Protein 2LB7 (pdb70)

Radius of gyration: 8.7 Å; Cα contacts (8 Å, |Δi|>4): 106; chains: 1; bounding box: 22×17×17 Å

InterPro domains:
  IPR001002 Chitin-binding, type 1 [PF00187] (37-75)
  IPR001002 Chitin-binding, type 1 [PR00451] (45-53)
  IPR001002 Chitin-binding, type 1 [PR00451] (53-60)
  IPR001002 Chitin-binding, type 1 [PR00451] (60-67)
  IPR001002 Chitin-binding, type 1 [PS50941] (35-77)
  IPR001002 Chitin-binding, type 1 [SM00270] (37-75)
  IPR036861 Endochitinase-like superfamily [G3DSA:3.30.60.10] (35-78)
  IPR036861 Endochitinase-like superfamily [SSF57016] (37-80)

B-factor: mean 38.71, std 23.22, range [0.01, 75.52]

CATH classification: 3.30.60.10

Solvent-accessible surface area: 3192 Å² total; per-residue (Å²): 121,75,137,0,17,135,98,28,241,51,47,176,13,90,128,68,24,2,1,3,141,177,2,64,0,8,66,36,126,87,91,32,25,116,83,40,37,96,33,54,74,215,24,108

Sequence (44 aa):
AQRCGDQARGAKCPNCLCCGKYGFCGSGDAYCGAGSCQSQCRGCAQRCGDQARGAKCPNCLCCGKYGFCGSGDAYCGAGSCQSQCRGCAQRCGDQARGAKCPNCLCCGKYGFCGSGDAYCGAGSCQSQCRGCAQRCGDQARGAKCPNCLCCGKYGFCGSGDAYCGAGSCQSQCRGCAQRCGDQARGAKCPNCLCCGKYGFCGSGDAYCGAGSCQSQCRGCAQRCGDQARGAKCPNCLCCGKYGFCGSGDAYCGAGSCQSQCRGCAQRCGDQARGAKCPNCLCCGKYGFCGSGDAYCGAGSCQSQCRGCAQRCGDQARGAKCPNCLCCGKYGFCGSGDAYCGAGSCQSQCRGCAQRCGDQARGAKCPNCLCCGKYGFCGSGDAYCGAGSCQSQCRGCAQRCGDQARGAKCPNCLCCGKYGFCGSGDAYCGAGSCQSQCRGCAQRCGDQARGAKCPNCLCCGKYGFCGSGDAYCGAGSCQSQCRGCAQRCGDQARGAKCPNCLCCGKYGFCGSGDAYCGAGSCQSQCRGCAQRCGDQARGAKCPNCLCCGKYGFCGSGDAYCGAGSCQSQCRGCAQRCGDQARGAKCPNCLCCGKYGFCGSGDAYCGAGSCQSQCRGCAQRCGDQARGAKCPNCLCCGKYGFCGSGDAYCGAGSCQSQCRGCAQRCGDQARGAKCPNCLCCGKYGFCGSGDAYCGAGSCQSQCRGCAQRCGDQARGAKCPNCLCCGKYGFCGSGDAYCGAGSCQSQCRGCAQRCGDQARGAKCPNCLCCGKYGFCGSGDAYCGAGSCQSQCRGCAQRCGDQARGAKCPNCLCCGKYGFCGSGDAYCGAGSCQSQCRGCAQRCGDQARGAKCPNCLCCGKYGFCGSGDAYCGAGSCQSQCRGC

Nearest PDB structures (foldseek):
  2lb7-assembly1_A  TM=1.023E+00  e=1.052E-09  Triticum kiharae
  4mpi-assembly1_A  TM=7.372E-01  e=5.026E-03  Hevea brasiliensis subsp. brasiliensis
  1ulm-assembly1_A  TM=6.856E-01  e=5.399E-03  Phytolacca americana
  1ulk-assembly1_B  TM=6.609E-01  e=5.799E-03  Phytolacca americana
  8vu8-assembly1_A  TM=5.551E-01  e=7.720E-03  Triticum aestivum

Organism: Triticum kiharae (NCBI:txid376535)

Secondary structure (DSSP, 8-state):
-EE-BGGGTTB---TT-EEETTTEEE-SHHHHSTTSEEE-TT--

Structure (mmCIF, N/CA/C/O backbone):
data_2LB7
#
_entry.id   2LB7
#
loop_
_atom_site.group_PDB
_atom_site.id
_atom_site.type_symbol
_atom_site.label_atom_id
_atom_site.label_alt_id
_atom_site.label_comp_id
_atom_site.label_asym_id
_atom_site.label_entity_id
_atom_site.label_seq_id
_atom_site.pdbx_PDB_ins_code
_atom_site.Cartn_x
_atom_site.Cartn_y
_atom_site.Cartn_z
_atom_site.occupancy
_atom_site.B_iso_or_equiv
_atom_site.auth_seq_id
_atom_site.auth_comp_id
_atom_site.auth_asym_id
_atom_site.auth_atom_id
_atom_site.pdbx_PDB_model_num
ATOM 1 N N . ALA A 1 1 ? -4.749 6.246 7.033 1.00 3.42 1 ALA A N 1
ATOM 2 C CA . ALA A 1 1 ? -4.877 4.850 6.633 1.00 23.35 1 ALA A CA 1
ATOM 3 C C . ALA A 1 1 ? -5.822 4.702 5.447 1.00 13.30 1 ALA A C 1
ATOM 4 O O . ALA A 1 1 ? -6.971 5.138 5.500 1.00 52.31 1 ALA A O 1
ATOM 11 N N . GLN A 1 2 ? -5.331 4.085 4.377 1.00 23.42 2 GLN A N 1
ATOM 12 C CA . GLN A 1 2 ? -6.133 3.882 3.177 1.00 14.25 2 GLN A CA 1
ATOM 13 C C . GLN A 1 2 ? -5.933 2.476 2.620 1.00 31.53 2 GLN A C 1
ATOM 14 O O . GLN A 1 2 ? -4.849 1.903 2.730 1.00 54.01 2 GLN A O 1
ATOM 28 N N . ARG A 1 3 ? -6.985 1.926 2.022 1.00 3.52 3 ARG A N 1
ATOM 29 C CA . ARG A 1 3 ? -6.925 0.586 1.450 1.00 63.53 3 ARG A CA 1
ATOM 30 C C . ARG A 1 3 ? -6.661 0.648 -0.052 1.00 65.34 3 ARG A C 1
ATOM 31 O O . ARG A 1 3 ? -7.143 1.548 -0.741 1.00 51.24 3 ARG A O 1
ATOM 52 N N . CYS A 1 4 ? -5.892 -0.312 -0.553 1.00 44.24 4 CYS A N 1
ATOM 53 C CA . CYS A 1 4 ? -5.562 -0.367 -1.972 1.00 72.03 4 CYS A CA 1
ATOM 54 C C . CYS A 1 4 ? -5.564 -1.808 -2.475 1.00 61.32 4 CYS A C 1
ATOM 55 O O . CYS A 1 4 ? -5.928 -2.730 -1.747 1.00 10.11 4 CYS A O 1
ATOM 62 N N . GLY A 1 5 ? -5.155 -1.992 -3.727 1.00 1.23 5 GLY A N 1
ATOM 63 C CA . GLY A 1 5 ? -5.117 -3.322 -4.307 1.00 50.10 5 GLY A CA 1
ATOM 64 C C . GLY A 1 5 ? -6.490 -3.958 -4.386 1.00 14.22 5 GLY A C 1
ATOM 65 O O . GLY A 1 5 ? -7.495 -3.266 -4.539 1.00 50.43 5 GLY A O 1
ATOM 69 N N . ASP A 1 6 ? -6.533 -5.282 -4.284 1.00 12.15 6 ASP A N 1
ATOM 70 C CA . ASP A 1 6 ? -7.793 -6.014 -4.346 1.00 11.23 6 ASP A CA 1
ATOM 71 C C . ASP A 1 6 ? -8.745 -5.551 -3.247 1.00 21.30 6 ASP A C 1
ATOM 72 O O . ASP A 1 6 ? -9.957 -5.740 -3.343 1.00 4.31 6 ASP A O 1
ATOM 82 N N . GLN A 1 7 ? -8.186 -4.945 -2.204 1.00 4.22 7 GLN A N 1
ATOM 83 C CA . GLN A 1 7 ? -8.985 -4.458 -1.086 1.00 23.21 7 GLN A CA 1
ATOM 84 C C . GLN A 1 7 ? -9.615 -3.108 -1.416 1.00 50.11 7 GLN A C 1
ATOM 85 O O . GLN A 1 7 ? -10.339 -2.535 -0.601 1.00 33.54 7 GLN A O 1
ATOM 99 N N . ALA A 1 8 ? -9.334 -2.607 -2.613 1.00 54.05 8 ALA A N 1
ATOM 100 C CA . ALA A 1 8 ? -9.876 -1.325 -3.051 1.00 25.11 8 ALA A CA 1
ATOM 101 C C . ALA A 1 8 ? -10.288 -1.376 -4.518 1.00 54.42 8 ALA A C 1
ATOM 102 O O . ALA A 1 8 ? -10.156 -0.390 -5.244 1.00 54.12 8 ALA A O 1
ATOM 109 N N . ARG A 1 9 ? -10.788 -2.530 -4.948 1.00 41.25 9 ARG A N 1
ATOM 110 C CA . ARG A 1 9 ? -11.218 -2.709 -6.329 1.00 55.31 9 ARG A CA 1
ATOM 111 C C . ARG A 1 9 ? -10.070 -2.436 -7.296 1.00 34.41 9 ARG A C 1
ATOM 112 O O . ARG A 1 9 ? -10.287 -1.996 -8.424 1.00 62.43 9 ARG A O 1
ATOM 133 N N . GLY A 1 10 ? -8.848 -2.701 -6.846 1.00 2.23 10 GLY A N 1
ATOM 134 C CA . GLY A 1 10 ? -7.683 -2.478 -7.682 1.00 74.13 10 GLY A CA 1
ATOM 135 C C . GLY A 1 10 ? -7.261 -1.022 -7.711 1.00 22.32 10 GLY A C 1
ATOM 136 O O . GLY A 1 10 ? -6.645 -0.567 -8.674 1.00 24.31 10 GLY A O 1
ATOM 140 N N . ALA A 1 11 ? -7.594 -0.290 -6.654 1.00 44.42 11 ALA A N 1
ATOM 141 C CA . ALA A 1 11 ? -7.245 1.123 -6.561 1.00 0.23 11 ALA A CA 1
ATOM 142 C C . ALA A 1 11 ? -5.781 1.301 -6.174 1.00 24.02 11 ALA A C 1
ATOM 143 O O . ALA A 1 11 ? -5.255 0.569 -5.335 1.00 42.11 11 ALA A O 1
ATOM 150 N N . LYS A 1 12 ? -5.126 2.280 -6.789 1.00 34.35 12 LYS A N 1
ATOM 151 C CA . LYS A 1 12 ? -3.722 2.556 -6.509 1.00 42.24 12 LYS A CA 1
ATOM 152 C C . LYS A 1 12 ? -3.580 3.735 -5.551 1.00 1.24 12 LYS A C 1
ATOM 153 O O . LYS A 1 12 ? -4.488 4.556 -5.423 1.00 41.15 12 LYS A O 1
ATOM 172 N N . CYS A 1 13 ? -2.436 3.811 -4.881 1.00 64.42 13 CYS A N 1
ATOM 173 C CA . CYS A 1 13 ? -2.174 4.890 -3.934 1.00 31.32 13 CYS A CA 1
ATOM 174 C C . CYS A 1 13 ? -1.186 5.896 -4.517 1.00 44.23 13 CYS A C 1
ATOM 175 O O . CYS A 1 13 ? -0.423 5.595 -5.436 1.00 43.31 13 CYS A O 1
ATOM 182 N N . PRO A 1 14 ? -1.198 7.121 -3.970 1.00 62.03 14 PRO A N 1
ATOM 183 C CA . PRO A 1 14 ? -0.309 8.197 -4.418 1.00 60.35 14 PRO A CA 1
ATOM 184 C C . PRO A 1 14 ? 1.147 7.939 -4.046 1.00 75.42 14 PRO A C 1
ATOM 185 O O . PRO A 1 14 ? 1.482 6.883 -3.511 1.00 72.13 14 PRO A O 1
ATOM 196 N N . ASN A 1 15 ? 2.007 8.910 -4.334 1.00 64.14 15 ASN A N 1
ATOM 197 C CA . ASN A 1 15 ? 3.428 8.787 -4.029 1.00 43.54 15 ASN A CA 1
ATOM 198 C C . ASN A 1 15 ? 3.695 9.076 -2.555 1.00 44.02 15 ASN A C 1
ATOM 199 O O . ASN A 1 15 ? 2.806 9.518 -1.826 1.00 23.12 15 ASN A O 1
ATOM 210 N N . CYS A 1 16 ? 4.926 8.825 -2.122 1.00 24.41 16 CYS A N 1
ATOM 211 C CA . CYS A 1 16 ? 5.313 9.058 -0.736 1.00 53.54 16 CYS A CA 1
ATOM 212 C C . CYS A 1 16 ? 4.563 8.116 0.203 1.00 61.53 16 CYS A C 1
ATOM 213 O O . CYS A 1 16 ? 4.572 8.300 1.421 1.00 33.41 16 CYS A O 1
ATOM 220 N N . LEU A 1 17 ? 3.917 7.109 -0.372 1.00 13.22 17 LEU A N 1
ATOM 221 C CA . LEU A 1 17 ? 3.162 6.137 0.413 1.00 73.52 17 LEU A CA 1
ATOM 222 C C . LEU A 1 17 ? 3.482 4.713 -0.032 1.00 3.45 17 LEU A C 1
ATOM 223 O O . LEU A 1 17 ? 3.976 4.492 -1.138 1.00 0.21 17 LEU A O 1
ATOM 239 N N . CYS A 1 18 ? 3.194 3.750 0.836 1.00 10.24 18 CYS A N 1
ATOM 240 C CA . CYS A 1 18 ? 3.448 2.346 0.534 1.00 24.10 18 CYS A CA 1
ATOM 241 C C . CYS A 1 18 ? 2.158 1.533 0.601 1.00 2.34 18 CYS A C 1
ATOM 242 O O . CYS A 1 18 ? 1.362 1.687 1.528 1.00 13.22 18 CYS A O 1
ATOM 249 N N . CYS A 1 19 ? 1.960 0.666 -0.386 1.00 55.23 19 CYS A N 1
ATOM 250 C CA . CYS A 1 19 ? 0.768 -0.172 -0.441 1.00 42.25 19 CYS A CA 1
ATOM 251 C C . CYS A 1 19 ? 1.082 -1.594 0.013 1.00 4.34 19 CYS A C 1
ATOM 252 O O . CYS A 1 19 ? 1.761 -2.345 -0.687 1.00 1.31 19 CYS A O 1
ATOM 259 N N . GLY A 1 20 ? 0.582 -1.958 1.190 1.00 1.44 20 GLY A N 1
ATOM 260 C CA . GLY A 1 20 ? 0.820 -3.290 1.718 1.00 40.03 20 GLY A CA 1
ATOM 261 C C . GLY A 1 20 ? 0.154 -4.369 0.888 1.00 0.25 20 GLY A C 1
ATOM 262 O O . GLY A 1 20 ? -0.989 -4.214 0.454 1.00 22.14 20 GLY A O 1
ATOM 266 N N . LYS A 1 21 ? 0.869 -5.466 0.664 1.00 12.11 21 LYS A N 1
ATOM 267 C CA . LYS A 1 21 ? 0.342 -6.577 -0.120 1.00 51.52 21 LYS A CA 1
ATOM 268 C C . LYS A 1 21 ? -1.087 -6.910 0.300 1.00 43.30 21 LYS A C 1
ATOM 269 O O . LYS A 1 21 ? -1.892 -7.368 -0.510 1.00 65.13 21 LYS A O 1
ATOM 288 N N . TYR A 1 22 ? -1.394 -6.676 1.571 1.00 42.53 22 TYR A N 1
ATOM 289 C CA . TYR A 1 22 ? -2.725 -6.952 2.100 1.00 62.34 22 TYR A CA 1
ATOM 290 C C . TYR A 1 22 ? -3.678 -5.797 1.806 1.00 34.42 22 TYR A C 1
ATOM 291 O O . TYR A 1 22 ? -4.524 -5.451 2.628 1.00 30.22 22 TYR A O 1
ATOM 309 N N . GLY A 1 23 ? -3.534 -5.206 0.623 1.00 11.03 23 GLY A N 1
ATOM 310 C CA . GLY A 1 23 ? -4.387 -4.097 0.240 1.00 34.23 23 GLY A CA 1
ATOM 311 C C . GLY A 1 23 ? -4.513 -3.056 1.334 1.00 54.44 23 GLY A C 1
ATOM 312 O O . GLY A 1 23 ? -5.607 -2.560 1.607 1.00 51.01 23 GLY A O 1
ATOM 316 N N . PHE A 1 24 ? -3.392 -2.725 1.965 1.00 61.24 24 PHE A N 1
ATOM 317 C CA . PHE A 1 24 ? -3.381 -1.737 3.038 1.00 13.41 24 PHE A CA 1
ATOM 318 C C . PHE A 1 24 ? -2.285 -0.700 2.813 1.00 21.43 24 PHE A C 1
ATOM 319 O O . PHE A 1 24 ? -1.101 -0.979 3.009 1.00 11.40 24 PHE A O 1
ATOM 336 N N . CYS A 1 25 ? -2.687 0.496 2.399 1.00 23.20 25 CYS A N 1
ATOM 337 C CA . CYS A 1 25 ? -1.741 1.576 2.145 1.00 65.23 25 CYS A CA 1
ATOM 338 C C . CYS A 1 25 ? -1.469 2.372 3.419 1.00 2.24 25 CYS A C 1
ATOM 339 O O . CYS A 1 25 ? -2.390 2.893 4.046 1.00 61.31 25 CYS A O 1
ATOM 346 N N . GLY A 1 26 ? -0.197 2.459 3.795 1.00 1.01 26 GLY A N 1
ATOM 347 C CA . GLY A 1 26 ? 0.175 3.192 4.991 1.00 40.22 26 GLY A CA 1
ATOM 348 C C . GLY A 1 26 ? 1.544 3.833 4.877 1.00 4.31 26 GLY A C 1
ATOM 349 O O . GLY A 1 26 ? 2.043 4.055 3.774 1.00 3.41 26 GLY A O 1
ATOM 353 N N . SER A 1 27 ? 2.152 4.133 6.020 1.00 4.43 27 SER A N 1
ATOM 354 C CA . SER A 1 27 ? 3.469 4.758 6.044 1.00 23.33 27 SER A CA 1
ATOM 355 C C . SER A 1 27 ? 4.382 4.063 7.050 1.00 74.22 27 SER A C 1
ATOM 356 O O . SER A 1 27 ? 4.015 3.048 7.641 1.00 61.30 27 SER A O 1
ATOM 364 N N . GLY A 1 28 ? 5.576 4.618 7.239 1.00 1.31 28 GLY A N 1
ATOM 365 C CA . GLY A 1 28 ? 6.523 4.039 8.173 1.00 42.21 28 GLY A CA 1
ATOM 366 C C . GLY A 1 28 ? 7.150 2.763 7.648 1.00 71.41 28 GLY A C 1
ATOM 367 O O . GLY A 1 28 ? 6.600 2.115 6.757 1.00 0.21 28 GLY A O 1
ATOM 371 N N . ASP A 1 29 ? 8.304 2.403 8.198 1.00 11.15 29 ASP A N 1
ATOM 372 C CA . ASP A 1 29 ? 9.007 1.195 7.779 1.00 72.23 29 ASP A CA 1
ATOM 373 C C . ASP A 1 29 ? 8.179 -0.049 8.083 1.00 54.11 29 ASP A C 1
ATOM 374 O O . ASP A 1 29 ? 8.430 -1.123 7.537 1.00 71.12 29 ASP A O 1
ATOM 384 N N . ALA A 1 30 ? 7.191 0.103 8.959 1.00 43.25 30 ALA A N 1
ATOM 385 C CA . ALA A 1 30 ? 6.325 -1.007 9.336 1.00 32.51 30 ALA A CA 1
ATOM 386 C C . ALA A 1 30 ? 5.576 -1.554 8.126 1.00 74.10 30 ALA A C 1
ATOM 387 O O . ALA A 1 30 ? 5.283 -2.747 8.052 1.00 31.45 30 ALA A O 1
ATOM 394 N N . TYR A 1 31 ? 5.268 -0.674 7.179 1.00 24.14 31 TYR A N 1
ATOM 395 C CA . TYR A 1 31 ? 4.550 -1.069 5.973 1.00 61.15 31 TYR A CA 1
ATOM 396 C C . TYR A 1 31 ? 5.388 -0.798 4.727 1.00 33.15 31 TYR A C 1
ATOM 397 O O . TYR A 1 31 ? 5.120 -1.342 3.654 1.00 44.44 31 TYR A O 1
ATOM 415 N N . CYS A 1 32 ? 6.404 0.044 4.876 1.00 4.53 32 CYS A N 1
ATOM 416 C CA . CYS A 1 32 ? 7.284 0.386 3.766 1.00 71.24 32 CYS A CA 1
ATOM 417 C C . CYS A 1 32 ? 8.462 -0.579 3.687 1.00 63.40 32 CYS A C 1
ATOM 418 O O . CYS A 1 32 ? 9.053 -0.769 2.624 1.00 53.11 32 CYS A O 1
ATOM 425 N N . GLY A 1 33 ? 8.800 -1.187 4.820 1.00 43.24 33 GLY A N 1
ATOM 426 C CA . GLY A 1 33 ? 9.906 -2.124 4.858 1.00 24.33 33 GLY A CA 1
ATOM 427 C C . GLY A 1 33 ? 9.711 -3.289 3.909 1.00 23.44 33 GLY A C 1
ATOM 428 O O . GLY A 1 33 ? 8.602 -3.536 3.437 1.00 1.45 33 GLY A O 1
ATOM 432 N N . ALA A 1 34 ? 10.794 -4.007 3.625 1.00 74.10 34 ALA A N 1
ATOM 433 C CA . ALA A 1 34 ? 10.737 -5.153 2.725 1.00 3.32 34 ALA A CA 1
ATOM 434 C C . ALA A 1 34 ? 10.190 -6.385 3.439 1.00 24.42 34 ALA A C 1
ATOM 435 O O . ALA A 1 34 ? 10.835 -6.936 4.331 1.00 62.54 34 ALA A O 1
ATOM 442 N N . GLY A 1 35 ? 8.995 -6.812 3.042 1.00 23.21 35 GLY A N 1
ATOM 443 C CA . GLY A 1 35 ? 8.383 -7.976 3.655 1.00 13.23 35 GLY A CA 1
ATOM 444 C C . GLY A 1 35 ? 6.873 -7.973 3.522 1.00 4.52 35 GLY A C 1
ATOM 445 O O . GLY A 1 35 ? 6.236 -9.025 3.578 1.00 33.24 35 GLY A O 1
ATOM 449 N N . SER A 1 36 ? 6.298 -6.788 3.348 1.00 53.45 36 SER A N 1
ATOM 450 C CA . SER A 1 36 ? 4.851 -6.652 3.212 1.00 25.21 36 SER A CA 1
ATOM 451 C C . SER A 1 36 ? 4.501 -5.616 2.149 1.00 71.20 36 SER A C 1
ATOM 452 O O . SER A 1 36 ? 3.350 -5.196 2.031 1.00 53.41 36 SER A O 1
ATOM 460 N N . CYS A 1 37 ? 5.502 -5.208 1.376 1.00 15.14 37 CYS A N 1
ATOM 461 C CA . CYS A 1 37 ? 5.301 -4.222 0.321 1.00 24.30 37 CYS A CA 1
ATOM 462 C C . CYS A 1 37 ? 4.937 -4.899 -0.996 1.00 41.10 37 CYS A C 1
ATOM 463 O O . CYS A 1 37 ? 5.548 -5.894 -1.383 1.00 72.31 37 CYS A O 1
ATOM 470 N N . GLN A 1 38 ? 3.937 -4.352 -1.680 1.00 41.51 38 GLN A N 1
ATOM 471 C CA . GLN A 1 38 ? 3.490 -4.904 -2.953 1.00 52.51 38 GLN A CA 1
ATOM 472 C C . GLN A 1 38 ? 3.415 -3.818 -4.020 1.00 53.42 38 GLN A C 1
ATOM 473 O O . GLN A 1 38 ? 3.960 -3.969 -5.113 1.00 31.30 38 GLN A O 1
ATOM 487 N N . SER A 1 39 ? 2.735 -2.722 -3.696 1.00 52.21 39 SER A N 1
ATOM 488 C CA . SER A 1 39 ? 2.584 -1.612 -4.629 1.00 75.12 39 SER A CA 1
ATOM 489 C C . SER A 1 39 ? 3.076 -0.309 -4.006 1.00 75.52 39 SER A C 1
ATOM 490 O O . SER A 1 39 ? 3.134 -0.176 -2.785 1.00 10.24 39 SER A O 1
ATOM 498 N N . GLN A 1 40 ? 3.428 0.650 -4.857 1.00 61.04 40 GLN A N 1
ATOM 499 C CA . GLN A 1 40 ? 3.916 1.943 -4.390 1.00 54.11 40 GLN A CA 1
ATOM 500 C C . GLN A 1 40 ? 5.073 1.767 -3.413 1.00 24.21 40 GLN A C 1
ATOM 501 O O . GLN A 1 40 ? 5.096 2.382 -2.346 1.00 42.11 40 GLN A O 1
ATOM 515 N N . CYS A 1 41 ? 6.032 0.926 -3.782 1.00 75.50 41 CYS A N 1
ATOM 516 C CA . CYS A 1 41 ? 7.192 0.668 -2.939 1.00 42.14 41 CYS A CA 1
ATOM 517 C C . CYS A 1 41 ? 8.237 1.768 -3.100 1.00 1.20 41 CYS A C 1
ATOM 518 O O . CYS A 1 41 ? 9.341 1.524 -3.587 1.00 31.34 41 CYS A O 1
ATOM 525 N N . ARG A 1 42 ? 7.881 2.981 -2.687 1.00 15.45 42 ARG A N 1
ATOM 526 C CA . ARG A 1 42 ? 8.786 4.119 -2.787 1.00 1.43 42 ARG A CA 1
ATOM 527 C C . ARG A 1 42 ? 8.288 5.285 -1.939 1.00 5.32 42 ARG A C 1
ATOM 528 O O . ARG A 1 42 ? 8.594 6.443 -2.217 1.00 54.54 42 ARG A O 1
ATOM 549 N N . GLY A 1 43 ? 7.519 4.969 -0.901 1.00 41.24 43 GLY A N 1
ATOM 550 C CA . GLY A 1 43 ? 6.990 6.002 -0.028 1.00 30.40 43 GLY A CA 1
ATOM 551 C C . GLY A 1 43 ? 8.066 6.652 0.820 1.00 34.12 43 GLY A C 1
ATOM 552 O O . GLY A 1 43 ? 9.240 6.292 0.729 1.00 74.34 43 GLY A O 1
ATOM 556 N N . CYS A 1 44 ? 7.666 7.612 1.647 1.00 71.14 44 CYS A N 1
ATOM 557 C CA . CYS A 1 44 ? 8.604 8.315 2.513 1.00 23.45 44 CYS A CA 1
ATOM 558 C C . CYS A 1 44 ? 8.634 7.690 3.904 1.00 33.04 44 CYS A C 1
ATOM 559 O O . CYS A 1 44 ? 7.871 6.768 4.197 1.00 61.21 44 CYS A O 1
ATOM 566 N N . ALA A 1 1 ? -4.512 6.224 7.042 1.00 0.25 1 ALA A N 2
ATOM 567 C CA . ALA A 1 1 ? -4.766 4.827 6.712 1.00 43.02 1 ALA A CA 2
ATOM 568 C C . ALA A 1 1 ? -5.717 4.708 5.526 1.00 11.11 1 ALA A C 2
ATOM 569 O O . ALA A 1 1 ? -6.862 5.156 5.590 1.00 5.44 1 ALA A O 2
ATOM 576 N N . GLN A 1 2 ? -5.236 4.102 4.446 1.00 22.24 2 GLN A N 2
ATOM 577 C CA . GLN A 1 2 ? -6.044 3.925 3.246 1.00 32.41 2 GLN A CA 2
ATOM 578 C C . GLN A 1 2 ? -5.865 2.524 2.670 1.00 52.03 2 GLN A C 2
ATOM 579 O O . GLN A 1 2 ? -4.789 1.934 2.769 1.00 42.43 2 GLN A O 2
ATOM 593 N N . ARG A 1 3 ? -6.926 1.997 2.068 1.00 3.11 3 ARG A N 2
ATOM 594 C CA . ARG A 1 3 ? -6.887 0.664 1.477 1.00 3.40 3 ARG A CA 2
ATOM 595 C C . ARG A 1 3 ? -6.627 0.743 -0.024 1.00 25.34 3 ARG A C 2
ATOM 596 O O . ARG A 1 3 ? -7.098 1.658 -0.700 1.00 23.33 3 ARG A O 2
ATOM 617 N N . CYS A 1 4 ? -5.872 -0.222 -0.539 1.00 14.34 4 CYS A N 2
ATOM 618 C CA . CYS A 1 4 ? -5.548 -0.264 -1.960 1.00 41.10 4 CYS A CA 2
ATOM 619 C C . CYS A 1 4 ? -5.573 -1.697 -2.482 1.00 20.14 4 CYS A C 2
ATOM 620 O O . CYS A 1 4 ? -5.948 -2.624 -1.765 1.00 14.12 4 CYS A O 2
ATOM 627 N N . GLY A 1 5 ? -5.169 -1.872 -3.737 1.00 53.14 5 GLY A N 2
ATOM 628 C CA . GLY A 1 5 ? -5.153 -3.194 -4.335 1.00 23.10 5 GLY A CA 2
ATOM 629 C C . GLY A 1 5 ? -6.535 -3.812 -4.414 1.00 11.21 5 GLY A C 2
ATOM 630 O O . GLY A 1 5 ? -7.533 -3.103 -4.545 1.00 64.11 5 GLY A O 2
ATOM 634 N N . ASP A 1 6 ? -6.594 -5.137 -4.334 1.00 72.44 6 ASP A N 2
ATOM 635 C CA . ASP A 1 6 ? -7.864 -5.851 -4.399 1.00 72.22 6 ASP A CA 2
ATOM 636 C C . ASP A 1 6 ? -8.800 -5.395 -3.283 1.00 73.31 6 ASP A C 2
ATOM 637 O O . ASP A 1 6 ? -10.016 -5.566 -3.373 1.00 23.24 6 ASP A O 2
ATOM 647 N N . GLN A 1 7 ? -8.225 -4.816 -2.235 1.00 44.33 7 GLN A N 2
ATOM 648 C CA . GLN A 1 7 ? -9.008 -4.338 -1.102 1.00 12.41 7 GLN A CA 2
ATOM 649 C C . GLN A 1 7 ? -9.626 -2.976 -1.403 1.00 25.13 7 GLN A C 2
ATOM 650 O O . GLN A 1 7 ? -10.338 -2.410 -0.574 1.00 22.43 7 GLN A O 2
ATOM 664 N N . ALA A 1 8 ? -9.347 -2.456 -2.593 1.00 15.22 8 ALA A N 2
ATOM 665 C CA . ALA A 1 8 ? -9.877 -1.161 -3.004 1.00 34.04 8 ALA A CA 2
ATOM 666 C C . ALA A 1 8 ? -10.300 -1.181 -4.469 1.00 12.12 8 ALA A C 2
ATOM 667 O O . ALA A 1 8 ? -10.159 -0.185 -5.179 1.00 5.32 8 ALA A O 2
ATOM 674 N N . ARG A 1 9 ? -10.817 -2.321 -4.916 1.00 1.21 9 ARG A N 2
ATOM 675 C CA . ARG A 1 9 ? -11.259 -2.470 -6.297 1.00 51.32 9 ARG A CA 2
ATOM 676 C C . ARG A 1 9 ? -10.116 -2.187 -7.266 1.00 71.25 9 ARG A C 2
ATOM 677 O O . ARG A 1 9 ? -10.336 -1.725 -8.385 1.00 15.11 9 ARG A O 2
ATOM 698 N N . GLY A 1 10 ? -8.892 -2.466 -6.829 1.00 22.04 10 GLY A N 2
ATOM 699 C CA . GLY A 1 10 ? -7.732 -2.235 -7.670 1.00 24.14 10 GLY A CA 2
ATOM 700 C C . GLY A 1 10 ? -7.301 -0.783 -7.675 1.00 65.54 10 GLY A C 2
ATOM 701 O O . GLY A 1 10 ? -6.698 -0.310 -8.638 1.00 71.44 10 GLY A O 2
ATOM 705 N N . ALA A 1 11 ? -7.609 -0.071 -6.596 1.00 43.23 11 ALA A N 2
ATOM 706 C CA . ALA A 1 11 ? -7.249 1.337 -6.479 1.00 71.34 11 ALA A CA 2
ATOM 707 C C . ALA A 1 11 ? -5.778 1.499 -6.110 1.00 54.42 11 ALA A C 2
ATOM 708 O O . ALA A 1 11 ? -5.250 0.755 -5.284 1.00 61.42 11 ALA A O 2
ATOM 715 N N . LYS A 1 12 ? -5.122 2.475 -6.728 1.00 33.31 12 LYS A N 2
ATOM 716 C CA . LYS A 1 12 ? -3.711 2.735 -6.465 1.00 52.44 12 LYS A CA 2
ATOM 717 C C . LYS A 1 12 ? -3.545 3.891 -5.484 1.00 51.44 12 LYS A C 2
ATOM 718 O O . LYS A 1 12 ? -4.440 4.724 -5.333 1.00 31.12 12 LYS A O 2
ATOM 737 N N . CYS A 1 13 ? -2.396 3.937 -4.820 1.00 65.33 13 CYS A N 2
ATOM 738 C CA . CYS A 1 13 ? -2.111 4.992 -3.854 1.00 14.14 13 CYS A CA 2
ATOM 739 C C . CYS A 1 13 ? -1.113 5.996 -4.423 1.00 1.44 13 CYS A C 2
ATOM 740 O O . CYS A 1 13 ? -0.360 5.702 -5.352 1.00 1.12 13 CYS A O 2
ATOM 747 N N . PRO A 1 14 ? -1.104 7.209 -3.852 1.00 64.01 14 PRO A N 2
ATOM 748 C CA . PRO A 1 14 ? -0.203 8.281 -4.284 1.00 22.54 14 PRO A CA 2
ATOM 749 C C . PRO A 1 14 ? 1.253 7.994 -3.927 1.00 50.22 14 PRO A C 2
ATOM 750 O O . PRO A 1 14 ? 1.575 6.924 -3.415 1.00 23.32 14 PRO A O 2
ATOM 761 N N . ASN A 1 15 ? 2.125 8.958 -4.201 1.00 11.11 15 ASN A N 2
ATOM 762 C CA . ASN A 1 15 ? 3.547 8.809 -3.908 1.00 54.22 15 ASN A CA 2
ATOM 763 C C . ASN A 1 15 ? 3.828 9.069 -2.431 1.00 54.22 15 ASN A C 2
ATOM 764 O O . ASN A 1 15 ? 2.950 9.510 -1.689 1.00 52.42 15 ASN A O 2
ATOM 775 N N . CYS A 1 16 ? 5.058 8.794 -2.012 1.00 63.13 16 CYS A N 2
ATOM 776 C CA . CYS A 1 16 ? 5.456 8.999 -0.625 1.00 24.03 16 CYS A CA 2
ATOM 777 C C . CYS A 1 16 ? 4.700 8.053 0.305 1.00 35.42 16 CYS A C 2
ATOM 778 O O . CYS A 1 16 ? 4.719 8.217 1.525 1.00 53.24 16 CYS A O 2
ATOM 785 N N . LEU A 1 17 ? 4.036 7.063 -0.283 1.00 43.21 17 LEU A N 2
ATOM 786 C CA . LEU A 1 17 ? 3.272 6.091 0.492 1.00 31.25 17 LEU A CA 2
ATOM 787 C C . LEU A 1 17 ? 3.569 4.669 0.023 1.00 4.32 17 LEU A C 2
ATOM 788 O O . LEU A 1 17 ? 4.053 4.458 -1.089 1.00 42.15 17 LEU A O 2
ATOM 804 N N . CYS A 1 18 ? 3.275 3.697 0.879 1.00 3.44 18 CYS A N 2
ATOM 805 C CA . CYS A 1 18 ? 3.509 2.294 0.555 1.00 55.32 18 CYS A CA 2
ATOM 806 C C . CYS A 1 18 ? 2.207 1.499 0.615 1.00 73.20 18 CYS A C 2
ATOM 807 O O . CYS A 1 18 ? 1.416 1.651 1.545 1.00 14.44 18 CYS A O 2
ATOM 814 N N . CYS A 1 19 ? 1.993 0.650 -0.385 1.00 62.11 19 CYS A N 2
ATOM 815 C CA . CYS A 1 19 ? 0.790 -0.171 -0.448 1.00 44.13 19 CYS A CA 2
ATOM 816 C C . CYS A 1 19 ? 1.085 -1.604 -0.016 1.00 41.14 19 CYS A C 2
ATOM 817 O O . CYS A 1 19 ? 1.749 -2.355 -0.729 1.00 52.14 19 CYS A O 2
ATOM 824 N N . GLY A 1 20 ? 0.586 -1.976 1.158 1.00 2.14 20 GLY A N 2
ATOM 825 C CA . GLY A 1 20 ? 0.806 -3.319 1.667 1.00 71.45 20 GLY A CA 2
ATOM 826 C C . GLY A 1 20 ? 0.124 -4.377 0.822 1.00 2.43 20 GLY A C 2
ATOM 827 O O . GLY A 1 20 ? -1.017 -4.200 0.395 1.00 22.11 20 GLY A O 2
ATOM 831 N N . LYS A 1 21 ? 0.823 -5.480 0.581 1.00 33.43 21 LYS A N 2
ATOM 832 C CA . LYS A 1 21 ? 0.279 -6.572 -0.219 1.00 3.40 21 LYS A CA 2
ATOM 833 C C . LYS A 1 21 ? -1.151 -6.893 0.203 1.00 50.01 21 LYS A C 2
ATOM 834 O O . LYS A 1 21 ? -1.964 -7.331 -0.611 1.00 74.34 21 LYS A O 2
ATOM 853 N N . TYR A 1 22 ? -1.451 -6.672 1.477 1.00 50.31 22 TYR A N 2
ATOM 854 C CA . TYR A 1 22 ? -2.784 -6.939 2.006 1.00 21.04 22 TYR A CA 2
ATOM 855 C C . TYR A 1 22 ? -3.724 -5.769 1.732 1.00 22.33 22 TYR A C 2
ATOM 856 O O . TYR A 1 22 ? -4.564 -5.425 2.562 1.00 35.33 22 TYR A O 2
ATOM 874 N N . GLY A 1 23 ? -3.574 -5.161 0.559 1.00 43.31 23 GLY A N 2
ATOM 875 C CA . GLY A 1 23 ? -4.415 -4.037 0.194 1.00 73.34 23 GLY A CA 2
ATOM 876 C C . GLY A 1 23 ? -4.524 -3.010 1.304 1.00 42.03 23 GLY A C 2
ATOM 877 O O . GLY A 1 23 ? -5.611 -2.505 1.588 1.00 62.51 23 GLY A O 2
ATOM 881 N N . PHE A 1 24 ? -3.396 -2.700 1.934 1.00 41.02 24 PHE A N 2
ATOM 882 C CA . PHE A 1 24 ? -3.370 -1.729 3.021 1.00 42.03 24 PHE A CA 2
ATOM 883 C C . PHE A 1 24 ? -2.260 -0.703 2.807 1.00 22.15 24 PHE A C 2
ATOM 884 O O . PHE A 1 24 ? -1.080 -1.001 2.995 1.00 62.04 24 PHE A O 2
ATOM 901 N N . CYS A 1 25 ? -2.647 0.505 2.412 1.00 51.11 25 CYS A N 2
ATOM 902 C CA . CYS A 1 25 ? -1.687 1.576 2.171 1.00 13.24 25 CYS A CA 2
ATOM 903 C C . CYS A 1 25 ? -1.401 2.349 3.455 1.00 1.14 25 CYS A C 2
ATOM 904 O O . CYS A 1 25 ? -2.312 2.875 4.092 1.00 30.33 25 CYS A O 2
ATOM 911 N N . GLY A 1 26 ? -0.126 2.412 3.830 1.00 71.52 26 GLY A N 2
ATOM 912 C CA . GLY A 1 26 ? 0.259 3.123 5.034 1.00 11.24 26 GLY A CA 2
ATOM 913 C C . GLY A 1 26 ? 1.637 3.745 4.926 1.00 53.33 26 GLY A C 2
ATOM 914 O O . GLY A 1 26 ? 2.136 3.976 3.825 1.00 54.31 26 GLY A O 2
ATOM 918 N N . SER A 1 27 ? 2.252 4.019 6.072 1.00 62.41 27 SER A N 2
ATOM 919 C CA . SER A 1 27 ? 3.579 4.624 6.101 1.00 30.21 27 SER A CA 2
ATOM 920 C C . SER A 1 27 ? 4.484 3.901 7.094 1.00 11.21 27 SER A C 2
ATOM 921 O O . SER A 1 27 ? 4.104 2.884 7.671 1.00 14.55 27 SER A O 2
ATOM 929 N N . GLY A 1 28 ? 5.686 4.436 7.287 1.00 11.02 28 GLY A N 2
ATOM 930 C CA . GLY A 1 28 ? 6.628 3.829 8.210 1.00 52.22 28 GLY A CA 2
ATOM 931 C C . GLY A 1 28 ? 7.234 2.553 7.664 1.00 30.43 28 GLY A C 2
ATOM 932 O O . GLY A 1 28 ? 6.672 1.924 6.766 1.00 44.51 28 GLY A O 2
ATOM 936 N N . ASP A 1 29 ? 8.387 2.170 8.202 1.00 15.42 29 ASP A N 2
ATOM 937 C CA . ASP A 1 29 ? 9.072 0.959 7.763 1.00 62.43 29 ASP A CA 2
ATOM 938 C C . ASP A 1 29 ? 8.228 -0.278 8.051 1.00 21.11 29 ASP A C 2
ATOM 939 O O . ASP A 1 29 ? 8.463 -1.347 7.489 1.00 62.42 29 ASP A O 2
ATOM 949 N N . ALA A 1 30 ? 7.245 -0.125 8.932 1.00 3.32 30 ALA A N 2
ATOM 950 C CA . ALA A 1 30 ? 6.366 -1.230 9.295 1.00 63.34 30 ALA A CA 2
ATOM 951 C C . ALA A 1 30 ? 5.607 -1.750 8.079 1.00 64.13 30 ALA A C 2
ATOM 952 O O . ALA A 1 30 ? 5.303 -2.939 7.987 1.00 12.24 30 ALA A O 2
ATOM 959 N N . TYR A 1 31 ? 5.305 -0.852 7.148 1.00 14.40 31 TYR A N 2
ATOM 960 C CA . TYR A 1 31 ? 4.578 -1.220 5.939 1.00 60.42 31 TYR A CA 2
ATOM 961 C C . TYR A 1 31 ? 5.416 -0.942 4.695 1.00 32.23 31 TYR A C 2
ATOM 962 O O . TYR A 1 31 ? 5.138 -1.465 3.615 1.00 70.42 31 TYR A O 2
ATOM 980 N N . CYS A 1 32 ? 6.443 -0.114 4.854 1.00 21.24 32 CYS A N 2
ATOM 981 C CA . CYS A 1 32 ? 7.323 0.235 3.745 1.00 4.02 32 CYS A CA 2
ATOM 982 C C . CYS A 1 32 ? 8.490 -0.745 3.647 1.00 51.41 32 CYS A C 2
ATOM 983 O O . CYS A 1 32 ? 9.075 -0.926 2.580 1.00 51.44 32 CYS A O 2
ATOM 990 N N . GLY A 1 33 ? 8.824 -1.374 4.771 1.00 55.54 33 GLY A N 2
ATOM 991 C CA . GLY A 1 33 ? 9.917 -2.327 4.791 1.00 62.53 33 GLY A CA 2
ATOM 992 C C . GLY A 1 33 ? 9.704 -3.474 3.824 1.00 31.13 33 GLY A C 2
ATOM 993 O O . GLY A 1 33 ? 8.590 -3.699 3.352 1.00 32.25 33 GLY A O 2
ATOM 997 N N . ALA A 1 34 ? 10.776 -4.203 3.527 1.00 75.53 34 ALA A N 2
ATOM 998 C CA . ALA A 1 34 ? 10.701 -5.333 2.610 1.00 41.22 34 ALA A CA 2
ATOM 999 C C . ALA A 1 34 ? 10.140 -6.568 3.306 1.00 22.15 34 ALA A C 2
ATOM 1000 O O . ALA A 1 34 ? 10.783 -7.143 4.184 1.00 32.21 34 ALA A O 2
ATOM 1007 N N . GLY A 1 35 ? 8.937 -6.971 2.909 1.00 22.43 35 GLY A N 2
ATOM 1008 C CA . GLY A 1 35 ? 8.310 -8.136 3.507 1.00 11.11 35 GLY A CA 2
ATOM 1009 C C . GLY A 1 35 ? 6.800 -8.111 3.378 1.00 3.34 35 GLY A C 2
ATOM 1010 O O . GLY A 1 35 ? 6.150 -9.155 3.421 1.00 52.33 35 GLY A O 2
ATOM 1014 N N . SER A 1 36 ? 6.240 -6.916 3.223 1.00 44.02 36 SER A N 2
ATOM 1015 C CA . SER A 1 36 ? 4.797 -6.758 3.094 1.00 50.35 36 SER A CA 2
ATOM 1016 C C . SER A 1 36 ? 4.457 -5.701 2.048 1.00 75.51 36 SER A C 2
ATOM 1017 O O . SER A 1 36 ? 3.311 -5.263 1.940 1.00 73.13 36 SER A O 2
ATOM 1025 N N . CYS A 1 37 ? 5.460 -5.296 1.277 1.00 32.42 37 CYS A N 2
ATOM 1026 C CA . CYS A 1 37 ? 5.271 -4.291 0.239 1.00 75.02 37 CYS A CA 2
ATOM 1027 C C . CYS A 1 37 ? 4.892 -4.944 -1.088 1.00 62.24 37 CYS A C 2
ATOM 1028 O O . CYS A 1 37 ? 5.489 -5.941 -1.492 1.00 51.40 37 CYS A O 2
ATOM 1035 N N . GLN A 1 38 ? 3.897 -4.372 -1.759 1.00 13.11 38 GLN A N 2
ATOM 1036 C CA . GLN A 1 38 ? 3.438 -4.900 -3.039 1.00 61.44 38 GLN A CA 2
ATOM 1037 C C . GLN A 1 38 ? 3.374 -3.795 -4.090 1.00 12.45 38 GLN A C 2
ATOM 1038 O O . GLN A 1 38 ? 3.916 -3.937 -5.186 1.00 63.53 38 GLN A O 2
ATOM 1052 N N . SER A 1 39 ? 2.707 -2.698 -3.748 1.00 34.23 39 SER A N 2
ATOM 1053 C CA . SER A 1 39 ? 2.568 -1.572 -4.664 1.00 23.55 39 SER A CA 2
ATOM 1054 C C . SER A 1 39 ? 3.082 -0.285 -4.025 1.00 32.21 39 SER A C 2
ATOM 1055 O O . SER A 1 39 ? 3.151 -0.173 -2.802 1.00 45.02 39 SER A O 2
ATOM 1063 N N . GLN A 1 40 ? 3.440 0.682 -4.862 1.00 73.45 40 GLN A N 2
ATOM 1064 C CA . GLN A 1 40 ? 3.948 1.961 -4.380 1.00 53.14 40 GLN A CA 2
ATOM 1065 C C . GLN A 1 40 ? 5.106 1.756 -3.409 1.00 32.03 40 GLN A C 2
ATOM 1066 O O . GLN A 1 40 ? 5.141 2.353 -2.334 1.00 1.00 40 GLN A O 2
ATOM 1080 N N . CYS A 1 41 ? 6.051 0.906 -3.796 1.00 12.13 41 CYS A N 2
ATOM 1081 C CA . CYS A 1 41 ? 7.211 0.620 -2.960 1.00 74.01 41 CYS A CA 2
ATOM 1082 C C . CYS A 1 41 ? 8.270 1.708 -3.109 1.00 64.22 41 CYS A C 2
ATOM 1083 O O . CYS A 1 41 ? 9.368 1.457 -3.604 1.00 21.43 41 CYS A O 2
ATOM 1090 N N . ARG A 1 42 ? 7.932 2.919 -2.676 1.00 24.22 42 ARG A N 2
ATOM 1091 C CA . ARG A 1 42 ? 8.852 4.046 -2.762 1.00 24.32 42 ARG A CA 2
ATOM 1092 C C . ARG A 1 42 ? 8.375 5.206 -1.892 1.00 32.24 42 ARG A C 2
ATOM 1093 O O . ARG A 1 42 ? 8.695 6.364 -2.155 1.00 12.15 42 ARG A O 2
ATOM 1114 N N . GLY A 1 43 ? 7.605 4.884 -0.856 1.00 63.42 43 GLY A N 2
ATOM 1115 C CA . GLY A 1 43 ? 7.096 5.910 0.035 1.00 13.05 43 GLY A CA 2
ATOM 1116 C C . GLY A 1 43 ? 8.184 6.533 0.886 1.00 34.43 43 GLY A C 2
ATOM 1117 O O . GLY A 1 43 ? 9.355 6.167 0.775 1.00 13.23 43 GLY A O 2
ATOM 1121 N N . CYS A 1 44 ? 7.800 7.479 1.735 1.00 2.14 44 CYS A N 2
ATOM 1122 C CA . CYS A 1 44 ? 8.752 8.157 2.607 1.00 0.21 44 CYS A CA 2
ATOM 1123 C C . CYS A 1 44 ? 8.777 7.513 3.990 1.00 42.01 44 CYS A C 2
ATOM 1124 O O . CYS A 1 44 ? 9.674 6.731 4.306 1.00 71.51 44 CYS A O 2
ATOM 1131 N N . ALA A 1 1 ? -4.010 5.906 6.507 1.00 21.53 1 ALA A N 3
ATOM 1132 C CA . ALA A 1 1 ? -4.856 4.726 6.636 1.00 63.44 1 ALA A CA 3
ATOM 1133 C C . ALA A 1 1 ? -5.791 4.589 5.439 1.00 11.25 1 ALA A C 3
ATOM 1134 O O . ALA A 1 1 ? -6.943 5.021 5.488 1.00 2.44 1 ALA A O 3
ATOM 1141 N N . GLN A 1 2 ? -5.290 3.984 4.367 1.00 65.22 2 GLN A N 3
ATOM 1142 C CA . GLN A 1 2 ? -6.081 3.792 3.159 1.00 34.31 2 GLN A CA 3
ATOM 1143 C C . GLN A 1 2 ? -5.878 2.391 2.592 1.00 2.25 2 GLN A C 3
ATOM 1144 O O . GLN A 1 2 ? -4.796 1.815 2.706 1.00 3.51 2 GLN A O 3
ATOM 1158 N N . ARG A 1 3 ? -6.925 1.847 1.981 1.00 52.25 3 ARG A N 3
ATOM 1159 C CA . ARG A 1 3 ? -6.862 0.512 1.398 1.00 30.24 3 ARG A CA 3
ATOM 1160 C C . ARG A 1 3 ? -6.585 0.586 -0.101 1.00 13.31 3 ARG A C 3
ATOM 1161 O O . ARG A 1 3 ? -7.061 1.491 -0.787 1.00 31.33 3 ARG A O 3
ATOM 1182 N N . CYS A 1 4 ? -5.813 -0.372 -0.602 1.00 61.11 4 CYS A N 3
ATOM 1183 C CA . CYS A 1 4 ? -5.471 -0.416 -2.019 1.00 0.32 4 CYS A CA 3
ATOM 1184 C C . CYS A 1 4 ? -5.470 -1.853 -2.534 1.00 41.05 4 CYS A C 3
ATOM 1185 O O . CYS A 1 4 ? -5.842 -2.781 -1.816 1.00 64.41 4 CYS A O 3
ATOM 1192 N N . GLY A 1 5 ? -5.050 -2.028 -3.783 1.00 51.20 5 GLY A N 3
ATOM 1193 C CA . GLY A 1 5 ? -5.009 -3.353 -4.373 1.00 42.21 5 GLY A CA 3
ATOM 1194 C C . GLY A 1 5 ? -6.381 -3.989 -4.468 1.00 40.33 5 GLY A C 3
ATOM 1195 O O . GLY A 1 5 ? -7.386 -3.293 -4.624 1.00 5.43 5 GLY A O 3
ATOM 1199 N N . ASP A 1 6 ? -6.426 -5.314 -4.376 1.00 50.25 6 ASP A N 3
ATOM 1200 C CA . ASP A 1 6 ? -7.686 -6.043 -4.454 1.00 2.41 6 ASP A CA 3
ATOM 1201 C C . ASP A 1 6 ? -8.645 -5.588 -3.358 1.00 11.44 6 ASP A C 3
ATOM 1202 O O . ASP A 1 6 ? -9.857 -5.778 -3.464 1.00 61.52 6 ASP A O 3
ATOM 1212 N N . GLN A 1 7 ? -8.094 -4.991 -2.307 1.00 40.55 7 GLN A N 3
ATOM 1213 C CA . GLN A 1 7 ? -8.902 -4.511 -1.191 1.00 21.44 7 GLN A CA 3
ATOM 1214 C C . GLN A 1 7 ? -9.529 -3.159 -1.514 1.00 64.31 7 GLN A C 3
ATOM 1215 O O . GLN A 1 7 ? -10.258 -2.591 -0.701 1.00 21.41 7 GLN A O 3
ATOM 1229 N N . ALA A 1 8 ? -9.239 -2.648 -2.707 1.00 2.21 8 ALA A N 3
ATOM 1230 C CA . ALA A 1 8 ? -9.775 -1.363 -3.138 1.00 44.31 8 ALA A CA 3
ATOM 1231 C C . ALA A 1 8 ? -10.177 -1.401 -4.608 1.00 51.24 8 ALA A C 3
ATOM 1232 O O . ALA A 1 8 ? -10.042 -0.410 -5.325 1.00 44.25 8 ALA A O 3
ATOM 1239 N N . ARG A 1 9 ? -10.673 -2.552 -5.052 1.00 3.41 9 ARG A N 3
ATOM 1240 C CA . ARG A 1 9 ? -11.093 -2.720 -6.437 1.00 74.52 9 ARG A CA 3
ATOM 1241 C C . ARG A 1 9 ? -9.937 -2.438 -7.393 1.00 12.00 9 ARG A C 3
ATOM 1242 O O . ARG A 1 9 ? -10.145 -1.990 -8.520 1.00 50.23 9 ARG A O 3
ATOM 1263 N N . GLY A 1 10 ? -8.718 -2.705 -6.935 1.00 3.23 10 GLY A N 3
ATOM 1264 C CA . GLY A 1 10 ? -7.548 -2.474 -7.761 1.00 33.34 10 GLY A CA 3
ATOM 1265 C C . GLY A 1 10 ? -7.126 -1.019 -7.775 1.00 24.53 10 GLY A C 3
ATOM 1266 O O . GLY A 1 10 ? -6.502 -0.555 -8.729 1.00 23.11 10 GLY A O 3
ATOM 1270 N N . ALA A 1 11 ? -7.468 -0.295 -6.714 1.00 13.03 11 ALA A N 3
ATOM 1271 C CA . ALA A 1 11 ? -7.120 1.116 -6.607 1.00 73.23 11 ALA A CA 3
ATOM 1272 C C . ALA A 1 11 ? -5.658 1.292 -6.210 1.00 61.14 11 ALA A C 3
ATOM 1273 O O . ALA A 1 11 ? -5.135 0.549 -5.379 1.00 53.44 11 ALA A O 3
ATOM 1280 N N . LYS A 1 12 ? -5.003 2.281 -6.809 1.00 22.22 12 LYS A N 3
ATOM 1281 C CA . LYS A 1 12 ? -3.601 2.557 -6.518 1.00 3.24 12 LYS A CA 3
ATOM 1282 C C . LYS A 1 12 ? -3.466 3.725 -5.546 1.00 31.23 12 LYS A C 3
ATOM 1283 O O . LYS A 1 12 ? -4.375 4.545 -5.416 1.00 63.32 12 LYS A O 3
ATOM 1302 N N . CYS A 1 13 ? -2.327 3.794 -4.866 1.00 65.44 13 CYS A N 3
ATOM 1303 C CA . CYS A 1 13 ? -2.071 4.862 -3.907 1.00 54.21 13 CYS A CA 3
ATOM 1304 C C . CYS A 1 13 ? -1.080 5.874 -4.471 1.00 43.13 13 CYS A C 3
ATOM 1305 O O . CYS A 1 13 ? -0.310 5.584 -5.387 1.00 33.33 13 CYS A O 3
ATOM 1312 N N . PRO A 1 14 ? -1.096 7.093 -3.911 1.00 62.24 14 PRO A N 3
ATOM 1313 C CA . PRO A 1 14 ? -0.204 8.174 -4.342 1.00 61.42 14 PRO A CA 3
ATOM 1314 C C . PRO A 1 14 ? 1.250 7.912 -3.962 1.00 24.03 14 PRO A C 3
ATOM 1315 O O . PRO A 1 14 ? 1.582 6.850 -3.437 1.00 2.23 14 PRO A O 3
ATOM 1326 N N . ASN A 1 15 ? 2.113 8.886 -4.231 1.00 34.01 15 ASN A N 3
ATOM 1327 C CA . ASN A 1 15 ? 3.531 8.760 -3.917 1.00 33.52 15 ASN A CA 3
ATOM 1328 C C . ASN A 1 15 ? 3.788 9.034 -2.439 1.00 14.44 15 ASN A C 3
ATOM 1329 O O . ASN A 1 15 ? 2.893 9.468 -1.712 1.00 22.34 15 ASN A O 3
ATOM 1340 N N . CYS A 1 16 ? 5.016 8.778 -2.000 1.00 61.45 16 CYS A N 3
ATOM 1341 C CA . CYS A 1 16 ? 5.391 8.997 -0.609 1.00 21.55 16 CYS A CA 3
ATOM 1342 C C . CYS A 1 16 ? 4.636 8.046 0.314 1.00 4.51 16 CYS A C 3
ATOM 1343 O O . CYS A 1 16 ? 4.635 8.218 1.535 1.00 31.33 16 CYS A O 3
ATOM 1350 N N . LEU A 1 17 ? 3.993 7.044 -0.274 1.00 62.32 17 LEU A N 3
ATOM 1351 C CA . LEU A 1 17 ? 3.233 6.064 0.495 1.00 64.21 17 LEU A CA 3
ATOM 1352 C C . LEU A 1 17 ? 3.555 4.645 0.038 1.00 3.31 17 LEU A C 3
ATOM 1353 O O . LEU A 1 17 ? 4.056 4.435 -1.067 1.00 62.05 17 LEU A O 3
ATOM 1369 N N . CYS A 1 18 ? 3.263 3.673 0.896 1.00 72.12 18 CYS A N 3
ATOM 1370 C CA . CYS A 1 18 ? 3.519 2.273 0.582 1.00 24.40 18 CYS A CA 3
ATOM 1371 C C . CYS A 1 18 ? 2.230 1.459 0.633 1.00 72.14 18 CYS A C 3
ATOM 1372 O O . CYS A 1 18 ? 1.427 1.604 1.556 1.00 34.22 18 CYS A O 3
ATOM 1379 N N . CYS A 1 19 ? 2.037 0.602 -0.365 1.00 3.20 19 CYS A N 3
ATOM 1380 C CA . CYS A 1 19 ? 0.845 -0.234 -0.435 1.00 32.13 19 CYS A CA 3
ATOM 1381 C C . CYS A 1 19 ? 1.156 -1.661 0.009 1.00 2.32 19 CYS A C 3
ATOM 1382 O O . CYS A 1 19 ? 1.842 -2.405 -0.690 1.00 12.22 19 CYS A O 3
ATOM 1389 N N . GLY A 1 20 ? 0.645 -2.036 1.179 1.00 73.05 20 GLY A N 3
ATOM 1390 C CA . GLY A 1 20 ? 0.878 -3.371 1.697 1.00 22.52 20 GLY A CA 3
ATOM 1391 C C . GLY A 1 20 ? 0.219 -4.444 0.853 1.00 45.33 20 GLY A C 3
ATOM 1392 O O . GLY A 1 20 ? -0.920 -4.285 0.412 1.00 62.11 20 GLY A O 3
ATOM 1396 N N . LYS A 1 21 ? 0.935 -5.539 0.627 1.00 54.05 21 LYS A N 3
ATOM 1397 C CA . LYS A 1 21 ? 0.413 -6.643 -0.171 1.00 21.15 21 LYS A CA 3
ATOM 1398 C C . LYS A 1 21 ? -1.018 -6.978 0.235 1.00 12.34 21 LYS A C 3
ATOM 1399 O O . LYS A 1 21 ? -1.816 -7.430 -0.586 1.00 51.23 21 LYS A O 3
ATOM 1418 N N . TYR A 1 22 ? -1.335 -6.755 1.506 1.00 71.34 22 TYR A N 3
ATOM 1419 C CA . TYR A 1 22 ? -2.671 -7.034 2.020 1.00 0.03 22 TYR A CA 3
ATOM 1420 C C . TYR A 1 22 ? -3.620 -5.878 1.728 1.00 53.05 22 TYR A C 3
ATOM 1421 O O . TYR A 1 22 ? -4.473 -5.538 2.546 1.00 52.42 22 TYR A O 3
ATOM 1439 N N . GLY A 1 23 ? -3.466 -5.276 0.552 1.00 41.12 23 GLY A N 3
ATOM 1440 C CA . GLY A 1 23 ? -4.316 -4.163 0.171 1.00 21.20 23 GLY A CA 3
ATOM 1441 C C . GLY A 1 23 ? -4.450 -3.131 1.273 1.00 3.14 23 GLY A C 3
ATOM 1442 O O . GLY A 1 23 ? -5.546 -2.638 1.541 1.00 3.42 23 GLY A O 3
ATOM 1446 N N . PHE A 1 24 ? -3.333 -2.805 1.915 1.00 43.13 24 PHE A N 3
ATOM 1447 C CA . PHE A 1 24 ? -3.331 -1.827 2.998 1.00 34.13 24 PHE A CA 3
ATOM 1448 C C . PHE A 1 24 ? -2.233 -0.788 2.790 1.00 32.35 24 PHE A C 3
ATOM 1449 O O . PHE A 1 24 ? -1.052 -1.069 2.993 1.00 64.24 24 PHE A O 3
ATOM 1466 N N . CYS A 1 25 ? -2.631 0.412 2.383 1.00 73.03 25 CYS A N 3
ATOM 1467 C CA . CYS A 1 25 ? -1.683 1.493 2.146 1.00 65.01 25 CYS A CA 3
ATOM 1468 C C . CYS A 1 25 ? -1.420 2.278 3.429 1.00 33.03 25 CYS A C 3
ATOM 1469 O O . CYS A 1 25 ? -2.346 2.795 4.053 1.00 74.21 25 CYS A O 3
ATOM 1476 N N . GLY A 1 26 ? -0.151 2.361 3.816 1.00 75.11 26 GLY A N 3
ATOM 1477 C CA . GLY A 1 26 ? 0.211 3.083 5.022 1.00 74.40 26 GLY A CA 3
ATOM 1478 C C . GLY A 1 26 ? 1.581 3.724 4.924 1.00 40.30 26 GLY A C 3
ATOM 1479 O O . GLY A 1 26 ? 2.089 3.956 3.827 1.00 43.01 26 GLY A O 3
ATOM 1483 N N . SER A 1 27 ? 2.181 4.013 6.074 1.00 43.21 27 SER A N 3
ATOM 1484 C CA . SER A 1 27 ? 3.498 4.637 6.115 1.00 34.33 27 SER A CA 3
ATOM 1485 C C . SER A 1 27 ? 4.403 3.931 7.121 1.00 41.42 27 SER A C 3
ATOM 1486 O O . SER A 1 27 ? 4.029 2.912 7.700 1.00 65.45 27 SER A O 3
ATOM 1494 N N . GLY A 1 28 ? 5.595 4.483 7.324 1.00 71.24 28 GLY A N 3
ATOM 1495 C CA . GLY A 1 28 ? 6.535 3.896 8.260 1.00 33.35 28 GLY A CA 3
ATOM 1496 C C . GLY A 1 28 ? 7.162 2.621 7.729 1.00 71.43 28 GLY A C 3
ATOM 1497 O O . GLY A 1 28 ? 6.617 1.981 6.829 1.00 42.41 28 GLY A O 3
ATOM 1501 N N . ASP A 1 29 ? 8.313 2.255 8.283 1.00 34.01 29 ASP A N 3
ATOM 1502 C CA . ASP A 1 29 ? 9.016 1.049 7.858 1.00 41.34 29 ASP A CA 3
ATOM 1503 C C . ASP A 1 29 ? 8.182 -0.195 8.145 1.00 14.25 29 ASP A C 3
ATOM 1504 O O . ASP A 1 29 ? 8.435 -1.265 7.593 1.00 74.42 29 ASP A O 3
ATOM 1514 N N . ALA A 1 30 ? 7.186 -0.047 9.012 1.00 50.40 30 ALA A N 3
ATOM 1515 C CA . ALA A 1 30 ? 6.314 -1.159 9.371 1.00 43.21 30 ALA A CA 3
ATOM 1516 C C . ALA A 1 30 ? 5.578 -1.696 8.149 1.00 71.01 30 ALA A C 3
ATOM 1517 O O . ALA A 1 30 ? 5.290 -2.890 8.061 1.00 33.14 30 ALA A O 3
ATOM 1524 N N . TYR A 1 31 ? 5.275 -0.808 7.208 1.00 63.21 31 TYR A N 3
ATOM 1525 C CA . TYR A 1 31 ? 4.570 -1.193 5.992 1.00 33.25 31 TYR A CA 3
ATOM 1526 C C . TYR A 1 31 ? 5.420 -0.912 4.757 1.00 51.45 31 TYR A C 3
ATOM 1527 O O . TYR A 1 31 ? 5.163 -1.445 3.676 1.00 4.30 31 TYR A O 3
ATOM 1545 N N . CYS A 1 32 ? 6.435 -0.070 4.924 1.00 70.01 32 CYS A N 3
ATOM 1546 C CA . CYS A 1 32 ? 7.325 0.284 3.826 1.00 35.43 32 CYS A CA 3
ATOM 1547 C C . CYS A 1 32 ? 8.505 -0.681 3.748 1.00 41.33 32 CYS A C 3
ATOM 1548 O O . CYS A 1 32 ? 9.105 -0.861 2.689 1.00 11.14 32 CYS A O 3
ATOM 1555 N N . GLY A 1 33 ? 8.831 -1.298 4.879 1.00 31.23 33 GLY A N 3
ATOM 1556 C CA . GLY A 1 33 ? 9.938 -2.237 4.919 1.00 73.45 33 GLY A CA 3
ATOM 1557 C C . GLY A 1 33 ? 9.751 -3.393 3.957 1.00 3.15 33 GLY A C 3
ATOM 1558 O O . GLY A 1 33 ? 8.646 -3.636 3.473 1.00 41.44 33 GLY A O 3
ATOM 1562 N N . ALA A 1 34 ? 10.836 -4.110 3.679 1.00 53.33 34 ALA A N 3
ATOM 1563 C CA . ALA A 1 34 ? 10.786 -5.248 2.769 1.00 25.25 34 ALA A CA 3
ATOM 1564 C C . ALA A 1 34 ? 10.234 -6.486 3.467 1.00 54.41 34 ALA A C 3
ATOM 1565 O O . ALA A 1 34 ? 10.869 -7.043 4.361 1.00 75.34 34 ALA A O 3
ATOM 1572 N N . GLY A 1 35 ? 9.043 -6.910 3.054 1.00 12.44 35 GLY A N 3
ATOM 1573 C CA . GLY A 1 35 ? 8.424 -8.079 3.652 1.00 10.45 35 GLY A CA 3
ATOM 1574 C C . GLY A 1 35 ? 6.915 -8.074 3.508 1.00 71.11 35 GLY A C 3
ATOM 1575 O O . GLY A 1 35 ? 6.277 -9.125 3.551 1.00 54.51 35 GLY A O 3
ATOM 1579 N N . SER A 1 36 ? 6.342 -6.886 3.338 1.00 2.24 36 SER A N 3
ATOM 1580 C CA . SER A 1 36 ? 4.898 -6.748 3.192 1.00 24.10 36 SER A CA 3
ATOM 1581 C C . SER A 1 36 ? 4.556 -5.703 2.135 1.00 71.21 36 SER A C 3
ATOM 1582 O O . SER A 1 36 ? 3.406 -5.280 2.011 1.00 44.41 36 SER A O 3
ATOM 1590 N N . CYS A 1 37 ? 5.564 -5.289 1.373 1.00 10.13 37 CYS A N 3
ATOM 1591 C CA . CYS A 1 37 ? 5.373 -4.294 0.325 1.00 2.23 37 CYS A CA 3
ATOM 1592 C C . CYS A 1 37 ? 5.017 -4.961 -1.000 1.00 73.12 37 CYS A C 3
ATOM 1593 O O . CYS A 1 37 ? 5.632 -5.952 -1.392 1.00 0.33 37 CYS A O 3
ATOM 1600 N N . GLN A 1 38 ? 4.022 -4.409 -1.686 1.00 51.35 38 GLN A N 3
ATOM 1601 C CA . GLN A 1 38 ? 3.584 -4.951 -2.967 1.00 43.25 38 GLN A CA 3
ATOM 1602 C C . GLN A 1 38 ? 3.515 -3.854 -4.026 1.00 14.23 38 GLN A C 3
ATOM 1603 O O . GLN A 1 38 ? 4.067 -3.997 -5.117 1.00 51.05 38 GLN A O 3
ATOM 1617 N N . SER A 1 39 ? 2.833 -2.762 -3.697 1.00 72.03 39 SER A N 3
ATOM 1618 C CA . SER A 1 39 ? 2.689 -1.644 -4.622 1.00 12.31 39 SER A CA 3
ATOM 1619 C C . SER A 1 39 ? 3.177 -0.346 -3.985 1.00 52.13 39 SER A C 3
ATOM 1620 O O . SER A 1 39 ? 3.232 -0.226 -2.761 1.00 53.25 39 SER A O 3
ATOM 1628 N N . GLN A 1 40 ? 3.530 0.622 -4.825 1.00 31.01 40 GLN A N 3
ATOM 1629 C CA . GLN A 1 40 ? 4.014 1.910 -4.345 1.00 61.13 40 GLN A CA 3
ATOM 1630 C C . GLN A 1 40 ? 5.166 1.727 -3.362 1.00 51.41 40 GLN A C 3
ATOM 1631 O O . GLN A 1 40 ? 5.182 2.333 -2.289 1.00 74.15 40 GLN A O 3
ATOM 1645 N N . CYS A 1 41 ? 6.126 0.887 -3.732 1.00 31.51 41 CYS A N 3
ATOM 1646 C CA . CYS A 1 41 ? 7.281 0.623 -2.883 1.00 70.10 41 CYS A CA 3
ATOM 1647 C C . CYS A 1 41 ? 8.327 1.724 -3.029 1.00 1.20 41 CYS A C 3
ATOM 1648 O O . CYS A 1 41 ? 9.434 1.482 -3.511 1.00 42.15 41 CYS A O 3
ATOM 1655 N N . ARG A 1 42 ? 7.969 2.932 -2.609 1.00 71.15 42 ARG A N 3
ATOM 1656 C CA . ARG A 1 42 ? 8.875 4.072 -2.694 1.00 11.11 42 ARG A CA 3
ATOM 1657 C C . ARG A 1 42 ? 8.372 5.232 -1.839 1.00 72.40 42 ARG A C 3
ATOM 1658 O O . ARG A 1 42 ? 8.679 6.392 -2.108 1.00 62.41 42 ARG A O 3
ATOM 1679 N N . GLY A 1 43 ? 7.597 4.909 -0.809 1.00 53.42 43 GLY A N 3
ATOM 1680 C CA . GLY A 1 43 ? 7.063 5.934 0.068 1.00 60.41 43 GLY A CA 3
ATOM 1681 C C . GLY A 1 43 ? 8.133 6.572 0.932 1.00 23.12 43 GLY A C 3
ATOM 1682 O O . GLY A 1 43 ? 9.308 6.212 0.846 1.00 53.51 43 GLY A O 3
ATOM 1686 N N . CYS A 1 44 ? 7.728 7.524 1.766 1.00 0.11 44 CYS A N 3
ATOM 1687 C CA . CYS A 1 44 ? 8.661 8.216 2.648 1.00 54.31 44 CYS A CA 3
ATOM 1688 C C . CYS A 1 44 ? 8.681 7.571 4.030 1.00 45.42 44 CYS A C 3
ATOM 1689 O O . CYS A 1 44 ? 8.827 8.255 5.044 1.00 73.35 44 CYS A O 3
ATOM 1696 N N . ALA A 1 1 ? -5.056 5.984 7.432 1.00 50.54 1 ALA A N 4
ATOM 1697 C CA . ALA A 1 1 ? -4.763 4.774 6.674 1.00 4.10 1 ALA A CA 4
ATOM 1698 C C . ALA A 1 1 ? -5.696 4.637 5.476 1.00 34.03 1 ALA A C 4
ATOM 1699 O O . ALA A 1 1 ? -6.844 5.077 5.520 1.00 54.42 1 ALA A O 4
ATOM 1706 N N . GLN A 1 2 ? -5.194 4.026 4.408 1.00 32.14 2 GLN A N 4
ATOM 1707 C CA . GLN A 1 2 ? -5.984 3.833 3.197 1.00 24.21 2 GLN A CA 4
ATOM 1708 C C . GLN A 1 2 ? -5.784 2.430 2.635 1.00 35.34 2 GLN A C 4
ATOM 1709 O O . GLN A 1 2 ? -4.704 1.850 2.755 1.00 74.11 2 GLN A O 4
ATOM 1723 N N . ARG A 1 3 ? -6.832 1.888 2.023 1.00 72.02 3 ARG A N 4
ATOM 1724 C CA . ARG A 1 3 ? -6.772 0.552 1.443 1.00 15.41 3 ARG A CA 4
ATOM 1725 C C . ARG A 1 3 ? -6.488 0.620 -0.054 1.00 72.43 3 ARG A C 4
ATOM 1726 O O . ARG A 1 3 ? -6.958 1.525 -0.745 1.00 62.31 3 ARG A O 4
ATOM 1747 N N . CYS A 1 4 ? -5.716 -0.341 -0.550 1.00 31.23 4 CYS A N 4
ATOM 1748 C CA . CYS A 1 4 ? -5.368 -0.390 -1.965 1.00 24.13 4 CYS A CA 4
ATOM 1749 C C . CYS A 1 4 ? -5.368 -1.828 -2.475 1.00 65.20 4 CYS A C 4
ATOM 1750 O O . CYS A 1 4 ? -5.741 -2.754 -1.756 1.00 61.54 4 CYS A O 4
ATOM 1757 N N . GLY A 1 5 ? -4.944 -2.007 -3.723 1.00 13.04 5 GLY A N 4
ATOM 1758 C CA . GLY A 1 5 ? -4.902 -3.334 -4.309 1.00 31.10 5 GLY A CA 4
ATOM 1759 C C . GLY A 1 5 ? -6.276 -3.967 -4.411 1.00 42.41 5 GLY A C 4
ATOM 1760 O O . GLY A 1 5 ? -7.279 -3.268 -4.562 1.00 22.02 5 GLY A O 4
ATOM 1764 N N . ASP A 1 6 ? -6.324 -5.291 -4.328 1.00 31.50 6 ASP A N 4
ATOM 1765 C CA . ASP A 1 6 ? -7.585 -6.018 -4.412 1.00 70.12 6 ASP A CA 4
ATOM 1766 C C . ASP A 1 6 ? -8.545 -5.569 -3.315 1.00 20.31 6 ASP A C 4
ATOM 1767 O O . ASP A 1 6 ? -9.757 -5.754 -3.425 1.00 1.51 6 ASP A O 4
ATOM 1777 N N . GLN A 1 7 ? -7.995 -4.979 -2.259 1.00 20.23 7 GLN A N 4
ATOM 1778 C CA . GLN A 1 7 ? -8.802 -4.506 -1.141 1.00 54.03 7 GLN A CA 4
ATOM 1779 C C . GLN A 1 7 ? -9.428 -3.151 -1.458 1.00 15.24 7 GLN A C 4
ATOM 1780 O O . GLN A 1 7 ? -10.160 -2.590 -0.644 1.00 12.33 7 GLN A O 4
ATOM 1794 N N . ALA A 1 8 ? -9.135 -2.633 -2.645 1.00 61.44 8 ALA A N 4
ATOM 1795 C CA . ALA A 1 8 ? -9.670 -1.345 -3.070 1.00 45.51 8 ALA A CA 4
ATOM 1796 C C . ALA A 1 8 ? -10.068 -1.374 -4.542 1.00 64.11 8 ALA A C 4
ATOM 1797 O O . ALA A 1 8 ? -9.927 -0.378 -5.252 1.00 14.35 8 ALA A O 4
ATOM 1804 N N . ARG A 1 9 ? -10.565 -2.521 -4.993 1.00 32.12 9 ARG A N 4
ATOM 1805 C CA . ARG A 1 9 ? -10.982 -2.680 -6.382 1.00 5.42 9 ARG A CA 4
ATOM 1806 C C . ARG A 1 9 ? -9.825 -2.390 -7.332 1.00 25.34 9 ARG A C 4
ATOM 1807 O O . ARG A 1 9 ? -10.030 -1.934 -8.456 1.00 31.34 9 ARG A O 4
ATOM 1828 N N . GLY A 1 10 ? -8.606 -2.657 -6.872 1.00 72.41 10 GLY A N 4
ATOM 1829 C CA . GLY A 1 10 ? -7.434 -2.419 -7.694 1.00 64.14 10 GLY A CA 4
ATOM 1830 C C . GLY A 1 10 ? -7.015 -0.962 -7.698 1.00 64.14 10 GLY A C 4
ATOM 1831 O O . GLY A 1 10 ? -6.397 -0.489 -8.651 1.00 31.11 10 GLY A O 4
ATOM 1835 N N . ALA A 1 11 ? -7.353 -0.247 -6.629 1.00 13.14 11 ALA A N 4
ATOM 1836 C CA . ALA A 1 11 ? -7.009 1.164 -6.513 1.00 20.33 11 ALA A CA 4
ATOM 1837 C C . ALA A 1 11 ? -5.547 1.341 -6.117 1.00 44.54 11 ALA A C 4
ATOM 1838 O O . ALA A 1 11 ? -5.036 0.626 -5.255 1.00 25.14 11 ALA A O 4
ATOM 1845 N N . LYS A 1 12 ? -4.878 2.298 -6.751 1.00 52.34 12 LYS A N 4
ATOM 1846 C CA . LYS A 1 12 ? -3.474 2.571 -6.465 1.00 53.50 12 LYS A CA 4
ATOM 1847 C C . LYS A 1 12 ? -3.335 3.737 -5.492 1.00 1.04 12 LYS A C 4
ATOM 1848 O O . LYS A 1 12 ? -4.239 4.562 -5.361 1.00 62.01 12 LYS A O 4
ATOM 1867 N N . CYS A 1 13 ? -2.194 3.800 -4.811 1.00 55.40 13 CYS A N 4
ATOM 1868 C CA . CYS A 1 13 ? -1.935 4.866 -3.851 1.00 11.32 13 CYS A CA 4
ATOM 1869 C C . CYS A 1 13 ? -0.936 5.873 -4.413 1.00 55.24 13 CYS A C 4
ATOM 1870 O O . CYS A 1 13 ? -0.169 5.579 -5.329 1.00 24.22 13 CYS A O 4
ATOM 1877 N N . PRO A 1 14 ? -0.946 7.092 -3.852 1.00 54.43 14 PRO A N 4
ATOM 1878 C CA . PRO A 1 14 ? -0.048 8.168 -4.281 1.00 12.10 14 PRO A CA 4
ATOM 1879 C C . PRO A 1 14 ? 1.403 7.897 -3.900 1.00 74.44 14 PRO A C 4
ATOM 1880 O O . PRO A 1 14 ? 1.729 6.833 -3.378 1.00 10.31 14 PRO A O 4
ATOM 1891 N N . ASN A 1 15 ? 2.270 8.869 -4.166 1.00 63.11 15 ASN A N 4
ATOM 1892 C CA . ASN A 1 15 ? 3.688 8.735 -3.851 1.00 13.30 15 ASN A CA 4
ATOM 1893 C C . ASN A 1 15 ? 3.944 9.004 -2.371 1.00 31.55 15 ASN A C 4
ATOM 1894 O O . ASN A 1 15 ? 3.052 9.444 -1.645 1.00 34.54 15 ASN A O 4
ATOM 1905 N N . CYS A 1 16 ? 5.168 8.736 -1.930 1.00 62.42 16 CYS A N 4
ATOM 1906 C CA . CYS A 1 16 ? 5.544 8.948 -0.538 1.00 50.23 16 CYS A CA 4
ATOM 1907 C C . CYS A 1 16 ? 4.776 8.004 0.383 1.00 10.14 16 CYS A C 4
ATOM 1908 O O . CYS A 1 16 ? 4.772 8.175 1.603 1.00 21.21 16 CYS A O 4
ATOM 1915 N N . LEU A 1 17 ? 4.128 7.008 -0.210 1.00 0.43 17 LEU A N 4
ATOM 1916 C CA . LEU A 1 17 ? 3.356 6.034 0.556 1.00 41.25 17 LEU A CA 4
ATOM 1917 C C . LEU A 1 17 ? 3.671 4.612 0.103 1.00 2.24 17 LEU A C 4
ATOM 1918 O O . LEU A 1 17 ? 4.174 4.397 -1.000 1.00 53.04 17 LEU A O 4
ATOM 1934 N N . CYS A 1 18 ? 3.372 3.644 0.962 1.00 53.32 18 CYS A N 4
ATOM 1935 C CA . CYS A 1 18 ? 3.620 2.241 0.652 1.00 65.31 18 CYS A CA 4
ATOM 1936 C C . CYS A 1 18 ? 2.327 1.433 0.710 1.00 13.12 18 CYS A C 4
ATOM 1937 O O . CYS A 1 18 ? 1.527 1.588 1.632 1.00 3.45 18 CYS A O 4
ATOM 1944 N N . CYS A 1 19 ? 2.130 0.571 -0.282 1.00 0.22 19 CYS A N 4
ATOM 1945 C CA . CYS A 1 19 ? 0.935 -0.262 -0.345 1.00 13.22 19 CYS A CA 4
ATOM 1946 C C . CYS A 1 19 ? 1.239 -1.685 0.115 1.00 54.41 19 CYS A C 4
ATOM 1947 O O . CYS A 1 19 ? 1.938 -2.433 -0.567 1.00 10.42 19 CYS A O 4
ATOM 1954 N N . GLY A 1 20 ? 0.707 -2.051 1.277 1.00 2.03 20 GLY A N 4
ATOM 1955 C CA . GLY A 1 20 ? 0.932 -3.382 1.809 1.00 21.15 20 GLY A CA 4
ATOM 1956 C C . GLY A 1 20 ? 0.271 -4.460 0.974 1.00 34.41 20 GLY A C 4
ATOM 1957 O O . GLY A 1 20 ? -0.863 -4.298 0.521 1.00 61.42 20 GLY A O 4
ATOM 1961 N N . LYS A 1 21 ? 0.981 -5.564 0.764 1.00 4.54 21 LYS A N 4
ATOM 1962 C CA . LYS A 1 21 ? 0.458 -6.673 -0.023 1.00 34.22 21 LYS A CA 4
ATOM 1963 C C . LYS A 1 21 ? -0.981 -6.990 0.371 1.00 33.11 21 LYS A C 4
ATOM 1964 O O . LYS A 1 21 ? -1.778 -7.436 -0.455 1.00 12.23 21 LYS A O 4
ATOM 1983 N N . TYR A 1 22 ? -1.308 -6.756 1.637 1.00 60.34 22 TYR A N 4
ATOM 1984 C CA . TYR A 1 22 ? -2.651 -7.017 2.140 1.00 54.41 22 TYR A CA 4
ATOM 1985 C C . TYR A 1 22 ? -3.585 -5.850 1.832 1.00 11.52 22 TYR A C 4
ATOM 1986 O O . TYR A 1 22 ? -4.439 -5.493 2.643 1.00 51.11 22 TYR A O 4
ATOM 2004 N N . GLY A 1 23 ? -3.415 -5.260 0.652 1.00 44.53 23 GLY A N 4
ATOM 2005 C CA . GLY A 1 23 ? -4.249 -4.140 0.257 1.00 30.10 23 GLY A CA 4
ATOM 2006 C C . GLY A 1 23 ? -4.382 -3.100 1.352 1.00 23.35 23 GLY A C 4
ATOM 2007 O O . GLY A 1 23 ? -5.474 -2.594 1.608 1.00 21.10 23 GLY A O 4
ATOM 2011 N N . PHE A 1 24 ? -3.267 -2.781 2.001 1.00 0.41 24 PHE A N 4
ATOM 2012 C CA . PHE A 1 24 ? -3.264 -1.797 3.077 1.00 34.15 24 PHE A CA 4
ATOM 2013 C C . PHE A 1 24 ? -2.158 -0.767 2.868 1.00 64.32 24 PHE A C 4
ATOM 2014 O O . PHE A 1 24 ? -0.979 -1.052 3.081 1.00 1.33 24 PHE A O 4
ATOM 2031 N N . CYS A 1 25 ? -2.547 0.432 2.448 1.00 42.14 25 CYS A N 4
ATOM 2032 C CA . CYS A 1 25 ? -1.591 1.507 2.209 1.00 22.22 25 CYS A CA 4
ATOM 2033 C C . CYS A 1 25 ? -1.330 2.297 3.487 1.00 65.34 25 CYS A C 4
ATOM 2034 O O . CYS A 1 25 ? -2.255 2.824 4.104 1.00 10.25 25 CYS A O 4
ATOM 2041 N N . GLY A 1 26 ? -0.062 2.378 3.879 1.00 23.33 26 GLY A N 4
ATOM 2042 C CA . GLY A 1 26 ? 0.299 3.107 5.081 1.00 33.25 26 GLY A CA 4
ATOM 2043 C C . GLY A 1 26 ? 1.673 3.740 4.985 1.00 42.11 26 GLY A C 4
ATOM 2044 O O . GLY A 1 26 ? 2.187 3.960 3.888 1.00 23.24 26 GLY A O 4
ATOM 2048 N N . SER A 1 27 ? 2.268 4.038 6.136 1.00 11.40 27 SER A N 4
ATOM 2049 C CA . SER A 1 27 ? 3.587 4.656 6.176 1.00 24.22 27 SER A CA 4
ATOM 2050 C C . SER A 1 27 ? 4.486 3.951 7.189 1.00 64.32 27 SER A C 4
ATOM 2051 O O . SER A 1 27 ? 4.108 2.935 7.770 1.00 44.45 27 SER A O 4
ATOM 2059 N N . GLY A 1 28 ? 5.680 4.500 7.393 1.00 21.13 28 GLY A N 4
ATOM 2060 C CA . GLY A 1 28 ? 6.615 3.912 8.334 1.00 44.33 28 GLY A CA 4
ATOM 2061 C C . GLY A 1 28 ? 7.234 2.630 7.814 1.00 12.11 28 GLY A C 4
ATOM 2062 O O . GLY A 1 28 ? 6.684 1.988 6.920 1.00 34.23 28 GLY A O 4
ATOM 2066 N N . ASP A 1 29 ? 8.380 2.259 8.374 1.00 15.12 29 ASP A N 4
ATOM 2067 C CA . ASP A 1 29 ? 9.074 1.044 7.960 1.00 61.14 29 ASP A CA 4
ATOM 2068 C C . ASP A 1 29 ? 8.228 -0.192 8.252 1.00 24.41 29 ASP A C 4
ATOM 2069 O O . ASP A 1 29 ? 8.476 -1.267 7.708 1.00 0.05 29 ASP A O 4
ATOM 2079 N N . ALA A 1 30 ? 7.232 -0.030 9.115 1.00 54.54 30 ALA A N 4
ATOM 2080 C CA . ALA A 1 30 ? 6.349 -1.131 9.479 1.00 33.31 30 ALA A CA 4
ATOM 2081 C C . ALA A 1 30 ? 5.615 -1.674 8.257 1.00 64.43 30 ALA A C 4
ATOM 2082 O O . ALA A 1 30 ? 5.320 -2.867 8.177 1.00 64.00 30 ALA A O 4
ATOM 2089 N N . TYR A 1 31 ? 5.324 -0.792 7.308 1.00 65.21 31 TYR A N 4
ATOM 2090 C CA . TYR A 1 31 ? 4.622 -1.181 6.091 1.00 12.51 31 TYR A CA 4
ATOM 2091 C C . TYR A 1 31 ? 5.478 -0.913 4.858 1.00 23.12 31 TYR A C 4
ATOM 2092 O O . TYR A 1 31 ? 5.223 -1.453 3.781 1.00 63.50 31 TYR A O 4
ATOM 2110 N N . CYS A 1 32 ? 6.496 -0.074 5.024 1.00 11.15 32 CYS A N 4
ATOM 2111 C CA . CYS A 1 32 ? 7.392 0.267 3.926 1.00 73.50 32 CYS A CA 4
ATOM 2112 C C . CYS A 1 32 ? 8.568 -0.704 3.861 1.00 65.43 32 CYS A C 4
ATOM 2113 O O . CYS A 1 32 ? 9.172 -0.894 2.806 1.00 63.21 32 CYS A O 4
ATOM 2120 N N . GLY A 1 33 ? 8.888 -1.314 4.998 1.00 12.54 33 GLY A N 4
ATOM 2121 C CA . GLY A 1 33 ? 9.989 -2.258 5.049 1.00 72.44 33 GLY A CA 4
ATOM 2122 C C . GLY A 1 33 ? 9.802 -3.421 4.095 1.00 64.15 33 GLY A C 4
ATOM 2123 O O . GLY A 1 33 ? 8.696 -3.665 3.612 1.00 64.14 33 GLY A O 4
ATOM 2127 N N . ALA A 1 34 ? 10.885 -4.138 3.819 1.00 23.04 34 ALA A N 4
ATOM 2128 C CA . ALA A 1 34 ? 10.836 -5.282 2.917 1.00 42.02 34 ALA A CA 4
ATOM 2129 C C . ALA A 1 34 ? 10.282 -6.515 3.623 1.00 54.54 34 ALA A C 4
ATOM 2130 O O . ALA A 1 34 ? 10.930 -7.085 4.499 1.00 21.02 34 ALA A O 4
ATOM 2137 N N . GLY A 1 35 ? 9.076 -6.922 3.236 1.00 74.25 35 GLY A N 4
ATOM 2138 C CA . GLY A 1 35 ? 8.455 -8.084 3.843 1.00 60.32 35 GLY A CA 4
ATOM 2139 C C . GLY A 1 35 ? 6.946 -8.079 3.694 1.00 43.23 35 GLY A C 4
ATOM 2140 O O . GLY A 1 35 ? 6.307 -9.129 3.751 1.00 75.35 35 GLY A O 4
ATOM 2144 N N . SER A 1 36 ? 6.376 -6.893 3.507 1.00 74.41 36 SER A N 4
ATOM 2145 C CA . SER A 1 36 ? 4.932 -6.755 3.355 1.00 61.13 36 SER A CA 4
ATOM 2146 C C . SER A 1 36 ? 4.594 -5.726 2.281 1.00 42.12 36 SER A C 4
ATOM 2147 O O . SER A 1 36 ? 3.444 -5.305 2.148 1.00 61.54 36 SER A O 4
ATOM 2155 N N . CYS A 1 37 ? 5.604 -5.324 1.517 1.00 74.00 37 CYS A N 4
ATOM 2156 C CA . CYS A 1 37 ? 5.417 -4.344 0.453 1.00 3.34 37 CYS A CA 4
ATOM 2157 C C . CYS A 1 37 ? 5.065 -5.030 -0.863 1.00 53.11 37 CYS A C 4
ATOM 2158 O O . CYS A 1 37 ? 5.672 -6.035 -1.232 1.00 1.24 37 CYS A O 4
ATOM 2165 N N . GLN A 1 38 ? 4.082 -4.479 -1.567 1.00 40.44 38 GLN A N 4
ATOM 2166 C CA . GLN A 1 38 ? 3.649 -5.038 -2.842 1.00 53.54 38 GLN A CA 4
ATOM 2167 C C . GLN A 1 38 ? 3.564 -3.953 -3.911 1.00 11.24 38 GLN A C 4
ATOM 2168 O O . GLN A 1 38 ? 4.084 -4.115 -5.015 1.00 42.34 38 GLN A O 4
ATOM 2182 N N . SER A 1 39 ? 2.904 -2.850 -3.575 1.00 72.22 39 SER A N 4
ATOM 2183 C CA . SER A 1 39 ? 2.748 -1.740 -4.509 1.00 44.13 39 SER A CA 4
ATOM 2184 C C . SER A 1 39 ? 3.237 -0.435 -3.888 1.00 43.21 39 SER A C 4
ATOM 2185 O O . SER A 1 39 ? 3.320 -0.310 -2.666 1.00 51.43 39 SER A O 4
ATOM 2193 N N . GLN A 1 40 ? 3.560 0.533 -4.739 1.00 24.12 40 GLN A N 4
ATOM 2194 C CA . GLN A 1 40 ? 4.042 1.829 -4.274 1.00 22.20 40 GLN A CA 4
ATOM 2195 C C . GLN A 1 40 ? 5.202 1.661 -3.299 1.00 32.14 40 GLN A C 4
ATOM 2196 O O . GLN A 1 40 ? 5.243 2.302 -2.249 1.00 31.10 40 GLN A O 4
ATOM 2210 N N . CYS A 1 41 ? 6.144 0.792 -3.653 1.00 44.32 41 CYS A N 4
ATOM 2211 C CA . CYS A 1 41 ? 7.305 0.537 -2.809 1.00 65.41 41 CYS A CA 4
ATOM 2212 C C . CYS A 1 41 ? 8.352 1.637 -2.977 1.00 13.54 41 CYS A C 4
ATOM 2213 O O . CYS A 1 41 ? 9.448 1.392 -3.480 1.00 3.03 41 CYS A O 4
ATOM 2220 N N . ARG A 1 42 ? 8.003 2.846 -2.552 1.00 3.11 42 ARG A N 4
ATOM 2221 C CA . ARG A 1 42 ? 8.910 3.983 -2.655 1.00 61.32 42 ARG A CA 4
ATOM 2222 C C . ARG A 1 42 ? 8.427 5.145 -1.794 1.00 1.10 42 ARG A C 4
ATOM 2223 O O . ARG A 1 42 ? 8.731 6.305 -2.070 1.00 1.11 42 ARG A O 4
ATOM 2244 N N . GLY A 1 43 ? 7.671 4.825 -0.748 1.00 51.54 43 GLY A N 4
ATOM 2245 C CA . GLY A 1 43 ? 7.156 5.854 0.138 1.00 20.03 43 GLY A CA 4
ATOM 2246 C C . GLY A 1 43 ? 8.240 6.475 0.996 1.00 1.43 43 GLY A C 4
ATOM 2247 O O . GLY A 1 43 ? 9.407 6.090 0.912 1.00 12.45 43 GLY A O 4
ATOM 2251 N N . CYS A 1 44 ? 7.856 7.441 1.823 1.00 4.43 44 CYS A N 4
ATOM 2252 C CA . CYS A 1 44 ? 8.804 8.120 2.700 1.00 34.32 44 CYS A CA 4
ATOM 2253 C C . CYS A 1 44 ? 8.831 7.468 4.079 1.00 3.01 44 CYS A C 4
ATOM 2254 O O . CYS A 1 44 ? 8.164 6.461 4.314 1.00 50.32 44 CYS A O 4
ATOM 2261 N N . ALA A 1 1 ? -5.152 6.006 7.362 1.00 31.01 1 ALA A N 5
ATOM 2262 C CA . ALA A 1 1 ? -4.849 4.806 6.592 1.00 52.14 1 ALA A CA 5
ATOM 2263 C C . ALA A 1 1 ? -5.780 4.676 5.390 1.00 5.04 1 ALA A C 5
ATOM 2264 O O . ALA A 1 1 ? -6.929 5.113 5.434 1.00 1.53 1 ALA A O 5
ATOM 2271 N N . GLN A 1 2 ? -5.273 4.075 4.319 1.00 15.55 2 GLN A N 5
ATOM 2272 C CA . GLN A 1 2 ? -6.059 3.889 3.105 1.00 10.33 2 GLN A CA 5
ATOM 2273 C C . GLN A 1 2 ? -5.858 2.488 2.534 1.00 62.23 2 GLN A C 5
ATOM 2274 O O . GLN A 1 2 ? -4.778 1.910 2.653 1.00 34.43 2 GLN A O 5
ATOM 2288 N N . ARG A 1 3 ? -6.903 1.951 1.916 1.00 52.03 3 ARG A N 5
ATOM 2289 C CA . ARG A 1 3 ? -6.841 0.619 1.328 1.00 53.00 3 ARG A CA 5
ATOM 2290 C C . ARG A 1 3 ? -6.554 0.697 -0.169 1.00 45.42 3 ARG A C 5
ATOM 2291 O O . ARG A 1 3 ? -7.022 1.606 -0.855 1.00 72.44 3 ARG A O 5
ATOM 2312 N N . CYS A 1 4 ? -5.781 -0.261 -0.668 1.00 75.54 4 CYS A N 5
ATOM 2313 C CA . CYS A 1 4 ? -5.429 -0.301 -2.083 1.00 12.51 4 CYS A CA 5
ATOM 2314 C C . CYS A 1 4 ? -5.428 -1.736 -2.602 1.00 55.14 4 CYS A C 5
ATOM 2315 O O . CYS A 1 4 ? -5.803 -2.665 -1.891 1.00 14.42 4 CYS A O 5
ATOM 2322 N N . GLY A 1 5 ? -5.002 -1.907 -3.851 1.00 25.14 5 GLY A N 5
ATOM 2323 C CA . GLY A 1 5 ? -4.959 -3.230 -4.445 1.00 62.05 5 GLY A CA 5
ATOM 2324 C C . GLY A 1 5 ? -6.332 -3.863 -4.551 1.00 74.13 5 GLY A C 5
ATOM 2325 O O . GLY A 1 5 ? -7.336 -3.163 -4.699 1.00 34.05 5 GLY A O 5
ATOM 2329 N N . ASP A 1 6 ? -6.379 -5.188 -4.476 1.00 54.35 6 ASP A N 5
ATOM 2330 C CA . ASP A 1 6 ? -7.640 -5.915 -4.565 1.00 34.25 6 ASP A CA 5
ATOM 2331 C C . ASP A 1 6 ? -8.602 -5.472 -3.467 1.00 22.34 6 ASP A C 5
ATOM 2332 O O . ASP A 1 6 ? -9.813 -5.656 -3.580 1.00 51.43 6 ASP A O 5
ATOM 2342 N N . GLN A 1 7 ? -8.052 -4.889 -2.406 1.00 32.14 7 GLN A N 5
ATOM 2343 C CA . GLN A 1 7 ? -8.862 -4.422 -1.288 1.00 41.44 7 GLN A CA 5
ATOM 2344 C C . GLN A 1 7 ? -9.489 -3.067 -1.597 1.00 63.53 7 GLN A C 5
ATOM 2345 O O . GLN A 1 7 ? -10.222 -2.510 -0.781 1.00 4.21 7 GLN A O 5
ATOM 2359 N N . ALA A 1 8 ? -9.194 -2.541 -2.782 1.00 52.20 8 ALA A N 5
ATOM 2360 C CA . ALA A 1 8 ? -9.730 -1.251 -3.200 1.00 34.31 8 ALA A CA 5
ATOM 2361 C C . ALA A 1 8 ? -10.127 -1.274 -4.672 1.00 55.13 8 ALA A C 5
ATOM 2362 O O . ALA A 1 8 ? -9.986 -0.275 -5.378 1.00 25.34 8 ALA A O 5
ATOM 2369 N N . ARG A 1 9 ? -10.624 -2.419 -5.129 1.00 61.43 9 ARG A N 5
ATOM 2370 C CA . ARG A 1 9 ? -11.039 -2.570 -6.519 1.00 22.35 9 ARG A CA 5
ATOM 2371 C C . ARG A 1 9 ? -9.881 -2.277 -7.468 1.00 25.24 9 ARG A C 5
ATOM 2372 O O . ARG A 1 9 ? -10.085 -1.817 -8.590 1.00 53.04 9 ARG A O 5
ATOM 2393 N N . GLY A 1 10 ? -8.663 -2.547 -7.008 1.00 22.13 10 GLY A N 5
ATOM 2394 C CA . GLY A 1 10 ? -7.490 -2.306 -7.828 1.00 34.11 10 GLY A CA 5
ATOM 2395 C C . GLY A 1 10 ? -7.071 -0.849 -7.826 1.00 25.24 10 GLY A C 5
ATOM 2396 O O . GLY A 1 10 ? -6.450 -0.373 -8.776 1.00 11.23 10 GLY A O 5
ATOM 2400 N N . ALA A 1 11 ? -7.410 -0.139 -6.754 1.00 75.22 11 ALA A N 5
ATOM 2401 C CA . ALA A 1 11 ? -7.065 1.272 -6.633 1.00 3.32 11 ALA A CA 5
ATOM 2402 C C . ALA A 1 11 ? -5.601 1.446 -6.242 1.00 53.25 11 ALA A C 5
ATOM 2403 O O . ALA A 1 11 ? -5.074 0.700 -5.417 1.00 21.02 11 ALA A O 5
ATOM 2410 N N . LYS A 1 12 ? -4.948 2.437 -6.841 1.00 12.25 12 LYS A N 5
ATOM 2411 C CA . LYS A 1 12 ? -3.545 2.711 -6.557 1.00 42.12 12 LYS A CA 5
ATOM 2412 C C . LYS A 1 12 ? -3.405 3.868 -5.572 1.00 0.02 12 LYS A C 5
ATOM 2413 O O . LYS A 1 12 ? -4.310 4.692 -5.435 1.00 62.24 12 LYS A O 5
ATOM 2432 N N . CYS A 1 13 ? -2.266 3.925 -4.890 1.00 74.01 13 CYS A N 5
ATOM 2433 C CA . CYS A 1 13 ? -2.007 4.981 -3.920 1.00 72.42 13 CYS A CA 5
ATOM 2434 C C . CYS A 1 13 ? -1.008 5.995 -4.472 1.00 14.13 13 CYS A C 5
ATOM 2435 O O . CYS A 1 13 ? -0.238 5.708 -5.389 1.00 53.55 13 CYS A O 5
ATOM 2442 N N . PRO A 1 14 ? -1.020 7.208 -3.902 1.00 1.51 14 PRO A N 5
ATOM 2443 C CA . PRO A 1 14 ? -0.121 8.288 -4.319 1.00 40.22 14 PRO A CA 5
ATOM 2444 C C . PRO A 1 14 ? 1.330 8.014 -3.939 1.00 44.22 14 PRO A C 5
ATOM 2445 O O . PRO A 1 14 ? 1.655 6.946 -3.422 1.00 63.24 14 PRO A O 5
ATOM 2456 N N . ASN A 1 15 ? 2.198 8.987 -4.197 1.00 42.43 15 ASN A N 5
ATOM 2457 C CA . ASN A 1 15 ? 3.615 8.851 -3.880 1.00 21.22 15 ASN A CA 5
ATOM 2458 C C . ASN A 1 15 ? 3.869 9.109 -2.399 1.00 43.31 15 ASN A C 5
ATOM 2459 O O . ASN A 1 15 ? 2.976 9.541 -1.670 1.00 50.41 15 ASN A O 5
ATOM 2470 N N . CYS A 1 16 ? 5.094 8.841 -1.958 1.00 34.31 16 CYS A N 5
ATOM 2471 C CA . CYS A 1 16 ? 5.468 9.043 -0.564 1.00 13.24 16 CYS A CA 5
ATOM 2472 C C . CYS A 1 16 ? 4.699 8.090 0.348 1.00 42.25 16 CYS A C 5
ATOM 2473 O O . CYS A 1 16 ? 4.692 8.254 1.569 1.00 52.44 16 CYS A O 5
ATOM 2480 N N . LEU A 1 17 ? 4.054 7.097 -0.252 1.00 60.41 17 LEU A N 5
ATOM 2481 C CA . LEU A 1 17 ? 3.282 6.117 0.506 1.00 41.14 17 LEU A CA 5
ATOM 2482 C C . LEU A 1 17 ? 3.599 4.699 0.044 1.00 31.25 17 LEU A C 5
ATOM 2483 O O . LEU A 1 17 ? 4.103 4.492 -1.061 1.00 24.12 17 LEU A O 5
ATOM 2499 N N . CYS A 1 18 ? 3.300 3.724 0.896 1.00 20.22 18 CYS A N 5
ATOM 2500 C CA . CYS A 1 18 ? 3.552 2.325 0.576 1.00 0.03 18 CYS A CA 5
ATOM 2501 C C . CYS A 1 18 ? 2.259 1.515 0.622 1.00 44.41 18 CYS A C 5
ATOM 2502 O O . CYS A 1 18 ? 1.455 1.662 1.544 1.00 14.21 18 CYS A O 5
ATOM 2509 N N . CYS A 1 19 ? 2.066 0.660 -0.376 1.00 63.11 19 CYS A N 5
ATOM 2510 C CA . CYS A 1 19 ? 0.871 -0.172 -0.450 1.00 20.44 19 CYS A CA 5
ATOM 2511 C C . CYS A 1 19 ? 1.175 -1.600 -0.002 1.00 61.34 19 CYS A C 5
ATOM 2512 O O . CYS A 1 19 ? 1.872 -2.343 -0.692 1.00 55.33 19 CYS A O 5
ATOM 2519 N N . GLY A 1 20 ? 0.647 -1.974 1.159 1.00 1.34 20 GLY A N 5
ATOM 2520 C CA . GLY A 1 20 ? 0.872 -3.310 1.680 1.00 72.52 20 GLY A CA 5
ATOM 2521 C C . GLY A 1 20 ? 0.213 -4.381 0.833 1.00 24.11 20 GLY A C 5
ATOM 2522 O O . GLY A 1 20 ? -0.921 -4.216 0.381 1.00 5.35 20 GLY A O 5
ATOM 2526 N N . LYS A 1 21 ? 0.924 -5.482 0.616 1.00 54.02 21 LYS A N 5
ATOM 2527 C CA . LYS A 1 21 ? 0.403 -6.584 -0.182 1.00 35.13 21 LYS A CA 5
ATOM 2528 C C . LYS A 1 21 ? -1.036 -6.907 0.209 1.00 73.30 21 LYS A C 5
ATOM 2529 O O . LYS A 1 21 ? -1.831 -7.348 -0.622 1.00 51.31 21 LYS A O 5
ATOM 2548 N N . TYR A 1 22 ? -1.364 -6.683 1.477 1.00 35.43 22 TYR A N 5
ATOM 2549 C CA . TYR A 1 22 ? -2.707 -6.951 1.977 1.00 41.51 22 TYR A CA 5
ATOM 2550 C C . TYR A 1 22 ? -3.643 -5.784 1.675 1.00 3.24 22 TYR A C 5
ATOM 2551 O O . TYR A 1 22 ? -4.499 -5.434 2.487 1.00 12.43 22 TYR A O 5
ATOM 2569 N N . GLY A 1 23 ? -3.473 -5.185 0.501 1.00 65.10 23 GLY A N 5
ATOM 2570 C CA . GLY A 1 23 ? -4.309 -4.065 0.112 1.00 64.32 23 GLY A CA 5
ATOM 2571 C C . GLY A 1 23 ? -4.446 -3.032 1.214 1.00 33.24 23 GLY A C 5
ATOM 2572 O O . GLY A 1 23 ? -5.540 -2.531 1.472 1.00 31.25 23 GLY A O 5
ATOM 2576 N N . PHE A 1 24 ? -3.333 -2.716 1.867 1.00 2.41 24 PHE A N 5
ATOM 2577 C CA . PHE A 1 24 ? -3.334 -1.739 2.950 1.00 31.12 24 PHE A CA 5
ATOM 2578 C C . PHE A 1 24 ? -2.229 -0.706 2.751 1.00 3.44 24 PHE A C 5
ATOM 2579 O O . PHE A 1 24 ? -1.050 -0.992 2.963 1.00 10.34 24 PHE A O 5
ATOM 2596 N N . CYS A 1 25 ? -2.618 0.496 2.342 1.00 53.04 25 CYS A N 5
ATOM 2597 C CA . CYS A 1 25 ? -1.662 1.573 2.112 1.00 4.41 25 CYS A CA 5
ATOM 2598 C C . CYS A 1 25 ? -1.405 2.355 3.397 1.00 21.01 25 CYS A C 5
ATOM 2599 O O . CYS A 1 25 ? -2.332 2.875 4.016 1.00 45.31 25 CYS A O 5
ATOM 2606 N N . GLY A 1 26 ? -0.138 2.433 3.793 1.00 0.44 26 GLY A N 5
ATOM 2607 C CA . GLY A 1 26 ? 0.219 3.152 5.002 1.00 60.24 26 GLY A CA 5
ATOM 2608 C C . GLY A 1 26 ? 1.592 3.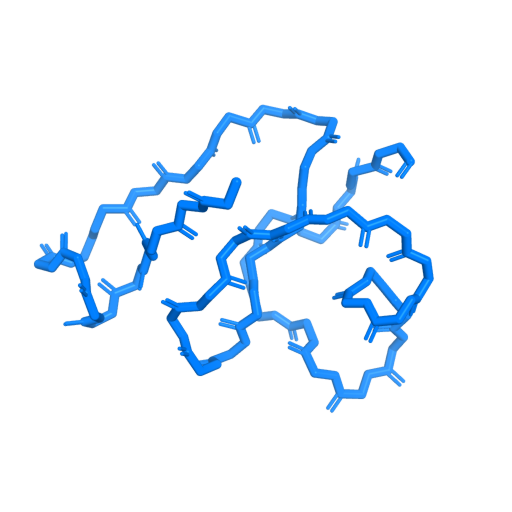789 4.914 1.00 14.00 26 GLY A C 5
ATOM 2609 O O . GLY A 1 26 ? 2.107 4.021 3.820 1.00 11.11 26 GLY A O 5
ATOM 2613 N N . SER A 1 27 ? 2.186 4.072 6.068 1.00 62.21 27 SER A N 5
ATOM 2614 C CA . SER A 1 27 ? 3.506 4.692 6.117 1.00 11.15 27 SER A CA 5
ATOM 2615 C C . SER A 1 27 ? 4.402 3.980 7.126 1.00 62.01 27 SER A C 5
ATOM 2616 O O . SER A 1 27 ? 4.022 2.961 7.701 1.00 71.53 27 SER A O 5
ATOM 2624 N N . GLY A 1 28 ? 5.595 4.528 7.337 1.00 22.22 28 GLY A N 5
ATOM 2625 C CA . GLY A 1 28 ? 6.528 3.934 8.277 1.00 34.52 28 GLY A CA 5
ATOM 2626 C C . GLY A 1 28 ? 7.153 2.659 7.746 1.00 20.14 28 GLY A C 5
ATOM 2627 O O . GLY A 1 28 ? 6.608 2.022 6.844 1.00 24.44 28 GLY A O 5
ATOM 2631 N N . ASP A 1 29 ? 8.299 2.286 8.305 1.00 2.23 29 ASP A N 5
ATOM 2632 C CA . ASP A 1 29 ? 8.999 1.079 7.882 1.00 12.51 29 ASP A CA 5
ATOM 2633 C C . ASP A 1 29 ? 8.158 -0.163 8.164 1.00 21.04 29 ASP A C 5
ATOM 2634 O O . ASP A 1 29 ? 8.410 -1.233 7.611 1.00 33.54 29 ASP A O 5
ATOM 2644 N N . ALA A 1 30 ? 7.159 -0.012 9.028 1.00 33.44 30 ALA A N 5
ATOM 2645 C CA . ALA A 1 30 ? 6.282 -1.122 9.381 1.00 70.24 30 ALA A CA 5
ATOM 2646 C C . ALA A 1 30 ? 5.549 -1.654 8.155 1.00 73.10 30 ALA A C 5
ATOM 2647 O O . ALA A 1 30 ? 5.254 -2.845 8.065 1.00 14.44 30 ALA A O 5
ATOM 2654 N N . TYR A 1 31 ? 5.256 -0.764 7.213 1.00 64.44 31 TYR A N 5
ATOM 2655 C CA . TYR A 1 31 ? 4.555 -1.144 5.993 1.00 55.40 31 TYR A CA 5
ATOM 2656 C C . TYR A 1 31 ? 5.411 -0.865 4.762 1.00 12.11 31 TYR A C 5
ATOM 2657 O O . TYR A 1 31 ? 5.157 -1.396 3.681 1.00 33.13 31 TYR A O 5
ATOM 2675 N N . CYS A 1 32 ? 6.428 -0.027 4.935 1.00 25.35 32 CYS A N 5
ATOM 2676 C CA . CYS A 1 32 ? 7.325 0.324 3.840 1.00 30.11 32 CYS A CA 5
ATOM 2677 C C . CYS A 1 32 ? 8.502 -0.645 3.768 1.00 42.32 32 CYS A C 5
ATOM 2678 O O . CYS A 1 32 ? 9.105 -0.827 2.712 1.00 5.20 32 CYS A O 5
ATOM 2685 N N . GLY A 1 33 ? 8.821 -1.264 4.901 1.00 33.10 33 GLY A N 5
ATOM 2686 C CA . GLY A 1 33 ? 9.924 -2.206 4.945 1.00 32.41 33 GLY A CA 5
ATOM 2687 C C . GLY A 1 33 ? 9.738 -3.363 3.982 1.00 1.40 33 GLY A C 5
ATOM 2688 O O . GLY A 1 33 ? 8.633 -3.602 3.496 1.00 35.01 33 GLY A O 5
ATOM 2692 N N . ALA A 1 34 ? 10.821 -4.081 3.705 1.00 65.14 34 ALA A N 5
ATOM 2693 C CA . ALA A 1 34 ? 10.772 -5.218 2.795 1.00 70.24 34 ALA A CA 5
ATOM 2694 C C . ALA A 1 34 ? 10.215 -6.455 3.491 1.00 74.12 34 ALA A C 5
ATOM 2695 O O . ALA A 1 34 ? 10.857 -7.026 4.371 1.00 62.13 34 ALA A O 5
ATOM 2702 N N . GLY A 1 35 ? 9.014 -6.863 3.091 1.00 44.02 35 GLY A N 5
ATOM 2703 C CA . GLY A 1 35 ? 8.390 -8.030 3.688 1.00 63.25 35 GLY A CA 5
ATOM 2704 C C . GLY A 1 35 ? 6.883 -8.023 3.536 1.00 34.10 35 GLY A C 5
ATOM 2705 O O . GLY A 1 35 ? 6.243 -9.073 3.580 1.00 55.30 35 GLY A O 5
ATOM 2709 N N . SER A 1 36 ? 6.312 -6.835 3.358 1.00 34.51 36 SER A N 5
ATOM 2710 C CA . SER A 1 36 ? 4.869 -6.696 3.203 1.00 41.51 36 SER A CA 5
ATOM 2711 C C . SER A 1 36 ? 4.534 -5.655 2.139 1.00 33.33 36 SER A C 5
ATOM 2712 O O . SER A 1 36 ? 3.385 -5.231 2.007 1.00 24.24 36 SER A O 5
ATOM 2720 N N . CYS A 1 37 ? 5.547 -5.248 1.380 1.00 53.13 37 CYS A N 5
ATOM 2721 C CA . CYS A 1 37 ? 5.363 -4.257 0.326 1.00 54.33 37 CYS A CA 5
ATOM 2722 C C . CYS A 1 37 ? 5.013 -4.930 -0.998 1.00 43.44 37 CYS A C 5
ATOM 2723 O O . CYS A 1 37 ? 5.622 -5.930 -1.377 1.00 64.33 37 CYS A O 5
ATOM 2730 N N . GLN A 1 38 ? 4.027 -4.374 -1.695 1.00 55.00 38 GLN A N 5
ATOM 2731 C CA . GLN A 1 38 ? 3.595 -4.920 -2.976 1.00 31.32 38 GLN A CA 5
ATOM 2732 C C . GLN A 1 38 ? 3.522 -3.827 -4.037 1.00 53.40 38 GLN A C 5
ATOM 2733 O O . GLN A 1 38 ? 4.053 -3.979 -5.137 1.00 64.52 38 GLN A O 5
ATOM 2747 N N . SER A 1 39 ? 2.857 -2.726 -3.699 1.00 75.13 39 SER A N 5
ATOM 2748 C CA . SER A 1 39 ? 2.709 -1.609 -4.625 1.00 31.21 39 SER A CA 5
ATOM 2749 C C . SER A 1 39 ? 3.201 -0.311 -3.992 1.00 31.54 39 SER A C 5
ATOM 2750 O O . SER A 1 39 ? 3.264 -0.190 -2.769 1.00 74.10 39 SER A O 5
ATOM 2758 N N . GLN A 1 40 ? 3.549 0.656 -4.834 1.00 73.32 40 GLN A N 5
ATOM 2759 C CA . GLN A 1 40 ? 4.036 1.945 -4.359 1.00 43.31 40 GLN A CA 5
ATOM 2760 C C . GLN A 1 40 ? 5.185 1.762 -3.373 1.00 45.51 40 GLN A C 5
ATOM 2761 O O . GLN A 1 40 ? 5.206 2.378 -2.306 1.00 72.24 40 GLN A O 5
ATOM 2775 N N . CYS A 1 41 ? 6.139 0.912 -3.735 1.00 72.31 41 CYS A N 5
ATOM 2776 C CA . CYS A 1 41 ? 7.292 0.647 -2.883 1.00 70.42 41 CYS A CA 5
ATOM 2777 C C . CYS A 1 41 ? 8.343 1.743 -3.032 1.00 61.33 41 CYS A C 5
ATOM 2778 O O . CYS A 1 41 ? 9.448 1.497 -3.516 1.00 10.03 41 CYS A O 5
ATOM 2785 N N . ARG A 1 42 ? 7.991 2.954 -2.614 1.00 53.43 42 ARG A N 5
ATOM 2786 C CA . ARG A 1 42 ? 8.902 4.088 -2.702 1.00 42.24 42 ARG A CA 5
ATOM 2787 C C . ARG A 1 42 ? 8.407 5.251 -1.846 1.00 74.13 42 ARG A C 5
ATOM 2788 O O . ARG A 1 42 ? 8.718 6.410 -2.116 1.00 44.12 42 ARG A O 5
ATOM 2809 N N . GLY A 1 43 ? 7.633 4.932 -0.813 1.00 14.11 43 GLY A N 5
ATOM 2810 C CA . GLY A 1 43 ? 7.106 5.961 0.065 1.00 2.01 43 GLY A CA 5
ATOM 2811 C C . GLY A 1 43 ? 8.177 6.576 0.944 1.00 35.23 43 GLY A C 5
ATOM 2812 O O . GLY A 1 43 ? 9.349 6.210 0.856 1.00 51.01 43 GLY A O 5
ATOM 2816 N N . CYS A 1 44 ? 7.775 7.515 1.794 1.00 11.53 44 CYS A N 5
ATOM 2817 C CA . CYS A 1 44 ? 8.708 8.184 2.692 1.00 42.43 44 CYS A CA 5
ATOM 2818 C C . CYS A 1 44 ? 8.710 7.522 4.067 1.00 25.31 44 CYS A C 5
ATOM 2819 O O . CYS A 1 44 ? 9.120 6.370 4.211 1.00 51.23 44 CYS A O 5
ATOM 2826 N N . ALA A 1 1 ? -4.643 6.222 7.179 1.00 14.55 1 ALA A N 6
ATOM 2827 C CA . ALA A 1 1 ? -4.751 4.847 6.704 1.00 53.34 1 ALA A CA 6
ATOM 2828 C C . ALA A 1 1 ? -5.699 4.752 5.512 1.00 5.23 1 ALA A C 6
ATOM 2829 O O . ALA A 1 1 ? -6.838 5.214 5.576 1.00 25.23 1 ALA A O 6
ATOM 2836 N N . GLN A 1 2 ? -5.220 4.151 4.428 1.00 22.13 2 GLN A N 6
ATOM 2837 C CA . GLN A 1 2 ? -6.025 3.997 3.222 1.00 50.12 2 GLN A CA 6
ATOM 2838 C C . GLN A 1 2 ? -5.859 2.601 2.631 1.00 44.45 2 GLN A C 6
ATOM 2839 O O . GLN A 1 2 ? -4.790 1.998 2.729 1.00 32.31 2 GLN A O 6
ATOM 2853 N N . ARG A 1 3 ? -6.924 2.093 2.020 1.00 0.10 3 ARG A N 6
ATOM 2854 C CA . ARG A 1 3 ? -6.896 0.766 1.415 1.00 72.21 3 ARG A CA 6
ATOM 2855 C C . ARG A 1 3 ? -6.626 0.858 -0.085 1.00 1.41 3 ARG A C 6
ATOM 2856 O O . ARG A 1 3 ? -7.085 1.785 -0.753 1.00 50.12 3 ARG A O 6
ATOM 2877 N N . CYS A 1 4 ? -5.878 -0.109 -0.606 1.00 1.21 4 CYS A N 6
ATOM 2878 C CA . CYS A 1 4 ? -5.545 -0.137 -2.024 1.00 34.22 4 CYS A CA 6
ATOM 2879 C C . CYS A 1 4 ? -5.579 -1.566 -2.562 1.00 52.23 4 CYS A C 6
ATOM 2880 O O . CYS A 1 4 ? -5.964 -2.497 -1.857 1.00 2.53 4 CYS A O 6
ATOM 2887 N N . GLY A 1 5 ? -5.173 -1.729 -3.818 1.00 21.31 5 GLY A N 6
ATOM 2888 C CA . GLY A 1 5 ? -5.164 -3.045 -4.429 1.00 54.22 5 GLY A CA 6
ATOM 2889 C C . GLY A 1 5 ? -6.552 -3.648 -4.528 1.00 4.31 5 GLY A C 6
ATOM 2890 O O . GLY A 1 5 ? -7.541 -2.927 -4.657 1.00 41.12 5 GLY A O 6
ATOM 2894 N N . ASP A 1 6 ? -6.625 -4.973 -4.467 1.00 35.40 6 ASP A N 6
ATOM 2895 C CA . ASP A 1 6 ? -7.902 -5.672 -4.553 1.00 2.13 6 ASP A CA 6
ATOM 2896 C C . ASP A 1 6 ? -8.842 -5.223 -3.439 1.00 1.43 6 ASP A C 6
ATOM 2897 O O . ASP A 1 6 ? -10.058 -5.381 -3.540 1.00 2.40 6 ASP A O 6
ATOM 2907 N N . GLN A 1 7 ? -8.269 -4.664 -2.377 1.00 14.21 7 GLN A N 6
ATOM 2908 C CA . GLN A 1 7 ? -9.058 -4.194 -1.244 1.00 24.14 7 GLN A CA 6
ATOM 2909 C C . GLN A 1 7 ? -9.658 -2.821 -1.531 1.00 11.13 7 GLN A C 6
ATOM 2910 O O . GLN A 1 7 ? -10.371 -2.260 -0.699 1.00 73.05 7 GLN A O 6
ATOM 2924 N N . ALA A 1 8 ? -9.365 -2.288 -2.712 1.00 61.15 8 ALA A N 6
ATOM 2925 C CA . ALA A 1 8 ? -9.878 -0.983 -3.109 1.00 43.11 8 ALA A CA 6
ATOM 2926 C C . ALA A 1 8 ? -10.291 -0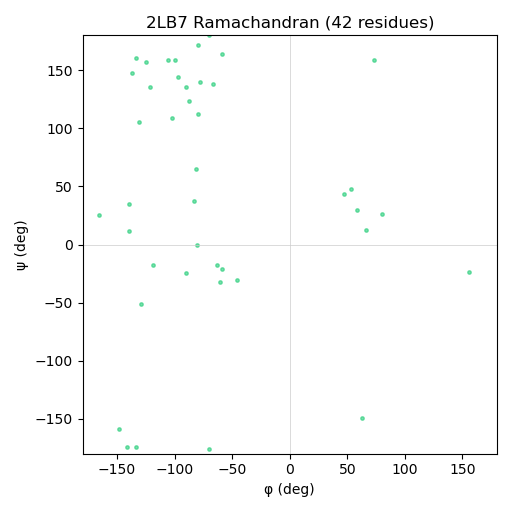.978 -4.576 1.00 73.14 8 ALA A C 6
ATOM 2927 O O . ALA A 1 8 ? -10.137 0.026 -5.272 1.00 50.13 8 ALA A O 6
ATOM 2934 N N . ARG A 1 9 ? -10.817 -2.106 -5.042 1.00 13.22 9 ARG A N 6
ATOM 2935 C CA . ARG A 1 9 ? -11.251 -2.233 -6.427 1.00 51.03 9 ARG A CA 6
ATOM 2936 C C . ARG A 1 9 ? -10.097 -1.953 -7.386 1.00 13.14 9 ARG A C 6
ATOM 2937 O O . ARG A 1 9 ? -10.304 -1.475 -8.501 1.00 51.20 9 ARG A O 6
ATOM 2958 N N . GLY A 1 10 ? -8.880 -2.255 -6.944 1.00 33.13 10 GLY A N 6
ATOM 2959 C CA . GLY A 1 10 ? -7.712 -2.029 -7.774 1.00 15.15 10 GLY A CA 6
ATOM 2960 C C . GLY A 1 10 ? -7.260 -0.582 -7.759 1.00 13.51 10 GLY A C 6
ATOM 2961 O O . GLY A 1 10 ? -6.640 -0.108 -8.709 1.00 35.02 10 GLY A O 6
ATOM 2965 N N . ALA A 1 11 ? -7.575 0.122 -6.676 1.00 1.03 11 ALA A N 6
ATOM 2966 C CA . ALA A 1 11 ? -7.197 1.523 -6.541 1.00 64.10 11 ALA A CA 6
ATOM 2967 C C . ALA A 1 11 ? -5.727 1.661 -6.159 1.00 74.12 11 ALA A C 6
ATOM 2968 O O . ALA A 1 11 ? -5.213 0.901 -5.338 1.00 13.11 11 ALA A O 6
ATOM 2975 N N . LYS A 1 12 ? -5.054 2.635 -6.762 1.00 45.15 12 LYS A N 6
ATOM 2976 C CA . LYS A 1 12 ? -3.641 2.874 -6.486 1.00 53.24 12 LYS A CA 6
ATOM 2977 C C . LYS A 1 12 ? -3.468 4.018 -5.491 1.00 60.45 12 LYS A C 6
ATOM 2978 O O . LYS A 1 12 ? -4.353 4.859 -5.336 1.00 12.45 12 LYS A O 6
ATOM 2997 N N . CYS A 1 13 ? -2.320 4.045 -4.822 1.00 21.13 13 CYS A N 6
ATOM 2998 C CA . CYS A 1 13 ? -2.029 5.085 -3.844 1.00 51.14 13 CYS A CA 6
ATOM 2999 C C . CYS A 1 13 ? -1.016 6.083 -4.398 1.00 44.14 13 CYS A C 6
ATOM 3000 O O . CYS A 1 13 ? -0.262 5.792 -5.327 1.00 13.35 13 CYS A O 6
ATOM 3007 N N . PRO A 1 14 ? -0.996 7.292 -3.814 1.00 30.14 14 PRO A N 6
ATOM 3008 C CA . PRO A 1 14 ? -0.080 8.358 -4.231 1.00 11.32 14 PRO A CA 6
ATOM 3009 C C . PRO A 1 14 ? 1.369 8.050 -3.870 1.00 61.43 14 PRO A C 6
ATOM 3010 O O . PRO A 1 14 ? 1.678 6.970 -3.370 1.00 21.43 14 PRO A O 6
ATOM 3021 N N . ASN A 1 15 ? 2.254 9.009 -4.127 1.00 12.33 15 ASN A N 6
ATOM 3022 C CA . ASN A 1 15 ? 3.672 8.840 -3.828 1.00 74.11 15 ASN A CA 6
ATOM 3023 C C . ASN A 1 15 ? 3.948 9.075 -2.346 1.00 13.40 15 ASN A C 6
ATOM 3024 O O . ASN A 1 15 ? 3.071 9.518 -1.603 1.00 73.10 15 ASN A O 6
ATOM 3035 N N . CYS A 1 16 ? 5.171 8.774 -1.923 1.00 52.14 16 CYS A N 6
ATOM 3036 C CA . CYS A 1 16 ? 5.564 8.952 -0.530 1.00 74.24 16 CYS A CA 6
ATOM 3037 C C . CYS A 1 16 ? 4.785 8.006 0.379 1.00 23.23 16 CYS A C 6
ATOM 3038 O O . CYS A 1 16 ? 4.796 8.154 1.602 1.00 73.11 16 CYS A O 6
ATOM 3045 N N . LEU A 1 17 ? 4.112 7.033 -0.225 1.00 75.25 17 LEU A N 6
ATOM 3046 C CA . LEU A 1 17 ? 3.328 6.062 0.529 1.00 32.33 17 LEU A CA 6
ATOM 3047 C C . LEU A 1 17 ? 3.611 4.642 0.048 1.00 73.43 17 LEU A C 6
ATOM 3048 O O . LEU A 1 17 ? 4.098 4.439 -1.065 1.00 31.24 17 LEU A O 6
ATOM 3064 N N . CYS A 1 18 ? 3.300 3.665 0.891 1.00 15.23 18 CYS A N 6
ATOM 3065 C CA . CYS A 1 18 ? 3.518 2.263 0.552 1.00 23.10 18 CYS A CA 6
ATOM 3066 C C . CYS A 1 18 ? 2.209 1.480 0.606 1.00 64.24 18 CYS A C 6
ATOM 3067 O O . CYS A 1 18 ? 1.420 1.632 1.539 1.00 0.12 18 CYS A O 6
ATOM 3074 N N . CYS A 1 19 ? 1.986 0.642 -0.401 1.00 4.30 19 CYS A N 6
ATOM 3075 C CA . CYS A 1 19 ? 0.774 -0.165 -0.470 1.00 22.11 19 CYS A CA 6
ATOM 3076 C C . CYS A 1 19 ? 1.054 -1.603 -0.042 1.00 11.45 19 CYS A C 6
ATOM 3077 O O . CYS A 1 19 ? 1.726 -2.353 -0.749 1.00 54.32 19 CYS A O 6
ATOM 3084 N N . GLY A 1 20 ? 0.532 -1.981 1.121 1.00 21.13 20 GLY A N 6
ATOM 3085 C CA . GLY A 1 20 ? 0.736 -3.328 1.624 1.00 71.15 20 GLY A CA 6
ATOM 3086 C C . GLY A 1 20 ? 0.044 -4.374 0.773 1.00 2.43 20 GLY A C 6
ATOM 3087 O O . GLY A 1 20 ? -1.092 -4.181 0.338 1.00 61.43 20 GLY A O 6
ATOM 3091 N N . LYS A 1 21 ? 0.729 -5.487 0.535 1.00 31.50 21 LYS A N 6
ATOM 3092 C CA . LYS A 1 21 ? 0.175 -6.570 -0.270 1.00 52.33 21 LYS A CA 6
ATOM 3093 C C . LYS A 1 21 ? -1.266 -6.866 0.135 1.00 43.41 21 LYS A C 6
ATOM 3094 O O . LYS A 1 21 ? -2.080 -7.281 -0.689 1.00 72.45 21 LYS A O 6
ATOM 3113 N N . TYR A 1 22 ? -1.573 -6.650 1.409 1.00 43.44 22 TYR A N 6
ATOM 3114 C CA . TYR A 1 22 ? -2.916 -6.895 1.924 1.00 22.53 22 TYR A CA 6
ATOM 3115 C C . TYR A 1 22 ? -3.831 -5.705 1.647 1.00 31.43 22 TYR A C 6
ATOM 3116 O O . TYR A 1 22 ? -4.669 -5.348 2.473 1.00 50.10 22 TYR A O 6
ATOM 3134 N N . GLY A 1 23 ? -3.662 -5.097 0.477 1.00 42.55 23 GLY A N 6
ATOM 3135 C CA . GLY A 1 23 ? -4.479 -3.955 0.111 1.00 72.22 23 GLY A CA 6
ATOM 3136 C C . GLY A 1 23 ? -4.581 -2.933 1.225 1.00 2.30 23 GLY A C 6
ATOM 3137 O O . GLY A 1 23 ? -5.661 -2.411 1.502 1.00 45.41 23 GLY A O 6
ATOM 3141 N N . PHE A 1 24 ? -3.454 -2.647 1.869 1.00 1.44 24 PHE A N 6
ATOM 3142 C CA . PHE A 1 24 ? -3.421 -1.684 2.964 1.00 75.23 24 PHE A CA 6
ATOM 3143 C C . PHE A 1 24 ? -2.297 -0.672 2.763 1.00 50.14 24 PHE A C 6
ATOM 3144 O O . PHE A 1 24 ? -1.122 -0.985 2.958 1.00 34.12 24 PHE A O 6
ATOM 3161 N N . CYS A 1 25 ? -2.666 0.543 2.373 1.00 63.22 25 CYS A N 6
ATOM 3162 C CA . CYS A 1 25 ? -1.690 1.602 2.144 1.00 44.04 25 CYS A CA 6
ATOM 3163 C C . CYS A 1 25 ? -1.401 2.363 3.435 1.00 43.23 25 CYS A C 6
ATOM 3164 O O . CYS A 1 25 ? -2.309 2.895 4.072 1.00 71.03 25 CYS A O 6
ATOM 3171 N N . GLY A 1 26 ? -0.128 2.409 3.816 1.00 60.44 26 GLY A N 6
ATOM 3172 C CA . GLY A 1 26 ? 0.259 3.107 5.029 1.00 61.12 26 GLY A CA 6
ATOM 3173 C C . GLY A 1 26 ? 1.644 3.716 4.931 1.00 30.35 26 GLY A C 6
ATOM 3174 O O . GLY A 1 26 ? 2.150 3.949 3.833 1.00 42.34 26 GLY A O 6
ATOM 3178 N N . SER A 1 27 ? 2.257 3.974 6.080 1.00 5.14 27 SER A N 6
ATOM 3179 C CA . SER A 1 27 ? 3.591 4.565 6.120 1.00 15.42 27 SER A CA 6
ATOM 3180 C C . SER A 1 27 ? 4.484 3.824 7.111 1.00 74.34 27 SER A C 6
ATOM 3181 O O . SER A 1 27 ? 4.091 2.805 7.677 1.00 73.33 27 SER A O 6
ATOM 3189 N N . GLY A 1 28 ? 5.691 4.345 7.314 1.00 14.51 28 GLY A N 6
ATOM 3190 C CA . GLY A 1 28 ? 6.622 3.721 8.235 1.00 45.33 28 GLY A CA 6
ATOM 3191 C C . GLY A 1 28 ? 7.214 2.440 7.682 1.00 24.21 28 GLY A C 6
ATOM 3192 O O . GLY A 1 28 ? 6.648 1.826 6.778 1.00 31.43 28 GLY A O 6
ATOM 3196 N N . ASP A 1 29 ? 8.359 2.037 8.224 1.00 42.31 29 ASP A N 6
ATOM 3197 C CA . ASP A 1 29 ? 9.029 0.822 7.778 1.00 12.14 29 ASP A CA 6
ATOM 3198 C C . ASP A 1 29 ? 8.168 -0.407 8.055 1.00 53.32 29 ASP A C 6
ATOM 3199 O O . ASP A 1 29 ? 8.393 -1.476 7.487 1.00 52.13 29 ASP A O 6
ATOM 3209 N N . ALA A 1 30 ? 7.182 -0.247 8.931 1.00 45.33 30 ALA A N 6
ATOM 3210 C CA . ALA A 1 30 ? 6.286 -1.342 9.282 1.00 53.14 30 ALA A CA 6
ATOM 3211 C C . ALA A 1 30 ? 5.525 -1.843 8.059 1.00 44.14 30 ALA A C 6
ATOM 3212 O O . ALA A 1 30 ? 5.204 -3.026 7.958 1.00 13.41 30 ALA A O 6
ATOM 3219 N N . TYR A 1 31 ? 5.241 -0.934 7.132 1.00 41.44 31 TYR A N 6
ATOM 3220 C CA . TYR A 1 31 ? 4.515 -1.284 5.917 1.00 61.24 31 TYR A CA 6
ATOM 3221 C C . TYR A 1 31 ? 5.362 -1.009 4.678 1.00 5.01 31 TYR A C 6
ATOM 3222 O O . TYR A 1 31 ? 5.084 -1.523 3.595 1.00 52.44 31 TYR A O 6
ATOM 3240 N N . CYS A 1 32 ? 6.400 -0.196 4.847 1.00 0.42 32 CYS A N 6
ATOM 3241 C CA . CYS A 1 32 ? 7.290 0.149 3.745 1.00 30.04 32 CYS A CA 6
ATOM 3242 C C . CYS A 1 32 ? 8.445 -0.845 3.649 1.00 73.24 32 CYS A C 6
ATOM 3243 O O . CYS A 1 32 ? 9.032 -1.028 2.584 1.00 40.20 32 CYS A O 6
ATOM 3250 N N . GLY A 1 33 ? 8.764 -1.483 4.771 1.00 71.44 33 GLY A N 6
ATOM 3251 C CA . GLY A 1 33 ? 9.848 -2.449 4.792 1.00 54.12 33 GLY A CA 6
ATOM 3252 C C . GLY A 1 33 ? 9.625 -3.590 3.819 1.00 0.11 33 GLY A C 6
ATOM 3253 O O . GLY A 1 33 ? 8.509 -3.801 3.345 1.00 22.42 33 GLY A O 6
ATOM 3257 N N . ALA A 1 34 ? 10.690 -4.326 3.520 1.00 11.32 34 ALA A N 6
ATOM 3258 C CA . ALA A 1 34 ? 10.606 -5.453 2.598 1.00 72.25 34 ALA A CA 6
ATOM 3259 C C . ALA A 1 34 ? 10.032 -6.686 3.288 1.00 53.24 34 ALA A C 6
ATOM 3260 O O . ALA A 1 34 ? 10.674 -7.281 4.151 1.00 61.32 34 ALA A O 6
ATOM 3267 N N . GLY A 1 35 ? 8.817 -7.063 2.900 1.00 11.33 35 GLY A N 6
ATOM 3268 C CA . GLY A 1 35 ? 8.177 -8.223 3.492 1.00 44.51 35 GLY A CA 6
ATOM 3269 C C . GLY A 1 35 ? 6.667 -8.184 3.358 1.00 43.11 35 GLY A C 6
ATOM 3270 O O . GLY A 1 35 ? 6.007 -9.222 3.398 1.00 0.01 35 GLY A O 6
ATOM 3274 N N . SER A 1 36 ? 6.119 -6.983 3.200 1.00 21.53 36 SER A N 6
ATOM 3275 C CA . SER A 1 36 ? 4.678 -6.813 3.065 1.00 71.43 36 SER A CA 6
ATOM 3276 C C . SER A 1 36 ? 4.352 -5.753 2.016 1.00 2.03 36 SER A C 6
ATOM 3277 O O . SER A 1 36 ? 3.211 -5.305 1.903 1.00 63.04 36 SER A O 6
ATOM 3285 N N . CYS A 1 37 ? 5.364 -5.357 1.250 1.00 14.33 37 CYS A N 6
ATOM 3286 C CA . CYS A 1 37 ? 5.188 -4.350 0.210 1.00 32.15 37 CYS A CA 6
ATOM 3287 C C . CYS A 1 37 ? 4.809 -5.000 -1.117 1.00 34.43 37 CYS A C 6
ATOM 3288 O O . CYS A 1 37 ? 5.393 -6.008 -1.515 1.00 22.00 37 CYS A O 6
ATOM 3295 N N . GLN A 1 38 ? 3.828 -4.416 -1.798 1.00 43.51 38 GLN A N 6
ATOM 3296 C CA . GLN A 1 38 ? 3.371 -4.938 -3.079 1.00 12.15 38 GLN A CA 6
ATOM 3297 C C . GLN A 1 38 ? 3.308 -3.833 -4.127 1.00 62.13 38 GLN A C 6
ATOM 3298 O O . GLN A 1 38 ? 3.828 -3.981 -5.232 1.00 33.51 38 GLN A O 6
ATOM 3312 N N . SER A 1 39 ? 2.669 -2.723 -3.772 1.00 0.31 39 SER A N 6
ATOM 3313 C CA . SER A 1 39 ? 2.535 -1.592 -4.682 1.00 74.21 39 SER A CA 6
ATOM 3314 C C . SER A 1 39 ? 3.061 -0.312 -4.041 1.00 33.51 39 SER A C 6
ATOM 3315 O O . SER A 1 39 ? 3.136 -0.204 -2.818 1.00 2.22 39 SER A O 6
ATOM 3323 N N . GLN A 1 40 ? 3.426 0.655 -4.878 1.00 2.14 40 GLN A N 6
ATOM 3324 C CA . GLN A 1 40 ? 3.947 1.927 -4.392 1.00 74.44 40 GLN A CA 6
ATOM 3325 C C . GLN A 1 40 ? 5.102 1.708 -3.421 1.00 0.22 40 GLN A C 6
ATOM 3326 O O . GLN A 1 40 ? 5.145 2.308 -2.347 1.00 42.55 40 GLN A O 6
ATOM 3340 N N . CYS A 1 41 ? 6.036 0.844 -3.805 1.00 40.23 41 CYS A N 6
ATOM 3341 C CA . CYS A 1 41 ? 7.190 0.544 -2.968 1.00 25.14 41 CYS A CA 6
ATOM 3342 C C . CYS A 1 41 ? 8.265 1.617 -3.118 1.00 32.11 41 CYS A C 6
ATOM 3343 O O . CYS A 1 41 ? 9.360 1.349 -3.613 1.00 43.23 41 CYS A O 6
ATOM 3350 N N . ARG A 1 42 ? 7.944 2.832 -2.687 1.00 41.21 42 ARG A N 6
ATOM 3351 C CA . ARG A 1 42 ? 8.880 3.947 -2.774 1.00 72.11 42 ARG A CA 6
ATOM 3352 C C . ARG A 1 42 ? 8.419 5.113 -1.907 1.00 62.23 42 ARG A C 6
ATOM 3353 O O . ARG A 1 42 ? 8.754 6.268 -2.171 1.00 22.24 42 ARG A O 6
ATOM 3374 N N . GLY A 1 43 ? 7.646 4.805 -0.869 1.00 31.44 43 GLY A N 6
ATOM 3375 C CA . GLY A 1 43 ? 7.151 5.838 0.020 1.00 45.33 43 GLY A CA 6
ATOM 3376 C C . GLY A 1 43 ? 8.242 6.417 0.900 1.00 74.31 43 GLY A C 6
ATOM 3377 O O . GLY A 1 43 ? 9.407 6.032 0.793 1.00 52.41 43 GLY A O 6
ATOM 3381 N N . CYS A 1 44 ? 7.866 7.348 1.770 1.00 3.43 44 CYS A N 6
ATOM 3382 C CA . CYS A 1 44 ? 8.820 7.984 2.671 1.00 73.44 44 CYS A CA 6
ATOM 3383 C C . CYS A 1 44 ? 8.819 7.301 4.036 1.00 30.50 44 CYS A C 6
ATOM 3384 O O . CYS A 1 44 ? 8.974 7.954 5.067 1.00 43.51 44 CYS A O 6
ATOM 3391 N N . ALA A 1 1 ? -4.289 6.002 6.609 1.00 74.32 1 ALA A N 7
ATOM 3392 C CA . ALA A 1 1 ? -4.942 4.699 6.606 1.00 22.04 1 ALA A CA 7
ATOM 3393 C C . ALA A 1 1 ? -5.874 4.554 5.407 1.00 41.05 1 ALA A C 7
ATOM 3394 O O . ALA A 1 1 ? -7.030 4.972 5.456 1.00 70.54 1 ALA A O 7
ATOM 3401 N N . GLN A 1 2 ? -5.362 3.959 4.335 1.00 73.15 2 GLN A N 7
ATOM 3402 C CA . GLN A 1 2 ? -6.149 3.761 3.123 1.00 64.23 2 GLN A CA 7
ATOM 3403 C C . GLN A 1 2 ? -5.925 2.366 2.550 1.00 3.30 2 GLN A C 7
ATOM 3404 O O . GLN A 1 2 ? -4.834 1.806 2.665 1.00 52.12 2 GLN A O 7
ATOM 3418 N N . ARG A 1 3 ? -6.963 1.811 1.934 1.00 31.24 3 ARG A N 7
ATOM 3419 C CA . ARG A 1 3 ? -6.879 0.479 1.345 1.00 42.13 3 ARG A CA 7
ATOM 3420 C C . ARG A 1 3 ? -6.599 0.565 -0.152 1.00 35.53 3 ARG A C 7
ATOM 3421 O O . ARG A 1 3 ? -7.085 1.466 -0.836 1.00 54.23 3 ARG A O 7
ATOM 3442 N N . CYS A 1 4 ? -5.810 -0.378 -0.655 1.00 35.30 4 CYS A N 7
ATOM 3443 C CA . CYS A 1 4 ? -5.463 -0.411 -2.071 1.00 61.41 4 CYS A CA 7
ATOM 3444 C C . CYS A 1 4 ? -5.438 -1.845 -2.593 1.00 24.12 4 CYS A C 7
ATOM 3445 O O . CYS A 1 4 ? -5.794 -2.782 -1.880 1.00 22.12 4 CYS A O 7
ATOM 3452 N N . GLY A 1 5 ? -5.012 -2.007 -3.843 1.00 11.31 5 GLY A N 7
ATOM 3453 C CA . GLY A 1 5 ? -4.948 -3.329 -4.438 1.00 61.43 5 GLY A CA 7
ATOM 3454 C C . GLY A 1 5 ? -6.311 -3.985 -4.542 1.00 4.41 5 GLY A C 7
ATOM 3455 O O . GLY A 1 5 ? -7.326 -3.304 -4.683 1.00 3.43 5 GLY A O 7
ATOM 3459 N N . ASP A 1 6 ? -6.333 -5.311 -4.472 1.00 33.43 6 ASP A N 7
ATOM 3460 C CA . ASP A 1 6 ? -7.581 -6.061 -4.559 1.00 72.01 6 ASP A CA 7
ATOM 3461 C C . ASP A 1 6 ? -8.545 -5.640 -3.454 1.00 60.21 6 ASP A C 7
ATOM 3462 O O . ASP A 1 6 ? -9.754 -5.846 -3.563 1.00 64.00 6 ASP A O 7
ATOM 3472 N N . GLN A 1 7 ? -8.002 -5.052 -2.394 1.00 11.34 7 GLN A N 7
ATOM 3473 C CA . GLN A 1 7 ? -8.816 -4.604 -1.269 1.00 23.41 7 GLN A CA 7
ATOM 3474 C C . GLN A 1 7 ? -9.468 -3.260 -1.571 1.00 62.35 7 GLN A C 7
ATOM 3475 O O . GLN A 1 7 ? -10.209 -2.720 -0.749 1.00 34.52 7 GLN A O 7
ATOM 3489 N N . ALA A 1 8 ? -9.188 -2.723 -2.754 1.00 15.24 8 ALA A N 7
ATOM 3490 C CA . ALA A 1 8 ? -9.750 -1.443 -3.165 1.00 60.41 8 ALA A CA 7
ATOM 3491 C C . ALA A 1 8 ? -10.151 -1.465 -4.636 1.00 15.24 8 ALA A C 7
ATOM 3492 O O . ALA A 1 8 ? -10.030 -0.461 -5.338 1.00 10.21 8 ALA A O 7
ATOM 3499 N N . ARG A 1 9 ? -10.628 -2.617 -5.096 1.00 35.34 9 ARG A N 7
ATOM 3500 C CA . ARG A 1 9 ? -11.046 -2.771 -6.485 1.00 23.22 9 ARG A CA 7
ATOM 3501 C C . ARG A 1 9 ? -9.897 -2.448 -7.437 1.00 14.44 9 ARG A C 7
ATOM 3502 O O . ARG A 1 9 ? -10.117 -1.987 -8.556 1.00 23.24 9 ARG A O 7
ATOM 3523 N N . GLY A 1 10 ? -8.672 -2.694 -6.982 1.00 62.43 10 GLY A N 7
ATOM 3524 C CA . GLY A 1 10 ? -7.508 -2.423 -7.806 1.00 23.24 10 GLY A CA 7
ATOM 3525 C C . GLY A 1 10 ? -7.120 -0.958 -7.797 1.00 71.10 10 GLY A C 7
ATOM 3526 O O . GLY A 1 10 ? -6.519 -0.463 -8.750 1.00 30.44 10 GLY A O 7
ATOM 3530 N N . ALA A 1 11 ? -7.466 -0.261 -6.719 1.00 34.44 11 ALA A N 7
ATOM 3531 C CA . ALA A 1 11 ? -7.150 1.155 -6.592 1.00 53.02 11 ALA A CA 7
ATOM 3532 C C . ALA A 1 11 ? -5.689 1.360 -6.206 1.00 34.32 11 ALA A C 7
ATOM 3533 O O . ALA A 1 11 ? -5.152 0.639 -5.366 1.00 30.45 11 ALA A O 7
ATOM 3540 N N . LYS A 1 12 ? -5.051 2.346 -6.826 1.00 61.52 12 LYS A N 7
ATOM 3541 C CA . LYS A 1 12 ? -3.652 2.646 -6.549 1.00 4.01 12 LYS A CA 7
ATOM 3542 C C . LYS A 1 12 ? -3.529 3.804 -5.562 1.00 31.41 12 LYS A C 7
ATOM 3543 O O . LYS A 1 12 ? -4.448 4.611 -5.419 1.00 24.32 12 LYS A O 7
ATOM 3562 N N . CYS A 1 13 ? -2.388 3.879 -4.884 1.00 52.13 13 CYS A N 7
ATOM 3563 C CA . CYS A 1 13 ? -2.145 4.938 -3.912 1.00 22.34 13 CYS A CA 7
ATOM 3564 C C . CYS A 1 13 ? -1.166 5.970 -4.466 1.00 3.32 13 CYS A C 7
ATOM 3565 O O . CYS A 1 13 ? -0.395 5.700 -5.387 1.00 30.32 13 CYS A O 7
ATOM 3572 N N . PRO A 1 14 ? -1.197 7.182 -3.892 1.00 74.22 14 PRO A N 7
ATOM 3573 C CA . PRO A 1 14 ? -0.320 8.279 -4.311 1.00 60.44 14 PRO A CA 7
ATOM 3574 C C . PRO A 1 14 ? 1.138 8.031 -3.936 1.00 52.15 14 PRO A C 7
ATOM 3575 O O . PRO A 1 14 ? 1.484 6.968 -3.423 1.00 62.23 14 PRO A O 7
ATOM 3586 N N . ASN A 1 15 ? 1.987 9.020 -4.197 1.00 1.34 15 ASN A N 7
ATOM 3587 C CA . ASN A 1 15 ? 3.408 8.908 -3.887 1.00 13.45 15 ASN A CA 7
ATOM 3588 C C . ASN A 1 15 ? 3.664 9.167 -2.406 1.00 10.50 15 ASN A C 7
ATOM 3589 O O . ASN A 1 15 ? 2.765 9.581 -1.673 1.00 41.43 15 ASN A O 7
ATOM 3600 N N . CYS A 1 16 ? 4.895 8.920 -1.971 1.00 14.14 16 CYS A N 7
ATOM 3601 C CA . CYS A 1 16 ? 5.270 9.125 -0.577 1.00 13.35 16 CYS A CA 7
ATOM 3602 C C . CYS A 1 16 ? 4.522 8.158 0.336 1.00 23.40 16 CYS A C 7
ATOM 3603 O O . CYS A 1 16 ? 4.518 8.319 1.557 1.00 15.54 16 CYS A O 7
ATOM 3610 N N . LEU A 1 17 ? 3.892 7.154 -0.264 1.00 23.42 17 LEU A N 7
ATOM 3611 C CA . LEU A 1 17 ? 3.141 6.159 0.494 1.00 4.40 17 LEU A CA 7
ATOM 3612 C C . LEU A 1 17 ? 3.482 4.748 0.029 1.00 14.21 17 LEU A C 7
ATOM 3613 O O . LEU A 1 17 ? 3.984 4.552 -1.079 1.00 4.23 17 LEU A O 7
ATOM 3629 N N . CYS A 1 18 ? 3.205 3.766 0.880 1.00 13.32 18 CYS A N 7
ATOM 3630 C CA . CYS A 1 18 ? 3.479 2.371 0.556 1.00 21.31 18 CYS A CA 7
ATOM 3631 C C . CYS A 1 18 ? 2.202 1.538 0.608 1.00 43.33 18 CYS A C 7
ATOM 3632 O O . CYS A 1 18 ? 1.399 1.669 1.533 1.00 2.03 18 CYS A O 7
ATOM 3639 N N . CYS A 1 19 ? 2.019 0.683 -0.392 1.00 20.23 19 CYS A N 7
ATOM 3640 C CA . CYS A 1 19 ? 0.841 -0.172 -0.462 1.00 51.41 19 CYS A CA 7
ATOM 3641 C C . CYS A 1 19 ? 1.171 -1.593 -0.016 1.00 32.23 19 CYS A C 7
ATOM 3642 O O . CYS A 1 19 ? 1.878 -2.323 -0.708 1.00 34.24 19 CYS A O 7
ATOM 3649 N N . GLY A 1 20 ? 0.653 -1.978 1.146 1.00 23.05 20 GLY A N 7
ATOM 3650 C CA . GLY A 1 20 ? 0.905 -3.310 1.665 1.00 34.12 20 GLY A CA 7
ATOM 3651 C C . GLY A 1 20 ? 0.262 -4.393 0.820 1.00 42.24 20 GLY A C 7
ATOM 3652 O O . GLY A 1 20 ? -0.876 -4.247 0.373 1.00 32.42 20 GLY A O 7
ATOM 3656 N N . LYS A 1 21 ? 0.992 -5.481 0.599 1.00 51.14 21 LYS A N 7
ATOM 3657 C CA . LYS A 1 21 ? 0.487 -6.592 -0.198 1.00 11.02 21 LYS A CA 7
ATOM 3658 C C . LYS A 1 21 ? -0.945 -6.940 0.198 1.00 63.21 21 LYS A C 7
ATOM 3659 O O . LYS A 1 21 ? -1.735 -7.394 -0.630 1.00 42.11 21 LYS A O 7
ATOM 3678 N N . TYR A 1 22 ? -1.271 -6.723 1.467 1.00 11.23 22 TYR A N 7
ATOM 3679 C CA . TYR A 1 22 ? -2.607 -7.014 1.973 1.00 13.23 22 TYR A CA 7
ATOM 3680 C C . TYR A 1 22 ? -3.565 -5.864 1.676 1.00 71.00 22 TYR A C 7
ATOM 3681 O O . TYR A 1 22 ? -4.425 -5.532 2.491 1.00 43.34 22 TYR A O 7
ATOM 3699 N N . GLY A 1 23 ? -3.410 -5.262 0.501 1.00 44.25 23 GLY A N 7
ATOM 3700 C CA . GLY A 1 23 ? -4.267 -4.156 0.116 1.00 41.31 23 GLY A CA 7
ATOM 3701 C C . GLY A 1 23 ? -4.419 -3.127 1.220 1.00 31.12 23 GLY A C 7
ATOM 3702 O O . GLY A 1 23 ? -5.520 -2.645 1.482 1.00 14.02 23 GLY A O 7
ATOM 3706 N N . PHE A 1 24 ? -3.309 -2.791 1.869 1.00 0.04 24 PHE A N 7
ATOM 3707 C CA . PHE A 1 24 ? -3.324 -1.816 2.953 1.00 25.10 24 PHE A CA 7
ATOM 3708 C C . PHE A 1 24 ? -2.238 -0.763 2.752 1.00 70.34 24 PHE A C 7
ATOM 3709 O O . PHE A 1 24 ? -1.053 -1.028 2.959 1.00 41.54 24 PHE A O 7
ATOM 3726 N N . CYS A 1 25 ? -2.650 0.433 2.344 1.00 20.02 25 CYS A N 7
ATOM 3727 C CA . CYS A 1 25 ? -1.715 1.527 2.113 1.00 33.23 25 CYS A CA 7
ATOM 3728 C C . CYS A 1 25 ? -1.467 2.312 3.398 1.00 72.33 25 CYS A C 7
ATOM 3729 O O . CYS A 1 25 ? -2.400 2.815 4.021 1.00 51.23 25 CYS A O 7
ATOM 3736 N N . GLY A 1 26 ? -0.199 2.412 3.789 1.00 11.23 26 GLY A N 7
ATOM 3737 C CA . GLY A 1 26 ? 0.149 3.136 4.997 1.00 2.13 26 GLY A CA 7
ATOM 3738 C C . GLY A 1 26 ? 1.510 3.798 4.904 1.00 15.14 26 GLY A C 7
ATOM 3739 O O . GLY A 1 26 ? 2.016 4.040 3.809 1.00 63.12 26 GLY A O 7
ATOM 3743 N N . SER A 1 27 ? 2.103 4.090 6.057 1.00 30.32 27 SER A N 7
ATOM 3744 C CA . SER A 1 27 ? 3.413 4.732 6.101 1.00 53.31 27 SER A CA 7
ATOM 3745 C C . SER A 1 27 ? 4.325 4.037 7.106 1.00 45.11 27 SER A C 7
ATOM 3746 O O . SER A 1 27 ? 3.966 3.010 7.682 1.00 33.42 27 SER A O 7
ATOM 3754 N N . GLY A 1 28 ? 5.509 4.605 7.313 1.00 10.11 28 GLY A N 7
ATOM 3755 C CA . GLY A 1 28 ? 6.456 4.028 8.249 1.00 34.54 28 GLY A CA 7
ATOM 3756 C C . GLY A 1 28 ? 7.102 2.765 7.715 1.00 33.43 28 GLY A C 7
ATOM 3757 O O . GLY A 1 28 ? 6.566 2.119 6.814 1.00 32.43 28 GLY A O 7
ATOM 3761 N N . ASP A 1 29 ? 8.257 2.412 8.268 1.00 0.44 29 ASP A N 7
ATOM 3762 C CA . ASP A 1 29 ? 8.977 1.218 7.842 1.00 61.24 29 ASP A CA 7
ATOM 3763 C C . ASP A 1 29 ? 8.161 -0.040 8.125 1.00 62.14 29 ASP A C 7
ATOM 3764 O O . ASP A 1 29 ? 8.431 -1.104 7.570 1.00 0.34 29 ASP A O 7
ATOM 3774 N N . ALA A 1 30 ? 7.162 0.092 8.992 1.00 1.23 30 ALA A N 7
ATOM 3775 C CA . ALA A 1 30 ? 6.307 -1.032 9.349 1.00 34.34 30 ALA A CA 7
ATOM 3776 C C . ALA A 1 30 ? 5.577 -1.577 8.124 1.00 23.23 30 ALA A C 7
ATOM 3777 O O . ALA A 1 30 ? 5.304 -2.773 8.034 1.00 34.55 30 ALA A O 7
ATOM 3784 N N . TYR A 1 31 ? 5.265 -0.691 7.185 1.00 42.55 31 TYR A N 7
ATOM 3785 C CA . TYR A 1 31 ? 4.565 -1.082 5.968 1.00 12.31 31 TYR A CA 7
ATOM 3786 C C . TYR A 1 31 ? 5.411 -0.786 4.734 1.00 35.20 31 TYR A C 7
ATOM 3787 O O . TYR A 1 31 ? 5.161 -1.321 3.654 1.00 74.51 31 TYR A O 7
ATOM 3805 N N . CYS A 1 32 ? 6.413 0.069 4.903 1.00 64.15 32 CYS A N 7
ATOM 3806 C CA . CYS A 1 32 ? 7.298 0.438 3.805 1.00 0.31 32 CYS A CA 7
ATOM 3807 C C . CYS A 1 32 ? 8.492 -0.509 3.727 1.00 34.41 32 CYS A C 7
ATOM 3808 O O . CYS A 1 32 ? 9.094 -0.680 2.668 1.00 72.42 32 CYS A O 7
ATOM 3815 N N . GLY A 1 33 ? 8.828 -1.122 4.858 1.00 22.30 33 GLY A N 7
ATOM 3816 C CA . GLY A 1 33 ? 9.950 -2.044 4.896 1.00 55.53 33 GLY A CA 7
ATOM 3817 C C . GLY A 1 33 ? 9.779 -3.203 3.935 1.00 54.04 33 GLY A C 7
ATOM 3818 O O . GLY A 1 33 ? 8.676 -3.463 3.453 1.00 62.21 33 GLY A O 7
ATOM 3822 N N . ALA A 1 34 ? 10.875 -3.901 3.653 1.00 14.52 34 ALA A N 7
ATOM 3823 C CA . ALA A 1 34 ? 10.841 -5.040 2.742 1.00 63.23 34 ALA A CA 7
ATOM 3824 C C . ALA A 1 34 ? 10.309 -6.286 3.442 1.00 73.24 34 ALA A C 7
ATOM 3825 O O . ALA A 1 34 ? 10.965 -6.846 4.319 1.00 40.44 34 ALA A O 7
ATOM 3832 N N . GLY A 1 35 ? 9.115 -6.717 3.046 1.00 41.24 35 GLY A N 7
ATOM 3833 C CA . GLY A 1 35 ? 8.515 -7.894 3.645 1.00 44.23 35 GLY A CA 7
ATOM 3834 C C . GLY A 1 35 ? 7.006 -7.915 3.498 1.00 70.30 35 GLY A C 7
ATOM 3835 O O . GLY A 1 35 ? 6.386 -8.978 3.543 1.00 53.24 35 GLY A O 7
ATOM 3839 N N . SER A 1 36 ? 6.414 -6.738 3.321 1.00 5.52 36 SER A N 7
ATOM 3840 C CA . SER A 1 36 ? 4.968 -6.625 3.172 1.00 41.42 36 SER A CA 7
ATOM 3841 C C . SER A 1 36 ? 4.611 -5.590 2.110 1.00 14.34 36 SER A C 7
ATOM 3842 O O . SER A 1 36 ? 3.454 -5.188 1.983 1.00 62.34 36 SER A O 7
ATOM 3850 N N . CYS A 1 37 ? 5.613 -5.164 1.348 1.00 41.22 37 CYS A N 7
ATOM 3851 C CA . CYS A 1 37 ? 5.407 -4.177 0.296 1.00 61.15 37 CYS A CA 7
ATOM 3852 C C . CYS A 1 37 ? 5.064 -4.854 -1.028 1.00 42.12 37 CYS A C 7
ATOM 3853 O O . CYS A 1 37 ? 5.691 -5.841 -1.410 1.00 74.51 37 CYS A O 7
ATOM 3860 N N . GLN A 1 38 ? 4.066 -4.316 -1.721 1.00 1.42 38 GLN A N 7
ATOM 3861 C CA . GLN A 1 38 ? 3.640 -4.870 -3.001 1.00 41.12 38 GLN A CA 7
ATOM 3862 C C . GLN A 1 38 ? 3.541 -3.777 -4.061 1.00 11.35 38 GLN A C 7
ATOM 3863 O O . GLN A 1 38 ? 4.074 -3.916 -5.161 1.00 35.11 38 GLN A O 7
ATOM 3877 N N . SER A 1 39 ? 2.856 -2.690 -3.720 1.00 54.33 39 SER A N 7
ATOM 3878 C CA . SER A 1 39 ? 2.683 -1.576 -4.645 1.00 44.14 39 SER A CA 7
ATOM 3879 C C . SER A 1 39 ? 3.156 -0.269 -4.014 1.00 11.04 39 SER A C 7
ATOM 3880 O O . SER A 1 39 ? 3.224 -0.148 -2.791 1.00 21.15 39 SER A O 7
ATOM 3888 N N . GLN A 1 40 ? 3.480 0.705 -4.857 1.00 72.44 40 GLN A N 7
ATOM 3889 C CA . GLN A 1 40 ? 3.947 2.002 -4.383 1.00 64.00 40 GLN A CA 7
ATOM 3890 C C . GLN A 1 40 ? 5.104 1.838 -3.402 1.00 44.24 40 GLN A C 7
ATOM 3891 O O . GLN A 1 40 ? 5.118 2.453 -2.335 1.00 43.43 40 GLN A O 7
ATOM 3905 N N . CYS A 1 41 ? 6.072 1.006 -3.770 1.00 43.54 41 CYS A N 7
ATOM 3906 C CA . CYS A 1 41 ? 7.233 0.762 -2.922 1.00 31.30 41 CYS A CA 7
ATOM 3907 C C . CYS A 1 41 ? 8.265 1.876 -3.077 1.00 33.13 41 CYS A C 7
ATOM 3908 O O . CYS A 1 41 ? 9.372 1.646 -3.564 1.00 74.23 41 CYS A O 7
ATOM 3915 N N . ARG A 1 42 ? 7.894 3.081 -2.660 1.00 14.34 42 ARG A N 7
ATOM 3916 C CA . ARG A 1 42 ? 8.785 4.230 -2.753 1.00 71.22 42 ARG A CA 7
ATOM 3917 C C . ARG A 1 42 ? 8.274 5.386 -1.898 1.00 3.25 42 ARG A C 7
ATOM 3918 O O . ARG A 1 42 ? 8.565 6.550 -2.170 1.00 71.51 42 ARG A O 7
ATOM 3939 N N . GLY A 1 43 ? 7.509 5.056 -0.862 1.00 10.54 43 GLY A N 7
ATOM 3940 C CA . GLY A 1 43 ? 6.968 6.077 0.017 1.00 21.43 43 GLY A CA 7
ATOM 3941 C C . GLY A 1 43 ? 8.032 6.706 0.896 1.00 54.11 43 GLY A C 7
ATOM 3942 O O . GLY A 1 43 ? 9.210 6.364 0.800 1.00 41.00 43 GLY A O 7
ATOM 3946 N N . CYS A 1 44 ? 7.615 7.631 1.754 1.00 50.33 44 CYS A N 7
ATOM 3947 C CA . CYS A 1 44 ? 8.539 8.313 2.653 1.00 15.31 44 CYS A CA 7
ATOM 3948 C C . CYS A 1 44 ? 8.560 7.641 4.023 1.00 14.43 44 CYS A C 7
ATOM 3949 O O . CYS A 1 44 ? 9.443 7.901 4.839 1.00 22.33 44 CYS A O 7
ATOM 3956 N N . ALA A 1 1 ? -5.326 5.843 7.478 1.00 13.20 1 ALA A N 8
ATOM 3957 C CA . ALA A 1 1 ? -4.885 4.778 6.586 1.00 12.14 1 ALA A CA 8
ATOM 3958 C C . ALA A 1 1 ? -5.818 4.643 5.387 1.00 51.41 1 ALA A C 8
ATOM 3959 O O . ALA A 1 1 ? -6.968 5.078 5.433 1.00 12.13 1 ALA A O 8
ATOM 3966 N N . GLN A 1 2 ? -5.314 4.040 4.315 1.00 22.14 2 GLN A N 8
ATOM 3967 C CA . GLN A 1 2 ? -6.103 3.850 3.104 1.00 70.23 2 GLN A CA 8
ATOM 3968 C C . GLN A 1 2 ? -5.898 2.451 2.534 1.00 70.42 2 GLN A C 8
ATOM 3969 O O . GLN A 1 2 ? -4.815 1.876 2.649 1.00 12.43 2 GLN A O 8
ATOM 3983 N N . ARG A 1 3 ? -6.943 1.909 1.918 1.00 44.30 3 ARG A N 8
ATOM 3984 C CA . ARG A 1 3 ? -6.877 0.576 1.331 1.00 51.25 3 ARG A CA 8
ATOM 3985 C C . ARG A 1 3 ? -6.595 0.655 -0.166 1.00 31.54 3 ARG A C 8
ATOM 3986 O O . ARG A 1 3 ? -7.070 1.561 -0.852 1.00 63.41 3 ARG A O 8
ATOM 4007 N N . CYS A 1 4 ? -5.820 -0.301 -0.668 1.00 62.43 4 CYS A N 8
ATOM 4008 C CA . CYS A 1 4 ? -5.473 -0.339 -2.084 1.00 22.12 4 CYS A CA 8
ATOM 4009 C C . CYS A 1 4 ? -5.467 -1.774 -2.603 1.00 13.32 4 CYS A C 8
ATOM 4010 O O . CYS A 1 4 ? -5.837 -2.706 -1.889 1.00 61.22 4 CYS A O 8
ATOM 4017 N N . GLY A 1 5 ? -5.045 -1.945 -3.852 1.00 63.40 5 GLY A N 8
ATOM 4018 C CA . GLY A 1 5 ? -4.999 -3.268 -4.446 1.00 23.24 5 GLY A CA 8
ATOM 4019 C C . GLY A 1 5 ? -6.369 -3.906 -4.546 1.00 55.04 5 GLY A C 8
ATOM 4020 O O . GLY A 1 5 ? -7.376 -3.212 -4.688 1.00 74.34 5 GLY A O 8
ATOM 4024 N N . ASP A 1 6 ? -6.410 -5.232 -4.474 1.00 60.00 6 ASP A N 8
ATOM 4025 C CA . ASP A 1 6 ? -7.668 -5.965 -4.558 1.00 72.04 6 ASP A CA 8
ATOM 4026 C C . ASP A 1 6 ? -8.626 -5.528 -3.454 1.00 50.33 6 ASP A C 8
ATOM 4027 O O . ASP A 1 6 ? -9.838 -5.717 -3.560 1.00 13.24 6 ASP A O 8
ATOM 4037 N N . GLN A 1 7 ? -8.075 -4.943 -2.396 1.00 3.12 7 GLN A N 8
ATOM 4038 C CA . GLN A 1 7 ? -8.881 -4.481 -1.272 1.00 70.43 7 GLN A CA 8
ATOM 4039 C C . GLN A 1 7 ? -9.515 -3.128 -1.576 1.00 21.11 7 GLN A C 8
ATOM 4040 O O . GLN A 1 7 ? -10.247 -2.575 -0.756 1.00 22.24 7 GLN A O 8
ATOM 4054 N N . ALA A 1 8 ? -9.228 -2.599 -2.761 1.00 74.11 8 ALA A N 8
ATOM 4055 C CA . ALA A 1 8 ? -9.772 -1.312 -3.175 1.00 41.34 8 ALA A CA 8
ATOM 4056 C C . ALA A 1 8 ? -10.174 -1.332 -4.646 1.00 42.32 8 ALA A C 8
ATOM 4057 O O . ALA A 1 8 ? -10.040 -0.331 -5.349 1.00 33.42 8 ALA A O 8
ATOM 4064 N N . ARG A 1 9 ? -10.667 -2.478 -5.104 1.00 51.34 9 ARG A N 8
ATOM 4065 C CA . ARG A 1 9 ? -11.088 -2.628 -6.492 1.00 5.34 9 ARG A CA 8
ATOM 4066 C C . ARG A 1 9 ? -9.935 -2.325 -7.444 1.00 72.43 9 ARG A C 8
ATOM 4067 O O . ARG A 1 9 ? -10.148 -1.863 -8.564 1.00 34.45 9 ARG A O 8
ATOM 4088 N N . GLY A 1 10 ? -8.713 -2.587 -6.989 1.00 52.35 10 GLY A N 8
ATOM 4089 C CA . GLY A 1 10 ? -7.545 -2.334 -7.813 1.00 34.10 10 GLY A CA 8
ATOM 4090 C C . GLY A 1 10 ? -7.138 -0.874 -7.809 1.00 25.15 10 GLY A C 8
ATOM 4091 O O . GLY A 1 10 ? -6.530 -0.390 -8.764 1.00 5.33 10 GLY A O 8
ATOM 4095 N N . ALA A 1 11 ? -7.473 -0.171 -6.732 1.00 75.15 11 ALA A N 8
ATOM 4096 C CA . ALA A 1 11 ? -7.138 1.242 -6.608 1.00 61.35 11 ALA A CA 8
ATOM 4097 C C . ALA A 1 11 ? -5.673 1.427 -6.227 1.00 63.32 11 ALA A C 8
ATOM 4098 O O . ALA A 1 11 ? -5.140 0.694 -5.395 1.00 5.33 11 ALA A O 8
ATOM 4105 N N . LYS A 1 12 ? -5.026 2.412 -6.842 1.00 0.14 12 LYS A N 8
ATOM 4106 C CA . LYS A 1 12 ? -3.622 2.694 -6.566 1.00 44.13 12 LYS A CA 8
ATOM 4107 C C . LYS A 1 12 ? -3.483 3.850 -5.580 1.00 31.04 12 LYS A C 8
ATOM 4108 O O . LYS A 1 12 ? -4.390 4.670 -5.436 1.00 71.40 12 LYS A O 8
ATOM 4127 N N . CYS A 1 13 ? -2.341 3.909 -4.902 1.00 20.04 13 CYS A N 8
ATOM 4128 C CA . CYS A 1 13 ? -2.082 4.964 -3.930 1.00 33.21 13 CYS A CA 8
ATOM 4129 C C . CYS A 1 13 ? -1.090 5.982 -4.484 1.00 62.20 13 CYS A C 8
ATOM 4130 O O . CYS A 1 13 ? -0.323 5.702 -5.405 1.00 11.22 13 CYS A O 8
ATOM 4137 N N . PRO A 1 14 ? -1.104 7.195 -3.910 1.00 15.33 14 PRO A N 8
ATOM 4138 C CA . PRO A 1 14 ? -0.213 8.280 -4.329 1.00 25.33 14 PRO A CA 8
ATOM 4139 C C . PRO A 1 14 ? 1.242 8.011 -3.955 1.00 71.55 14 PRO A C 8
ATOM 4140 O O . PRO A 1 14 ? 1.574 6.944 -3.443 1.00 73.10 14 PRO A O 8
ATOM 4151 N N . ASN A 1 15 ? 2.105 8.988 -4.215 1.00 75.13 15 ASN A N 8
ATOM 4152 C CA . ASN A 1 15 ? 3.524 8.857 -3.907 1.00 1.02 15 ASN A CA 8
ATOM 4153 C C . ASN A 1 15 ? 3.784 9.113 -2.425 1.00 52.01 15 ASN A C 8
ATOM 4154 O O . ASN A 1 15 ? 2.892 9.541 -1.692 1.00 50.41 15 ASN A O 8
ATOM 4165 N N . CYS A 1 16 ? 5.011 8.848 -1.991 1.00 45.11 16 CYS A N 8
ATOM 4166 C CA . CYS A 1 16 ? 5.390 9.050 -0.597 1.00 32.34 16 CYS A CA 8
ATOM 4167 C C . CYS A 1 16 ? 4.629 8.093 0.316 1.00 44.03 16 CYS A C 8
ATOM 4168 O O . CYS A 1 16 ? 4.626 8.255 1.537 1.00 44.34 16 CYS A O 8
ATOM 4175 N N . LEU A 1 17 ? 3.985 7.098 -0.283 1.00 3.51 17 LEU A N 8
ATOM 4176 C CA . LEU A 1 17 ? 3.220 6.115 0.477 1.00 63.44 17 LEU A CA 8
ATOM 4177 C C . LEU A 1 17 ? 3.541 4.698 0.012 1.00 23.33 17 LEU A C 8
ATOM 4178 O O . LEU A 1 17 ? 4.040 4.495 -1.095 1.00 1.22 17 LEU A O 8
ATOM 4194 N N . CYS A 1 18 ? 3.251 3.722 0.865 1.00 15.14 18 CYS A N 8
ATOM 4195 C CA . CYS A 1 18 ? 3.506 2.323 0.543 1.00 62.42 18 CYS A CA 8
ATOM 4196 C C . CYS A 1 18 ? 2.217 1.508 0.595 1.00 54.30 18 CYS A C 8
ATOM 4197 O O . CYS A 1 18 ? 1.416 1.651 1.520 1.00 11.33 18 CYS A O 8
ATOM 4204 N N . CYS A 1 19 ? 2.023 0.653 -0.403 1.00 62.14 19 CYS A N 8
ATOM 4205 C CA . CYS A 1 19 ? 0.832 -0.185 -0.473 1.00 4.00 19 CYS A CA 8
ATOM 4206 C C . CYS A 1 19 ? 1.143 -1.610 -0.024 1.00 61.21 19 CYS A C 8
ATOM 4207 O O . CYS A 1 19 ? 1.841 -2.352 -0.715 1.00 40.23 19 CYS A O 8
ATOM 4214 N N . GLY A 1 20 ? 0.620 -1.987 1.138 1.00 43.32 20 GLY A N 8
ATOM 4215 C CA . GLY A 1 20 ? 0.851 -3.321 1.660 1.00 24.51 20 GLY A CA 8
ATOM 4216 C C . GLY A 1 20 ? 0.195 -4.395 0.816 1.00 52.31 20 GLY A C 8
ATOM 4217 O O . GLY A 1 20 ? -0.941 -4.235 0.368 1.00 32.44 20 GLY A O 8
ATOM 4221 N N . LYS A 1 21 ? 0.910 -5.494 0.598 1.00 60.32 21 LYS A N 8
ATOM 4222 C CA . LYS A 1 21 ? 0.391 -6.599 -0.198 1.00 30.44 21 LYS A CA 8
ATOM 4223 C C . LYS A 1 21 ? -1.046 -6.927 0.197 1.00 24.20 21 LYS A C 8
ATOM 4224 O O . LYS A 1 21 ? -1.841 -7.372 -0.630 1.00 35.34 21 LYS A O 8
ATOM 4243 N N . TYR A 1 22 ? -1.371 -6.703 1.465 1.00 3.34 22 TYR A N 8
ATOM 4244 C CA . TYR A 1 22 ? -2.711 -6.976 1.970 1.00 41.35 22 TYR A CA 8
ATOM 4245 C C . TYR A 1 22 ? -3.653 -5.814 1.672 1.00 62.24 22 TYR A C 8
ATOM 4246 O O . TYR A 1 22 ? -4.507 -5.467 2.486 1.00 0.02 22 TYR A O 8
ATOM 4264 N N . GLY A 1 23 ? -3.488 -5.214 0.496 1.00 1.40 23 GLY A N 8
ATOM 4265 C CA . GLY A 1 23 ? -4.330 -4.097 0.109 1.00 73.20 23 GLY A CA 8
ATOM 4266 C C . GLY A 1 23 ? -4.467 -3.066 1.211 1.00 54.44 23 GLY A C 8
ATOM 4267 O O . GLY A 1 23 ? -5.563 -2.568 1.473 1.00 33.14 23 GLY A O 8
ATOM 4271 N N . PHE A 1 24 ? -3.354 -2.744 1.861 1.00 31.41 24 PHE A N 8
ATOM 4272 C CA . PHE A 1 24 ? -3.355 -1.767 2.943 1.00 43.24 24 PHE A CA 8
ATOM 4273 C C . PHE A 1 24 ? -2.254 -0.728 2.740 1.00 14.43 24 PHE A C 8
ATOM 4274 O O . PHE A 1 24 ? -1.074 -1.010 2.949 1.00 11.24 24 PHE A O 8
ATOM 4291 N N . CYS A 1 25 ? -2.650 0.472 2.332 1.00 51.14 25 CYS A N 8
ATOM 4292 C CA . CYS A 1 25 ? -1.700 1.553 2.099 1.00 25.31 25 CYS A CA 8
ATOM 4293 C C . CYS A 1 25 ? -1.442 2.336 3.383 1.00 74.32 25 CYS A C 8
ATOM 4294 O O . CYS A 1 25 ? -2.369 2.852 4.004 1.00 5.41 25 CYS A O 8
ATOM 4301 N N . GLY A 1 26 ? -0.174 2.419 3.774 1.00 4.20 26 GLY A N 8
ATOM 4302 C CA . GLY A 1 26 ? 0.184 3.141 4.982 1.00 32.24 26 GLY A CA 8
ATOM 4303 C C . GLY A 1 26 ? 1.554 3.783 4.888 1.00 24.34 26 GLY A C 8
ATOM 4304 O O . GLY A 1 26 ? 2.064 4.018 3.792 1.00 4.04 26 GLY A O 8
ATOM 4308 N N . SER A 1 27 ? 2.151 4.068 6.041 1.00 64.23 27 SER A N 8
ATOM 4309 C CA . SER A 1 27 ? 3.469 4.693 6.085 1.00 34.53 27 SER A CA 8
ATOM 4310 C C . SER A 1 27 ? 4.372 3.986 7.092 1.00 34.11 27 SER A C 8
ATOM 4311 O O . SER A 1 27 ? 3.997 2.966 7.668 1.00 62.11 27 SER A O 8
ATOM 4319 N N . GLY A 1 28 ? 5.563 4.537 7.298 1.00 63.04 28 GLY A N 8
ATOM 4320 C CA . GLY A 1 28 ? 6.502 3.948 8.235 1.00 72.43 28 GLY A CA 8
ATOM 4321 C C . GLY A 1 28 ? 7.130 2.675 7.702 1.00 2.32 28 GLY A C 8
ATOM 4322 O O . GLY A 1 28 ? 6.586 2.036 6.802 1.00 13.43 28 GLY A O 8
ATOM 4326 N N . ASP A 1 29 ? 8.279 2.308 8.257 1.00 30.32 29 ASP A N 8
ATOM 4327 C CA . ASP A 1 29 ? 8.983 1.103 7.833 1.00 14.00 29 ASP A CA 8
ATOM 4328 C C . ASP A 1 29 ? 8.149 -0.142 8.117 1.00 31.40 29 ASP A C 8
ATOM 4329 O O . ASP A 1 29 ? 8.404 -1.211 7.564 1.00 14.12 29 ASP A O 8
ATOM 4339 N N . ALA A 1 30 ? 7.152 0.004 8.983 1.00 63.13 30 ALA A N 8
ATOM 4340 C CA . ALA A 1 30 ? 6.281 -1.108 9.340 1.00 43.53 30 ALA A CA 8
ATOM 4341 C C . ALA A 1 30 ? 5.545 -1.644 8.117 1.00 42.04 30 ALA A C 8
ATOM 4342 O O . ALA A 1 30 ? 5.256 -2.837 8.028 1.00 11.33 30 ALA A O 8
ATOM 4349 N N . TYR A 1 31 ? 5.245 -0.755 7.177 1.00 41.34 31 TYR A N 8
ATOM 4350 C CA . TYR A 1 31 ? 4.540 -1.138 5.959 1.00 30.11 31 TYR A CA 8
ATOM 4351 C C . TYR A 1 31 ? 5.391 -0.855 4.725 1.00 31.54 31 TYR A C 8
ATOM 4352 O O . TYR A 1 31 ? 5.136 -1.388 3.645 1.00 50.12 31 TYR A O 8
ATOM 4370 N N . CYS A 1 32 ? 6.405 -0.013 4.894 1.00 34.31 32 CYS A N 8
ATOM 4371 C CA . CYS A 1 32 ? 7.295 0.342 3.796 1.00 72.53 32 CYS A CA 8
ATOM 4372 C C . CYS A 1 32 ? 8.476 -0.621 3.720 1.00 22.14 32 CYS A C 8
ATOM 4373 O O . CYS A 1 32 ? 9.077 -0.801 2.662 1.00 34.52 32 CYS A O 8
ATOM 4380 N N . GLY A 1 33 ? 8.804 -1.237 4.851 1.00 0.42 33 GLY A N 8
ATOM 4381 C CA . GLY A 1 33 ? 9.912 -2.175 4.892 1.00 73.13 33 GLY A CA 8
ATOM 4382 C C . GLY A 1 33 ? 9.727 -3.332 3.932 1.00 35.40 33 GLY A C 8
ATOM 4383 O O . GLY A 1 33 ? 8.621 -3.578 3.449 1.00 63.41 33 GLY A O 8
ATOM 4387 N N . ALA A 1 34 ? 10.813 -4.045 3.650 1.00 11.12 34 ALA A N 8
ATOM 4388 C CA . ALA A 1 34 ? 10.765 -5.184 2.742 1.00 71.42 34 ALA A CA 8
ATOM 4389 C C . ALA A 1 34 ? 10.216 -6.423 3.441 1.00 21.10 34 ALA A C 8
ATOM 4390 O O . ALA A 1 34 ? 10.865 -6.991 4.317 1.00 1.52 34 ALA A O 8
ATOM 4397 N N . GLY A 1 35 ? 9.016 -6.836 3.046 1.00 34.03 35 GLY A N 8
ATOM 4398 C CA . GLY A 1 35 ? 8.400 -8.005 3.647 1.00 34.31 35 GLY A CA 8
ATOM 4399 C C . GLY A 1 35 ? 6.891 -8.005 3.500 1.00 44.00 35 GLY A C 8
ATOM 4400 O O . GLY A 1 35 ? 6.255 -9.059 3.550 1.00 64.43 35 GLY A O 8
ATOM 4404 N N . SER A 1 36 ? 6.315 -6.820 3.323 1.00 1.00 36 SER A N 8
ATOM 4405 C CA . SER A 1 36 ? 4.871 -6.687 3.175 1.00 55.24 36 SER A CA 8
ATOM 4406 C C . SER A 1 36 ? 4.528 -5.649 2.110 1.00 35.01 36 SER A C 8
ATOM 4407 O O . SER A 1 36 ? 3.376 -5.230 1.983 1.00 24.25 36 SER A O 8
ATOM 4415 N N . CYS A 1 37 ? 5.534 -5.238 1.348 1.00 72.44 37 CYS A N 8
ATOM 4416 C CA . CYS A 1 37 ? 5.342 -4.249 0.293 1.00 62.21 37 CYS A CA 8
ATOM 4417 C C . CYS A 1 37 ? 4.991 -4.925 -1.029 1.00 42.32 37 CYS A C 8
ATOM 4418 O O . CYS A 1 37 ? 5.602 -5.923 -1.409 1.00 21.21 37 CYS A O 8
ATOM 4425 N N . GLN A 1 38 ? 4.002 -4.374 -1.724 1.00 54.24 38 GLN A N 8
ATOM 4426 C CA . GLN A 1 38 ? 3.568 -4.923 -3.003 1.00 31.51 38 GLN A CA 8
ATOM 4427 C C . GLN A 1 38 ? 3.484 -3.831 -4.065 1.00 34.10 38 GLN A C 8
ATOM 4428 O O . GLN A 1 38 ? 4.014 -3.980 -5.166 1.00 75.24 38 GLN A O 8
ATOM 4442 N N . SER A 1 39 ? 2.815 -2.734 -3.726 1.00 54.21 39 SER A N 8
ATOM 4443 C CA . SER A 1 39 ? 2.657 -1.619 -4.652 1.00 61.30 39 SER A CA 8
ATOM 4444 C C . SER A 1 39 ? 3.146 -0.318 -4.023 1.00 51.52 39 SER A C 8
ATOM 4445 O O . SER A 1 39 ? 3.216 -0.196 -2.800 1.00 50.43 39 SER A O 8
ATOM 4453 N N . GLN A 1 40 ? 3.482 0.652 -4.867 1.00 72.13 40 GLN A N 8
ATOM 4454 C CA . GLN A 1 40 ? 3.965 1.944 -4.395 1.00 4.20 40 GLN A CA 8
ATOM 4455 C C . GLN A 1 40 ? 5.120 1.768 -3.414 1.00 2.31 40 GLN A C 8
ATOM 4456 O O . GLN A 1 40 ? 5.145 2.387 -2.350 1.00 12.50 40 GLN A O 8
ATOM 4470 N N . CYS A 1 41 ? 6.074 0.919 -3.779 1.00 22.52 41 CYS A N 8
ATOM 4471 C CA . CYS A 1 41 ? 7.233 0.660 -2.932 1.00 34.14 41 CYS A CA 8
ATOM 4472 C C . CYS A 1 41 ? 8.278 1.761 -3.087 1.00 73.13 41 CYS A C 8
ATOM 4473 O O . CYS A 1 41 ? 9.381 1.520 -3.578 1.00 31.23 41 CYS A O 8
ATOM 4480 N N . ARG A 1 42 ? 7.922 2.970 -2.667 1.00 5.40 42 ARG A N 8
ATOM 4481 C CA . ARG A 1 42 ? 8.827 4.109 -2.759 1.00 25.42 42 ARG A CA 8
ATOM 4482 C C . ARG A 1 42 ? 8.332 5.269 -1.900 1.00 31.32 42 ARG A C 8
ATOM 4483 O O . ARG A 1 42 ? 8.637 6.430 -2.171 1.00 75.45 42 ARG A O 8
ATOM 4504 N N . GLY A 1 43 ? 7.566 4.947 -0.863 1.00 34.45 43 GLY A N 8
ATOM 4505 C CA . GLY A 1 43 ? 7.040 5.972 0.019 1.00 71.51 43 GLY A CA 8
ATOM 4506 C C . GLY A 1 43 ? 8.113 6.590 0.894 1.00 74.21 43 GLY A C 8
ATOM 4507 O O . GLY A 1 43 ? 9.287 6.232 0.797 1.00 32.31 43 GLY A O 8
ATOM 4511 N N . CYS A 1 44 ? 7.711 7.523 1.750 1.00 71.14 44 CYS A N 8
ATOM 4512 C CA . CYS A 1 44 ? 8.646 8.195 2.644 1.00 51.32 44 CYS A CA 8
ATOM 4513 C C . CYS A 1 44 ? 8.658 7.529 4.018 1.00 62.44 44 CYS A C 8
ATOM 4514 O O . CYS A 1 44 ? 9.501 6.678 4.297 1.00 65.23 44 CYS A O 8
ATOM 4521 N N . ALA A 1 1 ? -4.511 6.119 7.069 1.00 74.52 1 ALA A N 9
ATOM 4522 C CA . ALA A 1 1 ? -4.816 4.725 6.774 1.00 13.51 1 ALA A CA 9
ATOM 4523 C C . ALA A 1 1 ? -5.763 4.609 5.584 1.00 31.25 1 ALA A C 9
ATOM 4524 O O . ALA A 1 1 ? -6.911 5.047 5.648 1.00 24.05 1 ALA A O 9
ATOM 4531 N N . GLN A 1 2 ? -5.272 4.016 4.500 1.00 42.44 2 GLN A N 9
ATOM 4532 C CA . GLN A 1 2 ? -6.076 3.845 3.295 1.00 22.05 2 GLN A CA 9
ATOM 4533 C C . GLN A 1 2 ? -5.879 2.452 2.704 1.00 64.21 2 GLN A C 9
ATOM 4534 O O . GLN A 1 2 ? -4.796 1.874 2.798 1.00 4.01 2 GLN A O 9
ATOM 4548 N N . ARG A 1 3 ? -6.933 1.920 2.094 1.00 10.14 3 ARG A N 9
ATOM 4549 C CA . ARG A 1 3 ? -6.877 0.594 1.489 1.00 65.25 3 ARG A CA 9
ATOM 4550 C C . ARG A 1 3 ? -6.613 0.692 -0.011 1.00 62.43 3 ARG A C 9
ATOM 4551 O O . ARG A 1 3 ? -7.096 1.608 -0.679 1.00 23.03 3 ARG A O 9
ATOM 4572 N N . CYS A 1 4 ? -5.844 -0.256 -0.535 1.00 24.24 4 CYS A N 9
ATOM 4573 C CA . CYS A 1 4 ? -5.514 -0.277 -1.955 1.00 52.21 4 CYS A CA 9
ATOM 4574 C C . CYS A 1 4 ? -5.515 -1.705 -2.492 1.00 15.41 4 CYS A C 9
ATOM 4575 O O . CYS A 1 4 ? -5.873 -2.646 -1.784 1.00 62.34 4 CYS A O 9
ATOM 4582 N N . GLY A 1 5 ? -5.113 -1.859 -3.750 1.00 51.44 5 GLY A N 9
ATOM 4583 C CA . GLY A 1 5 ? -5.075 -3.175 -4.361 1.00 21.21 5 GLY A CA 9
ATOM 4584 C C . GLY A 1 5 ? -6.453 -3.793 -4.491 1.00 22.24 5 GLY A C 9
ATOM 4585 O O . GLY A 1 5 ? -7.446 -3.085 -4.656 1.00 34.45 5 GLY A O 9
ATOM 4589 N N . ASP A 1 6 ? -6.513 -5.118 -4.417 1.00 33.34 6 ASP A N 9
ATOM 4590 C CA . ASP A 1 6 ? -7.780 -5.834 -4.528 1.00 63.52 6 ASP A CA 9
ATOM 4591 C C . ASP A 1 6 ? -8.754 -5.383 -3.445 1.00 40.33 6 ASP A C 9
ATOM 4592 O O . ASP A 1 6 ? -9.966 -5.550 -3.580 1.00 71.15 6 ASP A O 9
ATOM 4602 N N . GLN A 1 7 ? -8.217 -4.812 -2.372 1.00 30.22 7 GLN A N 9
ATOM 4603 C CA . GLN A 1 7 ? -9.040 -4.339 -1.266 1.00 5.42 7 GLN A CA 9
ATOM 4604 C C . GLN A 1 7 ? -9.646 -2.976 -1.582 1.00 3.33 7 GLN A C 9
ATOM 4605 O O . GLN A 1 7 ? -10.392 -2.416 -0.778 1.00 34.51 7 GLN A O 9
ATOM 4619 N N . ALA A 1 8 ? -9.320 -2.447 -2.756 1.00 54.21 8 ALA A N 9
ATOM 4620 C CA . ALA A 1 8 ? -9.834 -1.150 -3.180 1.00 2.42 8 ALA A CA 9
ATOM 4621 C C . ALA A 1 8 ? -10.227 -1.169 -4.653 1.00 0.11 8 ALA A C 9
ATOM 4622 O O . ALA A 1 8 ? -10.082 -0.170 -5.356 1.00 52.35 8 ALA A O 9
ATOM 4629 N N . ARG A 1 9 ? -10.724 -2.313 -5.113 1.00 73.13 9 ARG A N 9
ATOM 4630 C CA . ARG A 1 9 ? -11.136 -2.462 -6.504 1.00 42.45 9 ARG A CA 9
ATOM 4631 C C . ARG A 1 9 ? -9.969 -2.193 -7.449 1.00 1.52 9 ARG A C 9
ATOM 4632 O O . ARG A 1 9 ? -10.160 -1.726 -8.570 1.00 44.04 9 ARG A O 9
ATOM 4653 N N . GLY A 1 10 ? -8.759 -2.491 -6.985 1.00 12.11 10 GLY A N 9
ATOM 4654 C CA . GLY A 1 10 ? -7.578 -2.274 -7.801 1.00 55.13 10 GLY A CA 9
ATOM 4655 C C . GLY A 1 10 ? -7.126 -0.828 -7.794 1.00 50.42 10 GLY A C 9
ATOM 4656 O O . GLY A 1 10 ? -6.462 -0.373 -8.725 1.00 4.31 10 GLY A O 9
ATOM 4660 N N . ALA A 1 11 ? -7.488 -0.102 -6.741 1.00 4.22 11 ALA A N 9
ATOM 4661 C CA . ALA A 1 11 ? -7.114 1.302 -6.615 1.00 73.02 11 ALA A CA 9
ATOM 4662 C C . ALA A 1 11 ? -5.662 1.447 -6.177 1.00 21.54 11 ALA A C 9
ATOM 4663 O O . ALA A 1 11 ? -5.180 0.696 -5.328 1.00 32.41 11 ALA A O 9
ATOM 4670 N N . LYS A 1 12 ? -4.966 2.416 -6.762 1.00 1.43 12 LYS A N 9
ATOM 4671 C CA . LYS A 1 12 ? -3.567 2.661 -6.431 1.00 34.35 12 LYS A CA 9
ATOM 4672 C C . LYS A 1 12 ? -3.433 3.827 -5.459 1.00 60.20 12 LYS A C 9
ATOM 4673 O O . LYS A 1 12 ? -4.339 4.652 -5.334 1.00 31.32 12 LYS A O 9
ATOM 4692 N N . CYS A 1 13 ? -2.297 3.892 -4.772 1.00 52.35 13 CYS A N 9
ATOM 4693 C CA . CYS A 1 13 ? -2.044 4.959 -3.811 1.00 52.10 13 CYS A CA 9
ATOM 4694 C C . CYS A 1 13 ? -1.047 5.969 -4.370 1.00 62.41 13 CYS A C 9
ATOM 4695 O O . CYS A 1 13 ? -0.275 5.677 -5.285 1.00 52.35 13 CYS A O 9
ATOM 4702 N N . PRO A 1 14 ? -1.060 7.187 -3.809 1.00 54.13 14 PRO A N 9
ATOM 4703 C CA . PRO A 1 14 ? -0.163 8.265 -4.234 1.00 71.44 14 PRO A CA 9
ATOM 4704 C C . PRO A 1 14 ? 1.289 7.997 -3.850 1.00 75.42 14 PRO A C 9
ATOM 4705 O O . PRO A 1 14 ? 1.614 6.936 -3.321 1.00 45.52 14 PRO A O 9
ATOM 4716 N N . ASN A 1 15 ? 2.156 8.967 -4.122 1.00 3.14 15 ASN A N 9
ATOM 4717 C CA . ASN A 1 15 ? 3.574 8.835 -3.804 1.00 12.32 15 ASN A CA 9
ATOM 4718 C C . ASN A 1 15 ? 3.825 9.090 -2.321 1.00 1.43 15 ASN A C 9
ATOM 4719 O O . ASN A 1 15 ? 2.930 9.521 -1.593 1.00 15.01 15 ASN A O 9
ATOM 4730 N N . CYS A 1 16 ? 5.049 8.822 -1.880 1.00 42.54 16 CYS A N 9
ATOM 4731 C CA . CYS A 1 16 ? 5.420 9.023 -0.483 1.00 34.51 16 CYS A CA 9
ATOM 4732 C C . CYS A 1 16 ? 4.655 8.065 0.425 1.00 14.50 16 CYS A C 9
ATOM 4733 O O . CYS A 1 16 ? 4.650 8.222 1.647 1.00 3.24 16 CYS A O 9
ATOM 4740 N N . LEU A 1 17 ? 4.008 7.075 -0.179 1.00 24.03 17 LEU A N 9
ATOM 4741 C CA . LEU A 1 17 ? 3.238 6.091 0.576 1.00 71.51 17 LEU A CA 9
ATOM 4742 C C . LEU A 1 17 ? 3.552 4.675 0.102 1.00 41.03 17 LEU A C 9
ATOM 4743 O O . LEU A 1 17 ? 4.053 4.476 -1.005 1.00 31.43 17 LEU A O 9
ATOM 4759 N N . CYS A 1 18 ? 3.251 3.694 0.946 1.00 52.04 18 CYS A N 9
ATOM 4760 C CA . CYS A 1 18 ? 3.498 2.296 0.615 1.00 40.13 18 CYS A CA 9
ATOM 4761 C C . CYS A 1 18 ? 2.205 1.487 0.669 1.00 74.43 18 CYS A C 9
ATOM 4762 O O . CYS A 1 18 ? 1.412 1.626 1.601 1.00 14.32 18 CYS A O 9
ATOM 4769 N N . CYS A 1 19 ? 2.000 0.643 -0.335 1.00 34.30 19 CYS A N 9
ATOM 4770 C CA . CYS A 1 19 ? 0.804 -0.189 -0.404 1.00 20.43 19 CYS A CA 9
ATOM 4771 C C . CYS A 1 19 ? 1.112 -1.620 0.024 1.00 32.44 19 CYS A C 9
ATOM 4772 O O . CYS A 1 19 ? 1.792 -2.360 -0.687 1.00 22.21 19 CYS A O 9
ATOM 4779 N N . GLY A 1 20 ? 0.606 -2.005 1.191 1.00 1.33 20 GLY A N 9
ATOM 4780 C CA . GLY A 1 20 ? 0.837 -3.347 1.695 1.00 20.22 20 GLY A CA 9
ATOM 4781 C C . GLY A 1 20 ? 0.166 -4.409 0.847 1.00 73.05 20 GLY A C 9
ATOM 4782 O O . GLY A 1 20 ? -0.974 -4.237 0.412 1.00 21.14 20 GLY A O 9
ATOM 4786 N N . LYS A 1 21 ? 0.873 -5.508 0.608 1.00 55.30 21 LYS A N 9
ATOM 4787 C CA . LYS A 1 21 ? 0.339 -6.602 -0.195 1.00 63.02 21 LYS A CA 9
ATOM 4788 C C . LYS A 1 21 ? -1.095 -6.926 0.213 1.00 31.34 21 LYS A C 9
ATOM 4789 O O . LYS A 1 21 ? -1.902 -7.359 -0.611 1.00 45.22 21 LYS A O 9
ATOM 4808 N N . TYR A 1 22 ? -1.405 -6.714 1.487 1.00 34.32 22 TYR A N 9
ATOM 4809 C CA . TYR A 1 22 ? -2.741 -6.985 2.004 1.00 34.10 22 TYR A CA 9
ATOM 4810 C C . TYR A 1 22 ? -3.681 -5.816 1.724 1.00 41.13 22 TYR A C 9
ATOM 4811 O O . TYR A 1 22 ? -4.527 -5.473 2.550 1.00 34.43 22 TYR A O 9
ATOM 4829 N N . GLY A 1 23 ? -3.525 -5.208 0.552 1.00 52.23 23 GLY A N 9
ATOM 4830 C CA . GLY A 1 23 ? -4.367 -4.083 0.182 1.00 5.14 23 GLY A CA 9
ATOM 4831 C C . GLY A 1 23 ? -4.489 -3.061 1.295 1.00 2.32 23 GLY A C 9
ATOM 4832 O O . GLY A 1 23 ? -5.579 -2.557 1.568 1.00 73.21 23 GLY A O 9
ATOM 4836 N N . PHE A 1 24 ? -3.369 -2.755 1.941 1.00 43.22 24 PHE A N 9
ATOM 4837 C CA . PHE A 1 24 ? -3.356 -1.788 3.033 1.00 71.11 24 PHE A CA 9
ATOM 4838 C C . PHE A 1 24 ? -2.253 -0.753 2.829 1.00 61.24 24 PHE A C 9
ATOM 4839 O O . PHE A 1 24 ? -1.072 -1.041 3.023 1.00 43.14 24 PHE A O 9
ATOM 4856 N N . CYS A 1 25 ? -2.648 0.454 2.437 1.00 31.50 25 CYS A N 9
ATOM 4857 C CA . CYS A 1 25 ? -1.695 1.533 2.204 1.00 10.22 25 CYS A CA 9
ATOM 4858 C C . CYS A 1 25 ? -1.422 2.303 3.493 1.00 30.14 25 CYS A C 9
ATOM 4859 O O . CYS A 1 25 ? -2.341 2.817 4.128 1.00 62.13 25 CYS A O 9
ATOM 4866 N N . GLY A 1 26 ? -0.149 2.376 3.873 1.00 43.35 26 GLY A N 9
ATOM 4867 C CA . GLY A 1 26 ? 0.223 3.085 5.084 1.00 41.35 26 GLY A CA 9
ATOM 4868 C C . GLY A 1 26 ? 1.596 3.722 4.985 1.00 13.22 26 GLY A C 9
ATOM 4869 O O . GLY A 1 26 ? 2.096 3.965 3.887 1.00 54.33 26 GLY A O 9
ATOM 4873 N N . SER A 1 27 ? 2.205 3.993 6.135 1.00 32.12 27 SER A N 9
ATOM 4874 C CA . SER A 1 27 ? 3.525 4.609 6.172 1.00 4.00 27 SER A CA 9
ATOM 4875 C C . SER A 1 27 ? 4.434 3.888 7.163 1.00 14.52 27 SER A C 9
ATOM 4876 O O . SER A 1 27 ? 4.060 2.863 7.733 1.00 62.22 27 SER A O 9
ATOM 4884 N N . GLY A 1 28 ? 5.631 4.431 7.363 1.00 1.14 28 GLY A N 9
ATOM 4885 C CA . GLY A 1 28 ? 6.576 3.826 8.285 1.00 54.54 28 GLY A CA 9
ATOM 4886 C C . GLY A 1 28 ? 7.188 2.553 7.735 1.00 52.15 28 GLY A C 9
ATOM 4887 O O . GLY A 1 28 ? 6.630 1.928 6.834 1.00 22.41 28 GLY A O 9
ATOM 4891 N N . ASP A 1 29 ? 8.339 2.171 8.278 1.00 52.54 29 ASP A N 9
ATOM 4892 C CA . ASP A 1 29 ? 9.028 0.964 7.836 1.00 64.22 29 ASP A CA 9
ATOM 4893 C C . ASP A 1 29 ? 8.185 -0.276 8.113 1.00 4.23 29 ASP A C 9
ATOM 4894 O O . ASP A 1 29 ? 8.426 -1.343 7.547 1.00 44.55 29 ASP A O 9
ATOM 4904 N N . ALA A 1 30 ? 7.197 -0.129 8.990 1.00 14.22 30 ALA A N 9
ATOM 4905 C CA . ALA A 1 30 ? 6.317 -1.238 9.343 1.00 24.50 30 ALA A CA 9
ATOM 4906 C C . ALA A 1 30 ? 5.573 -1.758 8.118 1.00 75.22 30 ALA A C 9
ATOM 4907 O O . ALA A 1 30 ? 5.275 -2.949 8.020 1.00 0.33 30 ALA A O 9
ATOM 4914 N N . TYR A 1 31 ? 5.274 -0.859 7.186 1.00 22.15 31 TYR A N 9
ATOM 4915 C CA . TYR A 1 31 ? 4.562 -1.229 5.970 1.00 53.33 31 TYR A CA 9
ATOM 4916 C C . TYR A 1 31 ? 5.407 -0.938 4.733 1.00 12.14 31 TYR A C 9
ATOM 4917 O O . TYR A 1 31 ? 5.141 -1.457 3.649 1.00 31.45 31 TYR A O 9
ATOM 4935 N N . CYS A 1 32 ? 6.428 -0.105 4.906 1.00 34.44 32 CYS A N 9
ATOM 4936 C CA . CYS A 1 32 ? 7.315 0.256 3.806 1.00 55.14 32 CYS A CA 9
ATOM 4937 C C . CYS A 1 32 ? 8.488 -0.715 3.712 1.00 42.02 32 CYS A C 9
ATOM 4938 O O . CYS A 1 32 ? 9.083 -0.886 2.649 1.00 71.03 32 CYS A O 9
ATOM 4945 N N . GLY A 1 33 ? 8.815 -1.351 4.834 1.00 61.35 33 GLY A N 9
ATOM 4946 C CA . GLY A 1 33 ? 9.915 -2.296 4.857 1.00 64.21 33 GLY A CA 9
ATOM 4947 C C . GLY A 1 33 ? 9.718 -3.439 3.881 1.00 51.30 33 GLY A C 9
ATOM 4948 O O . GLY A 1 33 ? 8.608 -3.671 3.403 1.00 4.02 33 GLY A O 9
ATOM 4952 N N . ALA A 1 34 ? 10.798 -4.153 3.583 1.00 25.51 34 ALA A N 9
ATOM 4953 C CA . ALA A 1 34 ? 10.739 -5.278 2.658 1.00 44.01 34 ALA A CA 9
ATOM 4954 C C . ALA A 1 34 ? 10.188 -6.525 3.343 1.00 63.33 34 ALA A C 9
ATOM 4955 O O . ALA A 1 34 ? 10.834 -7.099 4.218 1.00 34.44 34 ALA A O 9
ATOM 4962 N N . GLY A 1 35 ? 8.990 -6.935 2.940 1.00 43.22 35 GLY A N 9
ATOM 4963 C CA . GLY A 1 35 ? 8.373 -8.111 3.527 1.00 52.44 35 GLY A CA 9
ATOM 4964 C C . GLY A 1 35 ? 6.863 -8.098 3.398 1.00 41.52 35 GLY A C 9
ATOM 4965 O O . GLY A 1 35 ? 6.220 -9.147 3.438 1.00 64.11 35 GLY A O 9
ATOM 4969 N N . SER A 1 36 ? 6.293 -6.906 3.245 1.00 73.40 36 SER A N 9
ATOM 4970 C CA . SER A 1 36 ? 4.848 -6.760 3.115 1.00 72.31 36 SER A CA 9
ATOM 4971 C C . SER A 1 36 ? 4.500 -5.706 2.069 1.00 43.53 36 SER A C 9
ATOM 4972 O O . SER A 1 36 ? 3.351 -5.276 1.961 1.00 11.34 36 SER A O 9
ATOM 4980 N N . CYS A 1 37 ? 5.502 -5.291 1.300 1.00 44.33 37 CYS A N 9
ATOM 4981 C CA . CYS A 1 37 ? 5.304 -4.286 0.263 1.00 71.02 37 CYS A CA 9
ATOM 4982 C C . CYS A 1 37 ? 4.931 -4.939 -1.064 1.00 22.14 37 CYS A C 9
ATOM 4983 O O . CYS A 1 37 ? 5.530 -5.937 -1.465 1.00 31.40 37 CYS A O 9
ATOM 4990 N N . GLN A 1 38 ? 3.938 -4.371 -1.740 1.00 63.20 38 GLN A N 9
ATOM 4991 C CA . GLN A 1 38 ? 3.485 -4.899 -3.021 1.00 12.42 38 GLN A CA 9
ATOM 4992 C C . GLN A 1 38 ? 3.404 -3.793 -4.068 1.00 71.31 38 GLN A C 9
ATOM 4993 O O . GLN A 1 38 ? 3.924 -3.934 -5.175 1.00 70.34 38 GLN A O 9
ATOM 5007 N N . SER A 1 39 ? 2.750 -2.693 -3.711 1.00 4.43 39 SER A N 9
ATOM 5008 C CA . SER A 1 39 ? 2.598 -1.563 -4.622 1.00 4.55 39 SER A CA 9
ATOM 5009 C C . SER A 1 39 ? 3.094 -0.274 -3.974 1.00 21.43 39 SER A C 9
ATOM 5010 O O . SER A 1 39 ? 3.158 -0.167 -2.751 1.00 65.01 39 SER A O 9
ATOM 5018 N N . GLN A 1 40 ? 3.444 0.702 -4.807 1.00 0.05 40 GLN A N 9
ATOM 5019 C CA . GLN A 1 40 ? 3.935 1.984 -4.317 1.00 32.04 40 GLN A CA 9
ATOM 5020 C C . GLN A 1 40 ? 5.096 1.787 -3.348 1.00 63.11 40 GLN A C 9
ATOM 5021 O O . GLN A 1 40 ? 5.130 2.390 -2.274 1.00 21.33 40 GLN A O 9
ATOM 5035 N N . CYS A 1 41 ? 6.045 0.940 -3.732 1.00 72.03 41 CYS A N 9
ATOM 5036 C CA . CYS A 1 41 ? 7.208 0.663 -2.898 1.00 41.13 41 CYS A CA 9
ATOM 5037 C C . CYS A 1 41 ? 8.254 1.766 -3.039 1.00 32.14 41 CYS A C 9
ATOM 5038 O O . CYS A 1 41 ? 9.353 1.531 -3.541 1.00 21.11 41 CYS A O 9
ATOM 5045 N N . ARG A 1 42 ? 7.903 2.967 -2.592 1.00 24.40 42 ARG A N 9
ATOM 5046 C CA . ARG A 1 42 ? 8.812 4.105 -2.669 1.00 0.41 42 ARG A CA 9
ATOM 5047 C C . ARG A 1 42 ? 8.323 5.250 -1.787 1.00 50.24 42 ARG A C 9
ATOM 5048 O O . ARG A 1 42 ? 8.628 6.416 -2.039 1.00 32.25 42 ARG A O 9
ATOM 5069 N N . GLY A 1 43 ? 7.562 4.910 -0.751 1.00 73.25 43 GLY A N 9
ATOM 5070 C CA . GLY A 1 43 ? 7.042 5.922 0.152 1.00 33.01 43 GLY A CA 9
ATOM 5071 C C . GLY A 1 43 ? 8.124 6.537 1.017 1.00 12.12 43 GLY A C 9
ATOM 5072 O O . GLY A 1 43 ? 9.291 6.152 0.933 1.00 10.44 43 GLY A O 9
ATOM 5076 N N . CYS A 1 44 ? 7.738 7.498 1.850 1.00 35.43 44 CYS A N 9
ATOM 5077 C CA . CYS A 1 44 ? 8.684 8.170 2.733 1.00 33.34 44 CYS A CA 9
ATOM 5078 C C . CYS A 1 44 ? 8.720 7.499 4.103 1.00 34.15 44 CYS A C 9
ATOM 5079 O O . CYS A 1 44 ? 9.779 7.087 4.576 1.00 65.43 44 CYS A O 9
ATOM 5086 N N . ALA A 1 1 ? -4.981 6.077 7.491 1.00 35.34 1 ALA A N 10
ATOM 5087 C CA . ALA A 1 1 ? -4.747 4.836 6.761 1.00 65.31 1 ALA A CA 10
ATOM 5088 C C . ALA A 1 1 ? -5.705 4.702 5.583 1.00 60.31 1 ALA A C 10
ATOM 5089 O O . ALA A 1 1 ? -6.854 5.134 5.656 1.00 53.45 1 ALA A O 10
ATOM 5096 N N . GLN A 1 2 ? -5.223 4.102 4.499 1.00 63.21 2 GLN A N 10
ATOM 5097 C CA . GLN A 1 2 ? -6.038 3.914 3.304 1.00 4.35 2 GLN A CA 10
ATOM 5098 C C . GLN A 1 2 ? -5.843 2.516 2.728 1.00 71.23 2 GLN A C 10
ATOM 5099 O O . GLN A 1 2 ? -4.756 1.943 2.818 1.00 55.31 2 GLN A O 10
ATOM 5113 N N . ARG A 1 3 ? -6.902 1.973 2.135 1.00 22.53 3 ARG A N 10
ATOM 5114 C CA . ARG A 1 3 ? -6.846 0.641 1.545 1.00 70.31 3 ARG A CA 10
ATOM 5115 C C . ARG A 1 3 ? -6.600 0.723 0.041 1.00 74.11 3 ARG A C 10
ATOM 5116 O O . ARG A 1 3 ? -7.092 1.630 -0.631 1.00 11.03 3 ARG A O 10
ATOM 5137 N N . CYS A 1 4 ? -5.836 -0.231 -0.481 1.00 31.30 4 CYS A N 10
ATOM 5138 C CA . CYS A 1 4 ? -5.523 -0.267 -1.904 1.00 54.11 4 CYS A CA 10
ATOM 5139 C C . CYS A 1 4 ? -5.530 -1.701 -2.427 1.00 40.22 4 CYS A C 10
ATOM 5140 O O . CYS A 1 4 ? -5.879 -2.634 -1.704 1.00 63.41 4 CYS A O 10
ATOM 5147 N N . GLY A 1 5 ? -5.144 -1.868 -3.688 1.00 23.54 5 GLY A N 10
ATOM 5148 C CA . GLY A 1 5 ? -5.111 -3.191 -4.285 1.00 42.54 5 GLY A CA 10
ATOM 5149 C C . GLY A 1 5 ? -6.490 -3.809 -4.396 1.00 14.50 5 GLY A C 10
ATOM 5150 O O . GLY A 1 5 ? -7.485 -3.101 -4.559 1.00 73.50 5 GLY A O 10
ATOM 5154 N N . ASP A 1 6 ? -6.552 -5.134 -4.309 1.00 71.15 6 ASP A N 10
ATOM 5155 C CA . ASP A 1 6 ? -7.820 -5.848 -4.402 1.00 72.41 6 ASP A CA 10
ATOM 5156 C C . ASP A 1 6 ? -8.784 -5.387 -3.314 1.00 1.11 6 ASP A C 10
ATOM 5157 O O . ASP A 1 6 ? -9.997 -5.551 -3.437 1.00 11.01 6 ASP A O 10
ATOM 5167 N N . GLN A 1 7 ? -8.235 -4.812 -2.249 1.00 64.55 7 GLN A N 10
ATOM 5168 C CA . GLN A 1 7 ? -9.048 -4.329 -1.138 1.00 65.42 7 GLN A CA 10
ATOM 5169 C C . GLN A 1 7 ? -9.657 -2.968 -1.460 1.00 24.10 7 GLN A C 10
ATOM 5170 O O . GLN A 1 7 ? -10.398 -2.403 -0.656 1.00 43.13 7 GLN A O 10
ATOM 5184 N N . ALA A 1 8 ? -9.339 -2.447 -2.641 1.00 24.24 8 ALA A N 10
ATOM 5185 C CA . ALA A 1 8 ? -9.857 -1.154 -3.070 1.00 23.23 8 ALA A CA 10
ATOM 5186 C C . ALA A 1 8 ? -10.271 -1.187 -4.537 1.00 43.11 8 ALA A C 10
ATOM 5187 O O . ALA A 1 8 ? -10.138 -0.194 -5.251 1.00 75.42 8 ALA A O 10
ATOM 5194 N N . ARG A 1 9 ? -10.772 -2.336 -4.980 1.00 43.13 9 ARG A N 10
ATOM 5195 C CA . ARG A 1 9 ? -11.203 -2.498 -6.363 1.00 2.25 9 ARG A CA 10
ATOM 5196 C C . ARG A 1 9 ? -10.049 -2.236 -7.327 1.00 11.33 9 ARG A C 10
ATOM 5197 O O . ARG A 1 9 ? -10.257 -1.778 -8.450 1.00 12.40 9 ARG A O 10
ATOM 5218 N N . GLY A 1 10 ? -8.832 -2.529 -6.878 1.00 54.43 10 GLY A N 10
ATOM 5219 C CA . GLY A 1 10 ? -7.664 -2.317 -7.713 1.00 51.40 10 GLY A CA 10
ATOM 5220 C C . GLY A 1 10 ? -7.215 -0.869 -7.725 1.00 35.13 10 GLY A C 10
ATOM 5221 O O . GLY A 1 10 ? -6.565 -0.422 -8.669 1.00 23.31 10 GLY A O 10
ATOM 5225 N N . ALA A 1 11 ? -7.564 -0.134 -6.674 1.00 25.34 11 ALA A N 10
ATOM 5226 C CA . ALA A 1 11 ? -7.192 1.271 -6.568 1.00 4.53 11 ALA A CA 10
ATOM 5227 C C . ALA A 1 11 ? -5.734 1.423 -6.146 1.00 1.35 11 ALA A C 10
ATOM 5228 O O . ALA A 1 11 ? -5.242 0.680 -5.295 1.00 75.53 11 ALA A O 10
ATOM 5235 N N . LYS A 1 12 ? -5.047 2.389 -6.746 1.00 12.33 12 LYS A N 10
ATOM 5236 C CA . LYS A 1 12 ? -3.645 2.639 -6.433 1.00 61.24 12 LYS A CA 10
ATOM 5237 C C . LYS A 1 12 ? -3.503 3.817 -5.474 1.00 41.04 12 LYS A C 10
ATOM 5238 O O . LYS A 1 12 ? -4.411 4.640 -5.348 1.00 30.31 12 LYS A O 10
ATOM 5257 N N . CYS A 1 13 ? -2.360 3.892 -4.802 1.00 45.10 13 CYS A N 10
ATOM 5258 C CA . CYS A 1 13 ? -2.099 4.970 -3.855 1.00 70.33 13 CYS A CA 10
ATOM 5259 C C . CYS A 1 13 ? -1.110 5.976 -4.437 1.00 45.42 13 CYS A C 10
ATOM 5260 O O . CYS A 1 13 ? -0.348 5.677 -5.356 1.00 11.44 13 CYS A O 10
ATOM 5267 N N . PRO A 1 14 ? -1.121 7.201 -3.888 1.00 55.30 14 PRO A N 10
ATOM 5268 C CA . PRO A 1 14 ? -0.232 8.277 -4.336 1.00 4.35 14 PRO A CA 10
ATOM 5269 C C . PRO A 1 14 ? 1.224 8.017 -3.964 1.00 71.10 14 PRO A C 10
ATOM 5270 O O . PRO A 1 14 ? 1.558 6.963 -3.424 1.00 71.41 14 PRO A O 10
ATOM 5281 N N . ASN A 1 15 ? 2.087 8.985 -4.257 1.00 71.02 15 ASN A N 10
ATOM 5282 C CA . ASN A 1 15 ? 3.507 8.861 -3.954 1.00 23.32 15 ASN A CA 10
ATOM 5283 C C . ASN A 1 15 ? 3.775 9.139 -2.477 1.00 13.03 15 ASN A C 10
ATOM 5284 O O . ASN A 1 15 ? 2.886 9.576 -1.746 1.00 24.33 15 ASN A O 10
ATOM 5295 N N . CYS A 1 16 ? 5.005 8.882 -2.046 1.00 65.15 16 CYS A N 10
ATOM 5296 C CA . CYS A 1 16 ? 5.392 9.105 -0.658 1.00 11.33 16 CYS A CA 10
ATOM 5297 C C . CYS A 1 16 ? 4.643 8.155 0.273 1.00 32.44 16 CYS A C 10
ATOM 5298 O O . CYS A 1 16 ? 4.655 8.326 1.493 1.00 23.34 16 CYS A O 10
ATOM 5305 N N . LEU A 1 17 ? 3.994 7.153 -0.309 1.00 74.43 17 LEU A N 10
ATOM 5306 C CA . LEU A 1 17 ? 3.240 6.175 0.466 1.00 44.34 17 LEU A CA 10
ATOM 5307 C C . LEU A 1 17 ? 3.552 4.756 0.003 1.00 10.52 17 LEU A C 10
ATOM 5308 O O . LEU A 1 17 ? 4.037 4.546 -1.109 1.00 2.22 17 LEU A O 10
ATOM 5324 N N . CYS A 1 18 ? 3.267 3.783 0.863 1.00 23.33 18 CYS A N 10
ATOM 5325 C CA . CYS A 1 18 ? 3.515 2.382 0.542 1.00 44.43 18 CYS A CA 10
ATOM 5326 C C . CYS A 1 18 ? 2.225 1.571 0.615 1.00 12.01 18 CYS A C 10
ATOM 5327 O O . CYS A 1 18 ? 1.439 1.715 1.553 1.00 61.23 18 CYS A O 10
ATOM 5334 N N . CYS A 1 19 ? 2.012 0.717 -0.380 1.00 72.35 19 CYS A N 10
ATOM 5335 C CA . CYS A 1 19 ? 0.818 -0.116 -0.432 1.00 14.03 19 CYS A CA 10
ATOM 5336 C C . CYS A 1 19 ? 1.133 -1.545 0.004 1.00 62.11 19 CYS A C 10
ATOM 5337 O O . CYS A 1 19 ? 1.794 -2.292 -0.715 1.00 20.03 19 CYS A O 10
ATOM 5344 N N . GLY A 1 20 ? 0.653 -1.916 1.187 1.00 22.33 20 GLY A N 10
ATOM 5345 C CA . GLY A 1 20 ? 0.894 -3.254 1.698 1.00 42.35 20 GLY A CA 10
ATOM 5346 C C . GLY A 1 20 ? 0.218 -4.323 0.865 1.00 34.04 20 GLY A C 10
ATOM 5347 O O . GLY A 1 20 ? -0.929 -4.162 0.444 1.00 24.02 20 GLY A O 10
ATOM 5351 N N . LYS A 1 21 ? 0.928 -5.420 0.624 1.00 52.23 21 LYS A N 10
ATOM 5352 C CA . LYS A 1 21 ? 0.390 -6.522 -0.166 1.00 61.20 21 LYS A CA 10
ATOM 5353 C C . LYS A 1 21 ? -1.035 -6.854 0.264 1.00 54.12 21 LYS A C 10
ATOM 5354 O O . LYS A 1 21 ? -1.849 -7.301 -0.545 1.00 1.42 21 LYS A O 10
ATOM 5373 N N . TYR A 1 22 ? -1.330 -6.633 1.540 1.00 52.55 22 TYR A N 10
ATOM 5374 C CA . TYR A 1 22 ? -2.657 -6.910 2.076 1.00 52.23 22 TYR A CA 10
ATOM 5375 C C . TYR A 1 22 ? -3.610 -5.749 1.802 1.00 32.54 22 TYR A C 10
ATOM 5376 O O . TYR A 1 22 ? -4.446 -5.406 2.636 1.00 20.44 22 TYR A O 10
ATOM 5394 N N . GLY A 1 23 ? -3.475 -5.149 0.622 1.00 11.33 23 GLY A N 10
ATOM 5395 C CA . GLY A 1 23 ? -4.329 -4.034 0.256 1.00 13.34 23 GLY A CA 10
ATOM 5396 C C . GLY A 1 23 ? -4.443 -3.003 1.362 1.00 13.23 23 GLY A C 10
ATOM 5397 O O . GLY A 1 23 ? -5.533 -2.505 1.646 1.00 24.24 23 GLY A O 10
ATOM 5401 N N . PHE A 1 24 ? -3.316 -2.684 1.989 1.00 54.24 24 PHE A N 10
ATOM 5402 C CA . PHE A 1 24 ? -3.294 -1.708 3.071 1.00 51.44 24 PHE A CA 10
ATOM 5403 C C . PHE A 1 24 ? -2.200 -0.669 2.845 1.00 5.03 24 PHE A C 10
ATOM 5404 O O . PHE A 1 24 ? -1.014 -0.951 3.027 1.00 64.35 24 PHE A O 10
ATOM 5421 N N . CYS A 1 25 ? -2.604 0.532 2.447 1.00 2.12 25 CYS A N 10
ATOM 5422 C CA . CYS A 1 25 ? -1.660 1.614 2.195 1.00 31.03 25 CYS A CA 10
ATOM 5423 C C . CYS A 1 25 ? -1.375 2.396 3.473 1.00 23.13 25 CYS A C 10
ATOM 5424 O O . CYS A 1 25 ? -2.289 2.914 4.114 1.00 24.03 25 CYS A O 10
ATOM 5431 N N . GLY A 1 26 ? -0.099 2.479 3.839 1.00 22.12 26 GLY A N 10
ATOM 5432 C CA . GLY A 1 26 ? 0.284 3.199 5.038 1.00 4.21 26 GLY A CA 10
ATOM 5433 C C . GLY A 1 26 ? 1.653 3.839 4.918 1.00 21.10 26 GLY A C 10
ATOM 5434 O O . GLY A 1 26 ? 2.142 4.072 3.812 1.00 2.51 26 GLY A O 10
ATOM 5438 N N . SER A 1 27 ? 2.273 4.125 6.058 1.00 45.13 27 SER A N 10
ATOM 5439 C CA . SER A 1 27 ? 3.592 4.747 6.076 1.00 2.41 27 SER A CA 10
ATOM 5440 C C . SER A 1 27 ? 4.514 4.040 7.065 1.00 11.54 27 SER A C 10
ATOM 5441 O O . SER A 1 27 ? 4.149 3.019 7.649 1.00 65.41 27 SER A O 10
ATOM 5449 N N . GLY A 1 28 ? 5.710 4.591 7.249 1.00 50.40 28 GLY A N 10
ATOM 5450 C CA . GLY A 1 28 ? 6.665 4.000 8.168 1.00 40.20 28 GLY A CA 10
ATOM 5451 C C . GLY A 1 28 ? 7.282 2.727 7.624 1.00 63.33 28 GLY A C 10
ATOM 5452 O O . GLY A 1 28 ? 6.719 2.088 6.735 1.00 32.13 28 GLY A O 10
ATOM 5456 N N . ASP A 1 29 ? 8.441 2.359 8.157 1.00 4.24 29 ASP A N 10
ATOM 5457 C CA . ASP A 1 29 ? 9.136 1.153 7.719 1.00 61.34 29 ASP A CA 10
ATOM 5458 C C . ASP A 1 29 ? 8.308 -0.092 8.022 1.00 65.44 29 ASP A C 10
ATOM 5459 O O . ASP A 1 29 ? 8.550 -1.160 7.462 1.00 51.22 29 ASP A O 10
ATOM 5469 N N . ALA A 1 30 ? 7.332 0.056 8.911 1.00 15.23 30 ALA A N 10
ATOM 5470 C CA . ALA A 1 30 ? 6.467 -1.056 9.288 1.00 23.42 30 ALA A CA 10
ATOM 5471 C C . ALA A 1 30 ? 5.705 -1.592 8.080 1.00 42.43 30 ALA A C 10
ATOM 5472 O O . ALA A 1 30 ? 5.410 -2.784 8.000 1.00 12.21 30 ALA A O 10
ATOM 5479 N N . TYR A 1 31 ? 5.388 -0.703 7.146 1.00 72.35 31 TYR A N 10
ATOM 5480 C CA . TYR A 1 31 ? 4.656 -1.086 5.944 1.00 63.33 31 TYR A CA 10
ATOM 5481 C C . TYR A 1 31 ? 5.481 -0.806 4.691 1.00 2.52 31 TYR A C 10
ATOM 5482 O O . TYR A 1 31 ? 5.201 -1.337 3.617 1.00 55.31 31 TYR A O 10
ATOM 5500 N N . CYS A 1 32 ? 6.501 0.034 4.838 1.00 32.12 32 CYS A N 10
ATOM 5501 C CA . CYS A 1 32 ? 7.368 0.386 3.721 1.00 63.02 32 CYS A CA 10
ATOM 5502 C C . CYS A 1 32 ? 8.544 -0.581 3.619 1.00 3.11 32 CYS A C 10
ATOM 5503 O O . CYS A 1 32 ? 9.122 -0.760 2.548 1.00 24.34 32 CYS A O 10
ATOM 5510 N N . GLY A 1 33 ? 8.891 -1.203 4.742 1.00 72.41 33 GLY A N 10
ATOM 5511 C CA . GLY A 1 33 ? 9.995 -2.144 4.757 1.00 4.31 33 GLY A CA 10
ATOM 5512 C C . GLY A 1 33 ? 9.788 -3.298 3.796 1.00 61.43 33 GLY A C 10
ATOM 5513 O O . GLY A 1 33 ? 8.674 -3.533 3.330 1.00 14.20 33 GLY A O 10
ATOM 5517 N N . ALA A 1 34 ? 10.864 -4.017 3.496 1.00 24.31 34 ALA A N 10
ATOM 5518 C CA . ALA A 1 34 ? 10.795 -5.152 2.584 1.00 60.32 34 ALA A CA 10
ATOM 5519 C C . ALA A 1 34 ? 10.249 -6.390 3.288 1.00 44.23 34 ALA A C 10
ATOM 5520 O O . ALA A 1 34 ? 10.881 -6.930 4.195 1.00 64.34 34 ALA A O 10
ATOM 5527 N N . GLY A 1 35 ? 9.070 -6.834 2.864 1.00 52.33 35 GLY A N 10
ATOM 5528 C CA . GLY A 1 35 ? 8.458 -8.005 3.466 1.00 72.23 35 GLY A CA 10
ATOM 5529 C C . GLY A 1 35 ? 6.946 -7.991 3.354 1.00 5.22 35 GLY A C 10
ATOM 5530 O O . GLY A 1 35 ? 6.304 -9.039 3.406 1.00 10.33 35 GLY A O 10
ATOM 5534 N N . SER A 1 36 ? 6.377 -6.799 3.204 1.00 52.01 36 SER A N 10
ATOM 5535 C CA . SER A 1 36 ? 4.930 -6.653 3.092 1.00 74.32 36 SER A CA 10
ATOM 5536 C C . SER A 1 36 ? 4.571 -5.600 2.048 1.00 70.31 36 SER A C 10
ATOM 5537 O O . SER A 1 36 ? 3.421 -5.171 1.952 1.00 62.14 36 SER A O 10
ATOM 5545 N N . CYS A 1 37 ? 5.563 -5.188 1.265 1.00 65.21 37 CYS A N 10
ATOM 5546 C CA . CYS A 1 37 ? 5.354 -4.186 0.228 1.00 72.30 37 CYS A CA 10
ATOM 5547 C C . CYS A 1 37 ? 4.966 -4.843 -1.093 1.00 12.54 37 CYS A C 10
ATOM 5548 O O . CYS A 1 37 ? 5.562 -5.838 -1.501 1.00 61.51 37 CYS A O 10
ATOM 5555 N N . GLN A 1 38 ? 3.961 -4.278 -1.755 1.00 12.12 38 GLN A N 10
ATOM 5556 C CA . GLN A 1 38 ? 3.492 -4.810 -3.029 1.00 53.12 38 GLN A CA 10
ATOM 5557 C C . GLN A 1 38 ? 3.417 -3.710 -4.083 1.00 51.43 38 GLN A C 10
ATOM 5558 O O . GLN A 1 38 ? 3.950 -3.852 -5.183 1.00 20.22 38 GLN A O 10
ATOM 5572 N N . SER A 1 39 ? 2.748 -2.613 -3.740 1.00 62.32 39 SER A N 10
ATOM 5573 C CA . SER A 1 39 ? 2.599 -1.490 -4.658 1.00 25.53 39 SER A CA 10
ATOM 5574 C C . SER A 1 39 ? 3.097 -0.197 -4.020 1.00 32.00 39 SER A C 10
ATOM 5575 O O . SER A 1 39 ? 3.151 -0.077 -2.796 1.00 21.53 39 SER A O 10
ATOM 5583 N N . GLN A 1 40 ? 3.458 0.769 -4.859 1.00 62.11 40 GLN A N 10
ATOM 5584 C CA . GLN A 1 40 ? 3.952 2.054 -4.378 1.00 11.44 40 GLN A CA 10
ATOM 5585 C C . GLN A 1 40 ? 5.117 1.862 -3.412 1.00 31.11 40 GLN A C 10
ATOM 5586 O O . GLN A 1 40 ? 5.152 2.461 -2.337 1.00 54.12 40 GLN A O 10
AT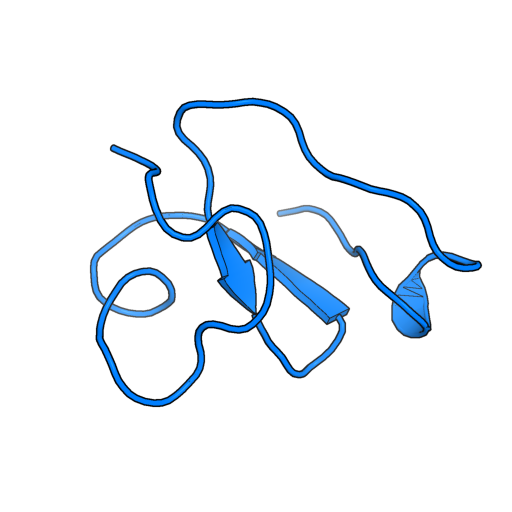OM 5600 N N . CYS A 1 41 ? 6.070 1.022 -3.802 1.00 72.21 41 CYS A N 10
ATOM 5601 C CA . CYS A 1 41 ? 7.238 0.749 -2.972 1.00 54.34 41 CYS A CA 10
ATOM 5602 C C . CYS A 1 41 ? 8.281 1.853 -3.122 1.00 23.11 41 CYS A C 10
ATOM 5603 O O . CYS A 1 41 ? 9.380 1.617 -3.624 1.00 11.40 41 CYS A O 10
ATOM 5610 N N . ARG A 1 42 ? 7.929 3.056 -2.683 1.00 52.53 42 ARG A N 10
ATOM 5611 C CA . ARG A 1 42 ? 8.833 4.197 -2.770 1.00 4.14 42 ARG A CA 10
ATOM 5612 C C . ARG A 1 42 ? 8.342 5.348 -1.897 1.00 52.33 42 ARG A C 10
ATOM 5613 O O . ARG A 1 42 ? 8.644 6.511 -2.159 1.00 43.22 42 ARG A O 10
ATOM 5634 N N . GLY A 1 43 ? 7.580 5.014 -0.860 1.00 45.31 43 GLY A N 10
ATOM 5635 C CA . GLY A 1 43 ? 7.058 6.031 0.034 1.00 51.44 43 GLY A CA 10
ATOM 5636 C C . GLY A 1 43 ? 8.141 6.675 0.877 1.00 74.34 43 GLY A C 10
ATOM 5637 O O . GLY A 1 43 ? 9.312 6.305 0.784 1.00 3.14 43 GLY A O 10
ATOM 5641 N N . CYS A 1 44 ? 7.752 7.642 1.701 1.00 15.14 44 CYS A N 10
ATOM 5642 C CA . CYS A 1 44 ? 8.699 8.340 2.562 1.00 12.50 44 CYS A CA 10
ATOM 5643 C C . CYS A 1 44 ? 8.745 7.703 3.948 1.00 61.02 44 CYS A C 10
ATOM 5644 O O . CYS A 1 44 ? 9.544 8.099 4.798 1.00 75.51 44 CYS A O 10
ATOM 5651 N N . ALA A 1 1 ? -5.057 6.127 7.209 1.00 14.15 1 ALA A N 11
ATOM 5652 C CA . ALA A 1 1 ? -4.878 4.837 6.551 1.00 43.14 1 ALA A CA 11
ATOM 5653 C C . ALA A 1 1 ? -5.815 4.695 5.357 1.00 43.13 1 ALA A C 11
ATOM 5654 O O . ALA A 1 1 ? -6.962 5.140 5.401 1.00 72.44 1 ALA A O 11
ATOM 5661 N N . GLN A 1 2 ? -5.320 4.073 4.292 1.00 13.24 2 GLN A N 11
ATOM 5662 C CA . GLN A 1 2 ? -6.113 3.873 3.086 1.00 53.44 2 GLN A CA 11
ATOM 5663 C C . GLN A 1 2 ? -5.922 2.465 2.534 1.00 1.34 2 GLN A C 11
ATOM 5664 O O . GLN A 1 2 ? -4.844 1.883 2.654 1.00 20.12 2 GLN A O 11
ATOM 5678 N N . ARG A 1 3 ? -6.974 1.922 1.930 1.00 71.14 3 ARG A N 11
ATOM 5679 C CA . ARG A 1 3 ? -6.922 0.581 1.361 1.00 42.10 3 ARG A CA 11
ATOM 5680 C C . ARG A 1 3 ? -6.646 0.637 -0.138 1.00 61.11 3 ARG A C 11
ATOM 5681 O O . ARG A 1 3 ? -7.118 1.536 -0.835 1.00 44.31 3 ARG A O 11
ATOM 5702 N N . CYS A 1 4 ? -5.877 -0.329 -0.629 1.00 32.22 4 CYS A N 11
ATOM 5703 C CA . CYS A 1 4 ? -5.536 -0.390 -2.045 1.00 32.32 4 CYS A CA 11
ATOM 5704 C C . CYS A 1 4 ? -5.540 -1.833 -2.544 1.00 51.21 4 CYS A C 11
ATOM 5705 O O . CYS A 1 4 ? -5.908 -2.752 -1.814 1.00 12.23 4 CYS A O 11
ATOM 5712 N N . GLY A 1 5 ? -5.126 -2.023 -3.793 1.00 75.41 5 GLY A N 11
ATOM 5713 C CA . GLY A 1 5 ? -5.090 -3.355 -4.368 1.00 63.34 5 GLY A CA 11
ATOM 5714 C C . GLY A 1 5 ? -6.469 -3.971 -4.492 1.00 21.24 5 GLY A C 11
ATOM 5715 O O . GLY A 1 5 ? -7.458 -3.262 -4.677 1.00 14.43 5 GLY A O 11
ATOM 5719 N N . ASP A 1 6 ? -6.535 -5.294 -4.391 1.00 70.51 6 ASP A N 11
ATOM 5720 C CA . ASP A 1 6 ? -7.804 -6.006 -4.494 1.00 33.43 6 ASP A CA 11
ATOM 5721 C C . ASP A 1 6 ? -8.783 -5.529 -3.426 1.00 2.12 6 ASP A C 11
ATOM 5722 O O . ASP A 1 6 ? -9.994 -5.693 -3.564 1.00 51.03 6 ASP A O 11
ATOM 5732 N N . GLN A 1 7 ? -8.248 -4.941 -2.360 1.00 74.41 7 GLN A N 11
ATOM 5733 C CA . GLN A 1 7 ? -9.075 -4.442 -1.269 1.00 10.33 7 GLN A CA 11
ATOM 5734 C C . GLN A 1 7 ? -9.678 -3.086 -1.618 1.00 15.30 7 GLN A C 11
ATOM 5735 O O . GLN A 1 7 ? -10.433 -2.511 -0.834 1.00 15.34 7 GLN A O 11
ATOM 5749 N N . ALA A 1 8 ? -9.340 -2.580 -2.799 1.00 50.23 8 ALA A N 11
ATOM 5750 C CA . ALA A 1 8 ? -9.850 -1.291 -3.253 1.00 11.44 8 ALA A CA 11
ATOM 5751 C C . ALA A 1 8 ? -10.236 -1.342 -4.728 1.00 3.14 8 ALA A C 11
ATOM 5752 O O . ALA A 1 8 ? -10.084 -0.360 -5.452 1.00 74.24 8 ALA A O 11
ATOM 5759 N N . ARG A 1 9 ? -10.735 -2.494 -5.164 1.00 24.43 9 ARG A N 11
ATOM 5760 C CA . ARG A 1 9 ? -11.141 -2.674 -6.553 1.00 25.40 9 ARG A CA 11
ATOM 5761 C C . ARG A 1 9 ? -9.968 -2.425 -7.498 1.00 60.01 9 ARG A C 11
ATOM 5762 O O . ARG A 1 9 ? -10.155 -1.983 -8.631 1.00 35.44 9 ARG A O 11
ATOM 5783 N N . GLY A 1 10 ? -8.760 -2.711 -7.022 1.00 61.52 10 GLY A N 11
ATOM 5784 C CA . GLY A 1 10 ? -7.576 -2.511 -7.837 1.00 40.10 10 GLY A CA 11
ATOM 5785 C C . GLY A 1 10 ? -7.126 -1.064 -7.861 1.00 62.40 10 GLY A C 11
ATOM 5786 O O . GLY A 1 10 ? -6.464 -0.628 -8.804 1.00 2.52 10 GLY A O 11
ATOM 5790 N N . ALA A 1 11 ? -7.486 -0.317 -6.823 1.00 71.50 11 ALA A N 11
ATOM 5791 C CA . ALA A 1 11 ? -7.114 1.089 -6.728 1.00 52.03 11 ALA A CA 11
ATOM 5792 C C . ALA A 1 11 ? -5.660 1.245 -6.300 1.00 24.12 11 ALA A C 11
ATOM 5793 O O . ALA A 1 11 ? -5.172 0.510 -5.441 1.00 3.30 11 ALA A O 11
ATOM 5800 N N . LYS A 1 12 ? -4.970 2.207 -6.903 1.00 63.40 12 LYS A N 11
ATOM 5801 C CA . LYS A 1 12 ? -3.569 2.461 -6.583 1.00 11.03 12 LYS A CA 11
ATOM 5802 C C . LYS A 1 12 ? -3.434 3.646 -5.634 1.00 51.42 12 LYS A C 11
ATOM 5803 O O . LYS A 1 12 ? -4.336 4.478 -5.530 1.00 54.12 12 LYS A O 11
ATOM 5822 N N . CYS A 1 13 ? -2.301 3.719 -4.942 1.00 53.44 13 CYS A N 11
ATOM 5823 C CA . CYS A 1 13 ? -2.048 4.804 -4.002 1.00 23.25 13 CYS A CA 11
ATOM 5824 C C . CYS A 1 13 ? -1.041 5.797 -4.576 1.00 52.10 13 CYS A C 11
ATOM 5825 O O . CYS A 1 13 ? -0.266 5.481 -5.479 1.00 42.41 13 CYS A O 11
ATOM 5832 N N . PRO A 1 14 ? -1.051 7.026 -4.039 1.00 54.14 14 PRO A N 11
ATOM 5833 C CA . PRO A 1 14 ? -0.145 8.090 -4.482 1.00 54.25 14 PRO A CA 11
ATOM 5834 C C . PRO A 1 14 ? 1.301 7.822 -4.084 1.00 25.20 14 PRO A C 11
ATOM 5835 O O . PRO A 1 14 ? 1.618 6.770 -3.530 1.00 43.51 14 PRO A O 11
ATOM 5846 N N . ASN A 1 15 ? 2.177 8.781 -4.369 1.00 54.35 15 ASN A N 11
ATOM 5847 C CA . ASN A 1 15 ? 3.591 8.649 -4.041 1.00 13.34 15 ASN A CA 11
ATOM 5848 C C . ASN A 1 15 ? 3.836 8.937 -2.562 1.00 52.02 15 ASN A C 11
ATOM 5849 O O . ASN A 1 15 ? 2.938 9.386 -1.850 1.00 62.32 15 ASN A O 11
ATOM 5860 N N . CYS A 1 16 ? 5.056 8.676 -2.108 1.00 31.31 16 CYS A N 11
ATOM 5861 C CA . CYS A 1 16 ? 5.421 8.906 -0.716 1.00 51.53 16 CYS A CA 11
ATOM 5862 C C . CYS A 1 16 ? 4.648 7.972 0.211 1.00 52.33 16 CYS A C 11
ATOM 5863 O O . CYS A 1 16 ? 4.638 8.156 1.429 1.00 72.32 16 CYS A O 11
ATOM 5870 N N . LEU A 1 17 ? 4.001 6.970 -0.374 1.00 61.53 17 LEU A N 11
ATOM 5871 C CA . LEU A 1 17 ? 3.225 6.006 0.398 1.00 60.00 17 LEU A CA 11
ATOM 5872 C C . LEU A 1 17 ? 3.533 4.579 -0.045 1.00 24.14 17 LEU A C 11
ATOM 5873 O O . LEU A 1 17 ? 4.034 4.354 -1.147 1.00 61.12 17 LEU A O 11
ATOM 5889 N N . CYS A 1 18 ? 3.228 3.617 0.821 1.00 62.44 18 CYS A N 11
ATOM 5890 C CA . CYS A 1 18 ? 3.471 2.212 0.520 1.00 34.41 18 CYS A CA 11
ATOM 5891 C C . CYS A 1 18 ? 2.175 1.410 0.586 1.00 53.23 18 CYS A C 11
ATOM 5892 O O . CYS A 1 18 ? 1.378 1.572 1.511 1.00 63.15 18 CYS A O 11
ATOM 5899 N N . CYS A 1 19 ? 1.969 0.545 -0.401 1.00 71.01 19 CYS A N 11
ATOM 5900 C CA . CYS A 1 19 ? 0.770 -0.283 -0.457 1.00 44.41 19 CYS A CA 11
ATOM 5901 C C . CYS A 1 19 ? 1.068 -1.705 0.011 1.00 63.42 19 CYS A C 11
ATOM 5902 O O . CYS A 1 19 ? 1.743 -2.468 -0.679 1.00 54.34 19 CYS A O 11
ATOM 5909 N N . GLY A 1 20 ? 0.561 -2.052 1.190 1.00 25.35 20 GLY A N 11
ATOM 5910 C CA . GLY A 1 20 ? 0.783 -3.381 1.730 1.00 4.23 20 GLY A CA 11
ATOM 5911 C C . GLY A 1 20 ? 0.116 -4.462 0.904 1.00 60.12 20 GLY A C 11
ATOM 5912 O O . GLY A 1 20 ? -1.019 -4.300 0.455 1.00 4.20 20 GLY A O 11
ATOM 5916 N N . LYS A 1 21 ? 0.822 -5.570 0.699 1.00 44.12 21 LYS A N 11
ATOM 5917 C CA . LYS A 1 21 ? 0.292 -6.682 -0.079 1.00 4.03 21 LYS A CA 11
ATOM 5918 C C . LYS A 1 21 ? -1.145 -6.994 0.326 1.00 75.11 21 LYS A C 11
ATOM 5919 O O . LYS A 1 21 ? -1.946 -7.447 -0.493 1.00 14.42 21 LYS A O 11
ATOM 5938 N N . TYR A 1 22 ? -1.466 -6.746 1.590 1.00 4.11 22 TYR A N 11
ATOM 5939 C CA . TYR A 1 22 ? -2.806 -7.001 2.103 1.00 40.42 22 TYR A CA 11
ATOM 5940 C C . TYR A 1 22 ? -3.742 -5.839 1.785 1.00 62.13 22 TYR A C 11
ATOM 5941 O O . TYR A 1 22 ? -4.594 -5.473 2.595 1.00 32.31 22 TYR A O 11
ATOM 5959 N N . GLY A 1 23 ? -3.576 -5.261 0.599 1.00 10.21 23 GLY A N 11
ATOM 5960 C CA . GLY A 1 23 ? -4.411 -4.146 0.193 1.00 41.41 23 GLY A CA 11
ATOM 5961 C C . GLY A 1 23 ? -4.541 -3.094 1.277 1.00 5.03 23 GLY A C 11
ATOM 5962 O O . GLY A 1 23 ? -5.632 -2.582 1.528 1.00 52.52 23 GLY A O 11
ATOM 5966 N N . PHE A 1 24 ? -3.425 -2.772 1.923 1.00 51.52 24 PHE A N 11
ATOM 5967 C CA . PHE A 1 24 ? -3.419 -1.776 2.989 1.00 54.32 24 PHE A CA 11
ATOM 5968 C C . PHE A 1 24 ? -2.311 -0.751 2.769 1.00 31.32 24 PHE A C 11
ATOM 5969 O O . PHE A 1 24 ? -1.132 -1.040 2.979 1.00 71.02 24 PHE A O 11
ATOM 5986 N N . CYS A 1 25 ? -2.697 0.448 2.343 1.00 4.43 25 CYS A N 11
ATOM 5987 C CA . CYS A 1 25 ? -1.737 1.516 2.094 1.00 63.22 25 CYS A CA 11
ATOM 5988 C C . CYS A 1 25 ? -1.469 2.316 3.366 1.00 13.11 25 CYS A C 11
ATOM 5989 O O . CYS A 1 25 ? -2.391 2.850 3.981 1.00 60.42 25 CYS A O 11
ATOM 5996 N N . GLY A 1 26 ? -0.200 2.392 3.754 1.00 33.31 26 GLY A N 11
ATOM 5997 C CA . GLY A 1 26 ? 0.167 3.128 4.950 1.00 33.21 26 GLY A CA 11
ATOM 5998 C C . GLY A 1 26 ? 1.543 3.755 4.846 1.00 20.13 26 GLY A C 11
ATOM 5999 O O . GLY A 1 26 ? 2.055 3.966 3.747 1.00 54.02 26 GLY A O 11
ATOM 6003 N N . SER A 1 27 ? 2.144 4.053 5.994 1.00 73.53 27 SER A N 11
ATOM 6004 C CA . SER A 1 27 ? 3.467 4.665 6.027 1.00 32.31 27 SER A CA 11
ATOM 6005 C C . SER A 1 27 ? 4.365 3.963 7.041 1.00 52.41 27 SER A C 11
ATOM 6006 O O . SER A 1 27 ? 3.982 2.953 7.632 1.00 62.24 27 SER A O 11
ATOM 6014 N N . GLY A 1 28 ? 5.562 4.507 7.239 1.00 11.24 28 GLY A N 11
ATOM 6015 C CA . GLY A 1 28 ? 6.497 3.920 8.183 1.00 54.45 28 GLY A CA 11
ATOM 6016 C C . GLY A 1 28 ? 7.107 2.631 7.669 1.00 74.13 28 GLY A C 11
ATOM 6017 O O . GLY A 1 28 ? 6.554 1.986 6.779 1.00 73.41 28 GLY A O 11
ATOM 6021 N N . ASP A 1 29 ? 8.251 2.257 8.229 1.00 0.14 29 ASP A N 11
ATOM 6022 C CA . ASP A 1 29 ? 8.938 1.037 7.822 1.00 23.24 29 ASP A CA 11
ATOM 6023 C C . ASP A 1 29 ? 8.087 -0.193 8.124 1.00 31.13 29 ASP A C 11
ATOM 6024 O O . ASP A 1 29 ? 8.329 -1.274 7.588 1.00 62.22 29 ASP A O 11
ATOM 6034 N N . ALA A 1 30 ? 7.091 -0.019 8.985 1.00 3.15 30 ALA A N 11
ATOM 6035 C CA . ALA A 1 30 ? 6.203 -1.115 9.358 1.00 72.51 30 ALA A CA 11
ATOM 6036 C C . ALA A 1 30 ? 5.466 -1.661 8.139 1.00 3.22 30 ALA A C 11
ATOM 6037 O O . ALA A 1 30 ? 5.163 -2.853 8.068 1.00 70.14 30 ALA A O 11
ATOM 6044 N N . TYR A 1 31 ? 5.178 -0.783 7.185 1.00 24.54 31 TYR A N 11
ATOM 6045 C CA . TYR A 1 31 ? 4.473 -1.179 5.972 1.00 63.45 31 TYR A CA 11
ATOM 6046 C C . TYR A 1 31 ? 5.331 -0.922 4.735 1.00 13.34 31 TYR A C 11
ATOM 6047 O O . TYR A 1 31 ? 5.073 -1.468 3.662 1.00 10.23 31 TYR A O 11
ATOM 6065 N N . CYS A 1 32 ? 6.353 -0.089 4.895 1.00 41.13 32 CYS A N 11
ATOM 6066 C CA . CYS A 1 32 ? 7.250 0.242 3.794 1.00 0.02 32 CYS A CA 11
ATOM 6067 C C . CYS A 1 32 ? 8.421 -0.735 3.736 1.00 43.31 32 CYS A C 11
ATOM 6068 O O . CYS A 1 32 ? 9.024 -0.935 2.683 1.00 2.13 32 CYS A O 11
ATOM 6075 N N . GLY A 1 33 ? 8.738 -1.340 4.877 1.00 13.21 33 GLY A N 11
ATOM 6076 C CA . GLY A 1 33 ? 9.834 -2.288 4.934 1.00 4.32 33 GLY A CA 11
ATOM 6077 C C . GLY A 1 33 ? 9.642 -3.456 3.989 1.00 71.45 33 GLY A C 11
ATOM 6078 O O . GLY A 1 33 ? 8.536 -3.696 3.505 1.00 4.41 33 GLY A O 11
ATOM 6082 N N . ALA A 1 34 ? 10.722 -4.183 3.721 1.00 60.30 34 ALA A N 11
ATOM 6083 C CA . ALA A 1 34 ? 10.667 -5.331 2.826 1.00 34.13 34 ALA A CA 11
ATOM 6084 C C . ALA A 1 34 ? 10.103 -6.557 3.539 1.00 62.44 34 ALA A C 11
ATOM 6085 O O . ALA A 1 34 ? 10.734 -7.106 4.442 1.00 74.25 34 ALA A O 11
ATOM 6092 N N . GLY A 1 35 ? 8.911 -6.979 3.127 1.00 25.34 35 GLY A N 11
ATOM 6093 C CA . GLY A 1 35 ? 8.284 -8.135 3.738 1.00 15.43 35 GLY A CA 11
ATOM 6094 C C . GLY A 1 35 ? 6.775 -8.118 3.598 1.00 52.51 35 GLY A C 11
ATOM 6095 O O . GLY A 1 35 ? 6.126 -9.162 3.658 1.00 72.42 35 GLY A O 11
ATOM 6099 N N . SER A 1 36 ? 6.213 -6.927 3.413 1.00 71.01 36 SER A N 11
ATOM 6100 C CA . SER A 1 36 ? 4.770 -6.776 3.270 1.00 34.12 36 SER A CA 11
ATOM 6101 C C . SER A 1 36 ? 4.436 -5.744 2.198 1.00 52.25 36 SER A C 11
ATOM 6102 O O . SER A 1 36 ? 3.290 -5.311 2.072 1.00 70.02 36 SER A O 11
ATOM 6110 N N . CYS A 1 37 ? 5.445 -5.352 1.427 1.00 72.32 37 CYS A N 11
ATOM 6111 C CA . CYS A 1 37 ? 5.261 -4.369 0.365 1.00 20.24 37 CYS A CA 11
ATOM 6112 C C . CYS A 1 37 ? 4.895 -5.052 -0.950 1.00 50.42 37 CYS A C 11
ATOM 6113 O O . CYS A 1 37 ? 5.493 -6.060 -1.324 1.00 54.33 37 CYS A O 11
ATOM 6120 N N . GLN A 1 38 ? 3.907 -4.494 -1.644 1.00 20.31 38 GLN A N 11
ATOM 6121 C CA . GLN A 1 38 ? 3.462 -5.049 -2.916 1.00 14.40 38 GLN A CA 11
ATOM 6122 C C . GLN A 1 38 ? 3.412 -3.970 -3.993 1.00 55.23 38 GLN A C 11
ATOM 6123 O O . GLN A 1 38 ? 3.953 -4.142 -5.084 1.00 34.52 38 GLN A O 11
ATOM 6137 N N . SER A 1 39 ? 2.756 -2.857 -3.678 1.00 30.00 39 SER A N 11
ATOM 6138 C CA . SER A 1 39 ? 2.631 -1.751 -4.621 1.00 21.02 39 SER A CA 11
ATOM 6139 C C . SER A 1 39 ? 3.123 -0.448 -3.998 1.00 2.35 39 SER A C 11
ATOM 6140 O O . SER A 1 39 ? 3.140 -0.301 -2.775 1.00 21.43 39 SER A O 11
ATOM 6148 N N . GLN A 1 40 ? 3.521 0.494 -4.847 1.00 1.14 40 GLN A N 11
ATOM 6149 C CA . GLN A 1 40 ? 4.013 1.784 -4.380 1.00 5.24 40 GLN A CA 11
ATOM 6150 C C . GLN A 1 40 ? 5.158 1.603 -3.388 1.00 45.44 40 GLN A C 11
ATOM 6151 O O . GLN A 1 40 ? 5.175 2.222 -2.323 1.00 50.40 40 GLN A O 11
ATOM 6165 N N . CYS A 1 41 ? 6.113 0.751 -3.742 1.00 34.32 41 CYS A N 11
ATOM 6166 C CA . CYS A 1 41 ? 7.262 0.487 -2.884 1.00 50.51 41 CYS A CA 11
ATOM 6167 C C . CYS A 1 41 ? 8.317 1.578 -3.036 1.00 32.32 41 CYS A C 11
ATOM 6168 O O . CYS A 1 41 ? 9.425 1.322 -3.508 1.00 54.03 41 CYS A O 11
ATOM 6175 N N . ARG A 1 42 ? 7.965 2.795 -2.632 1.00 33.52 42 ARG A N 11
ATOM 6176 C CA . ARG A 1 42 ? 8.881 3.925 -2.726 1.00 21.40 42 ARG A CA 11
ATOM 6177 C C . ARG A 1 42 ? 8.381 5.101 -1.892 1.00 10.33 42 ARG A C 11
ATOM 6178 O O . ARG A 1 42 ? 8.699 6.254 -2.173 1.00 41.54 42 ARG A O 11
ATOM 6199 N N . GLY A 1 43 ? 7.595 4.798 -0.862 1.00 35.23 43 GLY A N 11
ATOM 6200 C CA . GLY A 1 43 ? 7.062 5.839 -0.004 1.00 3.24 43 GLY A CA 11
ATOM 6201 C C . GLY A 1 43 ? 8.128 6.474 0.866 1.00 5.24 43 GLY A C 11
ATOM 6202 O O . GLY A 1 43 ? 9.300 6.100 0.799 1.00 50.32 43 GLY A O 11
ATOM 6206 N N . CYS A 1 44 ? 7.724 7.439 1.685 1.00 64.22 44 CYS A N 11
ATOM 6207 C CA . CYS A 1 44 ? 8.652 8.131 2.570 1.00 23.22 44 CYS A CA 11
ATOM 6208 C C . CYS A 1 44 ? 8.657 7.495 3.958 1.00 52.23 44 CYS A C 11
ATOM 6209 O O . CYS A 1 44 ? 9.621 6.837 4.347 1.00 62.30 44 CYS A O 11
ATOM 6216 N N . ALA A 1 1 ? -4.116 5.806 6.521 1.00 62.55 1 ALA A N 12
ATOM 6217 C CA . ALA A 1 1 ? -4.922 4.597 6.624 1.00 34.30 1 ALA A CA 12
ATOM 6218 C C . ALA A 1 1 ? -5.858 4.458 5.427 1.00 13.32 1 ALA A C 12
ATOM 6219 O O . ALA A 1 1 ? -7.007 4.895 5.473 1.00 3.13 1 ALA A O 12
ATOM 6226 N N . GLN A 1 2 ? -5.358 3.847 4.359 1.00 35.52 2 GLN A N 12
ATOM 6227 C CA . GLN A 1 2 ? -6.150 3.652 3.150 1.00 21.25 2 GLN A CA 12
ATOM 6228 C C . GLN A 1 2 ? -5.937 2.254 2.579 1.00 11.14 2 GLN A C 12
ATOM 6229 O O . GLN A 1 2 ? -4.850 1.686 2.691 1.00 53.43 2 GLN A O 12
ATOM 6243 N N . ARG A 1 3 ? -6.981 1.705 1.967 1.00 11.22 3 ARG A N 12
ATOM 6244 C CA . ARG A 1 3 ? -6.908 0.373 1.380 1.00 11.24 3 ARG A CA 12
ATOM 6245 C C . ARG A 1 3 ? -6.630 0.453 -0.118 1.00 74.25 3 ARG A C 12
ATOM 6246 O O . ARG A 1 3 ? -7.108 1.359 -0.802 1.00 1.11 3 ARG A O 12
ATOM 6267 N N . CYS A 1 4 ? -5.853 -0.500 -0.623 1.00 0.34 4 CYS A N 12
ATOM 6268 C CA . CYS A 1 4 ? -5.509 -0.537 -2.039 1.00 11.32 4 CYS A CA 12
ATOM 6269 C C . CYS A 1 4 ? -5.500 -1.972 -2.559 1.00 3.24 4 CYS A C 12
ATOM 6270 O O . CYS A 1 4 ? -5.858 -2.906 -1.842 1.00 11.51 4 CYS A O 12
ATOM 6277 N N . GLY A 1 5 ? -5.086 -2.140 -3.810 1.00 31.51 5 GLY A N 12
ATOM 6278 C CA . GLY A 1 5 ? -5.037 -3.463 -4.405 1.00 72.10 5 GLY A CA 12
ATOM 6279 C C . GLY A 1 5 ? -6.412 -4.082 -4.555 1.00 23.13 5 GLY A C 12
ATOM 6280 O O . GLY A 1 5 ? -7.401 -3.375 -4.744 1.00 33.12 5 GLY A O 12
ATOM 6284 N N . ASP A 1 6 ? -6.474 -5.406 -4.473 1.00 12.45 6 ASP A N 12
ATOM 6285 C CA . ASP A 1 6 ? -7.738 -6.122 -4.602 1.00 14.42 6 ASP A CA 12
ATOM 6286 C C . ASP A 1 6 ? -8.733 -5.664 -3.540 1.00 51.13 6 ASP A C 12
ATOM 6287 O O . ASP A 1 6 ? -9.943 -5.826 -3.698 1.00 23.30 6 ASP A O 12
ATOM 6297 N N . GLN A 1 7 ? -8.214 -5.091 -2.458 1.00 22.03 7 GLN A N 12
ATOM 6298 C CA . GLN A 1 7 ? -9.057 -4.611 -1.369 1.00 72.20 7 GLN A CA 12
ATOM 6299 C C . GLN A 1 7 ? -9.660 -3.251 -1.708 1.00 53.42 7 GLN A C 12
ATOM 6300 O O . GLN A 1 7 ? -10.428 -2.690 -0.926 1.00 55.41 7 GLN A O 12
ATOM 6314 N N . ALA A 1 8 ? -9.307 -2.727 -2.876 1.00 62.22 8 ALA A N 12
ATOM 6315 C CA . ALA A 1 8 ? -9.815 -1.434 -3.318 1.00 65.54 8 ALA A CA 12
ATOM 6316 C C . ALA A 1 8 ? -10.192 -1.468 -4.795 1.00 54.32 8 ALA A C 12
ATOM 6317 O O . ALA A 1 8 ? -10.046 -0.474 -5.507 1.00 45.42 8 ALA A O 12
ATOM 6324 N N . ARG A 1 9 ? -10.679 -2.618 -5.250 1.00 21.11 9 ARG A N 12
ATOM 6325 C CA . ARG A 1 9 ? -11.075 -2.781 -6.643 1.00 53.21 9 ARG A CA 12
ATOM 6326 C C . ARG A 1 9 ? -9.897 -2.523 -7.578 1.00 13.01 9 ARG A C 12
ATOM 6327 O O . ARG A 1 9 ? -10.076 -2.065 -8.707 1.00 3.55 9 ARG A O 12
ATOM 6348 N N . GLY A 1 10 ? -8.693 -2.820 -7.100 1.00 51.24 10 GLY A N 12
ATOM 6349 C CA . GLY A 1 10 ? -7.503 -2.612 -7.906 1.00 14.44 10 GLY A CA 12
ATOM 6350 C C . GLY A 1 10 ? -7.049 -1.166 -7.907 1.00 20.34 10 GLY A C 12
ATOM 6351 O O . GLY A 1 10 ? -6.363 -0.726 -8.829 1.00 62.04 10 GLY A O 12
ATOM 6355 N N . ALA A 1 11 ? -7.433 -0.426 -6.872 1.00 14.52 11 ALA A N 12
ATOM 6356 C CA . ALA A 1 11 ? -7.060 0.979 -6.758 1.00 10.31 11 ALA A CA 12
ATOM 6357 C C . ALA A 1 11 ? -5.614 1.127 -6.297 1.00 72.33 11 ALA A C 12
ATOM 6358 O O . ALA A 1 11 ? -5.148 0.388 -5.431 1.00 21.14 11 ALA A O 12
ATOM 6365 N N . LYS A 1 12 ? -4.907 2.087 -6.885 1.00 52.41 12 LYS A N 12
ATOM 6366 C CA . LYS A 1 12 ? -3.514 2.334 -6.535 1.00 31.34 12 LYS A CA 12
ATOM 6367 C C . LYS A 1 12 ? -3.393 3.517 -5.580 1.00 3.03 12 LYS A C 12
ATOM 6368 O O . LYS A 1 12 ? -4.302 4.342 -5.479 1.00 13.13 12 LYS A O 12
ATOM 6387 N N . CYS A 1 13 ? -2.266 3.594 -4.881 1.00 60.10 13 CYS A N 12
ATOM 6388 C CA . CYS A 1 13 ? -2.026 4.676 -3.934 1.00 62.22 13 CYS A CA 12
ATOM 6389 C C . CYS A 1 13 ? -1.023 5.680 -4.497 1.00 1.25 13 CYS A C 12
ATOM 6390 O O . CYS A 1 13 ? -0.240 5.375 -5.397 1.00 35.13 13 CYS A O 12
ATOM 6397 N N . PRO A 1 14 ? -1.046 6.907 -3.955 1.00 14.13 14 PRO A N 12
ATOM 6398 C CA . PRO A 1 14 ? -0.145 7.980 -4.387 1.00 14.03 14 PRO A CA 12
ATOM 6399 C C . PRO A 1 14 ? 1.301 7.721 -3.982 1.00 33.02 14 PRO A C 12
ATOM 6400 O O . PRO A 1 14 ? 1.622 6.670 -3.429 1.00 35.44 14 PRO A O 12
ATOM 6411 N N . ASN A 1 15 ? 2.171 8.687 -4.259 1.00 74.42 15 ASN A N 12
ATOM 6412 C CA . ASN A 1 15 ? 3.585 8.563 -3.923 1.00 53.40 15 ASN A CA 12
ATOM 6413 C C . ASN A 1 15 ? 3.818 8.843 -2.441 1.00 72.25 15 ASN A C 12
ATOM 6414 O O . ASN A 1 15 ? 2.913 9.283 -1.731 1.00 53.01 15 ASN A O 12
ATOM 6425 N N . CYS A 1 16 ? 5.037 8.586 -1.981 1.00 70.31 16 CYS A N 12
ATOM 6426 C CA . CYS A 1 16 ? 5.391 8.810 -0.585 1.00 62.22 16 CYS A CA 12
ATOM 6427 C C . CYS A 1 16 ? 4.617 7.866 0.331 1.00 24.44 16 CYS A C 12
ATOM 6428 O O . CYS A 1 16 ? 4.598 8.042 1.550 1.00 23.53 16 CYS A O 12
ATOM 6435 N N . LEU A 1 17 ? 3.982 6.863 -0.265 1.00 51.45 17 LEU A N 12
ATOM 6436 C CA . LEU A 1 17 ? 3.206 5.890 0.497 1.00 61.13 17 LEU A CA 12
ATOM 6437 C C . LEU A 1 17 ? 3.525 4.467 0.047 1.00 62.34 17 LEU A C 12
ATOM 6438 O O . LEU A 1 17 ? 4.037 4.253 -1.052 1.00 60.52 17 LEU A O 12
ATOM 6454 N N . CYS A 1 18 ? 3.218 3.499 0.903 1.00 4.14 18 CYS A N 12
ATOM 6455 C CA . CYS A 1 18 ? 3.470 2.097 0.595 1.00 30.20 18 CYS A CA 12
ATOM 6456 C C . CYS A 1 18 ? 2.178 1.287 0.647 1.00 0.54 18 CYS A C 12
ATOM 6457 O O . CYS A 1 18 ? 1.374 1.438 1.568 1.00 20.42 18 CYS A O 12
ATOM 6464 N N . CYS A 1 19 ? 1.985 0.427 -0.347 1.00 71.43 19 CYS A N 12
ATOM 6465 C CA . CYS A 1 19 ? 0.791 -0.407 -0.416 1.00 70.24 19 CYS A CA 12
ATOM 6466 C C . CYS A 1 19 ? 1.096 -1.832 0.037 1.00 73.43 19 CYS A C 12
ATOM 6467 O O . CYS A 1 19 ? 1.782 -2.581 -0.658 1.00 31.21 19 CYS A O 12
ATOM 6474 N N . GLY A 1 20 ? 0.580 -2.199 1.206 1.00 24.51 20 GLY A N 12
ATOM 6475 C CA . GLY A 1 20 ? 0.809 -3.532 1.731 1.00 30.04 20 GLY A CA 12
ATOM 6476 C C . GLY A 1 20 ? 0.148 -4.608 0.891 1.00 63.44 20 GLY A C 12
ATOM 6477 O O . GLY A 1 20 ? -0.986 -4.445 0.441 1.00 60.10 20 GLY A O 12
ATOM 6481 N N . LYS A 1 21 ? 0.860 -5.708 0.675 1.00 24.02 21 LYS A N 12
ATOM 6482 C CA . LYS A 1 21 ? 0.337 -6.815 -0.117 1.00 22.24 21 LYS A CA 12
ATOM 6483 C C . LYS A 1 21 ? -1.099 -7.138 0.280 1.00 51.31 21 LYS A C 12
ATOM 6484 O O . LYS A 1 21 ? -1.896 -7.583 -0.546 1.00 0.35 21 LYS A O 12
ATOM 6503 N N . TYR A 1 22 ? -1.425 -6.907 1.547 1.00 32.34 22 TYR A N 12
ATOM 6504 C CA . TYR A 1 22 ? -2.766 -7.174 2.053 1.00 30.22 22 TYR A CA 12
ATOM 6505 C C . TYR A 1 22 ? -3.704 -6.011 1.748 1.00 63.12 22 TYR A C 12
ATOM 6506 O O . TYR A 1 22 ? -4.558 -5.657 2.561 1.00 1.13 22 TYR A O 12
ATOM 6524 N N . GLY A 1 23 ? -3.539 -5.418 0.570 1.00 64.51 23 GLY A N 12
ATOM 6525 C CA . GLY A 1 23 ? -4.378 -4.301 0.177 1.00 30.11 23 GLY A CA 12
ATOM 6526 C C . GLY A 1 23 ? -4.513 -3.264 1.274 1.00 63.34 23 GLY A C 12
ATOM 6527 O O . GLY A 1 23 ? -5.605 -2.757 1.528 1.00 53.13 23 GLY A O 12
ATOM 6531 N N . PHE A 1 24 ? -3.399 -2.947 1.927 1.00 74.04 24 PHE A N 12
ATOM 6532 C CA . PHE A 1 24 ? -3.399 -1.965 3.004 1.00 24.41 24 PHE A CA 12
ATOM 6533 C C . PHE A 1 24 ? -2.297 -0.929 2.796 1.00 1.00 24 PHE A C 12
ATOM 6534 O O . PHE A 1 24 ? -1.117 -1.209 3.007 1.00 61.42 24 PHE A O 12
ATOM 6551 N N . CYS A 1 25 ? -2.692 0.269 2.379 1.00 74.22 25 CYS A N 12
ATOM 6552 C CA . CYS A 1 25 ? -1.741 1.348 2.139 1.00 42.44 25 CYS A CA 12
ATOM 6553 C C . CYS A 1 25 ? -1.484 2.140 3.418 1.00 43.54 25 CYS A C 12
ATOM 6554 O O . CYS A 1 25 ? -2.413 2.664 4.034 1.00 62.34 25 CYS A O 12
ATOM 6561 N N . GLY A 1 26 ? -0.217 2.224 3.811 1.00 4.52 26 GLY A N 12
ATOM 6562 C CA . GLY A 1 26 ? 0.139 2.954 5.015 1.00 20.30 26 GLY A CA 12
ATOM 6563 C C . GLY A 1 26 ? 1.513 3.590 4.921 1.00 51.54 26 GLY A C 12
ATOM 6564 O O . GLY A 1 26 ? 2.028 3.812 3.826 1.00 14.11 26 GLY A O 12
ATOM 6568 N N . SER A 1 27 ? 2.105 3.886 6.074 1.00 13.03 27 SER A N 12
ATOM 6569 C CA . SER A 1 27 ? 3.425 4.504 6.117 1.00 42.01 27 SER A CA 12
ATOM 6570 C C . SER A 1 27 ? 4.322 3.800 7.130 1.00 41.44 27 SER A C 12
ATOM 6571 O O . SER A 1 27 ? 3.943 2.784 7.711 1.00 31.43 27 SER A O 12
ATOM 6579 N N . GLY A 1 28 ? 5.516 4.350 7.337 1.00 10.40 28 GLY A N 12
ATOM 6580 C CA . GLY A 1 28 ? 6.449 3.762 8.279 1.00 3.34 28 GLY A CA 12
ATOM 6581 C C . GLY A 1 28 ? 7.067 2.479 7.760 1.00 22.34 28 GLY A C 12
ATOM 6582 O O . GLY A 1 28 ? 6.520 1.836 6.864 1.00 41.34 28 GLY A O 12
ATOM 6586 N N . ASP A 1 29 ? 8.213 2.107 8.320 1.00 1.51 29 ASP A N 12
ATOM 6587 C CA . ASP A 1 29 ? 8.907 0.893 7.908 1.00 22.02 29 ASP A CA 12
ATOM 6588 C C . ASP A 1 29 ? 8.060 -0.342 8.197 1.00 33.33 29 ASP A C 12
ATOM 6589 O O . ASP A 1 29 ? 8.308 -1.418 7.652 1.00 52.50 29 ASP A O 12
ATOM 6599 N N . ALA A 1 30 ? 7.060 -0.181 9.057 1.00 45.42 30 ALA A N 12
ATOM 6600 C CA . ALA A 1 30 ? 6.176 -1.282 9.418 1.00 32.41 30 ALA A CA 12
ATOM 6601 C C . ALA A 1 30 ? 5.450 -1.827 8.192 1.00 61.33 30 ALA A C 12
ATOM 6602 O O . ALA A 1 30 ? 5.158 -3.020 8.111 1.00 62.15 30 ALA A O 12
ATOM 6609 N N . TYR A 1 31 ? 5.160 -0.945 7.242 1.00 63.14 31 TYR A N 12
ATOM 6610 C CA . TYR A 1 31 ? 4.465 -1.337 6.022 1.00 41.23 31 TYR A CA 12
ATOM 6611 C C . TYR A 1 31 ? 5.326 -1.064 4.793 1.00 32.12 31 TYR A C 12
ATOM 6612 O O . TYR A 1 31 ? 5.077 -1.602 3.713 1.00 42.54 31 TYR A O 12
ATOM 6630 N N . CYS A 1 32 ? 6.343 -0.226 4.964 1.00 12.24 32 CYS A N 12
ATOM 6631 C CA . CYS A 1 32 ? 7.243 0.118 3.871 1.00 64.44 32 CYS A CA 12
ATOM 6632 C C . CYS A 1 32 ? 8.420 -0.852 3.809 1.00 63.24 32 CYS A C 12
ATOM 6633 O O . CYS A 1 32 ? 9.032 -1.034 2.757 1.00 2.42 32 CYS A O 12
ATOM 6640 N N . GLY A 1 33 ? 8.730 -1.471 4.944 1.00 72.24 33 GLY A N 12
ATOM 6641 C CA . GLY A 1 33 ? 9.832 -2.414 4.997 1.00 73.45 33 GLY A CA 12
ATOM 6642 C C . GLY A 1 33 ? 9.652 -3.569 4.032 1.00 22.52 33 GLY A C 12
ATOM 6643 O O . GLY A 1 33 ? 8.550 -3.812 3.542 1.00 64.31 33 GLY A O 12
ATOM 6647 N N . ALA A 1 34 ? 10.739 -4.282 3.757 1.00 1.24 34 ALA A N 12
ATOM 6648 C CA . ALA A 1 34 ? 10.697 -5.419 2.845 1.00 62.22 34 ALA A CA 12
ATOM 6649 C C . ALA A 1 34 ? 10.142 -6.658 3.537 1.00 2.12 34 ALA A C 12
ATOM 6650 O O . ALA A 1 34 ? 10.772 -7.214 4.435 1.00 20.15 34 ALA A O 12
ATOM 6657 N N . GLY A 1 35 ? 8.956 -7.086 3.113 1.00 2.53 35 GLY A N 12
ATOM 6658 C CA . GLY A 1 35 ? 8.335 -8.257 3.704 1.00 3.24 35 GLY A CA 12
ATOM 6659 C C . GLY A 1 35 ? 6.827 -8.248 3.561 1.00 1.40 35 GLY A C 12
ATOM 6660 O O . GLY A 1 35 ? 6.186 -9.298 3.610 1.00 40.40 35 GLY A O 12
ATOM 6664 N N . SER A 1 36 ? 6.257 -7.060 3.385 1.00 23.03 36 SER A N 12
ATOM 6665 C CA . SER A 1 36 ? 4.814 -6.918 3.240 1.00 10.41 36 SER A CA 12
ATOM 6666 C C . SER A 1 36 ? 4.474 -5.879 2.176 1.00 44.24 36 SER A C 12
ATOM 6667 O O . SER A 1 36 ? 3.326 -5.453 2.053 1.00 52.44 36 SER A O 12
ATOM 6675 N N . CYS A 1 37 ? 5.481 -5.473 1.411 1.00 20.25 37 CYS A N 12
ATOM 6676 C CA . CYS A 1 37 ? 5.293 -4.483 0.358 1.00 31.05 37 CYS A CA 12
ATOM 6677 C C . CYS A 1 37 ? 4.932 -5.156 -0.964 1.00 10.44 37 CYS A C 12
ATOM 6678 O O . CYS A 1 37 ? 5.535 -6.160 -1.344 1.00 51.33 37 CYS A O 12
ATOM 6685 N N . GLN A 1 38 ? 3.946 -4.596 -1.657 1.00 63.13 38 GLN A N 12
ATOM 6686 C CA . GLN A 1 38 ? 3.506 -5.142 -2.935 1.00 51.42 38 GLN A CA 12
ATOM 6687 C C . GLN A 1 38 ? 3.438 -4.051 -3.999 1.00 22.22 38 GLN A C 12
ATOM 6688 O O . GLN A 1 38 ? 3.973 -4.208 -5.097 1.00 63.12 38 GLN A O 12
ATOM 6702 N N . SER A 1 39 ? 2.778 -2.946 -3.666 1.00 11.24 39 SER A N 12
ATOM 6703 C CA . SER A 1 39 ? 2.638 -1.832 -4.594 1.00 73.13 39 SER A CA 12
ATOM 6704 C C . SER A 1 39 ? 3.125 -0.532 -3.960 1.00 71.23 39 SER A C 12
ATOM 6705 O O . SER A 1 39 ? 3.171 -0.406 -2.737 1.00 40.24 39 SER A O 12
ATOM 6713 N N . GLN A 1 40 ? 3.487 0.431 -4.802 1.00 33.11 40 GLN A N 12
ATOM 6714 C CA . GLN A 1 40 ? 3.972 1.720 -4.325 1.00 15.11 40 GLN A CA 12
ATOM 6715 C C . GLN A 1 40 ? 5.120 1.539 -3.338 1.00 75.12 40 GLN A C 12
ATOM 6716 O O . GLN A 1 40 ? 5.140 2.154 -2.273 1.00 0.31 40 GLN A O 12
ATOM 6730 N N . CYS A 1 41 ? 6.076 0.690 -3.700 1.00 34.43 41 CYS A N 12
ATOM 6731 C CA . CYS A 1 41 ? 7.229 0.426 -2.848 1.00 53.11 41 CYS A CA 12
ATOM 6732 C C . CYS A 1 41 ? 8.274 1.528 -2.990 1.00 75.42 41 CYS A C 12
ATOM 6733 O O . CYS A 1 41 ? 9.380 1.289 -3.475 1.00 61.34 41 CYS A O 12
ATOM 6740 N N . ARG A 1 42 ? 7.916 2.735 -2.563 1.00 24.14 42 ARG A N 12
ATOM 6741 C CA . ARG A 1 42 ? 8.822 3.874 -2.643 1.00 23.54 42 ARG A CA 12
ATOM 6742 C C . ARG A 1 42 ? 8.320 5.030 -1.783 1.00 60.11 42 ARG A C 12
ATOM 6743 O O . ARG A 1 42 ? 8.627 6.191 -2.047 1.00 52.14 42 ARG A O 12
ATOM 6764 N N . GLY A 1 43 ? 7.546 4.701 -0.754 1.00 45.53 43 GLY A N 12
ATOM 6765 C CA . GLY A 1 43 ? 7.013 5.723 0.129 1.00 2.14 43 GLY A CA 12
ATOM 6766 C C . GLY A 1 43 ? 8.084 6.358 0.995 1.00 33.24 43 GLY A C 12
ATOM 6767 O O . GLY A 1 43 ? 9.252 5.975 0.930 1.00 20.52 43 GLY A O 12
ATOM 6771 N N . CYS A 1 44 ? 7.685 7.332 1.806 1.00 25.14 44 CYS A N 12
ATOM 6772 C CA . CYS A 1 44 ? 8.620 8.022 2.687 1.00 40.01 44 CYS A CA 12
ATOM 6773 C C . CYS A 1 44 ? 8.644 7.376 4.069 1.00 51.41 44 CYS A C 12
ATOM 6774 O O . CYS A 1 44 ? 9.698 6.966 4.555 1.00 72.14 44 CYS A O 12
ATOM 6781 N N . ALA A 1 1 ? -3.928 5.822 6.628 1.00 3.33 1 ALA A N 13
ATOM 6782 C CA . ALA A 1 1 ? -4.828 4.685 6.769 1.00 31.23 1 ALA A CA 13
ATOM 6783 C C . ALA A 1 1 ? -5.788 4.595 5.588 1.00 35.11 1 ALA A C 13
ATOM 6784 O O . ALA A 1 1 ? -6.936 5.033 5.675 1.00 23.52 1 ALA A O 13
ATOM 6791 N N . GLN A 1 2 ? -5.312 4.026 4.485 1.00 72.44 2 GLN A N 13
ATOM 6792 C CA . GLN A 1 2 ? -6.129 3.882 3.285 1.00 43.23 2 GLN A CA 13
ATOM 6793 C C . GLN A 1 2 ? -5.941 2.503 2.661 1.00 63.11 2 GLN A C 13
ATOM 6794 O O . GLN A 1 2 ? -4.857 1.923 2.731 1.00 73.11 2 GLN A O 13
ATOM 6808 N N . ARG A 1 3 ? -7.002 1.986 2.051 1.00 10.11 3 ARG A N 13
ATOM 6809 C CA . ARG A 1 3 ? -6.953 0.674 1.416 1.00 25.14 3 ARG A CA 13
ATOM 6810 C C . ARG A 1 3 ? -6.702 0.806 -0.083 1.00 35.11 3 ARG A C 13
ATOM 6811 O O . ARG A 1 3 ? -7.190 1.736 -0.726 1.00 15.43 3 ARG A O 13
ATOM 6832 N N . CYS A 1 4 ? -5.936 -0.130 -0.635 1.00 11.53 4 CYS A N 13
ATOM 6833 C CA . CYS A 1 4 ? -5.619 -0.119 -2.058 1.00 3.43 4 CYS A CA 13
ATOM 6834 C C . CYS A 1 4 ? -5.620 -1.535 -2.625 1.00 32.14 4 CYS A C 13
ATOM 6835 O O . CYS A 1 4 ? -5.977 -2.491 -1.937 1.00 23.44 4 CYS A O 13
ATOM 6842 N N . GLY A 1 5 ? -5.219 -1.662 -3.887 1.00 52.11 5 GLY A N 13
ATOM 6843 C CA . GLY A 1 5 ? -5.182 -2.963 -4.527 1.00 31.44 5 GLY A CA 13
ATOM 6844 C C . GLY A 1 5 ? -6.558 -3.586 -4.656 1.00 33.21 5 GLY A C 13
ATOM 6845 O O . GLY A 1 5 ? -7.555 -2.879 -4.804 1.00 62.20 5 GLY A O 13
ATOM 6849 N N . ASP A 1 6 ? -6.613 -4.912 -4.602 1.00 71.03 6 ASP A N 13
ATOM 6850 C CA . ASP A 1 6 ? -7.878 -5.630 -4.716 1.00 41.01 6 ASP A CA 13
ATOM 6851 C C . ASP A 1 6 ? -8.847 -5.199 -3.620 1.00 13.42 6 ASP A C 13
ATOM 6852 O O . ASP A 1 6 ? -10.058 -5.376 -3.745 1.00 3.52 6 ASP A O 13
ATOM 6862 N N . GLN A 1 7 ? -8.305 -4.634 -2.546 1.00 52.33 7 GLN A N 13
ATOM 6863 C CA . GLN A 1 7 ? -9.123 -4.180 -1.427 1.00 71.44 7 GLN A CA 13
ATOM 6864 C C . GLN A 1 7 ? -9.729 -2.810 -1.716 1.00 31.11 7 GLN A C 13
ATOM 6865 O O . GLN A 1 7 ? -10.457 -2.257 -0.893 1.00 64.33 7 GLN A O 13
ATOM 6879 N N . ALA A 1 8 ? -9.423 -2.270 -2.891 1.00 23.21 8 ALA A N 13
ATOM 6880 C CA . ALA A 1 8 ? -9.939 -0.966 -3.290 1.00 43.42 8 ALA A CA 13
ATOM 6881 C C . ALA A 1 8 ? -10.329 -0.958 -4.764 1.00 70.54 8 ALA A C 13
ATOM 6882 O O . ALA A 1 8 ? -10.181 0.055 -5.449 1.00 23.14 8 ALA A O 13
ATOM 6889 N N . ARG A 1 9 ? -10.828 -2.091 -5.246 1.00 32.13 9 ARG A N 13
ATOM 6890 C CA . ARG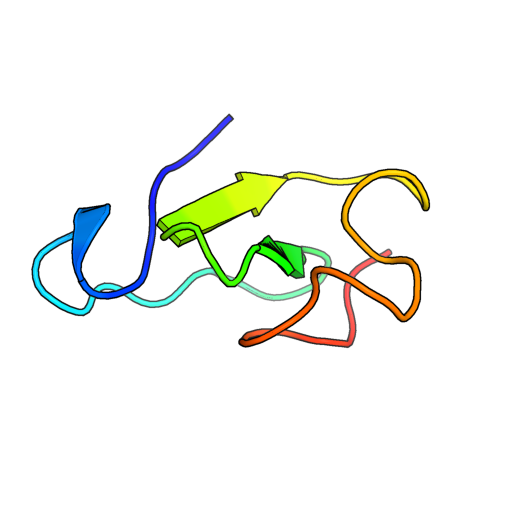 A 1 9 ? -11.237 -2.214 -6.639 1.00 72.53 9 ARG A CA 13
ATOM 6891 C C . ARG A 1 9 ? -10.066 -1.930 -7.577 1.00 52.52 9 ARG A C 13
ATOM 6892 O O . ARG A 1 9 ? -10.254 -1.437 -8.688 1.00 34.20 9 ARG A O 13
ATOM 6913 N N . GLY A 1 10 ? -8.859 -2.246 -7.120 1.00 11.34 10 GLY A N 13
ATOM 6914 C CA . GLY A 1 10 ? -7.676 -2.018 -7.930 1.00 65.13 10 GLY A CA 13
ATOM 6915 C C . GLY A 1 10 ? -7.215 -0.574 -7.889 1.00 42.23 10 GLY A C 13
ATOM 6916 O O . GLY A 1 10 ? -6.543 -0.104 -8.806 1.00 41.34 10 GLY A O 13
ATOM 6920 N N . ALA A 1 11 ? -7.580 0.132 -6.823 1.00 1.02 11 ALA A N 13
ATOM 6921 C CA . ALA A 1 11 ? -7.199 1.530 -6.666 1.00 64.41 11 ALA A CA 13
ATOM 6922 C C . ALA A 1 11 ? -5.758 1.656 -6.185 1.00 22.55 11 ALA A C 13
ATOM 6923 O O . ALA A 1 11 ? -5.348 0.986 -5.236 1.00 71.22 11 ALA A O 13
ATOM 6930 N N . LYS A 1 12 ? -4.992 2.519 -6.844 1.00 34.20 12 LYS A N 13
ATOM 6931 C CA . LYS A 1 12 ? -3.595 2.734 -6.484 1.00 14.34 12 LYS A CA 13
ATOM 6932 C C . LYS A 1 12 ? -3.457 3.911 -5.523 1.00 32.25 12 LYS A C 13
ATOM 6933 O O . LYS A 1 12 ? -4.356 4.743 -5.412 1.00 42.33 12 LYS A O 13
ATOM 6952 N N . CYS A 1 13 ? -2.324 3.972 -4.831 1.00 43.15 13 CYS A N 13
ATOM 6953 C CA . CYS A 1 13 ? -2.066 5.047 -3.881 1.00 43.22 13 CYS A CA 13
ATOM 6954 C C . CYS A 1 13 ? -1.054 6.041 -4.445 1.00 23.12 13 CYS A C 13
ATOM 6955 O O . CYS A 1 13 ? -0.278 5.730 -5.348 1.00 74.05 13 CYS A O 13
ATOM 6962 N N . PRO A 1 14 ? -1.061 7.267 -3.899 1.00 2.22 14 PRO A N 13
ATOM 6963 C CA . PRO A 1 14 ? -0.150 8.330 -4.330 1.00 72.14 14 PRO A CA 13
ATOM 6964 C C . PRO A 1 14 ? 1.296 8.054 -3.931 1.00 11.41 14 PRO A C 13
ATOM 6965 O O . PRO A 1 14 ? 1.607 6.993 -3.391 1.00 23.30 14 PRO A O 13
ATOM 6976 N N . ASN A 1 15 ? 2.173 9.015 -4.200 1.00 2.31 15 ASN A N 13
ATOM 6977 C CA . ASN A 1 15 ? 3.587 8.874 -3.867 1.00 75.14 15 ASN A CA 13
ATOM 6978 C C . ASN A 1 15 ? 3.824 9.127 -2.381 1.00 30.33 15 ASN A C 13
ATOM 6979 O O . ASN A 1 15 ? 2.923 9.560 -1.662 1.00 20.53 15 ASN A O 13
ATOM 6990 N N . CYS A 1 16 ? 5.043 8.855 -1.928 1.00 21.20 16 CYS A N 13
ATOM 6991 C CA . CYS A 1 16 ? 5.401 9.053 -0.529 1.00 72.11 16 CYS A CA 13
ATOM 6992 C C . CYS A 1 16 ? 4.630 8.092 0.372 1.00 74.52 16 CYS A C 13
ATOM 6993 O O . CYS A 1 16 ? 4.622 8.239 1.595 1.00 74.45 16 CYS A O 13
ATOM 7000 N N . LEU A 1 17 ? 3.983 7.107 -0.242 1.00 41.43 17 LEU A N 13
ATOM 7001 C CA . LEU A 1 17 ? 3.208 6.121 0.503 1.00 11.23 17 LEU A CA 13
ATOM 7002 C C . LEU A 1 17 ? 3.504 4.708 0.007 1.00 54.42 17 LEU A C 13
ATOM 7003 O O . LEU A 1 17 ? 3.996 4.520 -1.106 1.00 11.01 17 LEU A O 13
ATOM 7019 N N . CYS A 1 18 ? 3.199 3.718 0.839 1.00 53.33 18 CYS A N 13
ATOM 7020 C CA . CYS A 1 18 ? 3.429 2.323 0.485 1.00 20.22 18 CYS A CA 13
ATOM 7021 C C . CYS A 1 18 ? 2.129 1.527 0.533 1.00 12.31 18 CYS A C 13
ATOM 7022 O O . CYS A 1 18 ? 1.341 1.660 1.470 1.00 74.04 18 CYS A O 13
ATOM 7029 N N . CYS A 1 19 ? 1.909 0.700 -0.484 1.00 3.15 19 CYS A N 13
ATOM 7030 C CA . CYS A 1 19 ? 0.705 -0.118 -0.560 1.00 3.05 19 CYS A CA 13
ATOM 7031 C C . CYS A 1 19 ? 1.002 -1.562 -0.164 1.00 51.22 19 CYS A C 13
ATOM 7032 O O . CYS A 1 19 ? 1.657 -2.296 -0.902 1.00 31.01 19 CYS A O 13
ATOM 7039 N N . GLY A 1 20 ? 0.514 -1.962 1.006 1.00 71.02 20 GLY A N 13
ATOM 7040 C CA . GLY A 1 20 ? 0.737 -3.315 1.479 1.00 55.01 20 GLY A CA 13
ATOM 7041 C C . GLY A 1 20 ? 0.045 -4.352 0.616 1.00 25.43 20 GLY A C 13
ATOM 7042 O O . GLY A 1 20 ? -1.097 -4.162 0.199 1.00 52.44 20 GLY A O 13
ATOM 7046 N N . LYS A 1 21 ? 0.739 -5.453 0.346 1.00 44.42 21 LYS A N 13
ATOM 7047 C CA . LYS A 1 21 ? 0.186 -6.524 -0.473 1.00 21.22 21 LYS A CA 13
ATOM 7048 C C . LYS A 1 21 ? -1.246 -6.844 -0.056 1.00 30.23 21 LYS A C 13
ATOM 7049 O O . LYS A 1 21 ? -2.066 -7.253 -0.879 1.00 51.41 21 LYS A O 13
ATOM 7068 N N . TYR A 1 22 ? -1.540 -6.655 1.225 1.00 41.11 22 TYR A N 13
ATOM 7069 C CA . TYR A 1 22 ? -2.873 -6.925 1.751 1.00 43.44 22 TYR A CA 13
ATOM 7070 C C . TYR A 1 22 ? -3.804 -5.742 1.506 1.00 53.25 22 TYR A C 13
ATOM 7071 O O . TYR A 1 22 ? -4.637 -5.407 2.348 1.00 61.15 22 TYR A O 13
ATOM 7089 N N . GLY A 1 23 ? -3.659 -5.113 0.344 1.00 62.24 23 GLY A N 13
ATOM 7090 C CA . GLY A 1 23 ? -4.493 -3.974 0.007 1.00 74.03 23 GLY A CA 13
ATOM 7091 C C . GLY A 1 23 ? -4.594 -2.973 1.140 1.00 63.13 23 GLY A C 13
ATOM 7092 O O . GLY A 1 23 ? -5.675 -2.461 1.431 1.00 42.34 23 GLY A O 13
ATOM 7096 N N . PHE A 1 24 ? -3.465 -2.693 1.783 1.00 74.32 24 PHE A N 13
ATOM 7097 C CA . PHE A 1 24 ? -3.431 -1.748 2.893 1.00 13.24 24 PHE A CA 13
ATOM 7098 C C . PHE A 1 24 ? -2.326 -0.715 2.695 1.00 24.43 24 PHE A C 13
ATOM 7099 O O . PHE A 1 24 ? -1.143 -1.013 2.870 1.00 31.42 24 PHE A O 13
ATOM 7116 N N . CYS A 1 25 ? -2.718 0.499 2.328 1.00 71.31 25 CYS A N 13
ATOM 7117 C CA . CYS A 1 25 ? -1.762 1.577 2.104 1.00 74.33 25 CYS A CA 13
ATOM 7118 C C . CYS A 1 25 ? -1.474 2.327 3.401 1.00 21.53 25 CYS A C 13
ATOM 7119 O O . CYS A 1 25 ? -2.385 2.837 4.052 1.00 13.12 25 CYS A O 13
ATOM 7126 N N . GLY A 1 26 ? -0.198 2.390 3.771 1.00 54.51 26 GLY A N 13
ATOM 7127 C CA . GLY A 1 26 ? 0.188 3.079 4.988 1.00 43.01 26 GLY A CA 13
ATOM 7128 C C . GLY A 1 26 ? 1.561 3.712 4.886 1.00 62.03 26 GLY A C 13
ATOM 7129 O O . GLY A 1 26 ? 2.056 3.962 3.787 1.00 23.11 26 GLY A O 13
ATOM 7133 N N . SER A 1 27 ? 2.178 3.974 6.034 1.00 62.24 27 SER A N 13
ATOM 7134 C CA . SER A 1 27 ? 3.500 4.588 6.069 1.00 25.45 27 SER A CA 13
ATOM 7135 C C . SER A 1 27 ? 4.411 3.858 7.052 1.00 22.32 27 SER A C 13
ATOM 7136 O O . SER A 1 27 ? 4.039 2.831 7.616 1.00 74.22 27 SER A O 13
ATOM 7144 N N . GLY A 1 28 ? 5.610 4.399 7.251 1.00 61.00 28 GLY A N 13
ATOM 7145 C CA . GLY A 1 28 ? 6.557 3.788 8.165 1.00 13.55 28 GLY A CA 13
ATOM 7146 C C . GLY A 1 28 ? 7.157 2.511 7.611 1.00 14.10 28 GLY A C 13
ATOM 7147 O O . GLY A 1 28 ? 6.591 1.892 6.710 1.00 74.43 28 GLY A O 13
ATOM 7151 N N . ASP A 1 29 ? 8.305 2.117 8.148 1.00 21.30 29 ASP A N 13
ATOM 7152 C CA . ASP A 1 29 ? 8.983 0.905 7.701 1.00 53.20 29 ASP A CA 13
ATOM 7153 C C . ASP A 1 29 ? 8.130 -0.329 7.978 1.00 51.12 29 ASP A C 13
ATOM 7154 O O . ASP A 1 29 ? 8.365 -1.396 7.414 1.00 14.53 29 ASP A O 13
ATOM 7164 N N . ALA A 1 30 ? 7.139 -0.173 8.851 1.00 32.41 30 ALA A N 13
ATOM 7165 C CA . ALA A 1 30 ? 6.250 -1.274 9.202 1.00 22.41 30 ALA A CA 13
ATOM 7166 C C . ALA A 1 30 ? 5.499 -1.784 7.977 1.00 32.31 30 ALA A C 13
ATOM 7167 O O . ALA A 1 30 ? 5.193 -2.973 7.874 1.00 41.51 30 ALA A O 13
ATOM 7174 N N . TYR A 1 31 ? 5.203 -0.879 7.050 1.00 1.30 31 TYR A N 13
ATOM 7175 C CA . TYR A 1 31 ? 4.484 -1.237 5.834 1.00 11.32 31 TYR A CA 13
ATOM 7176 C C . TYR A 1 31 ? 5.330 -0.953 4.597 1.00 54.20 31 TYR A C 13
ATOM 7177 O O . TYR A 1 31 ? 5.061 -1.472 3.513 1.00 71.14 31 TYR A O 13
ATOM 7195 N N . CYS A 1 32 ? 6.355 -0.125 4.767 1.00 1.40 32 CYS A N 13
ATOM 7196 C CA . CYS A 1 32 ? 7.243 0.230 3.667 1.00 33.55 32 CYS A CA 13
ATOM 7197 C C . CYS A 1 32 ? 8.412 -0.747 3.574 1.00 53.41 32 CYS A C 13
ATOM 7198 O O . CYS A 1 32 ? 9.001 -0.926 2.509 1.00 33.35 32 CYS A O 13
ATOM 7205 N N . GLY A 1 33 ? 8.741 -1.375 4.699 1.00 35.44 33 GLY A N 13
ATOM 7206 C CA . GLY A 1 33 ? 9.838 -2.326 4.722 1.00 1.41 33 GLY A CA 13
ATOM 7207 C C . GLY A 1 33 ? 9.630 -3.476 3.757 1.00 70.53 33 GLY A C 13
ATOM 7208 O O . GLY A 1 33 ? 8.518 -3.700 3.278 1.00 63.31 33 GLY A O 13
ATOM 7212 N N . ALA A 1 34 ? 10.703 -4.205 3.467 1.00 62.33 34 ALA A N 13
ATOM 7213 C CA . ALA A 1 34 ? 10.633 -5.337 2.552 1.00 63.00 34 ALA A CA 13
ATOM 7214 C C . ALA A 1 34 ? 10.068 -6.571 3.247 1.00 64.11 34 ALA A C 13
ATOM 7215 O O . ALA A 1 34 ? 10.717 -7.162 4.109 1.00 41.52 34 ALA A O 13
ATOM 7222 N N . GLY A 1 35 ? 8.853 -6.955 2.866 1.00 24.35 35 GLY A N 13
ATOM 7223 C CA . GLY A 1 35 ? 8.221 -8.117 3.464 1.00 4.13 35 GLY A CA 13
ATOM 7224 C C . GLY A 1 35 ? 6.714 -8.103 3.305 1.00 64.23 35 GLY A C 13
ATOM 7225 O O . GLY A 1 35 ? 6.073 -9.154 3.313 1.00 52.02 35 GLY A O 13
ATOM 7229 N N . SER A 1 36 ? 6.147 -6.909 3.162 1.00 32.01 36 SER A N 13
ATOM 7230 C CA . SER A 1 36 ? 4.704 -6.763 3.005 1.00 0.51 36 SER A CA 13
ATOM 7231 C C . SER A 1 36 ? 4.376 -5.688 1.974 1.00 33.30 36 SER A C 13
ATOM 7232 O O . SER A 1 36 ? 3.229 -5.258 1.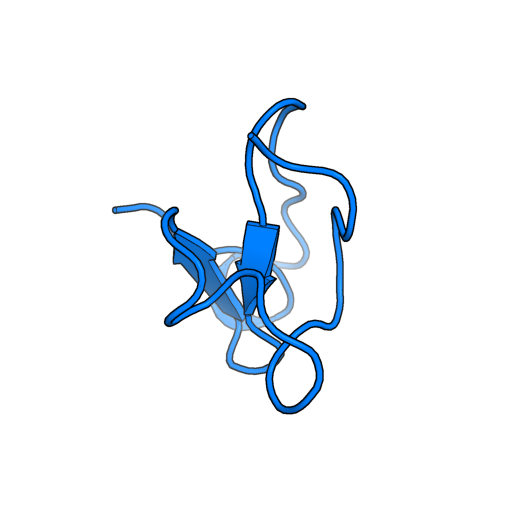851 1.00 45.34 36 SER A O 13
ATOM 7240 N N . CYS A 1 37 ? 5.392 -5.259 1.232 1.00 35.42 37 CYS A N 13
ATOM 7241 C CA . CYS A 1 37 ? 5.214 -4.235 0.209 1.00 4.31 37 CYS A CA 13
ATOM 7242 C C . CYS A 1 37 ? 4.867 -4.864 -1.137 1.00 25.44 37 CYS A C 13
ATOM 7243 O O . CYS A 1 37 ? 5.496 -5.836 -1.558 1.00 53.31 37 CYS A O 13
ATOM 7250 N N . GLN A 1 38 ? 3.867 -4.304 -1.806 1.00 41.45 38 GLN A N 13
ATOM 7251 C CA . GLN A 1 38 ? 3.437 -4.810 -3.104 1.00 33.31 38 GLN A CA 13
ATOM 7252 C C . GLN A 1 38 ? 3.475 -3.708 -4.157 1.00 75.25 38 GLN A C 13
ATOM 7253 O O . GLN A 1 38 ? 4.079 -3.870 -5.217 1.00 75.03 38 GLN A O 13
ATOM 7267 N N . SER A 1 39 ? 2.824 -2.588 -3.859 1.00 54.04 39 SER A N 13
ATOM 7268 C CA . SER A 1 39 ? 2.779 -1.460 -4.782 1.00 35.23 39 SER A CA 13
ATOM 7269 C C . SER A 1 39 ? 3.219 -0.173 -4.090 1.00 35.34 39 SER A C 13
ATOM 7270 O O . SER A 1 39 ? 3.136 -0.055 -2.869 1.00 51.30 39 SER A O 13
ATOM 7278 N N . GLN A 1 40 ? 3.686 0.786 -4.882 1.00 24.50 40 GLN A N 13
ATOM 7279 C CA . GLN A 1 40 ? 4.140 2.064 -4.346 1.00 3.21 40 GLN A CA 13
ATOM 7280 C C . GLN A 1 40 ? 5.259 1.862 -3.330 1.00 23.12 40 GLN A C 13
ATOM 7281 O O . GLN A 1 40 ? 5.254 2.465 -2.256 1.00 30.13 40 GLN A O 13
ATOM 7295 N N . CYS A 1 41 ? 6.218 1.010 -3.676 1.00 62.33 41 CYS A N 13
ATOM 7296 C CA . CYS A 1 41 ? 7.345 0.727 -2.795 1.00 44.21 41 CYS A CA 13
ATOM 7297 C C . CYS A 1 41 ? 8.401 1.824 -2.893 1.00 35.23 41 CYS A C 13
ATOM 7298 O O . CYS A 1 41 ? 9.519 1.584 -3.350 1.00 1.31 41 CYS A O 13
ATOM 7305 N N . ARG A 1 42 ? 8.039 3.027 -2.461 1.00 61.20 42 ARG A N 13
ATOM 7306 C CA . ARG A 1 42 ? 8.955 4.161 -2.501 1.00 1.00 42 ARG A CA 13
ATOM 7307 C C . ARG A 1 42 ? 8.435 5.310 -1.642 1.00 14.30 42 ARG A C 13
ATOM 7308 O O . ARG A 1 42 ? 8.756 6.473 -1.883 1.00 2.44 42 ARG A O 13
ATOM 7329 N N . GLY A 1 43 ? 7.627 4.976 -0.640 1.00 1.34 43 GLY A N 13
ATOM 7330 C CA . GLY A 1 43 ? 7.075 5.990 0.238 1.00 51.34 43 GLY A CA 13
ATOM 7331 C C . GLY A 1 43 ? 8.129 6.632 1.118 1.00 45.13 43 GLY A C 13
ATOM 7332 O O . GLY A 1 43 ? 9.306 6.273 1.052 1.00 43.54 43 GLY A O 13
ATOM 7336 N N . CYS A 1 44 ? 7.709 7.586 1.943 1.00 31.53 44 CYS A N 13
ATOM 7337 C CA . CYS A 1 44 ? 8.626 8.282 2.838 1.00 31.02 44 CYS A CA 13
ATOM 7338 C C . CYS A 1 44 ? 8.615 7.648 4.226 1.00 44.14 44 CYS A C 13
ATOM 7339 O O . CYS A 1 44 ? 8.995 8.283 5.211 1.00 33.34 44 CYS A O 13
ATOM 7346 N N . ALA A 1 1 ? -4.311 5.950 6.914 1.00 24.41 1 ALA A N 14
ATOM 7347 C CA . ALA A 1 1 ? -4.806 4.586 6.782 1.00 21.01 1 ALA A CA 14
ATOM 7348 C C . ALA A 1 1 ? -5.772 4.464 5.608 1.00 52.42 1 ALA A C 14
ATOM 7349 O O . ALA A 1 1 ? -6.926 4.885 5.697 1.00 33.15 1 ALA A O 14
ATOM 7356 N N . GLN A 1 2 ? -5.293 3.888 4.511 1.00 40.15 2 GLN A N 14
ATOM 7357 C CA . GLN A 1 2 ? -6.115 3.714 3.319 1.00 53.31 2 GLN A CA 14
ATOM 7358 C C . GLN A 1 2 ? -5.904 2.331 2.710 1.00 54.51 2 GLN A C 14
ATOM 7359 O O . GLN A 1 2 ? -4.811 1.772 2.779 1.00 21.14 2 GLN A O 14
ATOM 7373 N N . ARG A 1 3 ? -6.961 1.786 2.114 1.00 33.44 3 ARG A N 14
ATOM 7374 C CA . ARG A 1 3 ? -6.891 0.467 1.494 1.00 63.13 3 ARG A CA 14
ATOM 7375 C C . ARG A 1 3 ? -6.653 0.585 -0.008 1.00 25.42 3 ARG A C 14
ATOM 7376 O O . ARG A 1 3 ? -7.162 1.498 -0.659 1.00 15.22 3 ARG A O 14
ATOM 7397 N N . CYS A 1 4 ? -5.872 -0.343 -0.553 1.00 44.42 4 CYS A N 14
ATOM 7398 C CA . CYS A 1 4 ? -5.564 -0.344 -1.977 1.00 62.34 4 CYS A CA 14
ATOM 7399 C C . CYS A 1 4 ? -5.542 -1.766 -2.528 1.00 33.21 4 CYS A C 14
ATOM 7400 O O . CYS A 1 4 ? -5.875 -2.720 -1.826 1.00 32.13 4 CYS A O 14
ATOM 7407 N N . GLY A 1 5 ? -5.147 -1.901 -3.790 1.00 25.42 5 GLY A N 14
ATOM 7408 C CA . GLY A 1 5 ? -5.088 -3.210 -4.414 1.00 12.41 5 GLY A CA 14
ATOM 7409 C C . GLY A 1 5 ? -6.453 -3.860 -4.525 1.00 35.13 5 GLY A C 14
ATOM 7410 O O . GLY A 1 5 ? -7.464 -3.175 -4.681 1.00 31.23 5 GLY A O 14
ATOM 7414 N N . ASP A 1 6 ? -6.482 -5.186 -4.447 1.00 2.43 6 ASP A N 14
ATOM 7415 C CA . ASP A 1 6 ? -7.733 -5.930 -4.540 1.00 4.34 6 ASP A CA 14
ATOM 7416 C C . ASP A 1 6 ? -8.706 -5.497 -3.447 1.00 45.30 6 ASP A C 14
ATOM 7417 O O . ASP A 1 6 ? -9.914 -5.700 -3.562 1.00 35.45 6 ASP A O 14
ATOM 7427 N N . GLN A 1 7 ? -8.170 -4.900 -2.387 1.00 3.05 7 GLN A N 14
ATOM 7428 C CA . GLN A 1 7 ? -8.990 -4.441 -1.273 1.00 1.31 7 GLN A CA 14
ATOM 7429 C C . GLN A 1 7 ? -9.621 -3.088 -1.584 1.00 60.13 7 GLN A C 14
ATOM 7430 O O . GLN A 1 7 ? -10.353 -2.531 -0.766 1.00 44.23 7 GLN A O 14
ATOM 7444 N N . ALA A 1 8 ? -9.333 -2.565 -2.771 1.00 43.11 8 ALA A N 14
ATOM 7445 C CA . ALA A 1 8 ? -9.873 -1.277 -3.190 1.00 15.15 8 ALA A CA 14
ATOM 7446 C C . ALA A 1 8 ? -10.274 -1.303 -4.662 1.00 2.31 8 ALA A C 14
ATOM 7447 O O . ALA A 1 8 ? -10.150 -0.301 -5.366 1.00 13.30 8 ALA A O 14
ATOM 7454 N N . ARG A 1 9 ? -10.754 -2.455 -5.118 1.00 35.43 9 ARG A N 14
ATOM 7455 C CA . ARG A 1 9 ? -11.171 -2.612 -6.507 1.00 75.31 9 ARG A CA 14
ATOM 7456 C C . ARG A 1 9 ? -10.010 -2.336 -7.458 1.00 53.01 9 ARG A C 14
ATOM 7457 O O . ARG A 1 9 ? -10.209 -1.866 -8.578 1.00 41.03 9 ARG A O 14
ATOM 7478 N N . GLY A 1 10 ? -8.795 -2.631 -7.003 1.00 40.43 10 GLY A N 14
ATOM 7479 C CA . GLY A 1 10 ? -7.621 -2.407 -7.825 1.00 24.11 10 GLY A CA 14
ATOM 7480 C C . GLY A 1 10 ? -7.173 -0.959 -7.815 1.00 20.13 10 GLY A C 14
ATOM 7481 O O . GLY A 1 10 ? -6.496 -0.506 -8.736 1.00 74.43 10 GLY A O 14
ATOM 7485 N N . ALA A 1 11 ? -7.553 -0.231 -6.771 1.00 52.31 11 ALA A N 14
ATOM 7486 C CA . ALA A 1 11 ? -7.186 1.174 -6.644 1.00 54.33 11 ALA A CA 14
ATOM 7487 C C . ALA A 1 11 ? -5.742 1.325 -6.179 1.00 12.13 11 ALA A C 14
ATOM 7488 O O . ALA A 1 11 ? -5.293 0.619 -5.275 1.00 11.21 11 ALA A O 14
ATOM 7495 N N . LYS A 1 12 ? -5.019 2.248 -6.802 1.00 24.21 12 LYS A N 14
ATOM 7496 C CA . LYS A 1 12 ? -3.625 2.492 -6.452 1.00 23.21 12 LYS A CA 14
ATOM 7497 C C . LYS A 1 12 ? -3.501 3.683 -5.506 1.00 75.33 12 LYS A C 14
ATOM 7498 O O . LYS A 1 12 ? -4.416 4.501 -5.399 1.00 33.52 12 LYS A O 14
ATOM 7517 N N . CYS A 1 13 ? -2.365 3.775 -4.823 1.00 73.12 13 CYS A N 14
ATOM 7518 C CA . CYS A 1 13 ? -2.121 4.867 -3.888 1.00 12.32 13 CYS A CA 14
ATOM 7519 C C . CYS A 1 13 ? -1.133 5.872 -4.470 1.00 70.12 13 CYS A C 14
ATOM 7520 O O . CYS A 1 13 ? -0.358 5.565 -5.376 1.00 24.01 13 CYS A O 14
ATOM 7527 N N . PRO A 1 14 ? -1.159 7.104 -3.939 1.00 73.15 14 PRO A N 14
ATOM 7528 C CA . PRO A 1 14 ? -0.272 8.180 -4.391 1.00 32.32 14 PRO A CA 14
ATOM 7529 C C . PRO A 1 14 ? 1.181 7.936 -3.998 1.00 33.11 14 PRO A C 14
ATOM 7530 O O . PRO A 1 14 ? 1.518 6.888 -3.448 1.00 53.11 14 PRO A O 14
ATOM 7541 N N . ASN A 1 15 ? 2.038 8.911 -4.283 1.00 30.30 15 ASN A N 14
ATOM 7542 C CA . ASN A 1 15 ? 3.456 8.801 -3.960 1.00 54.40 15 ASN A CA 14
ATOM 7543 C C . ASN A 1 15 ? 3.698 9.077 -2.478 1.00 33.50 15 ASN A C 14
ATOM 7544 O O . ASN A 1 15 ? 2.795 9.502 -1.759 1.00 42.50 15 ASN A O 14
ATOM 7555 N N . CYS A 1 16 ? 4.925 8.833 -2.031 1.00 23.44 16 CYS A N 14
ATOM 7556 C CA . CYS A 1 16 ? 5.289 9.054 -0.636 1.00 63.53 16 CYS A CA 14
ATOM 7557 C C . CYS A 1 16 ? 4.542 8.090 0.281 1.00 75.33 16 CYS A C 14
ATOM 7558 O O . CYS A 1 16 ? 4.540 8.252 1.501 1.00 25.00 16 CYS A O 14
ATOM 7565 N N . LEU A 1 17 ? 3.909 7.086 -0.316 1.00 53.35 17 LEU A N 14
ATOM 7566 C CA . LEU A 1 17 ? 3.158 6.095 0.446 1.00 41.31 17 LEU A CA 14
ATOM 7567 C C . LEU A 1 17 ? 3.478 4.682 -0.034 1.00 43.30 17 LEU A C 14
ATOM 7568 O O . LEU A 1 17 ? 3.969 4.490 -1.147 1.00 11.32 17 LEU A O 14
ATOM 7584 N N . CYS A 1 18 ? 3.195 3.698 0.813 1.00 20.52 18 CYS A N 14
ATOM 7585 C CA . CYS A 1 18 ? 3.451 2.302 0.475 1.00 64.42 18 CYS A CA 14
ATOM 7586 C C . CYS A 1 18 ? 2.166 1.483 0.541 1.00 31.31 18 CYS A C 14
ATOM 7587 O O . CYS A 1 18 ? 1.381 1.612 1.480 1.00 1.42 18 CYS A O 14
ATOM 7594 N N . CYS A 1 19 ? 1.958 0.638 -0.464 1.00 25.13 19 CYS A N 14
ATOM 7595 C CA . CYS A 1 19 ? 0.769 -0.203 -0.522 1.00 12.32 19 CYS A CA 14
ATOM 7596 C C . CYS A 1 19 ? 1.097 -1.636 -0.113 1.00 14.31 19 CYS A C 14
ATOM 7597 O O . CYS A 1 19 ? 1.762 -2.366 -0.846 1.00 35.12 19 CYS A O 14
ATOM 7604 N N . GLY A 1 20 ? 0.623 -2.033 1.065 1.00 63.54 20 GLY A N 14
ATOM 7605 C CA . GLY A 1 20 ? 0.875 -3.376 1.552 1.00 35.04 20 GLY A CA 14
ATOM 7606 C C . GLY A 1 20 ? 0.197 -4.436 0.706 1.00 11.42 20 GLY A C 14
ATOM 7607 O O . GLY A 1 20 ? -0.952 -4.273 0.295 1.00 43.02 20 GLY A O 14
ATOM 7611 N N . LYS A 1 21 ? 0.910 -5.526 0.444 1.00 33.45 21 LYS A N 14
ATOM 7612 C CA . LYS A 1 21 ? 0.371 -6.619 -0.359 1.00 62.45 21 LYS A CA 14
ATOM 7613 C C . LYS A 1 21 ? -1.052 -6.961 0.073 1.00 64.41 21 LYS A C 14
ATOM 7614 O O . LYS A 1 21 ? -1.869 -7.395 -0.739 1.00 3.41 21 LYS A O 14
ATOM 7633 N N . TYR A 1 22 ? -1.339 -6.761 1.354 1.00 40.32 22 TYR A N 14
ATOM 7634 C CA . TYR A 1 22 ? -2.663 -7.049 1.893 1.00 33.33 22 TYR A CA 14
ATOM 7635 C C . TYR A 1 22 ? -3.620 -5.888 1.639 1.00 4.32 22 TYR A C 14
ATOM 7636 O O . TYR A 1 22 ? -4.454 -5.561 2.482 1.00 2.25 22 TYR A O 14
ATOM 7654 N N . GLY A 1 23 ? -3.492 -5.270 0.470 1.00 52.35 23 GLY A N 14
ATOM 7655 C CA . GLY A 1 23 ? -4.351 -4.152 0.124 1.00 61.11 23 GLY A CA 14
ATOM 7656 C C . GLY A 1 23 ? -4.464 -3.139 1.246 1.00 33.04 23 GLY A C 14
ATOM 7657 O O . GLY A 1 23 ? -5.554 -2.644 1.537 1.00 5.12 23 GLY A O 14
ATOM 7661 N N . PHE A 1 24 ? -3.337 -2.830 1.878 1.00 60.52 24 PHE A N 14
ATOM 7662 C CA . PHE A 1 24 ? -3.314 -1.871 2.975 1.00 43.40 24 PHE A CA 14
ATOM 7663 C C . PHE A 1 24 ? -2.229 -0.820 2.758 1.00 34.31 24 PHE A C 14
ATOM 7664 O O . PHE A 1 24 ? -1.041 -1.093 2.928 1.00 3.03 24 PHE A O 14
ATOM 7681 N N . CYS A 1 25 ? -2.647 0.383 2.379 1.00 52.24 25 CYS A N 14
ATOM 7682 C CA . CYS A 1 25 ? -1.714 1.476 2.135 1.00 5.34 25 CYS A CA 14
ATOM 7683 C C . CYS A 1 25 ? -1.431 2.247 3.423 1.00 13.30 25 CYS A C 14
ATOM 7684 O O . CYS A 1 25 ? -2.348 2.746 4.073 1.00 40.14 25 CYS A O 14
ATOM 7691 N N . GLY A 1 26 ? -0.154 2.339 3.783 1.00 54.23 26 GLY A N 14
ATOM 7692 C CA . GLY A 1 26 ? 0.226 3.050 4.989 1.00 11.50 26 GLY A CA 14
ATOM 7693 C C . GLY A 1 26 ? 1.586 3.709 4.871 1.00 33.41 26 GLY A C 14
ATOM 7694 O O . GLY A 1 26 ? 2.069 3.953 3.765 1.00 63.30 26 GLY A O 14
ATOM 7698 N N . SER A 1 27 ? 2.204 3.998 6.010 1.00 2.34 27 SER A N 14
ATOM 7699 C CA . SER A 1 27 ? 3.514 4.638 6.029 1.00 33.33 27 SER A CA 14
ATOM 7700 C C . SER A 1 27 ? 4.446 3.938 7.015 1.00 72.32 27 SER A C 14
ATOM 7701 O O . SER A 1 27 ? 4.098 2.910 7.593 1.00 73.22 27 SER A O 14
ATOM 7709 N N . GLY A 1 28 ? 5.634 4.505 7.200 1.00 62.04 28 GLY A N 14
ATOM 7710 C CA . GLY A 1 28 ? 6.599 3.924 8.115 1.00 41.42 28 GLY A CA 14
ATOM 7711 C C . GLY A 1 28 ? 7.220 2.652 7.572 1.00 52.40 28 GLY A C 14
ATOM 7712 O O . GLY A 1 28 ? 6.660 2.010 6.682 1.00 41.45 28 GLY A O 14
ATOM 7716 N N . ASP A 1 29 ? 8.379 2.286 8.107 1.00 41.41 29 ASP A N 14
ATOM 7717 C CA . ASP A 1 29 ? 9.076 1.082 7.670 1.00 23.14 29 ASP A CA 14
ATOM 7718 C C . ASP A 1 29 ? 8.248 -0.164 7.969 1.00 30.42 29 ASP A C 14
ATOM 7719 O O . ASP A 1 29 ? 8.499 -1.234 7.416 1.00 11.34 29 ASP A O 14
ATOM 7729 N N . ALA A 1 30 ? 7.261 -0.016 8.846 1.00 41.42 30 ALA A N 14
ATOM 7730 C CA . ALA A 1 30 ? 6.396 -1.129 9.217 1.00 71.23 30 ALA A CA 14
ATOM 7731 C C . ALA A 1 30 ? 5.646 -1.669 8.003 1.00 42.14 30 ALA A C 14
ATOM 7732 O O . ALA A 1 30 ? 5.362 -2.864 7.918 1.00 2.42 30 ALA A O 14
ATOM 7739 N N . TYR A 1 31 ? 5.327 -0.782 7.068 1.00 30.20 31 TYR A N 14
ATOM 7740 C CA . TYR A 1 31 ? 4.607 -1.169 5.861 1.00 35.51 31 TYR A CA 14
ATOM 7741 C C . TYR A 1 31 ? 5.441 -0.885 4.615 1.00 73.32 31 TYR A C 14
ATOM 7742 O O . TYR A 1 31 ? 5.174 -1.422 3.539 1.00 64.35 31 TYR A O 14
ATOM 7760 N N . CYS A 1 32 ? 6.452 -0.036 4.768 1.00 74.03 32 CYS A N 14
ATOM 7761 C CA . CYS A 1 32 ? 7.325 0.322 3.657 1.00 33.13 32 CYS A CA 14
ATOM 7762 C C . CYS A 1 32 ? 8.512 -0.634 3.569 1.00 73.25 32 CYS A C 14
ATOM 7763 O O . CYS A 1 32 ? 9.098 -0.816 2.502 1.00 42.44 32 CYS A O 14
ATOM 7770 N N . GLY A 1 33 ? 8.859 -1.243 4.698 1.00 3.14 33 GLY A N 14
ATOM 7771 C CA . GLY A 1 33 ? 9.973 -2.173 4.727 1.00 63.20 33 GLY A CA 14
ATOM 7772 C C . GLY A 1 33 ? 9.781 -3.337 3.776 1.00 24.32 33 GLY A C 14
ATOM 7773 O O . GLY A 1 33 ? 8.671 -3.588 3.308 1.00 61.51 33 GLY A O 14
ATOM 7777 N N . ALA A 1 34 ? 10.866 -4.049 3.489 1.00 12.34 34 ALA A N 14
ATOM 7778 C CA . ALA A 1 34 ? 10.812 -5.194 2.587 1.00 53.50 34 ALA A CA 14
ATOM 7779 C C . ALA A 1 34 ? 10.275 -6.429 3.301 1.00 0.43 34 ALA A C 14
ATOM 7780 O O . ALA A 1 34 ? 10.939 -6.995 4.169 1.00 43.42 34 ALA A O 14
ATOM 7787 N N . GLY A 1 35 ? 9.066 -6.844 2.930 1.00 63.33 35 GLY A N 14
ATOM 7788 C CA . GLY A 1 35 ? 8.461 -8.010 3.546 1.00 71.03 35 GLY A CA 14
ATOM 7789 C C . GLY A 1 35 ? 6.952 -8.026 3.396 1.00 21.13 35 GLY A C 14
ATOM 7790 O O . GLY A 1 35 ? 6.331 -9.088 3.421 1.00 22.13 35 GLY A O 14
ATOM 7794 N N . SER A 1 36 ? 6.361 -6.846 3.242 1.00 25.40 36 SER A N 14
ATOM 7795 C CA . SER A 1 36 ? 4.915 -6.728 3.093 1.00 65.31 36 SER A CA 14
ATOM 7796 C C . SER A 1 36 ? 4.561 -5.673 2.051 1.00 52.31 36 SER A C 14
ATOM 7797 O O . SER A 1 36 ? 3.405 -5.265 1.930 1.00 4.22 36 SER A O 14
ATOM 7805 N N . CYS A 1 37 ? 5.564 -5.233 1.298 1.00 52.20 37 CYS A N 14
ATOM 7806 C CA . CYS A 1 37 ? 5.360 -4.225 0.264 1.00 12.24 37 CYS A CA 14
ATOM 7807 C C . CYS A 1 37 ? 5.019 -4.876 -1.072 1.00 34.54 37 CYS A C 14
ATOM 7808 O O . CYS A 1 37 ? 5.664 -5.840 -1.487 1.00 53.52 37 CYS A O 14
ATOM 7815 N N . GLN A 1 38 ? 4.001 -4.345 -1.741 1.00 64.34 38 GLN A N 14
ATOM 7816 C CA . GLN A 1 38 ? 3.574 -4.875 -3.031 1.00 2.11 38 GLN A CA 14
ATOM 7817 C C . GLN A 1 38 ? 3.583 -3.785 -4.098 1.00 45.20 38 GLN A C 14
ATOM 7818 O O . GLN A 1 38 ? 4.183 -3.947 -5.160 1.00 64.31 38 GLN A O 14
ATOM 7832 N N . SER A 1 39 ? 2.912 -2.675 -3.808 1.00 43.20 39 SER A N 14
ATOM 7833 C CA . SER A 1 39 ? 2.839 -1.559 -4.744 1.00 30.15 39 SER A CA 14
ATOM 7834 C C . SER A 1 39 ? 3.258 -0.256 -4.070 1.00 50.52 39 SER A C 14
ATOM 7835 O O . SER A 1 39 ? 3.179 -0.123 -2.848 1.00 34.31 39 SER A O 14
ATOM 7843 N N . GLN A 1 40 ? 3.702 0.703 -4.875 1.00 25.44 40 GLN A N 14
ATOM 7844 C CA . GLN A 1 40 ? 4.135 1.996 -4.358 1.00 4.41 40 GLN A CA 14
ATOM 7845 C C . GLN A 1 40 ? 5.266 1.827 -3.348 1.00 42.23 40 GLN A C 14
ATOM 7846 O O . GLN A 1 40 ? 5.256 2.442 -2.281 1.00 2.15 40 GLN A O 14
ATOM 7860 N N . CYS A 1 41 ? 6.239 0.990 -3.691 1.00 13.40 41 CYS A N 14
ATOM 7861 C CA . CYS A 1 41 ? 7.377 0.740 -2.815 1.00 2.34 41 CYS A CA 14
ATOM 7862 C C . CYS A 1 41 ? 8.411 1.855 -2.933 1.00 53.04 41 CYS A C 14
ATOM 7863 O O . CYS A 1 41 ? 9.530 1.632 -3.395 1.00 20.34 41 CYS A O 14
ATOM 7870 N N . ARG A 1 42 ? 8.028 3.057 -2.512 1.00 35.43 42 ARG A N 14
ATOM 7871 C CA . ARG A 1 42 ? 8.921 4.207 -2.572 1.00 23.41 42 ARG A CA 14
ATOM 7872 C C . ARG A 1 42 ? 8.385 5.356 -1.724 1.00 32.21 42 ARG A C 14
ATOM 7873 O O . ARG A 1 42 ? 8.682 6.522 -1.980 1.00 43.35 42 ARG A O 14
ATOM 7894 N N . GLY A 1 43 ? 7.591 5.018 -0.712 1.00 21.23 43 GLY A N 14
ATOM 7895 C CA . GLY A 1 43 ? 7.025 6.032 0.158 1.00 32.11 43 GLY A CA 14
ATOM 7896 C C . GLY A 1 43 ? 8.073 6.705 1.023 1.00 12.34 43 GLY A C 14
ATOM 7897 O O . GLY A 1 43 ? 9.255 6.366 0.956 1.00 33.15 43 GLY A O 14
ATOM 7901 N N . CYS A 1 44 ? 7.641 7.662 1.837 1.00 33.40 44 CYS A N 14
ATOM 7902 C CA . CYS A 1 44 ? 8.550 8.386 2.717 1.00 52.31 44 CYS A CA 14
ATOM 7903 C C . CYS A 1 44 ? 8.562 7.770 4.112 1.00 5.32 44 CYS A C 14
ATOM 7904 O O . CYS A 1 44 ? 9.286 8.226 4.998 1.00 72.41 44 CYS A O 14
ATOM 7911 N N . ALA A 1 1 ? -4.330 6.043 7.075 1.00 34.42 1 ALA A N 15
ATOM 7912 C CA . ALA A 1 1 ? -4.681 4.644 6.860 1.00 61.10 1 ALA A CA 15
ATOM 7913 C C . ALA A 1 1 ? -5.668 4.497 5.706 1.00 4.32 1 ALA A C 15
ATOM 7914 O O . ALA A 1 1 ? -6.823 4.910 5.811 1.00 35.25 1 ALA A O 15
ATOM 7921 N N . GLN A 1 2 ? -5.205 3.906 4.609 1.00 44.13 2 GLN A N 15
ATOM 7922 C CA . GLN A 1 2 ? -6.048 3.707 3.437 1.00 32.13 2 GLN A CA 15
ATOM 7923 C C . GLN A 1 2 ? -5.846 2.313 2.852 1.00 63.33 2 GLN A C 15
ATOM 7924 O O . GLN A 1 2 ? -4.749 1.758 2.912 1.00 73.30 2 GLN A O 15
ATOM 7938 N N . ARG A 1 3 ? -6.910 1.753 2.287 1.00 73.44 3 ARG A N 15
ATOM 7939 C CA . ARG A 1 3 ? -6.850 0.424 1.692 1.00 24.31 3 ARG A CA 15
ATOM 7940 C C . ARG A 1 3 ? -6.642 0.512 0.183 1.00 12.22 3 ARG A C 15
ATOM 7941 O O . ARG A 1 3 ? -7.169 1.408 -0.476 1.00 52.44 3 ARG A O 15
ATOM 7962 N N . CYS A 1 4 ? -5.869 -0.424 -0.359 1.00 42.43 4 CYS A N 15
ATOM 7963 C CA . CYS A 1 4 ? -5.590 -0.453 -1.789 1.00 31.41 4 CYS A CA 15
ATOM 7964 C C . CYS A 1 4 ? -5.574 -1.886 -2.311 1.00 32.23 4 CYS A C 15
ATOM 7965 O O . CYS A 1 4 ? -5.881 -2.827 -1.581 1.00 34.34 4 CYS A O 15
ATOM 7972 N N . GLY A 1 5 ? -5.212 -2.044 -3.582 1.00 4.24 5 GLY A N 15
ATOM 7973 C CA . GLY A 1 5 ? -5.162 -3.364 -4.180 1.00 34.15 5 GLY A CA 15
ATOM 7974 C C . GLY A 1 5 ? -6.526 -4.021 -4.251 1.00 0.51 5 GLY A C 15
ATOM 7975 O O . GLY A 1 5 ? -7.544 -3.341 -4.381 1.00 1.51 5 GLY A O 15
ATOM 7979 N N . ASP A 1 6 ? -6.549 -5.346 -4.167 1.00 34.23 6 ASP A N 15
ATOM 7980 C CA . ASP A 1 6 ? -7.799 -6.096 -4.223 1.00 42.10 6 ASP A CA 15
ATOM 7981 C C . ASP A 1 6 ? -8.742 -5.663 -3.105 1.00 31.11 6 ASP A C 15
ATOM 7982 O O . ASP A 1 6 ? -9.952 -5.870 -3.187 1.00 52.11 6 ASP A O 15
ATOM 7992 N N . GLN A 1 7 ? -8.178 -5.064 -2.060 1.00 35.11 7 GLN A N 15
ATOM 7993 C CA . GLN A 1 7 ? -8.970 -4.605 -0.926 1.00 65.20 7 GLN A CA 15
ATOM 7994 C C . GLN A 1 7 ? -9.620 -3.258 -1.224 1.00 30.41 7 GLN A C 15
ATOM 7995 O O . GLN A 1 7 ? -10.337 -2.706 -0.391 1.00 73.24 7 GLN A O 15
ATOM 8009 N N . ALA A 1 8 ? -9.363 -2.735 -2.419 1.00 23.31 8 ALA A N 15
ATOM 8010 C CA . ALA A 1 8 ? -9.924 -1.454 -2.828 1.00 71.14 8 ALA A CA 15
ATOM 8011 C C . ALA A 1 8 ? -10.360 -1.486 -4.289 1.00 31.43 8 ALA A C 15
ATOM 8012 O O . ALA A 1 8 ? -10.255 -0.486 -5.000 1.00 31.13 8 ALA A O 15
ATOM 8019 N N . ARG A 1 9 ? -10.846 -2.641 -4.731 1.00 11.32 9 ARG A N 15
ATOM 8020 C CA . ARG A 1 9 ? -11.296 -2.805 -6.108 1.00 64.24 9 ARG A CA 15
ATOM 8021 C C . ARG A 1 9 ? -10.166 -2.497 -7.088 1.00 51.54 9 ARG A C 15
ATOM 8022 O O . ARG A 1 9 ? -10.408 -2.037 -8.204 1.00 4.05 9 ARG A O 15
ATOM 8043 N N . GLY A 1 10 ? -8.934 -2.752 -6.662 1.00 3.11 10 GLY A N 15
ATOM 8044 C CA . GLY A 1 10 ? -7.786 -2.496 -7.513 1.00 43.41 10 GLY A CA 15
ATOM 8045 C C . GLY A 1 10 ? -7.384 -1.034 -7.519 1.00 13.24 10 GLY A C 15
ATOM 8046 O O . GLY A 1 10 ? -6.787 -0.552 -8.480 1.00 74.43 10 GLY A O 15
ATOM 8050 N N . ALA A 1 11 ? -7.714 -0.326 -6.444 1.00 15.31 11 ALA A N 15
ATOM 8051 C CA . ALA A 1 11 ? -7.384 1.089 -6.330 1.00 21.34 11 ALA A CA 15
ATOM 8052 C C . ALA A 1 11 ? -5.925 1.281 -5.927 1.00 12.53 11 ALA A C 15
ATOM 8053 O O . ALA A 1 11 ? -5.439 0.645 -4.991 1.00 10.01 11 ALA A O 15
ATOM 8060 N N . LYS A 1 12 ? -5.231 2.160 -6.641 1.00 63.30 12 LYS A N 15
ATOM 8061 C CA . LYS A 1 12 ? -3.827 2.437 -6.358 1.00 2.01 12 LYS A CA 15
ATOM 8062 C C . LYS A 1 12 ? -3.687 3.626 -5.412 1.00 71.10 12 LYS A C 15
ATOM 8063 O O . LYS A 1 12 ? -4.603 4.437 -5.277 1.00 34.31 12 LYS A O 15
ATOM 8082 N N . CYS A 1 13 ? -2.533 3.724 -4.760 1.00 13.22 13 CYS A N 15
ATOM 8083 C CA . CYS A 1 13 ? -2.272 4.814 -3.827 1.00 34.24 13 CYS A CA 15
ATOM 8084 C C . CYS A 1 13 ? -1.306 5.828 -4.433 1.00 21.23 13 CYS A C 15
ATOM 8085 O O . CYS A 1 13 ? -0.553 5.529 -5.360 1.00 23.22 13 CYS A O 15
ATOM 8092 N N . PRO A 1 14 ? -1.328 7.058 -3.898 1.00 4.03 14 PRO A N 15
ATOM 8093 C CA . PRO A 1 14 ? -0.460 8.141 -4.369 1.00 2.11 14 PRO A CA 15
ATOM 8094 C C . PRO A 1 14 ? 1.005 7.907 -4.016 1.00 14.24 14 PRO A C 15
ATOM 8095 O O . PRO A 1 14 ? 1.363 6.860 -3.478 1.00 11.34 14 PRO A O 15
ATOM 8106 N N . ASN A 1 15 ? 1.848 8.888 -4.321 1.00 54.53 15 ASN A N 15
ATOM 8107 C CA . ASN A 1 15 ? 3.274 8.787 -4.035 1.00 71.03 15 ASN A CA 15
ATOM 8108 C C . ASN A 1 15 ? 3.554 9.065 -2.562 1.00 0.00 15 ASN A C 15
ATOM 8109 O O . ASN A 1 15 ? 2.667 9.484 -1.817 1.00 13.13 15 ASN A O 15
ATOM 8120 N N . CYS A 1 16 ? 4.794 8.831 -2.147 1.00 23.10 16 CYS A N 15
ATOM 8121 C CA . CYS A 1 16 ? 5.193 9.056 -0.763 1.00 23.23 16 CYS A CA 15
ATOM 8122 C C . CYS A 1 16 ? 4.478 8.086 0.174 1.00 50.31 16 CYS A C 15
ATOM 8123 O O . CYS A 1 16 ? 4.507 8.249 1.394 1.00 43.54 16 CYS A O 15
ATOM 8130 N N . LEU A 1 17 ? 3.838 7.077 -0.406 1.00 0.43 17 LEU A N 15
ATOM 8131 C CA . LEU A 1 17 ? 3.114 6.080 0.377 1.00 34.54 17 LEU A CA 15
ATOM 8132 C C . LEU A 1 17 ? 3.432 4.670 -0.111 1.00 32.13 17 LEU A C 15
ATOM 8133 O O . LEU A 1 17 ? 3.881 4.479 -1.242 1.00 4.04 17 LEU A O 15
ATOM 8149 N N . CYS A 1 18 ? 3.192 3.684 0.747 1.00 64.33 18 CYS A N 15
ATOM 8150 C CA . CYS A 1 18 ? 3.451 2.291 0.404 1.00 53.04 18 CYS A CA 15
ATOM 8151 C C . CYS A 1 18 ? 2.177 1.457 0.520 1.00 64.53 18 CYS A C 15
ATOM 8152 O O . CYS A 1 18 ? 1.426 1.582 1.488 1.00 71.51 18 CYS A O 15
ATOM 8159 N N . CYS A 1 19 ? 1.941 0.608 -0.473 1.00 34.43 19 CYS A N 15
ATOM 8160 C CA . CYS A 1 19 ? 0.760 -0.247 -0.486 1.00 4.33 19 CYS A CA 15
ATOM 8161 C C . CYS A 1 19 ? 1.112 -1.667 -0.054 1.00 13.15 19 CYS A C 15
ATOM 8162 O O . CYS A 1 19 ? 1.755 -2.412 -0.793 1.00 51.15 19 CYS A O 15
ATOM 8169 N N . GLY A 1 20 ? 0.686 -2.037 1.150 1.00 12.34 20 GLY A N 15
ATOM 8170 C CA . GLY A 1 20 ? 0.965 -3.367 1.660 1.00 40.11 20 GLY A CA 15
ATOM 8171 C C . GLY A 1 20 ? 0.282 -4.452 0.853 1.00 32.12 20 GLY A C 15
ATOM 8172 O O . GLY A 1 20 ? -0.876 -4.310 0.460 1.00 24.21 20 GLY A O 15
ATOM 8176 N N . LYS A 1 21 ? 1.001 -5.541 0.602 1.00 1.34 21 LYS A N 15
ATOM 8177 C CA . LYS A 1 21 ? 0.459 -6.658 -0.165 1.00 43.54 21 LYS A CA 15
ATOM 8178 C C . LYS A 1 21 ? -0.953 -7.000 0.299 1.00 0.23 21 LYS A C 15
ATOM 8179 O O . LYS A 1 21 ? -1.783 -7.456 -0.489 1.00 23.24 21 LYS A O 15
ATOM 8198 N N . TYR A 1 22 ? -1.221 -6.779 1.581 1.00 65.42 22 TYR A N 15
ATOM 8199 C CA . TYR A 1 22 ? -2.532 -7.066 2.150 1.00 73.41 22 TYR A CA 15
ATOM 8200 C C . TYR A 1 22 ? -3.503 -5.919 1.886 1.00 20.32 22 TYR A C 15
ATOM 8201 O O . TYR A 1 22 ? -4.323 -5.576 2.736 1.00 4.45 22 TYR A O 15
ATOM 8219 N N . GLY A 1 23 ? -3.404 -5.330 0.698 1.00 32.40 23 GLY A N 15
ATOM 8220 C CA . GLY A 1 23 ? -4.278 -4.229 0.341 1.00 54.33 23 GLY A CA 15
ATOM 8221 C C . GLY A 1 23 ? -4.386 -3.193 1.443 1.00 30.30 23 GLY A C 15
ATOM 8222 O O . GLY A 1 23 ? -5.477 -2.706 1.743 1.00 25.13 23 GLY A O 15
ATOM 8226 N N . PHE A 1 24 ? -3.252 -2.855 2.047 1.00 4.23 24 PHE A N 15
ATOM 8227 C CA . PHE A 1 24 ? -3.223 -1.873 3.124 1.00 43.31 24 PHE A CA 15
ATOM 8228 C C . PHE A 1 24 ? -2.150 -0.818 2.870 1.00 51.44 24 PHE A C 15
ATOM 8229 O O . PHE A 1 24 ? -0.957 -1.081 3.020 1.00 54.14 24 PHE A O 15
ATOM 8246 N N . CYS A 1 25 ? -2.584 0.377 2.484 1.00 0.51 25 CYS A N 15
ATOM 8247 C CA . CYS A 1 25 ? -1.663 1.473 2.207 1.00 32.21 25 CYS A CA 15
ATOM 8248 C C . CYS A 1 25 ? -1.359 2.263 3.477 1.00 21.04 25 CYS A C 15
ATOM 8249 O O . CYS A 1 25 ? -2.265 2.766 4.140 1.00 11.12 25 CYS A O 15
ATOM 8256 N N . GLY A 1 26 ? -0.076 2.365 3.810 1.00 62.25 26 GLY A N 15
ATOM 8257 C CA . GLY A 1 26 ? 0.326 3.095 4.999 1.00 13.44 26 GLY A CA 15
ATOM 8258 C C . GLY A 1 26 ? 1.680 3.758 4.843 1.00 1.33 26 GLY A C 15
ATOM 8259 O O . GLY A 1 26 ? 2.138 3.992 3.725 1.00 24.31 26 GLY A O 15
ATOM 8263 N N . SER A 1 27 ? 2.321 4.062 5.967 1.00 53.41 27 SER A N 15
ATOM 8264 C CA . SER A 1 27 ? 3.628 4.707 5.950 1.00 42.24 27 SER A CA 15
ATOM 8265 C C . SER A 1 27 ? 4.586 4.019 6.918 1.00 2.20 27 SER A C 15
ATOM 8266 O O . SER A 1 27 ? 4.255 2.995 7.514 1.00 4.14 27 SER A O 15
ATOM 8274 N N . GLY A 1 28 ? 5.777 4.591 7.069 1.00 50.54 28 GLY A N 15
ATOM 8275 C CA . GLY A 1 28 ? 6.765 4.020 7.965 1.00 2.11 28 GLY A CA 15
ATOM 8276 C C . GLY A 1 28 ? 7.377 2.746 7.417 1.00 24.51 28 GLY A C 15
ATOM 8277 O O . GLY A 1 28 ? 6.799 2.097 6.546 1.00 72.30 28 GLY A O 15
ATOM 8281 N N . ASP A 1 29 ? 8.551 2.389 7.927 1.00 13.01 29 ASP A N 15
ATOM 8282 C CA . ASP A 1 29 ? 9.242 1.184 7.483 1.00 34.55 29 ASP A CA 15
ATOM 8283 C C . ASP A 1 29 ? 8.426 -0.062 7.808 1.00 11.33 29 ASP A C 15
ATOM 8284 O O . ASP A 1 29 ? 8.670 -1.138 7.261 1.00 4.23 29 ASP A O 15
ATOM 8294 N N . ALA A 1 30 ? 7.455 0.089 8.703 1.00 14.41 30 ALA A N 15
ATOM 8295 C CA . ALA A 1 30 ? 6.601 -1.024 9.101 1.00 64.25 30 ALA A CA 15
ATOM 8296 C C . ALA A 1 30 ? 5.830 -1.578 7.908 1.00 21.41 30 ALA A C 15
ATOM 8297 O O . ALA A 1 30 ? 5.552 -2.775 7.838 1.00 23.35 30 ALA A O 15
ATOM 8304 N N . TYR A 1 31 ? 5.487 -0.701 6.971 1.00 23.44 31 TYR A N 15
ATOM 8305 C CA . TYR A 1 31 ? 4.746 -1.102 5.782 1.00 15.12 31 TYR A CA 15
ATOM 8306 C C . TYR A 1 31 ? 5.551 -0.822 4.517 1.00 52.14 31 TYR A C 15
ATOM 8307 O O . TYR A 1 31 ? 5.269 -1.372 3.452 1.00 5.42 31 TYR A O 15
ATOM 8325 N N . CYS A 1 32 ? 6.557 0.038 4.642 1.00 55.35 32 CYS A N 15
ATOM 8326 C CA . CYS A 1 32 ? 7.405 0.393 3.512 1.00 75.45 32 CYS A CA 15
ATOM 8327 C C . CYS A 1 32 ? 8.598 -0.552 3.408 1.00 65.41 32 CYS A C 15
ATOM 8328 O O . CYS A 1 32 ? 9.165 -0.738 2.333 1.00 24.44 32 CYS A O 15
ATOM 8335 N N . GLY A 1 33 ? 8.975 -1.145 4.537 1.00 42.22 33 GLY A N 15
ATOM 8336 C CA . GLY A 1 33 ? 10.099 -2.063 4.553 1.00 3.30 33 GLY A CA 15
ATOM 8337 C C . GLY A 1 33 ? 9.900 -3.239 3.617 1.00 3.30 33 GLY A C 15
ATOM 8338 O O . GLY A 1 33 ? 8.783 -3.506 3.174 1.00 25.25 33 GLY A O 15
ATOM 8342 N N . ALA A 1 34 ? 10.987 -3.943 3.315 1.00 50.30 34 ALA A N 15
ATOM 8343 C CA . ALA A 1 34 ? 10.926 -5.097 2.427 1.00 31.20 34 ALA A CA 15
ATOM 8344 C C . ALA A 1 34 ? 10.417 -6.331 3.164 1.00 32.14 34 ALA A C 15
ATOM 8345 O O . ALA A 1 34 ? 11.093 -6.865 4.042 1.00 13.51 34 ALA A O 15
ATOM 8352 N N . GLY A 1 35 ? 9.219 -6.779 2.801 1.00 74.32 35 GLY A N 15
ATOM 8353 C CA . GLY A 1 35 ? 8.639 -7.946 3.438 1.00 14.42 35 GLY A CA 15
ATOM 8354 C C . GLY A 1 35 ? 7.126 -7.968 3.343 1.00 64.15 35 GLY A C 15
ATOM 8355 O O . GLY A 1 35 ? 6.507 -9.029 3.406 1.00 34.34 35 GLY A O 15
ATOM 8359 N N . SER A 1 36 ? 6.527 -6.790 3.194 1.00 23.52 36 SER A N 15
ATOM 8360 C CA . SER A 1 36 ? 5.077 -6.676 3.097 1.00 60.55 36 SER A CA 15
ATOM 8361 C C . SER A 1 36 ? 4.682 -5.636 2.052 1.00 23.13 36 SER A C 15
ATOM 8362 O O . SER A 1 36 ? 3.523 -5.231 1.969 1.00 13.44 36 SER A O 15
ATOM 8370 N N . CYS A 1 37 ? 5.657 -5.206 1.257 1.00 15.34 37 CYS A N 15
ATOM 8371 C CA . CYS A 1 37 ? 5.414 -4.213 0.217 1.00 14.41 37 CYS A CA 15
ATOM 8372 C C . CYS A 1 37 ? 5.023 -4.885 -1.096 1.00 24.32 37 CYS A C 15
ATOM 8373 O O . CYS A 1 37 ? 5.646 -5.861 -1.515 1.00 11.33 37 CYS A O 15
ATOM 8380 N N . GLN A 1 38 ? 3.989 -4.355 -1.741 1.00 61.51 38 GLN A N 15
ATOM 8381 C CA . GLN A 1 38 ? 3.517 -4.903 -3.006 1.00 53.31 38 GLN A CA 15
ATOM 8382 C C . GLN A 1 38 ? 3.485 -3.829 -4.088 1.00 63.33 38 GLN A C 15
ATOM 8383 O O . GLN A 1 38 ? 4.048 -4.005 -5.169 1.00 13.35 38 GLN A O 15
ATOM 8397 N N . SER A 1 39 ? 2.825 -2.714 -3.790 1.00 4.33 39 SER A N 15
ATOM 8398 C CA . SER A 1 39 ? 2.717 -1.612 -4.738 1.00 73.30 39 SER A CA 15
ATOM 8399 C C . SER A 1 39 ? 3.143 -0.297 -4.093 1.00 74.23 39 SER A C 15
ATOM 8400 O O . SER A 1 39 ? 3.098 -0.150 -2.873 1.00 44.44 39 SER A O 15
ATOM 8408 N N . GLN A 1 40 ? 3.556 0.656 -4.923 1.00 52.01 40 GLN A N 15
ATOM 8409 C CA . GLN A 1 40 ? 3.991 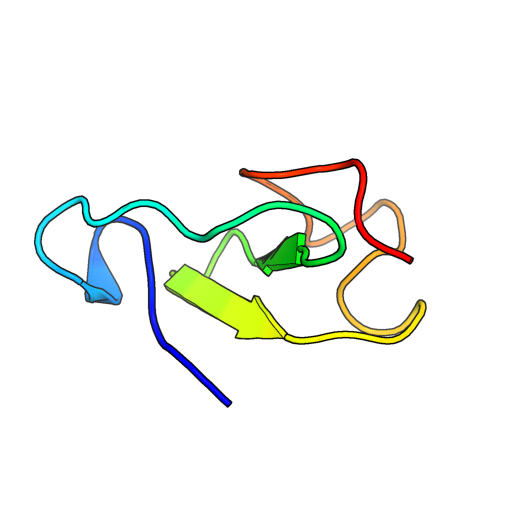1.959 -4.435 1.00 10.44 40 GLN A CA 15
ATOM 8410 C C . GLN A 1 40 ? 5.151 1.813 -3.455 1.00 30.33 40 GLN A C 15
ATOM 8411 O O . GLN A 1 40 ? 5.171 2.448 -2.400 1.00 11.10 40 GLN A O 15
ATOM 8425 N N . CYS A 1 41 ? 6.117 0.973 -3.812 1.00 63.02 41 CYS A N 15
ATOM 8426 C CA . CYS A 1 41 ? 7.282 0.743 -2.964 1.00 35.21 41 CYS A CA 15
ATOM 8427 C C . CYS A 1 41 ? 8.300 1.869 -3.122 1.00 75.52 41 CYS A C 15
ATOM 8428 O O . CYS A 1 41 ? 9.406 1.654 -3.619 1.00 55.22 41 CYS A O 15
ATOM 8435 N N . ARG A 1 42 ? 7.919 3.068 -2.696 1.00 12.31 42 ARG A N 15
ATOM 8436 C CA . ARG A 1 42 ? 8.798 4.228 -2.790 1.00 54.21 42 ARG A CA 15
ATOM 8437 C C . ARG A 1 42 ? 8.276 5.377 -1.931 1.00 35.55 42 ARG A C 15
ATOM 8438 O O . ARG A 1 42 ? 8.553 6.543 -2.203 1.00 63.52 42 ARG A O 15
ATOM 8459 N N . GLY A 1 43 ? 7.519 5.036 -0.893 1.00 55.23 43 GLY A N 15
ATOM 8460 C CA . GLY A 1 43 ? 6.970 6.049 -0.011 1.00 0.12 43 GLY A CA 15
ATOM 8461 C C . GLY A 1 43 ? 8.037 6.728 0.825 1.00 3.51 43 GLY A C 15
ATOM 8462 O O . GLY A 1 43 ? 9.218 6.396 0.728 1.00 21.30 43 GLY A O 15
ATOM 8466 N N . CYS A 1 44 ? 7.621 7.684 1.650 1.00 73.44 44 CYS A N 15
ATOM 8467 C CA . CYS A 1 44 ? 8.548 8.414 2.505 1.00 63.41 44 CYS A CA 15
ATOM 8468 C C . CYS A 1 44 ? 8.601 7.799 3.900 1.00 53.33 44 CYS A C 15
ATOM 8469 O O . CYS A 1 44 ? 8.229 8.438 4.885 1.00 52.10 44 CYS A O 15
ATOM 8476 N N . ALA A 1 1 ? -4.609 6.018 7.201 1.00 11.42 1 ALA A N 16
ATOM 8477 C CA . ALA A 1 1 ? -4.770 4.626 6.801 1.00 2.51 1 ALA A CA 16
ATOM 8478 C C . ALA A 1 1 ? -5.741 4.500 5.631 1.00 11.05 1 ALA A C 16
ATOM 8479 O O . ALA A 1 1 ? -6.892 4.925 5.720 1.00 44.30 1 ALA A O 16
ATOM 8486 N N . GLN A 1 2 ? -5.268 3.912 4.536 1.00 44.32 2 GLN A N 16
ATOM 8487 C CA . GLN A 1 2 ? -6.095 3.733 3.350 1.00 33.34 2 GLN A CA 16
ATOM 8488 C C . GLN A 1 2 ? -5.894 2.343 2.753 1.00 74.12 2 GLN A C 16
ATOM 8489 O O . GLN A 1 2 ? -4.803 1.778 2.824 1.00 32.51 2 GLN A O 16
ATOM 8503 N N . ARG A 1 3 ? -6.954 1.798 2.166 1.00 54.14 3 ARG A N 16
ATOM 8504 C CA . ARG A 1 3 ? -6.895 0.474 1.558 1.00 54.22 3 ARG A CA 16
ATOM 8505 C C . ARG A 1 3 ? -6.664 0.576 0.054 1.00 54.22 3 ARG A C 16
ATOM 8506 O O . ARG A 1 3 ? -7.174 1.484 -0.605 1.00 3.51 3 ARG A O 16
ATOM 8527 N N . CYS A 1 4 ? -5.891 -0.360 -0.487 1.00 1.45 4 CYS A N 16
ATOM 8528 C CA . CYS A 1 4 ? -5.591 -0.376 -1.912 1.00 23.54 4 CYS A CA 16
ATOM 8529 C C . CYS A 1 4 ? -5.578 -1.804 -2.450 1.00 15.13 4 CYS A C 16
ATOM 8530 O O . CYS A 1 4 ? -5.905 -2.751 -1.735 1.00 63.52 4 CYS A O 16
ATOM 8537 N N . GLY A 1 5 ? -5.199 -1.951 -3.716 1.00 41.20 5 GLY A N 16
ATOM 8538 C CA . GLY A 1 5 ? -5.151 -3.266 -4.328 1.00 23.04 5 GLY A CA 16
ATOM 8539 C C . GLY A 1 5 ? -6.520 -3.908 -4.429 1.00 31.54 5 GLY A C 16
ATOM 8540 O O . GLY A 1 5 ? -7.528 -3.218 -4.578 1.00 44.14 5 GLY A O 16
ATOM 8544 N N . ASP A 1 6 ? -6.557 -5.234 -4.350 1.00 3.42 6 ASP A N 16
ATOM 8545 C CA . ASP A 1 6 ? -7.813 -5.970 -4.434 1.00 2.14 6 ASP A CA 16
ATOM 8546 C C . ASP A 1 6 ? -8.774 -5.532 -3.334 1.00 3.42 6 ASP A C 16
ATOM 8547 O O . ASP A 1 6 ? -9.984 -5.728 -3.440 1.00 11.23 6 ASP A O 16
ATOM 8557 N N . GLN A 1 7 ? -8.226 -4.940 -2.277 1.00 55.40 7 GLN A N 16
ATOM 8558 C CA . GLN A 1 7 ? -9.036 -4.477 -1.157 1.00 43.04 7 GLN A CA 16
ATOM 8559 C C . GLN A 1 7 ? -9.663 -3.120 -1.463 1.00 61.12 7 GLN A C 16
ATOM 8560 O O . GLN A 1 7 ? -10.387 -2.560 -0.640 1.00 54.13 7 GLN A O 16
ATOM 8574 N N . ALA A 1 8 ? -9.380 -2.598 -2.651 1.00 71.23 8 ALA A N 16
ATOM 8575 C CA . ALA A 1 8 ? -9.917 -1.308 -3.067 1.00 52.42 8 ALA A CA 16
ATOM 8576 C C . ALA A 1 8 ? -10.328 -1.331 -4.535 1.00 32.40 8 ALA A C 16
ATOM 8577 O O . ALA A 1 8 ? -10.205 -0.330 -5.240 1.00 73.30 8 ALA A O 16
ATOM 8584 N N . ARG A 1 9 ? -10.816 -2.480 -4.990 1.00 32.45 9 ARG A N 16
ATOM 8585 C CA . ARG A 1 9 ? -11.243 -2.635 -6.375 1.00 62.22 9 ARG A CA 16
ATOM 8586 C C . ARG A 1 9 ? -10.090 -2.351 -7.334 1.00 54.43 9 ARG A C 16
ATOM 8587 O O . ARG A 1 9 ? -10.301 -1.884 -8.453 1.00 3.22 9 ARG A O 16
ATOM 8608 N N . GLY A 1 10 ? -8.871 -2.635 -6.888 1.00 1.24 10 GLY A N 16
ATOM 8609 C CA . GLY A 1 10 ? -7.703 -2.404 -7.717 1.00 55.12 10 GLY A CA 16
ATOM 8610 C C . GLY A 1 10 ? -7.269 -0.952 -7.714 1.00 61.21 10 GLY A C 16
ATOM 8611 O O . GLY A 1 10 ? -6.621 -0.488 -8.652 1.00 52.11 10 GLY A O 16
ATOM 8615 N N . ALA A 1 11 ? -7.628 -0.231 -6.656 1.00 74.42 11 ALA A N 16
ATOM 8616 C CA . ALA A 1 11 ? -7.270 1.177 -6.535 1.00 4.21 11 ALA A CA 16
ATOM 8617 C C . ALA A 1 11 ? -5.816 1.339 -6.107 1.00 5.44 11 ALA A C 16
ATOM 8618 O O . ALA A 1 11 ? -5.335 0.629 -5.222 1.00 64.44 11 ALA A O 16
ATOM 8625 N N . LYS A 1 12 ? -5.118 2.277 -6.740 1.00 14.12 12 LYS A N 16
ATOM 8626 C CA . LYS A 1 12 ? -3.718 2.533 -6.424 1.00 74.01 12 LYS A CA 16
ATOM 8627 C C . LYS A 1 12 ? -3.583 3.712 -5.466 1.00 34.41 12 LYS A C 16
ATOM 8628 O O . LYS A 1 12 ? -4.494 4.530 -5.340 1.00 55.15 12 LYS A O 16
ATOM 8647 N N . CYS A 1 13 ? -2.440 3.793 -4.793 1.00 42.34 13 CYS A N 16
ATOM 8648 C CA . CYS A 1 13 ? -2.185 4.873 -3.847 1.00 24.01 13 CYS A CA 16
ATOM 8649 C C . CYS A 1 13 ? -1.200 5.883 -4.427 1.00 75.35 13 CYS A C 16
ATOM 8650 O O . CYS A 1 13 ? -0.434 5.585 -5.343 1.00 35.41 13 CYS A O 16
ATOM 8657 N N . PRO A 1 14 ? -1.220 7.108 -3.882 1.00 71.44 14 PRO A N 16
ATOM 8658 C CA . PRO A 1 14 ? -0.334 8.189 -4.329 1.00 34.13 14 PRO A CA 16
ATOM 8659 C C . PRO A 1 14 ? 1.122 7.938 -3.953 1.00 12.51 14 PRO A C 16
ATOM 8660 O O . PRO A 1 14 ? 1.461 6.883 -3.419 1.00 22.02 14 PRO A O 16
ATOM 8671 N N . ASN A 1 15 ? 1.978 8.914 -4.236 1.00 43.32 15 ASN A N 16
ATOM 8672 C CA . ASN A 1 15 ? 3.399 8.799 -3.926 1.00 13.03 15 ASN A CA 16
ATOM 8673 C C . ASN A 1 15 ? 3.656 9.060 -2.445 1.00 14.32 15 ASN A C 16
ATOM 8674 O O . ASN A 1 15 ? 2.759 9.479 -1.712 1.00 21.11 15 ASN A O 16
ATOM 8685 N N . CYS A 1 16 ? 4.886 8.810 -2.011 1.00 31.33 16 CYS A N 16
ATOM 8686 C CA . CYS A 1 16 ? 5.264 9.018 -0.619 1.00 3.11 16 CYS A CA 16
ATOM 8687 C C . CYS A 1 16 ? 4.524 8.047 0.296 1.00 34.15 16 CYS A C 16
ATOM 8688 O O . CYS A 1 16 ? 4.532 8.197 1.519 1.00 63.53 16 CYS A O 16
ATOM 8695 N N . LEU A 1 17 ? 3.884 7.048 -0.303 1.00 73.41 17 LEU A N 16
ATOM 8696 C CA . LEU A 1 17 ? 3.139 6.050 0.456 1.00 52.11 17 LEU A CA 16
ATOM 8697 C C . LEU A 1 17 ? 3.451 4.643 -0.041 1.00 32.42 17 LEU A C 16
ATOM 8698 O O . LEU A 1 17 ? 3.918 4.459 -1.166 1.00 51.20 17 LEU A O 16
ATOM 8714 N N .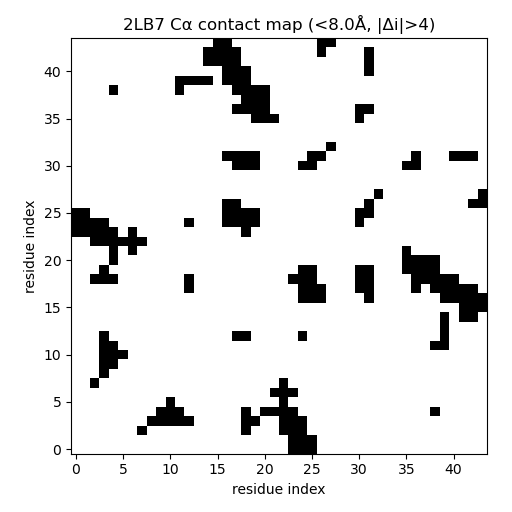 CYS A 1 18 ? 3.188 3.651 0.802 1.00 4.50 18 CYS A N 16
ATOM 8715 C CA . CYS A 1 18 ? 3.439 2.259 0.450 1.00 31.13 18 CYS A CA 16
ATOM 8716 C C . CYS A 1 18 ? 2.157 1.436 0.537 1.00 43.30 18 CYS A C 16
ATOM 8717 O O . CYS A 1 18 ? 1.392 1.557 1.495 1.00 64.12 18 CYS A O 16
ATOM 8724 N N . CYS A 1 19 ? 1.929 0.598 -0.468 1.00 13.10 19 CYS A N 16
ATOM 8725 C CA . CYS A 1 19 ? 0.740 -0.246 -0.507 1.00 2.21 19 CYS A CA 16
ATOM 8726 C C . CYS A 1 19 ? 1.073 -1.673 -0.083 1.00 13.12 19 CYS A C 16
ATOM 8727 O O . CYS A 1 19 ? 1.722 -2.415 -0.818 1.00 34.31 19 CYS A O 16
ATOM 8734 N N . GLY A 1 20 ? 0.622 -2.052 1.109 1.00 21.13 20 GLY A N 16
ATOM 8735 C CA . GLY A 1 20 ? 0.881 -3.389 1.611 1.00 53.14 20 GLY A CA 16
ATOM 8736 C C . GLY A 1 20 ? 0.202 -4.460 0.781 1.00 15.11 20 GLY A C 16
ATOM 8737 O O . GLY A 1 20 ? -0.949 -4.303 0.371 1.00 2.14 20 GLY A O 16
ATOM 8741 N N . LYS A 1 21 ? 0.915 -5.554 0.531 1.00 50.54 21 LYS A N 16
ATOM 8742 C CA . LYS A 1 21 ? 0.374 -6.657 -0.255 1.00 43.02 21 LYS A CA 16
ATOM 8743 C C . LYS A 1 21 ? -1.049 -6.991 0.182 1.00 31.33 21 LYS A C 16
ATOM 8744 O O . LYS A 1 21 ? -1.869 -7.431 -0.624 1.00 71.13 21 LYS A O 16
ATOM 8763 N N . TYR A 1 22 ? -1.334 -6.779 1.462 1.00 11.21 22 TYR A N 16
ATOM 8764 C CA . TYR A 1 22 ? -2.658 -7.059 2.006 1.00 20.50 22 TYR A CA 16
ATOM 8765 C C . TYR A 1 22 ? -3.614 -5.901 1.738 1.00 64.44 22 TYR A C 16
ATOM 8766 O O . TYR A 1 22 ? -4.444 -5.558 2.579 1.00 21.11 22 TYR A O 16
ATOM 8784 N N . GLY A 1 23 ? -3.489 -5.300 0.559 1.00 32.23 23 GLY A N 16
ATOM 8785 C CA . GLY A 1 23 ? -4.347 -4.186 0.199 1.00 41.42 23 GLY A CA 16
ATOM 8786 C C . GLY A 1 23 ? -4.462 -3.161 1.310 1.00 75.23 23 GLY A C 16
ATOM 8787 O O . GLY A 1 23 ? -5.552 -2.667 1.598 1.00 75.04 23 GLY A O 16
ATOM 8791 N N . PHE A 1 24 ? -3.335 -2.841 1.936 1.00 65.33 24 PHE A N 16
ATOM 8792 C CA . PHE A 1 24 ? -3.314 -1.869 3.024 1.00 1.13 24 PHE A CA 16
ATOM 8793 C C . PHE A 1 24 ? -2.228 -0.822 2.797 1.00 52.14 24 PHE A C 16
ATOM 8794 O O . PHE A 1 24 ? -1.039 -1.098 2.963 1.00 51.44 24 PHE A O 16
ATOM 8811 N N . CYS A 1 25 ? -2.645 0.380 2.415 1.00 24.02 25 CYS A N 16
ATOM 8812 C CA . CYS A 1 25 ? -1.710 1.470 2.163 1.00 50.10 25 CYS A CA 16
ATOM 8813 C C . CYS A 1 25 ? -1.419 2.244 3.446 1.00 63.05 25 CYS A C 16
ATOM 8814 O O . CYS A 1 25 ? -2.332 2.749 4.099 1.00 64.34 25 CYS A O 16
ATOM 8821 N N . GLY A 1 26 ? -0.141 2.334 3.800 1.00 1.43 26 GLY A N 16
ATOM 8822 C CA . GLY A 1 26 ? 0.248 3.047 5.003 1.00 73.10 26 GLY A CA 16
ATOM 8823 C C . GLY A 1 26 ? 1.610 3.700 4.875 1.00 20.23 26 GLY A C 16
ATOM 8824 O O . GLY A 1 26 ? 2.090 3.939 3.767 1.00 30.24 26 GLY A O 16
ATOM 8828 N N . SER A 1 27 ? 2.235 3.989 6.011 1.00 44.34 27 SER A N 16
ATOM 8829 C CA . SER A 1 27 ? 3.548 4.624 6.022 1.00 3.33 27 SER A CA 16
ATOM 8830 C C . SER A 1 27 ? 4.484 3.918 6.999 1.00 71.34 27 SER A C 16
ATOM 8831 O O . SER A 1 27 ? 4.134 2.892 7.579 1.00 3.32 27 SER A O 16
ATOM 8839 N N . GLY A 1 28 ? 5.677 4.479 7.175 1.00 30.32 28 GLY A N 16
ATOM 8840 C CA . GLY A 1 28 ? 6.646 3.891 8.081 1.00 4.23 28 GLY A CA 16
ATOM 8841 C C . GLY A 1 28 ? 7.256 2.617 7.531 1.00 2.00 28 GLY A C 16
ATOM 8842 O O . GLY A 1 28 ? 6.687 1.980 6.644 1.00 51.51 28 GLY A O 16
ATOM 8846 N N . ASP A 1 29 ? 8.419 2.246 8.055 1.00 21.34 29 ASP A N 16
ATOM 8847 C CA . ASP A 1 29 ? 9.108 1.040 7.611 1.00 34.31 29 ASP A CA 16
ATOM 8848 C C . ASP A 1 29 ? 8.277 -0.203 7.912 1.00 11.04 29 ASP A C 16
ATOM 8849 O O . ASP A 1 29 ? 8.522 -1.275 7.360 1.00 31.51 29 ASP A O 16
ATOM 8859 N N . ALA A 1 30 ? 7.293 -0.052 8.793 1.00 31.44 30 ALA A N 16
ATOM 8860 C CA . ALA A 1 30 ? 6.425 -1.162 9.167 1.00 71.03 30 ALA A CA 16
ATOM 8861 C C . ALA A 1 30 ? 5.668 -1.699 7.957 1.00 72.04 30 ALA A C 16
ATOM 8862 O O . ALA A 1 30 ? 5.381 -2.893 7.872 1.00 63.30 30 ALA A O 16
ATOM 8869 N N . TYR A 1 31 ? 5.346 -0.810 7.024 1.00 40.40 31 TYR A N 16
ATOM 8870 C CA . TYR A 1 31 ? 4.618 -1.194 5.821 1.00 24.42 31 TYR A CA 16
ATOM 8871 C C . TYR A 1 31 ? 5.446 -0.909 4.570 1.00 10.55 31 TYR A C 16
ATOM 8872 O O . TYR A 1 31 ? 5.175 -1.447 3.497 1.00 35.30 31 TYR A O 16
ATOM 8890 N N . CYS A 1 32 ? 6.456 -0.059 4.719 1.00 54.32 32 CYS A N 16
ATOM 8891 C CA . CYS A 1 32 ? 7.324 0.299 3.603 1.00 4.40 32 CYS A CA 16
ATOM 8892 C C . CYS A 1 32 ? 8.512 -0.655 3.511 1.00 50.04 32 CYS A C 16
ATOM 8893 O O . CYS A 1 32 ? 9.093 -0.837 2.442 1.00 54.32 32 CYS A O 16
ATOM 8900 N N . GLY A 1 33 ? 8.866 -1.261 4.639 1.00 32.13 33 GLY A N 16
ATOM 8901 C CA . GLY A 1 33 ? 9.982 -2.189 4.664 1.00 12.24 33 GLY A CA 16
ATOM 8902 C C . GLY A 1 33 ? 9.788 -3.356 3.714 1.00 44.33 33 GLY A C 16
ATOM 8903 O O . GLY A 1 33 ? 8.676 -3.609 3.253 1.00 73.51 33 GLY A O 16
ATOM 8907 N N . ALA A 1 34 ? 10.872 -4.066 3.423 1.00 23.30 34 ALA A N 16
ATOM 8908 C CA . ALA A 1 34 ? 10.816 -5.211 2.523 1.00 4.53 34 ALA A CA 16
ATOM 8909 C C . ALA A 1 34 ? 10.284 -6.447 3.241 1.00 15.22 34 ALA A C 16
ATOM 8910 O O . ALA A 1 34 ? 10.940 -6.994 4.125 1.00 5.13 34 ALA A O 16
ATOM 8917 N N . GLY A 1 35 ? 9.087 -6.882 2.854 1.00 22.40 35 GLY A N 16
ATOM 8918 C CA . GLY A 1 35 ? 8.488 -8.050 3.472 1.00 21.11 35 GLY A CA 16
ATOM 8919 C C . GLY A 1 35 ? 6.977 -8.057 3.351 1.00 12.01 35 GLY A C 16
ATOM 8920 O O . GLY A 1 35 ? 6.349 -9.115 3.393 1.00 50.21 35 GLY A O 16
ATOM 8924 N N . SER A 1 36 ? 6.390 -6.874 3.203 1.00 63.51 36 SER A N 16
ATOM 8925 C CA . SER A 1 36 ? 4.943 -6.747 3.082 1.00 31.13 36 SER A CA 16
ATOM 8926 C C . SER A 1 36 ? 4.574 -5.694 2.041 1.00 24.12 36 SER A C 16
ATOM 8927 O O . SER A 1 36 ? 3.420 -5.278 1.944 1.00 54.24 36 SER A O 16
ATOM 8935 N N . CYS A 1 37 ? 5.565 -5.266 1.266 1.00 15.25 37 CYS A N 16
ATOM 8936 C CA . CYS A 1 37 ? 5.347 -4.261 0.232 1.00 21.30 37 CYS A CA 16
ATOM 8937 C C . CYS A 1 37 ? 4.972 -4.918 -1.094 1.00 63.04 37 CYS A C 16
ATOM 8938 O O . CYS A 1 37 ? 5.594 -5.893 -1.511 1.00 33.23 37 CYS A O 16
ATOM 8945 N N . GLN A 1 38 ? 3.953 -4.372 -1.749 1.00 34.42 38 GLN A N 16
ATOM 8946 C CA . GLN A 1 38 ? 3.495 -4.905 -3.027 1.00 53.34 38 GLN A CA 16
ATOM 8947 C C . GLN A 1 38 ? 3.491 -3.819 -4.099 1.00 12.02 38 GLN A C 16
ATOM 8948 O O . GLN A 1 38 ? 4.068 -3.991 -5.172 1.00 75.43 38 GLN A O 16
ATOM 8962 N N . SER A 1 39 ? 2.836 -2.702 -3.801 1.00 11.53 39 SER A N 16
ATOM 8963 C CA . SER A 1 39 ? 2.753 -1.590 -4.740 1.00 32.25 39 SER A CA 16
ATOM 8964 C C . SER A 1 39 ? 3.181 -0.285 -4.076 1.00 54.02 39 SER A C 16
ATOM 8965 O O . SER A 1 39 ? 3.118 -0.149 -2.855 1.00 24.10 39 SER A O 16
ATOM 8973 N N . GLN A 1 40 ? 3.615 0.671 -4.891 1.00 64.44 40 GLN A N 16
ATOM 8974 C CA . GLN A 1 40 ? 4.055 1.966 -4.383 1.00 15.52 40 GLN A CA 16
ATOM 8975 C C . GLN A 1 40 ? 5.198 1.800 -3.387 1.00 44.12 40 GLN A C 16
ATOM 8976 O O . GLN A 1 40 ? 5.205 2.424 -2.325 1.00 22.21 40 GLN A O 16
ATOM 8990 N N . CYS A 1 41 ? 6.163 0.956 -3.736 1.00 55.23 41 CYS A N 16
ATOM 8991 C CA . CYS A 1 41 ? 7.311 0.707 -2.873 1.00 75.23 41 CYS A CA 16
ATOM 8992 C C . CYS A 1 41 ? 8.342 1.826 -3.004 1.00 54.12 41 CYS A C 16
ATOM 8993 O O . CYS A 1 41 ? 9.453 1.606 -3.485 1.00 71.51 41 CYS A O 16
ATOM 9000 N N . ARG A 1 42 ? 7.964 3.025 -2.572 1.00 15.23 42 ARG A N 16
ATOM 9001 C CA . ARG A 1 42 ? 8.854 4.177 -2.641 1.00 31.23 42 ARG A CA 16
ATOM 9002 C C . ARG A 1 42 ? 8.329 5.322 -1.779 1.00 4.05 42 ARG A C 16
ATOM 9003 O O . ARG A 1 42 ? 8.621 6.489 -2.035 1.00 62.00 42 ARG A O 16
ATOM 9024 N N . GLY A 1 43 ? 7.552 4.977 -0.756 1.00 63.14 43 GLY A N 16
ATOM 9025 C CA . GLY A 1 43 ? 7.000 5.986 0.127 1.00 42.52 43 GLY A CA 16
ATOM 9026 C C . GLY A 1 43 ? 8.059 6.649 0.987 1.00 15.44 43 GLY A C 16
ATOM 9027 O O . GLY A 1 43 ? 9.239 6.308 0.903 1.00 55.04 43 GLY A O 16
ATOM 9031 N N . CYS A 1 44 ? 7.637 7.598 1.814 1.00 4.32 44 CYS A N 16
ATOM 9032 C CA . CYS A 1 44 ? 8.557 8.312 2.692 1.00 25.21 44 CYS A CA 16
ATOM 9033 C C . CYS A 1 44 ? 8.586 7.681 4.080 1.00 1.44 44 CYS A C 16
ATOM 9034 O O . CYS A 1 44 ? 9.129 6.591 4.267 1.00 74.43 44 CYS A O 16
ATOM 9041 N N . ALA A 1 1 ? -5.137 5.998 7.334 1.00 51.23 1 ALA A N 17
ATOM 9042 C CA . ALA A 1 1 ? -4.892 4.755 6.611 1.00 43.45 1 ALA A CA 17
ATOM 9043 C C . ALA A 1 1 ? -5.836 4.617 5.423 1.00 74.04 1 ALA A C 17
ATOM 9044 O O . ALA A 1 1 ? -6.987 5.051 5.478 1.00 42.24 1 ALA A O 17
ATOM 9051 N N . GLN A 1 2 ? -5.343 4.010 4.348 1.00 10.40 2 GLN A N 17
ATOM 9052 C CA . GLN A 1 2 ? -6.144 3.815 3.145 1.00 61.15 2 GLN A CA 17
ATOM 9053 C C . GLN A 1 2 ? -5.942 2.416 2.577 1.00 14.25 2 GLN A C 17
ATOM 9054 O O . GLN A 1 2 ? -4.858 1.842 2.682 1.00 53.10 2 GLN A O 17
ATOM 9068 N N . ARG A 1 3 ? -6.994 1.869 1.975 1.00 32.40 3 ARG A N 17
ATOM 9069 C CA . ARG A 1 3 ? -6.933 0.534 1.391 1.00 44.10 3 ARG A CA 17
ATOM 9070 C C . ARG A 1 3 ? -6.667 0.609 -0.110 1.00 1.24 3 ARG A C 17
ATOM 9071 O O . ARG A 1 3 ? -7.154 1.510 -0.793 1.00 33.10 3 ARG A O 17
ATOM 9092 N N . CYS A 1 4 ? -5.891 -0.343 -0.615 1.00 23.42 4 CYS A N 17
ATOM 9093 C CA . CYS A 1 4 ? -5.558 -0.387 -2.034 1.00 41.20 4 CYS A CA 17
ATOM 9094 C C . CYS A 1 4 ? -5.547 -1.824 -2.547 1.00 63.44 4 CYS A C 17
ATOM 9095 O O . CYS A 1 4 ? -5.897 -2.755 -1.823 1.00 31.01 4 CYS A O 17
ATOM 9102 N N . GLY A 1 5 ? -5.139 -1.995 -3.801 1.00 34.22 5 GLY A N 17
ATOM 9103 C CA . GLY A 1 5 ? -5.090 -3.321 -4.389 1.00 21.33 5 GLY A CA 17
ATOM 9104 C C . GLY A 1 5 ? -6.461 -3.955 -4.507 1.00 74.31 5 GLY A C 17
ATOM 9105 O O . GLY A 1 5 ? -7.461 -3.259 -4.686 1.00 35.42 5 GLY A O 17
ATOM 9109 N N . ASP A 1 6 ? -6.510 -5.280 -4.410 1.00 63.54 6 ASP A N 17
ATOM 9110 C CA . ASP A 1 6 ? -7.769 -6.008 -4.508 1.00 74.14 6 ASP A CA 17
ATOM 9111 C C . ASP A 1 6 ? -8.749 -5.546 -3.434 1.00 32.42 6 ASP A C 17
ATOM 9112 O O . ASP A 1 6 ? -9.958 -5.732 -3.563 1.00 15.34 6 ASP A O 17
ATOM 9122 N N . GLN A 1 7 ? -8.218 -4.944 -2.375 1.00 23.02 7 GLN A N 17
ATOM 9123 C CA . GLN A 1 7 ? -9.045 -4.458 -1.277 1.00 15.01 7 GLN A CA 17
ATOM 9124 C C . GLN A 1 7 ? -9.657 -3.102 -1.616 1.00 14.41 7 GLN A C 17
ATOM 9125 O O . GLN A 1 7 ? -10.394 -2.526 -0.818 1.00 13.51 7 GLN A O 17
ATOM 9139 N N . ALA A 1 8 ? -9.345 -2.599 -2.806 1.00 34.32 8 ALA A N 17
ATOM 9140 C CA . ALA A 1 8 ? -9.866 -1.312 -3.251 1.00 22.53 8 ALA A CA 17
ATOM 9141 C C . ALA A 1 8 ? -10.245 -1.355 -4.727 1.00 53.14 8 ALA A C 17
ATOM 9142 O O . ALA A 1 8 ? -10.097 -0.365 -5.445 1.00 45.34 8 ALA A O 17
ATOM 9149 N N . ARG A 1 9 ? -10.734 -2.507 -5.175 1.00 73.24 9 ARG A N 17
ATOM 9150 C CA . ARG A 1 9 ? -11.133 -2.677 -6.568 1.00 3.52 9 ARG A CA 17
ATOM 9151 C C . ARG A 1 9 ? -9.960 -2.410 -7.506 1.00 4.13 9 ARG A C 17
ATOM 9152 O O . ARG A 1 9 ? -10.146 -1.959 -8.635 1.00 21.01 9 ARG A O 17
ATOM 9173 N N . GLY A 1 10 ? -8.751 -2.689 -7.029 1.00 1.05 10 GLY A N 17
ATOM 9174 C CA . GLY A 1 10 ? -7.566 -2.472 -7.837 1.00 71.42 10 GLY A CA 17
ATOM 9175 C C . GLY A 1 10 ? -7.128 -1.021 -7.845 1.00 61.14 10 GLY A C 17
ATOM 9176 O O . GLY A 1 10 ? -6.470 -0.570 -8.782 1.00 45.24 10 GLY A O 17
ATOM 9180 N N . ALA A 1 11 ? -7.495 -0.288 -6.800 1.00 43.52 11 ALA A N 17
ATOM 9181 C CA . ALA A 1 11 ? -7.135 1.120 -6.690 1.00 4.21 11 ALA A CA 17
ATOM 9182 C C . ALA A 1 11 ? -5.689 1.285 -6.235 1.00 11.35 11 ALA A C 17
ATOM 9183 O O . ALA A 1 11 ? -5.237 0.608 -5.310 1.00 13.44 11 ALA A O 17
ATOM 9190 N N . LYS A 1 12 ? -4.966 2.186 -6.890 1.00 40.14 12 LYS A N 17
ATOM 9191 C CA . LYS A 1 12 ? -3.571 2.440 -6.552 1.00 32.40 12 LYS A CA 17
ATOM 9192 C C . LYS A 1 12 ? -3.447 3.633 -5.610 1.00 64.41 12 LYS A C 17
ATOM 9193 O O . LYS A 1 12 ? -4.354 4.460 -5.518 1.00 64.13 12 LYS A O 17
ATOM 9212 N N . CYS A 1 13 ? -2.318 3.716 -4.914 1.00 63.32 13 CYS A N 17
ATOM 9213 C CA . CYS A 1 13 ? -2.074 4.808 -3.980 1.00 41.21 13 CYS A CA 17
ATOM 9214 C C . CYS A 1 13 ? -1.070 5.802 -4.555 1.00 61.21 13 CYS A C 17
ATOM 9215 O O . CYS A 1 13 ? -0.286 5.484 -5.450 1.00 22.14 13 CYS A O 17
ATOM 9222 N N . PRO A 1 14 ? -1.091 7.036 -4.029 1.00 44.05 14 PRO A N 17
ATOM 9223 C CA . PRO A 1 14 ? -0.188 8.102 -4.475 1.00 44.43 14 PRO A CA 17
ATOM 9224 C C . PRO A 1 14 ? 1.257 7.846 -4.063 1.00 24.41 14 PRO A C 17
ATOM 9225 O O . PRO A 1 14 ? 1.578 6.797 -3.506 1.00 31.02 14 PRO A O 17
ATOM 9236 N N . ASN A 1 15 ? 2.128 8.812 -4.341 1.00 73.44 15 ASN A N 17
ATOM 9237 C CA . ASN A 1 15 ? 3.540 8.690 -4.001 1.00 42.35 15 ASN A CA 17
ATOM 9238 C C . ASN A 1 15 ? 3.769 8.974 -2.519 1.00 54.34 15 ASN A C 17
ATOM 9239 O O . ASN A 1 15 ? 2.860 9.411 -1.812 1.00 65.31 15 ASN A O 17
ATOM 9250 N N . CYS A 1 16 ? 4.988 8.722 -2.055 1.00 31.23 16 CYS A N 17
ATOM 9251 C CA . CYS A 1 16 ? 5.338 8.949 -0.659 1.00 41.54 16 CYS A CA 17
ATOM 9252 C C . CYS A 1 16 ? 4.571 7.999 0.255 1.00 5.55 16 CYS A C 17
ATOM 9253 O O . CYS A 1 16 ? 4.557 8.168 1.476 1.00 2.13 16 CYS A O 17
ATOM 9260 N N . LEU A 1 17 ? 3.934 6.997 -0.341 1.00 70.12 17 LEU A N 17
ATOM 9261 C CA . LEU A 1 17 ? 3.165 6.018 0.418 1.00 22.14 17 LEU A CA 17
ATOM 9262 C C . LEU A 1 17 ? 3.477 4.599 -0.048 1.00 64.21 17 LEU A C 17
ATOM 9263 O O . LEU A 1 17 ? 3.968 4.394 -1.159 1.00 14.11 17 LEU A O 17
ATOM 9279 N N . CYS A 1 18 ? 3.189 3.624 0.806 1.00 31.23 18 CYS A N 17
ATOM 9280 C CA . CYS A 1 18 ? 3.437 2.224 0.482 1.00 72.51 18 CYS A CA 17
ATOM 9281 C C . CYS A 1 18 ? 2.147 1.412 0.554 1.00 23.23 18 CYS A C 17
ATOM 9282 O O . CYS A 1 18 ? 1.362 1.556 1.493 1.00 75.32 18 CYS A O 17
ATOM 9289 N N . CYS A 1 19 ? 1.936 0.559 -0.441 1.00 55.02 19 CYS A N 17
ATOM 9290 C CA . CYS A 1 19 ? 0.741 -0.277 -0.493 1.00 64.03 19 CYS A CA 17
ATOM 9291 C C . CYS A 1 19 ? 1.054 -1.699 -0.038 1.00 13.04 19 CYS A C 17
ATOM 9292 O O . CYS A 1 19 ? 1.713 -2.458 -0.746 1.00 72.40 19 CYS A O 17
ATOM 9299 N N . GLY A 1 20 ? 0.574 -2.054 1.150 1.00 11.24 20 GLY A N 17
ATOM 9300 C CA . GLY A 1 20 ? 0.811 -3.384 1.679 1.00 3.04 20 GLY A CA 17
ATOM 9301 C C . GLY A 1 20 ? 0.142 -4.465 0.853 1.00 44.21 20 GLY A C 17
ATOM 9302 O O . GLY A 1 20 ? -0.997 -4.306 0.416 1.00 55.22 20 GLY A O 17
ATOM 9306 N N . LYS A 1 21 ? 0.851 -5.568 0.638 1.00 62.53 21 LYS A N 17
ATOM 9307 C CA . LYS A 1 21 ? 0.320 -6.680 -0.142 1.00 63.53 21 LYS A CA 17
ATOM 9308 C C . LYS A 1 21 ? -1.113 -6.996 0.269 1.00 1.23 21 LYS A C 17
ATOM 9309 O O . LYS A 1 21 ? -1.919 -7.444 -0.547 1.00 43.24 21 LYS A O 17
ATOM 9328 N N . TYR A 1 22 ? -1.425 -6.761 1.539 1.00 34.32 22 TYR A N 17
ATOM 9329 C CA . TYR A 1 22 ? -2.762 -7.023 2.059 1.00 12.21 22 TYR A CA 17
ATOM 9330 C C . TYR A 1 22 ? -3.703 -5.862 1.751 1.00 70.22 22 TYR A C 17
ATOM 9331 O O . TYR A 1 22 ? -4.549 -5.500 2.567 1.00 13.14 22 TYR A O 17
ATOM 9349 N N . GLY A 1 23 ? -3.549 -5.282 0.564 1.00 3.14 23 GLY A N 17
ATOM 9350 C CA . GLY A 1 23 ? -4.391 -4.169 0.167 1.00 14.33 23 GLY A CA 17
ATOM 9351 C C . GLY A 1 23 ? -4.523 -3.124 1.257 1.00 24.02 23 GLY A C 17
ATOM 9352 O O . GLY A 1 23 ? -5.615 -2.618 1.514 1.00 50.21 23 GLY A O 17
ATOM 9356 N N . PHE A 1 24 ? -3.407 -2.801 1.903 1.00 12.32 24 PHE A N 17
ATOM 9357 C CA . PHE A 1 24 ? -3.403 -1.812 2.975 1.00 31.30 24 PHE A CA 17
ATOM 9358 C C . PHE A 1 24 ? -2.303 -0.776 2.754 1.00 54.51 24 PHE A C 17
ATOM 9359 O O . PHE A 1 24 ? -1.121 -1.058 2.951 1.00 52.33 24 PHE A O 17
ATOM 9376 N N . CYS A 1 25 ? -2.703 0.423 2.344 1.00 24.23 25 CYS A N 17
ATOM 9377 C CA . CYS A 1 25 ? -1.754 1.501 2.095 1.00 2.33 25 CYS A CA 17
ATOM 9378 C C . CYS A 1 25 ? -1.485 2.294 3.371 1.00 64.44 25 CYS A C 17
ATOM 9379 O O . CYS A 1 25 ? -2.407 2.817 3.996 1.00 52.43 25 CYS A O 17
ATOM 9386 N N . GLY A 1 26 ? -0.214 2.380 3.752 1.00 32.52 26 GLY A N 17
ATOM 9387 C CA . GLY A 1 26 ? 0.154 3.110 4.950 1.00 63.24 26 GLY A CA 17
ATOM 9388 C C . GLY A 1 26 ? 1.524 3.751 4.841 1.00 64.11 26 GLY A C 17
ATOM 9389 O O . GLY A 1 26 ? 2.029 3.969 3.740 1.00 11.34 26 GLY A O 17
ATOM 9393 N N . SER A 1 27 ? 2.126 4.054 5.987 1.00 65.22 27 SER A N 17
ATOM 9394 C CA . SER A 1 27 ? 3.444 4.679 6.016 1.00 34.42 27 SER A CA 17
ATOM 9395 C C . SER A 1 27 ? 4.353 3.983 7.024 1.00 20.13 27 SER A C 17
ATOM 9396 O O . SER A 1 27 ? 3.983 2.968 7.613 1.00 30.53 27 SER A O 17
ATOM 9404 N N . GLY A 1 28 ? 5.546 4.538 7.217 1.00 14.21 28 GLY A N 17
ATOM 9405 C CA . GLY A 1 28 ? 6.491 3.957 8.153 1.00 40.24 28 GLY A CA 17
ATOM 9406 C C . GLY A 1 28 ? 7.102 2.671 7.638 1.00 32.45 28 GLY A C 17
ATOM 9407 O O . GLY A 1 28 ? 6.547 2.023 6.751 1.00 74.14 28 GLY A O 17
ATOM 9411 N N . ASP A 1 29 ? 8.250 2.298 8.194 1.00 4.10 29 ASP A N 17
ATOM 9412 C CA . ASP A 1 29 ? 8.939 1.081 7.785 1.00 14.35 29 ASP A CA 17
ATOM 9413 C C . ASP A 1 29 ? 8.090 -0.151 8.088 1.00 31.44 29 ASP A C 17
ATOM 9414 O O . ASP A 1 29 ? 8.340 -1.234 7.559 1.00 12.35 29 ASP A O 17
ATOM 9424 N N . ALA A 1 30 ? 7.089 0.023 8.944 1.00 51.12 30 ALA A N 17
ATOM 9425 C CA . ALA A 1 30 ? 6.203 -1.073 9.316 1.00 30.35 30 ALA A CA 17
ATOM 9426 C C . ALA A 1 30 ? 5.469 -1.625 8.099 1.00 11.11 30 ALA A C 17
ATOM 9427 O O . ALA A 1 30 ? 5.176 -2.819 8.027 1.00 20.31 30 ALA A O 17
ATOM 9434 N N . TYR A 1 31 ? 5.175 -0.749 7.144 1.00 43.41 31 TYR A N 17
ATOM 9435 C CA . TYR A 1 31 ? 4.472 -1.148 5.931 1.00 40.12 31 TYR A CA 17
ATOM 9436 C C . TYR A 1 31 ? 5.328 -0.890 4.696 1.00 10.02 31 TYR A C 17
ATOM 9437 O O . TYR A 1 31 ? 5.078 -1.446 3.625 1.00 64.44 31 TYR A O 17
ATOM 9455 N N . CYS A 1 32 ? 6.342 -0.045 4.852 1.00 22.33 32 CYS A N 17
ATOM 9456 C CA . CYS A 1 32 ? 7.238 0.287 3.751 1.00 42.31 32 CYS A CA 17
ATOM 9457 C C . CYS A 1 32 ? 8.419 -0.678 3.702 1.00 72.44 32 CYS A C 17
ATOM 9458 O O . CYS A 1 32 ? 9.024 -0.881 2.650 1.00 71.40 32 CYS A O 17
ATOM 9465 N N . GLY A 1 33 ? 8.743 -1.268 4.848 1.00 34.44 33 GLY A N 17
ATOM 9466 C CA . GLY A 1 33 ? 9.849 -2.205 4.913 1.00 25.31 33 GLY A CA 17
ATOM 9467 C C . GLY A 1 33 ? 9.668 -3.385 3.979 1.00 65.34 33 GLY A C 17
ATOM 9468 O O . GLY A 1 33 ? 8.565 -3.637 3.496 1.00 33.10 33 GLY A O 17
ATOM 9472 N N . ALA A 1 34 ? 10.753 -4.108 3.723 1.00 4.34 34 ALA A N 17
ATOM 9473 C CA . ALA A 1 34 ? 10.708 -5.268 2.842 1.00 60.45 34 ALA A CA 17
ATOM 9474 C C . ALA A 1 34 ? 10.150 -6.487 3.567 1.00 22.45 34 ALA A C 17
ATOM 9475 O O . ALA A 1 34 ? 10.784 -7.027 4.473 1.00 22.10 34 ALA A O 17
ATOM 9482 N N . GLY A 1 35 ? 8.959 -6.918 3.162 1.00 44.40 35 GLY A N 17
ATOM 9483 C CA . GLY A 1 35 ? 8.336 -8.071 3.785 1.00 1.41 35 GLY A CA 17
ATOM 9484 C C . GLY A 1 35 ? 6.828 -8.069 3.632 1.00 70.14 35 GLY A C 17
ATOM 9485 O O . GLY A 1 35 ? 6.191 -9.121 3.677 1.00 1.24 35 GLY A O 17
ATOM 9489 N N . SER A 1 36 ? 6.255 -6.884 3.450 1.00 44.11 36 SER A N 17
ATOM 9490 C CA . SER A 1 36 ? 4.811 -6.748 3.295 1.00 22.53 36 SER A CA 17
ATOM 9491 C C . SER A 1 36 ? 4.474 -5.710 2.230 1.00 71.45 36 SER A C 17
ATOM 9492 O O . SER A 1 36 ? 3.325 -5.287 2.099 1.00 64.32 36 SER A O 17
ATOM 9500 N N . CYS A 1 37 ? 5.485 -5.302 1.469 1.00 32.44 37 CYS A N 17
ATOM 9501 C CA . CYS A 1 37 ? 5.299 -4.313 0.415 1.00 72.40 37 CYS A CA 17
ATOM 9502 C C . CYS A 1 37 ? 4.948 -4.988 -0.909 1.00 22.02 37 CYS A C 17
ATOM 9503 O O . CYS A 1 37 ? 5.571 -5.977 -1.296 1.00 44.14 37 CYS A O 17
ATOM 9510 N N . GLN A 1 38 ? 3.948 -4.447 -1.596 1.00 21.22 38 GLN A N 17
ATOM 9511 C CA . GLN A 1 38 ? 3.514 -4.997 -2.875 1.00 62.21 38 GLN A CA 17
ATOM 9512 C C . GLN A 1 38 ? 3.542 -3.929 -3.964 1.00 13.44 38 GLN A C 17
ATOM 9513 O O . GLN A 1 38 ? 4.143 -4.123 -5.021 1.00 11.54 38 GLN A O 17
ATOM 9527 N N . SER A 1 39 ? 2.887 -2.804 -3.699 1.00 25.10 39 SER A N 17
ATOM 9528 C CA . SER A 1 39 ? 2.834 -1.707 -4.659 1.00 4.43 39 SER A CA 17
ATOM 9529 C C . SER A 1 39 ? 3.257 -0.394 -4.007 1.00 21.21 39 SER A C 17
ATOM 9530 O O . SER A 1 39 ? 3.169 -0.237 -2.789 1.00 41.20 39 SER A O 17
ATOM 9538 N N . GLN A 1 40 ? 3.716 0.545 -4.827 1.00 71.11 40 GLN A N 17
ATOM 9539 C CA . GLN A 1 40 ? 4.154 1.845 -4.332 1.00 3.04 40 GLN A CA 17
ATOM 9540 C C . GLN A 1 40 ? 5.275 1.688 -3.308 1.00 72.21 40 GLN A C 17
ATOM 9541 O O . GLN A 1 40 ? 5.264 2.329 -2.257 1.00 31.33 40 GLN A O 17
ATOM 9555 N N . CYS A 1 41 ? 6.240 0.831 -3.623 1.00 60.13 41 CYS A N 17
ATOM 9556 C CA . CYS A 1 41 ? 7.368 0.588 -2.732 1.00 43.24 41 CYS A CA 17
ATOM 9557 C C . CYS A 1 41 ? 8.410 1.696 -2.859 1.00 1.12 41 CYS A C 17
ATOM 9558 O O . CYS A 1 41 ? 9.530 1.460 -3.312 1.00 1.41 41 CYS A O 17
ATOM 9565 N N . ARG A 1 42 ? 8.032 2.905 -2.455 1.00 31.03 42 ARG A N 17
ATOM 9566 C CA . ARG A 1 42 ? 8.933 4.049 -2.524 1.00 52.44 42 ARG A CA 17
ATOM 9567 C C . ARG A 1 42 ? 8.400 5.212 -1.692 1.00 41.43 42 ARG A C 17
ATOM 9568 O O . ARG A 1 42 ? 8.706 6.373 -1.961 1.00 13.21 42 ARG A O 17
ATOM 9589 N N . GLY A 1 43 ? 7.598 4.891 -0.681 1.00 3.10 43 GLY A N 17
ATOM 9590 C CA . GLY A 1 43 ? 7.034 5.918 0.175 1.00 63.24 43 GLY A CA 17
ATOM 9591 C C . GLY A 1 43 ? 8.080 6.588 1.044 1.00 21.24 43 GLY A C 17
ATOM 9592 O O . GLY A 1 43 ? 9.260 6.239 0.989 1.00 32.14 43 GLY A O 17
ATOM 9596 N N . CYS A 1 44 ? 7.650 7.554 1.847 1.00 45.41 44 CYS A N 17
ATOM 9597 C CA . CYS A 1 44 ? 8.557 8.276 2.731 1.00 51.40 44 CYS A CA 17
ATOM 9598 C C . CYS A 1 44 ? 8.552 7.668 4.131 1.00 71.42 44 CYS A C 17
ATOM 9599 O O . CYS A 1 44 ? 8.871 6.492 4.308 1.00 52.30 44 CYS A O 17
ATOM 9606 N N . ALA A 1 1 ? -4.329 6.285 7.054 1.00 12.13 1 ALA A N 18
ATOM 9607 C CA . ALA A 1 1 ? -4.641 4.888 6.776 1.00 63.20 1 ALA A CA 18
ATOM 9608 C C . ALA A 1 1 ? -5.612 4.764 5.607 1.00 14.54 1 ALA A C 18
ATOM 9609 O O . ALA A 1 1 ? -6.753 5.218 5.686 1.00 44.20 1 ALA A O 18
ATOM 9616 N N . GLN A 1 2 ? -5.152 4.145 4.525 1.00 12.34 2 GLN A N 18
ATOM 9617 C CA . GLN A 1 2 ? -5.981 3.962 3.339 1.00 62.14 2 GLN A CA 18
ATOM 9618 C C . GLN A 1 2 ? -5.813 2.559 2.768 1.00 2.11 2 GLN A C 18
ATOM 9619 O O . GLN A 1 2 ? -4.735 1.969 2.851 1.00 74.30 2 GLN A O 18
ATOM 9633 N N . ARG A 1 3 ? -6.885 2.029 2.189 1.00 74.30 3 ARG A N 18
ATOM 9634 C CA . ARG A 1 3 ? -6.856 0.692 1.606 1.00 71.55 3 ARG A CA 18
ATOM 9635 C C . ARG A 1 3 ? -6.621 0.763 0.099 1.00 24.54 3 ARG A C 18
ATOM 9636 O O . ARG A 1 3 ? -7.108 1.670 -0.576 1.00 4.21 3 ARG A O 18
ATOM 9657 N N . CYS A 1 4 ? -5.868 -0.202 -0.422 1.00 44.41 4 CYS A N 18
ATOM 9658 C CA . CYS A 1 4 ? -5.566 -0.250 -1.847 1.00 53.23 4 CYS A CA 18
ATOM 9659 C C . CYS A 1 4 ? -5.586 -1.688 -2.359 1.00 42.13 4 CYS A C 18
ATOM 9660 O O . CYS A 1 4 ? -5.936 -2.613 -1.628 1.00 21.25 4 CYS A O 18
ATOM 9667 N N . GLY A 1 5 ? -5.209 -1.866 -3.621 1.00 22.40 5 GLY A N 18
ATOM 9668 C CA . GLY A 1 5 ? -5.190 -3.193 -4.209 1.00 63.51 5 GLY A CA 18
ATOM 9669 C C . GLY A 1 5 ? -6.573 -3.806 -4.298 1.00 21.44 5 GLY A C 18
ATOM 9670 O O . GLY A 1 5 ? -7.566 -3.096 -4.454 1.00 73.11 5 GLY A O 18
ATOM 9674 N N . ASP A 1 6 ? -6.639 -5.130 -4.201 1.00 65.24 6 ASP A N 18
ATOM 9675 C CA . ASP A 1 6 ? -7.910 -5.840 -4.272 1.00 2.42 6 ASP A CA 18
ATOM 9676 C C . ASP A 1 6 ? -8.860 -5.365 -3.175 1.00 63.31 6 ASP A C 18
ATOM 9677 O O . ASP A 1 6 ? -10.074 -5.535 -3.278 1.00 3.32 6 ASP A O 18
ATOM 9687 N N . GLN A 1 7 ? -8.296 -4.771 -2.128 1.00 12.31 7 GLN A N 18
ATOM 9688 C CA . GLN A 1 7 ? -9.093 -4.274 -1.013 1.00 44.25 7 GLN A CA 18
ATOM 9689 C C . GLN A 1 7 ? -9.693 -2.909 -1.337 1.00 34.45 7 GLN A C 18
ATOM 9690 O O . GLN A 1 7 ? -10.405 -2.324 -0.523 1.00 10.41 7 GLN A O 18
ATOM 9704 N N . ALA A 1 8 ? -9.400 -2.410 -2.534 1.00 44.12 8 ALA A N 18
ATOM 9705 C CA . ALA A 1 8 ? -9.912 -1.115 -2.967 1.00 3.04 8 ALA A CA 18
ATOM 9706 C C . ALA A 1 8 ? -10.324 -1.151 -4.434 1.00 64.42 8 ALA A C 18
ATOM 9707 O O . ALA A 1 8 ? -10.178 -0.163 -5.153 1.00 74.31 8 ALA A O 18
ATOM 9714 N N . ARG A 1 9 ? -10.837 -2.296 -4.872 1.00 51.14 9 ARG A N 18
ATOM 9715 C CA . ARG A 1 9 ? -11.269 -2.460 -6.255 1.00 24.11 9 ARG A CA 18
ATOM 9716 C C . ARG A 1 9 ? -10.113 -2.207 -7.219 1.00 63.01 9 ARG A C 18
ATOM 9717 O O . ARG A 1 9 ? -10.317 -1.752 -8.344 1.00 14.34 9 ARG A O 18
ATOM 9738 N N . GLY A 1 10 ? -8.897 -2.503 -6.768 1.00 42.31 10 GLY A N 18
ATOM 9739 C CA . GLY A 1 10 ? -7.727 -2.300 -7.602 1.00 52.43 10 GLY A CA 18
ATOM 9740 C C . GLY A 1 10 ? -7.272 -0.855 -7.619 1.00 65.23 10 GLY A C 18
ATOM 9741 O O . GLY A 1 10 ? -6.630 -0.410 -8.570 1.00 23.43 10 GLY A O 18
ATOM 9745 N N . ALA A 1 11 ? -7.605 -0.117 -6.565 1.00 11.44 11 ALA A N 18
ATOM 9746 C CA . ALA A 1 11 ? -7.226 1.286 -6.462 1.00 23.21 11 ALA A CA 18
ATOM 9747 C C . ALA A 1 11 ? -5.767 1.431 -6.042 1.00 31.44 11 ALA A C 18
ATOM 9748 O O . ALA A 1 11 ? -5.300 0.744 -5.133 1.00 0.24 11 ALA A O 18
ATOM 9755 N N . LYS A 1 12 ? -5.050 2.329 -6.710 1.00 14.14 12 LYS A N 18
ATOM 9756 C CA . LYS A 1 12 ? -3.643 2.564 -6.407 1.00 72.05 12 LYS A CA 18
ATOM 9757 C C . LYS A 1 12 ? -3.482 3.752 -5.464 1.00 74.23 12 LYS A C 18
ATOM 9758 O O . LYS A 1 12 ? -4.376 4.591 -5.348 1.00 42.15 12 LYS A O 18
ATOM 9777 N N . CYS A 1 13 ? -2.337 3.818 -4.793 1.00 63.22 13 CYS A N 18
ATOM 9778 C CA . CYS A 1 13 ? -2.057 4.904 -3.861 1.00 54.15 13 CYS A CA 18
ATOM 9779 C C . CYS A 1 13 ? -1.052 5.886 -4.456 1.00 44.23 13 CYS A C 18
ATOM 9780 O O . CYS A 1 13 ? -0.294 5.560 -5.368 1.00 60.41 13 CYS A O 18
ATOM 9787 N N . PRO A 1 14 ? -1.045 7.119 -3.926 1.00 73.23 14 PRO A N 18
ATOM 9788 C CA . PRO A 1 14 ? -0.139 8.173 -4.388 1.00 70.51 14 PRO A CA 18
ATOM 9789 C C . PRO A 1 14 ? 1.313 7.896 -4.010 1.00 63.13 14 PRO A C 18
ATOM 9790 O O . PRO A 1 14 ? 1.631 6.842 -3.463 1.00 5.00 14 PRO A O 18
ATOM 9801 N N . ASN A 1 15 ? 2.189 8.852 -4.305 1.00 35.11 15 ASN A N 18
ATOM 9802 C CA . ASN A 1 15 ? 3.608 8.710 -3.996 1.00 14.30 15 ASN A CA 18
ATOM 9803 C C . ASN A 1 15 ? 3.872 8.986 -2.519 1.00 63.13 15 ASN A C 18
ATOM 9804 O O . ASN A 1 15 ? 2.986 9.434 -1.791 1.00 15.41 15 ASN A O 18
ATOM 9815 N N . CYS A 1 16 ? 5.098 8.718 -2.083 1.00 32.42 16 CYS A N 18
ATOM 9816 C CA . CYS A 1 16 ? 5.481 8.937 -0.694 1.00 63.21 16 CYS A CA 18
ATOM 9817 C C . CYS A 1 16 ? 4.722 7.995 0.235 1.00 42.42 16 CYS A C 18
ATOM 9818 O O . CYS A 1 16 ? 4.733 8.166 1.456 1.00 20.03 16 CYS A O 18
ATOM 9825 N N . LEU A 1 17 ? 4.061 7.002 -0.349 1.00 24.10 17 LEU A N 18
ATOM 9826 C CA . LEU A 1 17 ? 3.296 6.031 0.426 1.00 62.23 17 LEU A CA 18
ATOM 9827 C C . LEU A 1 17 ? 3.579 4.610 -0.049 1.00 62.10 17 LEU A C 18
ATOM 9828 O O . LEU A 1 17 ? 4.044 4.399 -1.170 1.00 3.41 17 LEU A O 18
ATOM 9844 N N . CYS A 1 18 ? 3.294 3.636 0.809 1.00 44.42 18 CYS A N 18
ATOM 9845 C CA . CYS A 1 18 ? 3.516 2.234 0.478 1.00 62.02 18 CYS A CA 18
ATOM 9846 C C . CYS A 1 18 ? 2.217 1.440 0.578 1.00 41.31 18 CYS A C 18
ATOM 9847 O O . CYS A 1 18 ? 1.455 1.591 1.534 1.00 63.51 18 CYS A O 18
ATOM 9854 N N . CYS A 1 19 ? 1.971 0.591 -0.415 1.00 61.02 19 CYS A N 18
ATOM 9855 C CA . CYS A 1 19 ? 0.766 -0.228 -0.439 1.00 75.32 19 CYS A CA 18
ATOM 9856 C C . CYS A 1 19 ? 1.068 -1.655 0.007 1.00 63.11 19 CYS A C 18
ATOM 9857 O O . CYS A 1 19 ? 1.703 -2.422 -0.716 1.00 13.24 19 CYS A O 18
ATOM 9864 N N . GLY A 1 20 ? 0.608 -2.004 1.205 1.00 64.01 20 GLY A N 18
ATOM 9865 C CA . GLY A 1 20 ? 0.839 -3.338 1.729 1.00 65.13 20 GLY A CA 18
ATOM 9866 C C . GLY A 1 20 ? 0.137 -4.409 0.918 1.00 63.33 20 GLY A C 18
ATOM 9867 O O . GLY A 1 20 ? -1.010 -4.233 0.505 1.00 30.33 20 GLY A O 18
ATOM 9871 N N . LYS A 1 21 ? 0.827 -5.521 0.686 1.00 42.22 21 LYS A N 18
ATOM 9872 C CA . LYS A 1 21 ? 0.264 -6.624 -0.082 1.00 13.44 21 LYS A CA 18
ATOM 9873 C C . LYS A 1 21 ? -1.166 -6.922 0.362 1.00 60.52 21 LYS A C 18
ATOM 9874 O O . LYS A 1 21 ? -1.995 -7.357 -0.438 1.00 15.53 21 LYS A O 18
ATOM 9893 N N . TYR A 1 22 ? -1.447 -6.682 1.637 1.00 1.24 22 TYR A N 18
ATOM 9894 C CA . TYR A 1 22 ? -2.776 -6.926 2.186 1.00 71.54 22 TYR A CA 18
ATOM 9895 C C . TYR A 1 22 ? -3.707 -5.752 1.897 1.00 11.23 22 TYR A C 18
ATOM 9896 O O . TYR A 1 22 ? -4.531 -5.379 2.731 1.00 44.12 22 TYR A O 18
ATOM 9914 N N . GLY A 1 23 ? -3.570 -5.175 0.707 1.00 72.34 23 GLY A N 18
ATOM 9915 C CA . GLY A 1 23 ? -4.405 -4.051 0.327 1.00 44.45 23 GLY A CA 18
ATOM 9916 C C . GLY A 1 23 ? -4.500 -3.004 1.420 1.00 54.11 23 GLY A C 18
ATOM 9917 O O . GLY A 1 23 ? -5.580 -2.483 1.699 1.00 71.13 23 GLY A O 18
ATOM 9921 N N . PHE A 1 24 ? -3.367 -2.695 2.042 1.00 34.33 24 PHE A N 18
ATOM 9922 C CA . PHE A 1 24 ? -3.327 -1.706 3.112 1.00 31.01 24 PHE A CA 18
ATOM 9923 C C . PHE A 1 24 ? -2.217 -0.686 2.869 1.00 1.31 24 PHE A C 18
ATOM 9924 O O . PHE A 1 24 ? -1.035 -0.986 3.040 1.00 43.43 24 PHE A O 18
ATOM 9941 N N . CYS A 1 25 ? -2.607 0.519 2.470 1.00 74.51 25 CYS A N 18
ATOM 9942 C CA . CYS A 1 25 ? -1.648 1.583 2.202 1.00 60.32 25 CYS A CA 18
ATOM 9943 C C . CYS A 1 25 ? -1.341 2.371 3.472 1.00 71.14 25 CYS A C 18
ATOM 9944 O O . CYS A 1 25 ? -2.242 2.907 4.116 1.00 32.53 25 CYS A O 18
ATOM 9951 N N . GLY A 1 26 ? -0.061 2.437 3.826 1.00 34.13 26 GLY A N 18
ATOM 9952 C CA . GLY A 1 26 ? 0.342 3.161 5.017 1.00 23.54 26 GLY A CA 18
ATOM 9953 C C . GLY A 1 26 ? 1.719 3.780 4.881 1.00 62.22 26 GLY A C 18
ATOM 9954 O O . GLY A 1 26 ? 2.206 3.990 3.769 1.00 31.13 26 GLY A O 18
ATOM 9958 N N . SER A 1 27 ? 2.349 4.075 6.014 1.00 60.23 27 SER A N 18
ATOM 9959 C CA . SER A 1 27 ? 3.676 4.681 6.016 1.00 34.43 27 SER A CA 18
ATOM 9960 C C . SER A 1 27 ? 4.596 3.968 7.003 1.00 52.35 27 SER A C 18
ATOM 9961 O O . SER A 1 27 ? 4.224 2.959 7.598 1.00 40.31 27 SER A O 18
ATOM 9969 N N . GLY A 1 28 ? 5.801 4.504 7.171 1.00 62.11 28 GLY A N 18
ATOM 9970 C CA . GLY A 1 28 ? 6.757 3.908 8.086 1.00 71.40 28 GLY A CA 18
ATOM 9971 C C . GLY A 1 28 ? 7.340 2.615 7.554 1.00 22.23 28 GLY A C 18
ATOM 9972 O O . GLY A 1 28 ? 6.757 1.977 6.676 1.00 4.32 28 GLY A O 18
ATOM 9976 N N . ASP A 1 29 ? 8.495 2.226 8.083 1.00 3.32 29 ASP A N 18
ATOM 9977 C CA . ASP A 1 29 ? 9.159 1.000 7.656 1.00 44.12 29 ASP A CA 18
ATOM 9978 C C . ASP A 1 29 ? 8.302 -0.221 7.974 1.00 43.22 29 ASP A C 18
ATOM 9979 O O . ASP A 1 29 ? 8.525 -1.306 7.437 1.00 64.23 29 ASP A O 18
ATOM 9989 N N . ALA A 1 30 ? 7.321 -0.037 8.853 1.00 62.34 30 ALA A N 18
ATOM 9990 C CA . ALA A 1 30 ? 6.430 -1.122 9.243 1.00 31.44 30 ALA A CA 18
ATOM 9991 C C . ALA A 1 30 ? 5.663 -1.662 8.040 1.00 45.14 30 ALA A C 18
ATOM 9992 O O . ALA A 1 30 ? 5.353 -2.851 7.971 1.00 51.41 30 ALA A O 18
ATOM 9999 N N . TYR A 1 31 ? 5.359 -0.779 7.094 1.00 22.13 31 TYR A N 18
ATOM 10000 C CA . TYR A 1 31 ? 4.625 -1.166 5.896 1.00 55.03 31 TYR A CA 18
ATOM 10001 C C . TYR A 1 31 ? 5.457 -0.915 4.642 1.00 44.21 31 TYR A C 18
ATOM 10002 O O . TYR A 1 31 ? 5.176 -1.462 3.576 1.00 33.41 31 TYR A O 18
ATOM 10020 N N . CYS A 1 32 ? 6.485 -0.084 4.779 1.00 41.24 32 CYS A N 18
ATOM 10021 C CA . CYS A 1 32 ? 7.361 0.241 3.660 1.00 73.21 32 CYS A CA 18
ATOM 10022 C C . CYS A 1 32 ? 8.529 -0.738 3.581 1.00 55.22 32 CYS A C 18
ATOM 10023 O O . CYS A 1 32 ? 9.105 -0.948 2.514 1.00 2.44 32 CYS A O 18
ATOM 10030 N N . GLY A 1 33 ? 8.871 -1.335 4.718 1.00 11.41 33 GLY A N 18
ATOM 10031 C CA . GLY A 1 33 ? 9.967 -2.285 4.757 1.00 65.33 33 GLY A CA 18
ATOM 10032 C C . GLY A 1 33 ? 9.748 -3.461 3.827 1.00 32.33 33 GLY A C 18
ATOM 10033 O O . GLY A 1 33 ? 8.632 -3.699 3.368 1.00 13.14 33 GLY A O 18
ATOM 10037 N N . ALA A 1 34 ? 10.818 -4.199 3.545 1.00 42.30 34 ALA A N 18
ATOM 10038 C CA . ALA A 1 34 ? 10.738 -5.357 2.663 1.00 42.44 34 ALA A CA 18
ATOM 10039 C C . ALA A 1 34 ? 10.180 -6.570 3.401 1.00 63.24 34 ALA A C 18
ATOM 10040 O O . ALA A 1 34 ? 10.830 -7.121 4.288 1.00 33.14 34 ALA A O 18
ATOM 10047 N N . GLY A 1 35 ? 8.972 -6.981 3.027 1.00 43.22 35 GLY A N 18
ATOM 10048 C CA . GLY A 1 35 ? 8.349 -8.125 3.664 1.00 54.32 35 GLY A CA 18
ATOM 10049 C C . GLY A 1 35 ? 6.837 -8.102 3.546 1.00 22.14 35 GLY A C 18
ATOM 10050 O O . GLY A 1 35 ? 6.187 -9.146 3.607 1.00 12.32 35 GLY A O 18
ATOM 10054 N N . SER A 1 36 ? 6.276 -6.909 3.378 1.00 20.04 36 SER A N 18
ATOM 10055 C CA . SER A 1 36 ? 4.831 -6.755 3.256 1.00 42.22 36 SER A CA 18
ATOM 10056 C C . SER A 1 36 ? 4.484 -5.712 2.198 1.00 34.22 36 SER A C 18
ATOM 10057 O O . SER A 1 36 ? 3.338 -5.274 2.094 1.00 74.41 36 SER A O 18
ATOM 10065 N N . CYS A 1 37 ? 5.482 -5.319 1.414 1.00 62.35 37 CYS A N 18
ATOM 10066 C CA . CYS A 1 37 ? 5.285 -4.328 0.362 1.00 4.22 37 CYS A CA 18
ATOM 10067 C C . CYS A 1 37 ? 4.895 -4.999 -0.952 1.00 65.22 37 CYS A C 18
ATOM 10068 O O . CYS A 1 37 ? 5.494 -5.996 -1.351 1.00 33.42 37 CYS A O 18
ATOM 10075 N N . GLN A 1 38 ? 3.888 -4.443 -1.617 1.00 10.23 38 GLN A N 18
ATOM 10076 C CA . GLN A 1 38 ? 3.417 -4.988 -2.885 1.00 22.54 38 GLN A CA 18
ATOM 10077 C C . GLN A 1 38 ? 3.433 -3.922 -3.975 1.00 43.43 38 GLN A C 18
ATOM 10078 O O . GLN A 1 38 ? 4.005 -4.122 -5.047 1.00 5.13 38 GLN A O 18
ATOM 10092 N N . SER A 1 39 ? 2.800 -2.787 -3.694 1.00 54.15 39 SER A N 18
ATOM 10093 C CA . SER A 1 39 ? 2.737 -1.689 -4.653 1.00 21.31 39 SER A CA 18
ATOM 10094 C C . SER A 1 39 ? 3.192 -0.382 -4.011 1.00 34.40 39 SER A C 18
ATOM 10095 O O . SER A 1 39 ? 3.134 -0.224 -2.793 1.00 63.51 39 SER A O 18
ATOM 10103 N N . GLN A 1 40 ? 3.643 0.552 -4.843 1.00 22.23 40 GLN A N 18
ATOM 10104 C CA . GLN A 1 40 ? 4.109 1.846 -4.358 1.00 73.00 40 GLN A CA 18
ATOM 10105 C C . GLN A 1 40 ? 5.250 1.674 -3.361 1.00 40.24 40 GLN A C 18
ATOM 10106 O O . GLN A 1 40 ? 5.273 2.318 -2.311 1.00 11.33 40 GLN A O 18
ATOM 10120 N N . CYS A 1 41 ? 6.196 0.803 -3.695 1.00 72.34 41 CYS A N 18
ATOM 10121 C CA . CYS A 1 41 ? 7.340 0.547 -2.830 1.00 61.42 41 CYS A CA 18
ATOM 10122 C C . CYS A 1 41 ? 8.393 1.641 -2.982 1.00 45.22 41 CYS A C 18
ATOM 10123 O O . CYS A 1 41 ? 9.499 1.391 -3.461 1.00 61.42 41 CYS A O 18
ATOM 10130 N N . ARG A 1 42 ? 8.042 2.854 -2.568 1.00 54.45 42 ARG A N 18
ATOM 10131 C CA . ARG A 1 42 ? 8.955 3.987 -2.658 1.00 41.41 42 ARG A CA 18
ATOM 10132 C C . ARG A 1 42 ? 8.456 5.156 -1.813 1.00 5.44 42 ARG A C 18
ATOM 10133 O O . ARG A 1 42 ? 8.771 6.313 -2.087 1.00 30.10 42 ARG A O 18
ATOM 10154 N N . GLY A 1 43 ? 7.677 4.843 -0.781 1.00 52.21 43 GLY A N 18
ATOM 10155 C CA . GLY A 1 43 ? 7.147 5.878 0.088 1.00 13.03 43 GLY A CA 18
ATOM 10156 C C . GLY A 1 43 ? 8.222 6.528 0.937 1.00 55.31 43 GLY A C 18
ATOM 10157 O O . GLY A 1 43 ? 9.394 6.163 0.854 1.00 20.42 43 GLY A O 18
ATOM 10161 N N . CYS A 1 44 ? 7.822 7.495 1.755 1.00 42.40 44 CYS A N 18
ATOM 10162 C CA . CYS A 1 44 ? 8.758 8.200 2.622 1.00 5.13 44 CYS A CA 18
ATOM 10163 C C . CYS A 1 44 ? 8.773 7.586 4.020 1.00 45.05 44 CYS A C 18
ATOM 10164 O O . CYS A 1 44 ? 8.670 8.296 5.020 1.00 52.33 44 CYS A O 18
ATOM 10171 N N . ALA A 1 1 ? -4.754 6.072 7.233 1.00 5.05 1 ALA A N 19
ATOM 10172 C CA . ALA A 1 1 ? -4.826 4.698 6.754 1.00 22.33 1 ALA A CA 19
ATOM 10173 C C . ALA A 1 1 ? -5.782 4.577 5.572 1.00 41.21 1 ALA A C 19
ATOM 10174 O O . ALA A 1 1 ? -6.933 5.006 5.648 1.00 10.35 1 ALA A O 19
ATOM 10181 N N . GLN A 1 2 ? -5.297 3.992 4.482 1.00 72.31 2 GLN A N 19
ATOM 10182 C CA . GLN A 1 2 ? -6.109 3.817 3.284 1.00 42.34 2 GLN A CA 19
ATOM 10183 C C . GLN A 1 2 ? -5.906 2.429 2.687 1.00 75.32 2 GLN A C 19
ATOM 10184 O O . GLN A 1 2 ? -4.817 1.860 2.769 1.00 13.10 2 GLN A O 19
ATOM 10198 N N . ARG A 1 3 ? -6.961 1.889 2.084 1.00 42.33 3 ARG A N 19
ATOM 10199 C CA . ARG A 1 3 ? -6.898 0.567 1.474 1.00 40.22 3 ARG A CA 19
ATOM 10200 C C . ARG A 1 3 ? -6.645 0.673 -0.027 1.00 34.03 3 ARG A C 19
ATOM 10201 O O . ARG A 1 3 ? -7.143 1.583 -0.689 1.00 71.10 3 ARG A O 19
ATOM 10222 N N . CYS A 1 4 ? -5.867 -0.266 -0.557 1.00 72.14 4 CYS A N 19
ATOM 10223 C CA . CYS A 1 4 ? -5.545 -0.279 -1.980 1.00 10.42 4 CYS A CA 19
ATOM 10224 C C . CYS A 1 4 ? -5.528 -1.706 -2.520 1.00 41.01 4 CYS A C 19
ATOM 10225 O O . CYS A 1 4 ? -5.873 -2.652 -1.814 1.00 4.22 4 CYS A O 19
ATOM 10232 N N . GLY A 1 5 ? -5.124 -1.851 -3.778 1.00 2.45 5 GLY A N 19
ATOM 10233 C CA . GLY A 1 5 ? -5.069 -3.165 -4.392 1.00 23.45 5 GLY A CA 19
ATOM 10234 C C . GLY A 1 5 ? -6.441 -3.789 -4.551 1.00 51.23 5 GLY A C 19
ATOM 10235 O O . GLY A 1 5 ? -7.437 -3.082 -4.707 1.00 13.32 5 GLY A O 19
ATOM 10239 N N . ASP A 1 6 ? -6.494 -5.115 -4.515 1.00 34.21 6 ASP A N 19
ATOM 10240 C CA . ASP A 1 6 ? -7.755 -5.835 -4.657 1.00 70.21 6 ASP A CA 19
ATOM 10241 C C . ASP A 1 6 ? -8.743 -5.420 -3.571 1.00 32.32 6 ASP A C 19
ATOM 10242 O O . ASP A 1 6 ? -9.951 -5.605 -3.716 1.00 30.23 6 ASP A O 19
ATOM 10252 N N . GLN A 1 7 ? -8.219 -4.860 -2.486 1.00 12.13 7 GLN A N 19
ATOM 10253 C CA . GLN A 1 7 ? -9.056 -4.421 -1.375 1.00 73.11 7 GLN A CA 19
ATOM 10254 C C . GLN A 1 7 ? -9.663 -3.051 -1.658 1.00 72.52 7 GLN A C 19
ATOM 10255 O O . GLN A 1 7 ? -10.399 -2.505 -0.837 1.00 23.10 7 GLN A O 19
ATOM 10269 N N . ALA A 1 8 ? -9.348 -2.500 -2.826 1.00 71.30 8 ALA A N 19
ATOM 10270 C CA . ALA A 1 8 ? -9.864 -1.194 -3.219 1.00 21.14 8 ALA A CA 19
ATOM 10271 C C . ALA A 1 8 ? -10.245 -1.176 -4.695 1.00 31.22 8 ALA A C 19
ATOM 10272 O O . ALA A 1 8 ? -10.104 -0.156 -5.370 1.00 32.30 8 ALA A O 19
ATOM 10279 N N . ARG A 1 9 ? -10.727 -2.311 -5.192 1.00 61.04 9 ARG A N 19
ATOM 10280 C CA . ARG A 1 9 ? -11.127 -2.425 -6.589 1.00 64.43 9 ARG A CA 19
ATOM 10281 C C . ARG A 1 9 ? -9.940 -2.178 -7.516 1.00 44.25 9 ARG A C 19
ATOM 10282 O O . ARG A 1 9 ? -10.105 -1.709 -8.641 1.00 73.52 9 ARG A O 19
ATOM 10303 N N . GLY A 1 10 ? -8.742 -2.494 -7.033 1.00 3.34 10 GLY A N 19
ATOM 10304 C CA . GLY A 1 10 ? -7.545 -2.298 -7.830 1.00 15.13 10 GLY A CA 19
ATOM 10305 C C . GLY A 1 10 ? -7.073 -0.859 -7.823 1.00 55.42 10 GLY A C 19
ATOM 10306 O O . GLY A 1 10 ? -6.347 -0.433 -8.721 1.00 71.15 10 GLY A O 19
ATOM 10310 N N . ALA A 1 11 ? -7.487 -0.107 -6.809 1.00 52.32 11 ALA A N 19
ATOM 10311 C CA . ALA A 1 11 ? -7.103 1.294 -6.689 1.00 23.43 11 ALA A CA 19
ATOM 10312 C C . ALA A 1 11 ? -5.680 1.429 -6.156 1.00 11.12 11 ALA A C 19
ATOM 10313 O O . ALA A 1 11 ? -5.330 0.836 -5.135 1.00 3.03 11 ALA A O 19
ATOM 10320 N N . LYS A 1 12 ? -4.863 2.210 -6.854 1.00 5.33 12 LYS A N 19
ATOM 10321 C CA . LYS A 1 12 ? -3.478 2.423 -6.450 1.00 21.31 12 LYS A CA 19
ATOM 10322 C C . LYS A 1 12 ? -3.359 3.634 -5.529 1.00 14.44 12 LYS A C 19
ATOM 10323 O O . LYS A 1 12 ? -4.267 4.462 -5.457 1.00 43.32 12 LYS A O 19
ATOM 10342 N N . CYS A 1 13 ? -2.234 3.730 -4.828 1.00 1.14 13 CYS A N 19
ATOM 10343 C CA . CYS A 1 13 ? -1.996 4.838 -3.912 1.00 64.03 13 CYS A CA 19
ATOM 10344 C C . CYS A 1 13 ? -0.987 5.822 -4.499 1.00 22.35 13 CYS A C 19
ATOM 10345 O O . CYS A 1 13 ? -0.199 5.486 -5.384 1.00 12.00 13 CYS A O 19
ATOM 10352 N N . PRO A 1 14 ? -1.009 7.064 -3.995 1.00 75.42 14 PRO A N 19
ATOM 10353 C CA . PRO A 1 14 ? -0.102 8.121 -4.453 1.00 54.21 14 PRO A CA 19
ATOM 10354 C C . PRO A 1 14 ? 1.340 7.870 -4.030 1.00 65.03 14 PRO A C 19
ATOM 10355 O O . PRO A 1 14 ? 1.656 6.831 -3.452 1.00 74.33 14 PRO A O 19
ATOM 10366 N N . ASN A 1 15 ? 2.213 8.830 -4.321 1.00 53.33 15 ASN A N 19
ATOM 10367 C CA . ASN A 1 15 ? 3.624 8.712 -3.970 1.00 43.34 15 ASN A CA 19
ATOM 10368 C C . ASN A 1 15 ? 3.842 9.009 -2.489 1.00 14.22 15 ASN A C 19
ATOM 10369 O O . ASN A 1 15 ? 2.928 9.451 -1.792 1.00 33.54 15 ASN A O 19
ATOM 10380 N N . CYS A 1 16 ? 5.059 8.762 -2.016 1.00 53.33 16 CYS A N 19
ATOM 10381 C CA . CYS A 1 16 ? 5.400 9.001 -0.619 1.00 52.44 16 CYS A CA 19
ATOM 10382 C C . CYS A 1 16 ? 4.628 8.057 0.299 1.00 73.42 16 CYS A C 19
ATOM 10383 O O . CYS A 1 16 ? 4.606 8.237 1.517 1.00 53.23 16 CYS A O 19
ATOM 10390 N N . LEU A 1 17 ? 3.998 7.049 -0.294 1.00 74.21 17 LEU A N 19
ATOM 10391 C CA . LEU A 1 17 ? 3.225 6.075 0.469 1.00 14.44 17 LEU A CA 19
ATOM 10392 C C . LEU A 1 17 ? 3.536 4.654 0.010 1.00 32.01 17 LEU A C 19
ATOM 10393 O O . LEU A 1 17 ? 4.043 4.443 -1.093 1.00 15.32 17 LEU A O 19
ATOM 10409 N N . CYS A 1 18 ? 3.227 3.682 0.860 1.00 3.55 18 CYS A N 19
ATOM 10410 C CA . CYS A 1 18 ? 3.470 2.279 0.543 1.00 64.33 18 CYS A CA 19
ATOM 10411 C C . CYS A 1 18 ? 2.175 1.475 0.602 1.00 1.02 18 CYS A C 19
ATOM 10412 O O . CYS A 1 18 ? 1.382 1.623 1.531 1.00 12.50 18 CYS A O 19
ATOM 10419 N N . CYS A 1 19 ? 1.968 0.624 -0.396 1.00 32.43 19 CYS A N 19
ATOM 10420 C CA . CYS A 1 19 ? 0.770 -0.205 -0.460 1.00 21.53 19 CYS A CA 19
ATOM 10421 C C . CYS A 1 19 ? 1.077 -1.638 -0.035 1.00 31.04 19 CYS A C 19
ATOM 10422 O O . CYS A 1 19 ? 1.737 -2.384 -0.759 1.00 43.33 19 CYS A O 19
ATOM 10429 N N . GLY A 1 20 ? 0.593 -2.017 1.143 1.00 41.50 20 GLY A N 19
ATOM 10430 C CA . GLY A 1 20 ? 0.825 -3.359 1.645 1.00 33.12 20 GLY A CA 19
ATOM 10431 C C . GLY A 1 20 ? 0.144 -4.418 0.802 1.00 34.24 20 GLY A C 19
ATOM 10432 O O . GLY A 1 20 ? -0.999 -4.246 0.379 1.00 73.45 20 GLY A O 19
ATOM 10436 N N . LYS A 1 21 ? 0.846 -5.520 0.555 1.00 43.32 21 LYS A N 19
ATOM 10437 C CA . LYS A 1 21 ? 0.302 -6.613 -0.242 1.00 64.45 21 LYS A CA 19
ATOM 10438 C C . LYS A 1 21 ? -1.127 -6.934 0.178 1.00 74.12 21 LYS A C 19
ATOM 10439 O O . LYS A 1 21 ? -1.942 -7.366 -0.638 1.00 44.24 21 LYS A O 19
ATOM 10458 N N . TYR A 1 22 ? -1.426 -6.720 1.454 1.00 51.53 22 TYR A N 19
ATOM 10459 C CA . TYR A 1 22 ? -2.759 -6.988 1.982 1.00 24.24 22 TYR A CA 19
ATOM 10460 C C . TYR A 1 22 ? -3.699 -5.819 1.708 1.00 51.42 22 TYR A C 19
ATOM 10461 O O . TYR A 1 22 ? -4.537 -5.472 2.541 1.00 61.41 22 TYR A O 19
ATOM 10479 N N . GLY A 1 23 ? -3.555 -5.214 0.533 1.00 71.23 23 GLY A N 19
ATOM 10480 C CA . GLY A 1 23 ? -4.397 -4.090 0.168 1.00 42.21 23 GLY A CA 19
ATOM 10481 C C . GLY A 1 23 ? -4.509 -3.065 1.279 1.00 75.12 23 GLY A C 19
ATOM 10482 O O . GLY A 1 23 ? -5.595 -2.552 1.553 1.00 3.23 23 GLY A O 19
ATOM 10486 N N . PHE A 1 24 ? -3.386 -2.766 1.922 1.00 2.14 24 PHE A N 19
ATOM 10487 C CA . PHE A 1 24 ? -3.363 -1.797 3.012 1.00 35.43 24 PHE A CA 19
ATOM 10488 C C . PHE A 1 24 ? -2.265 -0.760 2.794 1.00 42.21 24 PHE A C 19
ATOM 10489 O O . PHE A 1 24 ? -1.082 -1.044 2.979 1.00 4.03 24 PHE A O 19
ATOM 10506 N N . CYS A 1 25 ? -2.667 0.444 2.400 1.00 13.25 25 CYS A N 19
ATOM 10507 C CA . CYS A 1 25 ? -1.719 1.525 2.156 1.00 35.22 25 CYS A CA 19
ATOM 10508 C C . CYS A 1 25 ? -1.441 2.304 3.437 1.00 44.34 25 CYS A C 19
ATOM 10509 O O . CYS A 1 25 ? -2.359 2.821 4.074 1.00 50.30 25 CYS A O 19
ATOM 10516 N N . GLY A 1 26 ? -0.168 2.387 3.810 1.00 33.14 26 GLY A N 19
ATOM 10517 C CA . GLY A 1 26 ? 0.209 3.104 5.014 1.00 60.24 26 GLY A CA 19
ATOM 10518 C C . GLY A 1 26 ? 1.578 3.745 4.902 1.00 42.42 26 GLY A C 19
ATOM 10519 O O . GLY A 1 26 ? 2.076 3.975 3.800 1.00 74.12 26 GLY A O 19
ATOM 10523 N N . SER A 1 27 ? 2.188 4.037 6.046 1.00 40.24 27 SER A N 19
ATOM 10524 C CA . SER A 1 27 ? 3.506 4.661 6.072 1.00 24.04 27 SER A CA 19
ATOM 10525 C C . SER A 1 27 ? 4.419 3.960 7.074 1.00 12.32 27 SER A C 19
ATOM 10526 O O . SER A 1 27 ? 4.051 2.943 7.660 1.00 42.01 27 SER A O 19
ATOM 10534 N N . GLY A 1 28 ? 5.613 4.513 7.264 1.00 32.04 28 GLY A N 19
ATOM 10535 C CA . GLY A 1 28 ? 6.561 3.929 8.194 1.00 4.44 28 GLY A CA 19
ATOM 10536 C C . GLY A 1 28 ? 7.173 2.645 7.670 1.00 2.34 28 GLY A C 19
ATOM 10537 O O . GLY A 1 28 ? 6.615 2.002 6.781 1.00 21.23 28 GLY A O 19
ATOM 10541 N N . ASP A 1 29 ? 8.323 2.271 8.221 1.00 54.03 29 ASP A N 19
ATOM 10542 C CA . ASP A 1 29 ? 9.011 1.056 7.802 1.00 72.32 29 ASP A CA 19
ATOM 10543 C C . ASP A 1 29 ? 8.165 -0.178 8.101 1.00 25.42 29 ASP A C 19
ATOM 10544 O O . ASP A 1 29 ? 8.410 -1.256 7.560 1.00 11.22 29 ASP A O 19
ATOM 10554 N N . ALA A 1 30 ? 7.172 -0.012 8.968 1.00 12.11 30 ALA A N 19
ATOM 10555 C CA . ALA A 1 30 ? 6.291 -1.111 9.339 1.00 35.04 30 ALA A CA 19
ATOM 10556 C C . ALA A 1 30 ? 5.548 -1.655 8.122 1.00 2.00 30 ALA A C 19
ATOM 10557 O O . ALA A 1 30 ? 5.253 -2.847 8.044 1.00 34.12 30 ALA A O 19
ATOM 10564 N N . TYR A 1 31 ? 5.248 -0.772 7.176 1.00 11.14 31 TYR A N 19
ATOM 10565 C CA . TYR A 1 31 ? 4.537 -1.163 5.965 1.00 60.25 31 TYR A CA 19
ATOM 10566 C C . TYR A 1 31 ? 5.385 -0.897 4.725 1.00 23.31 31 TYR A C 19
ATOM 10567 O O . TYR A 1 31 ? 5.124 -1.439 3.651 1.00 0.33 31 TYR A O 19
ATOM 10585 N N . CYS A 1 32 ? 6.405 -0.059 4.882 1.00 10.11 32 CYS A N 19
ATOM 10586 C CA . CYS A 1 32 ? 7.294 0.280 3.778 1.00 71.11 32 CYS A CA 19
ATOM 10587 C C . CYS A 1 32 ? 8.470 -0.690 3.709 1.00 12.14 32 CYS A C 19
ATOM 10588 O O . CYS A 1 32 ? 9.065 -0.886 2.650 1.00 30.21 32 CYS A O 19
ATOM 10595 N N . GLY A 1 33 ? 8.798 -1.295 4.847 1.00 34.34 33 GLY A N 19
ATOM 10596 C CA . GLY A 1 33 ? 9.900 -2.237 4.894 1.00 33.32 33 GLY A CA 19
ATOM 10597 C C . GLY A 1 33 ? 9.706 -3.406 3.947 1.00 0.22 33 GLY A C 19
ATOM 10598 O O . GLY A 1 33 ? 8.598 -3.648 3.470 1.00 21.11 33 GLY A O 19
ATOM 10602 N N . ALA A 1 34 ? 10.785 -4.132 3.675 1.00 64.23 34 ALA A N 19
ATOM 10603 C CA . ALA A 1 34 ? 10.728 -5.280 2.780 1.00 34.24 34 ALA A CA 19
ATOM 10604 C C . ALA A 1 34 ? 10.171 -6.506 3.495 1.00 2.12 34 ALA A C 19
ATOM 10605 O O . ALA A 1 34 ? 10.817 -7.069 4.378 1.00 21.23 34 ALA A O 19
ATOM 10612 N N . GLY A 1 35 ? 8.965 -6.914 3.109 1.00 25.12 35 GLY A N 19
ATOM 10613 C CA . GLY A 1 35 ? 8.341 -8.071 3.725 1.00 25.12 35 GLY A CA 19
ATOM 10614 C C . GLY A 1 35 ? 6.834 -8.069 3.566 1.00 14.12 35 GLY A C 19
ATOM 10615 O O . GLY A 1 35 ? 6.200 -9.124 3.595 1.00 74.11 35 GLY A O 19
ATOM 10619 N N . SER A 1 36 ? 6.259 -6.883 3.400 1.00 62.13 36 SER A N 19
ATOM 10620 C CA . SER A 1 36 ? 4.816 -6.748 3.242 1.00 74.40 36 SER A CA 19
ATOM 10621 C C . SER A 1 36 ? 4.481 -5.696 2.189 1.00 15.13 36 SER A C 19
ATOM 10622 O O . SER A 1 36 ? 3.332 -5.275 2.059 1.00 54.32 36 SER A O 19
ATOM 10630 N N . CYS A 1 37 ? 5.494 -5.275 1.438 1.00 14.31 37 CYS A N 19
ATOM 10631 C CA . CYS A 1 37 ? 5.309 -4.273 0.397 1.00 71.44 37 CYS A CA 19
ATOM 10632 C C . CYS A 1 37 ? 4.967 -4.930 -0.937 1.00 30.12 37 CYS A C 19
ATOM 10633 O O . CYS A 1 37 ? 5.599 -5.907 -1.338 1.00 52.24 37 CYS A O 19
ATOM 10640 N N . GLN A 1 38 ? 3.964 -4.386 -1.619 1.00 61.23 38 GLN A N 19
ATOM 10641 C CA . GLN A 1 38 ? 3.537 -4.920 -2.906 1.00 32.42 38 GLN A CA 19
ATOM 10642 C C . GLN A 1 38 ? 3.572 -3.840 -3.983 1.00 61.11 38 GLN A C 19
ATOM 10643 O O . GLN A 1 38 ? 4.179 -4.021 -5.039 1.00 52.45 38 GLN A O 19
ATOM 10657 N N . SER A 1 39 ? 2.919 -2.715 -3.707 1.00 2.45 39 SER A N 19
ATOM 10658 C CA . SER A 1 39 ? 2.871 -1.607 -4.653 1.00 31.12 39 SER A CA 19
ATOM 10659 C C . SER A 1 39 ? 3.305 -0.305 -3.986 1.00 21.41 39 SER A C 19
ATOM 10660 O O . SER A 1 39 ? 3.211 -0.158 -2.768 1.00 73.51 39 SER A O 19
ATOM 10668 N N . GLN A 1 40 ? 3.781 0.637 -4.796 1.00 1.44 40 GLN A N 19
ATOM 10669 C CA . GLN A 1 40 ? 4.230 1.926 -4.284 1.00 1.21 40 GLN A CA 19
ATOM 10670 C C . GLN A 1 40 ? 5.341 1.747 -3.256 1.00 5.42 40 GLN A C 19
ATOM 10671 O O . GLN A 1 40 ? 5.316 2.356 -2.186 1.00 44.35 40 GLN A O 19
ATOM 10685 N N . CYS A 1 41 ? 6.316 0.906 -3.585 1.00 4.31 41 CYS A N 19
ATOM 10686 C CA . CYS A 1 41 ? 7.437 0.645 -2.689 1.00 54.01 41 CYS A CA 19
ATOM 10687 C C . CYS A 1 41 ? 8.486 1.747 -2.796 1.00 11.40 41 CYS A C 19
ATOM 10688 O O . CYS A 1 41 ? 9.611 1.506 -3.234 1.00 42.13 41 CYS A O 19
ATOM 10695 N N . ARG A 1 42 ? 8.110 2.956 -2.393 1.00 50.23 42 ARG A N 19
ATOM 10696 C CA . ARG A 1 42 ? 9.017 4.096 -2.444 1.00 12.23 42 ARG A CA 19
ATOM 10697 C C . ARG A 1 42 ? 8.478 5.257 -1.615 1.00 43.25 42 ARG A C 19
ATOM 10698 O O . ARG A 1 42 ? 8.795 6.418 -1.874 1.00 54.22 42 ARG A O 19
ATOM 10719 N N . GLY A 1 43 ? 7.660 4.937 -0.617 1.00 23.44 43 GLY A N 19
ATOM 10720 C CA . GLY A 1 43 ? 7.090 5.965 0.234 1.00 3.45 43 GLY A CA 19
ATOM 10721 C C . GLY A 1 43 ? 8.131 6.639 1.105 1.00 41.35 43 GLY A C 19
ATOM 10722 O O . GLY A 1 43 ? 9.311 6.291 1.059 1.00 61.41 43 GLY A O 19
ATOM 10726 N N . CYS A 1 44 ? 7.694 7.610 1.901 1.00 64.04 44 CYS A N 19
ATOM 10727 C CA . CYS A 1 44 ? 8.596 8.338 2.785 1.00 41.24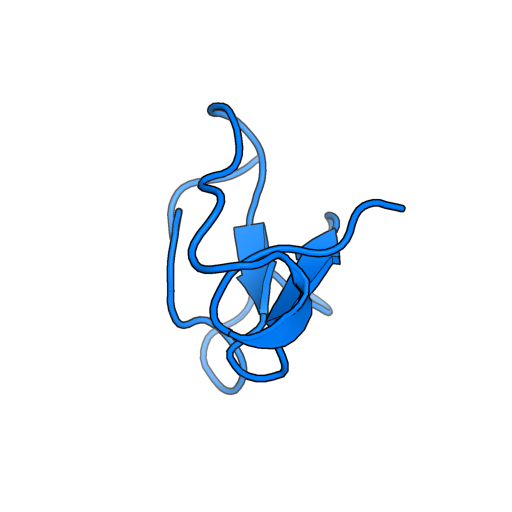 44 CYS A CA 19
ATOM 10728 C C . CYS A 1 44 ? 8.583 7.739 4.189 1.00 60.24 44 CYS A C 19
ATOM 10729 O O . CYS A 1 44 ? 7.521 7.513 4.767 1.00 3.54 44 CYS A O 19
ATOM 10736 N N . ALA A 1 1 ? -4.506 5.876 7.189 1.00 60.44 1 ALA A N 20
ATOM 10737 C CA . ALA A 1 1 ? -4.774 4.482 6.860 1.00 71.00 1 ALA A CA 20
ATOM 10738 C C . ALA A 1 1 ? -5.741 4.371 5.686 1.00 52.24 1 ALA A C 20
ATOM 10739 O O . ALA A 1 1 ? -6.895 4.789 5.780 1.00 45.13 1 ALA A O 20
ATOM 10746 N N . GLN A 1 2 ? -5.263 3.806 4.582 1.00 73.34 2 GLN A N 20
ATOM 10747 C CA . GLN A 1 2 ? -6.087 3.643 3.389 1.00 4.24 2 GLN A CA 20
ATOM 10748 C C . GLN A 1 2 ? -5.872 2.269 2.764 1.00 51.52 2 GLN A C 20
ATOM 10749 O O . GLN A 1 2 ? -4.776 1.713 2.826 1.00 33.01 2 GLN A O 20
ATOM 10763 N N . ARG A 1 3 ? -6.927 1.727 2.163 1.00 24.40 3 ARG A N 20
ATOM 10764 C CA . ARG A 1 3 ? -6.853 0.417 1.527 1.00 31.12 3 ARG A CA 20
ATOM 10765 C C . ARG A 1 3 ? -6.620 0.553 0.026 1.00 53.04 3 ARG A C 20
ATOM 10766 O O . ARG A 1 3 ? -7.123 1.480 -0.610 1.00 64.33 3 ARG A O 20
ATOM 10787 N N . CYS A 1 4 ? -5.855 -0.377 -0.536 1.00 23.10 4 CYS A N 20
ATOM 10788 C CA . CYS A 1 4 ? -5.553 -0.361 -1.962 1.00 52.04 4 CYS A CA 20
ATOM 10789 C C . CYS A 1 4 ? -5.545 -1.775 -2.533 1.00 13.35 4 CYS A C 20
ATOM 10790 O O . CYS A 1 4 ? -5.873 -2.738 -1.839 1.00 3.12 4 CYS A O 20
ATOM 10797 N N . GLY A 1 5 ? -5.167 -1.895 -3.802 1.00 51.22 5 GLY A N 20
ATOM 10798 C CA . GLY A 1 5 ? -5.123 -3.195 -4.444 1.00 3.24 5 GLY A CA 20
ATOM 10799 C C . GLY A 1 5 ? -6.494 -3.832 -4.560 1.00 1.42 5 GLY A C 20
ATOM 10800 O O . GLY A 1 5 ? -7.499 -3.135 -4.705 1.00 4.54 5 GLY A O 20
ATOM 10804 N N . ASP A 1 6 ? -6.536 -5.158 -4.498 1.00 63.21 6 ASP A N 20
ATOM 10805 C CA . ASP A 1 6 ? -7.793 -5.889 -4.597 1.00 14.02 6 ASP A CA 20
ATOM 10806 C C . ASP A 1 6 ? -8.759 -5.462 -3.496 1.00 51.13 6 ASP A C 20
ATOM 10807 O O . ASP A 1 6 ? -9.969 -5.653 -3.611 1.00 40.30 6 ASP A O 20
ATOM 10817 N N . GLN A 1 7 ? -8.214 -4.885 -2.430 1.00 20.34 7 GLN A N 20
ATOM 10818 C CA . GLN A 1 7 ? -9.028 -4.434 -1.307 1.00 65.24 7 GLN A CA 20
ATOM 10819 C C . GLN A 1 7 ? -9.644 -3.068 -1.596 1.00 34.14 7 GLN A C 20
ATOM 10820 O O . GLN A 1 7 ? -10.366 -2.515 -0.768 1.00 22.11 7 GLN A O 20
ATOM 10834 N N . ALA A 1 8 ? -9.354 -2.532 -2.777 1.00 1.31 8 ALA A N 20
ATOM 10835 C CA . ALA A 1 8 ? -9.881 -1.233 -3.176 1.00 61.23 8 ALA A CA 20
ATOM 10836 C C . ALA A 1 8 ? -10.288 -1.233 -4.646 1.00 12.33 8 ALA A C 20
ATOM 10837 O O . ALA A 1 8 ? -10.161 -0.221 -5.335 1.00 21.31 8 ALA A O 20
ATOM 10844 N N . ARG A 1 9 ? -10.777 -2.375 -5.119 1.00 44.22 9 ARG A N 20
ATOM 10845 C CA . ARG A 1 9 ? -11.201 -2.506 -6.508 1.00 63.31 9 ARG A CA 20
ATOM 10846 C C . ARG A 1 9 ? -10.044 -2.217 -7.459 1.00 4.10 9 ARG A C 20
ATOM 10847 O O . ARG A 1 9 ? -10.247 -1.730 -8.571 1.00 14.15 9 ARG A O 20
ATOM 10868 N N . GLY A 1 10 ? -8.828 -2.518 -7.013 1.00 1.21 10 GLY A N 20
ATOM 10869 C CA . GLY A 1 10 ? -7.656 -2.283 -7.836 1.00 24.24 10 GLY A CA 20
ATOM 10870 C C . GLY A 1 10 ? -7.209 -0.835 -7.808 1.00 74.01 10 GLY A C 20
ATOM 10871 O O . GLY A 1 10 ? -6.546 -0.365 -8.732 1.00 71.04 10 GLY A O 20
ATOM 10875 N N . ALA A 1 11 ? -7.574 -0.125 -6.746 1.00 10.53 11 ALA A N 20
ATOM 10876 C CA . ALA A 1 11 ? -7.207 1.278 -6.601 1.00 71.31 11 ALA A CA 20
ATOM 10877 C C . ALA A 1 11 ? -5.756 1.422 -6.153 1.00 53.01 11 ALA A C 20
ATOM 10878 O O . ALA A 1 11 ? -5.288 0.688 -5.283 1.00 15.22 11 ALA A O 20
ATOM 10885 N N . LYS A 1 12 ? -5.048 2.373 -6.754 1.00 55.10 12 LYS A N 20
ATOM 10886 C CA . LYS A 1 12 ? -3.650 2.614 -6.417 1.00 13.23 12 LYS A CA 20
ATOM 10887 C C . LYS A 1 12 ? -3.519 3.777 -5.439 1.00 64.31 12 LYS A C 20
ATOM 10888 O O . LYS A 1 12 ? -4.430 4.594 -5.305 1.00 75.03 12 LYS A O 20
ATOM 10907 N N . CYS A 1 13 ? -2.380 3.847 -4.759 1.00 0.34 13 CYS A N 20
ATOM 10908 C CA . CYS A 1 13 ? -2.128 4.910 -3.794 1.00 41.20 13 CYS A CA 20
ATOM 10909 C C . CYS A 1 13 ? -1.140 5.930 -4.353 1.00 2.01 13 CYS A C 20
ATOM 10910 O O . CYS A 1 13 ? -0.370 5.646 -5.271 1.00 25.23 13 CYS A O 20
ATOM 10917 N N . PRO A 1 14 ? -1.161 7.146 -3.788 1.00 14.24 14 PRO A N 20
ATOM 10918 C CA . PRO A 1 14 ? -0.273 8.231 -4.214 1.00 45.43 14 PRO A CA 20
ATOM 10919 C C . PRO A 1 14 ? 1.181 7.973 -3.834 1.00 63.54 14 PRO A C 20
ATOM 10920 O O . PRO A 1 14 ? 1.518 6.910 -3.315 1.00 53.21 14 PRO A O 20
ATOM 10931 N N . ASN A 1 15 ? 2.040 8.954 -4.097 1.00 53.20 15 ASN A N 20
ATOM 10932 C CA . ASN A 1 15 ? 3.459 8.832 -3.783 1.00 13.52 15 ASN A CA 20
ATOM 10933 C C . ASN A 1 15 ? 3.710 9.068 -2.296 1.00 35.22 15 ASN A C 20
ATOM 10934 O O . ASN A 1 15 ? 2.811 9.476 -1.561 1.00 51.54 15 ASN A O 20
ATOM 10945 N N . CYS A 1 16 ? 4.938 8.810 -1.861 1.00 11.54 16 CYS A N 20
ATOM 10946 C CA . CYS A 1 16 ? 5.309 8.994 -0.463 1.00 33.41 16 CYS A CA 20
ATOM 10947 C C . CYS A 1 16 ? 4.562 8.008 0.432 1.00 61.21 16 CYS A C 20
ATOM 10948 O O . CYS A 1 16 ? 4.565 8.140 1.657 1.00 21.31 16 CYS A O 20
ATOM 10955 N N . LEU A 1 17 ? 3.924 7.022 -0.187 1.00 43.14 17 LEU A N 20
ATOM 10956 C CA . LEU A 1 17 ? 3.173 6.013 0.553 1.00 55.13 17 LEU A CA 20
ATOM 10957 C C . LEU A 1 17 ? 3.486 4.613 0.036 1.00 75.13 17 LEU A C 20
ATOM 10958 O O . LEU A 1 17 ? 3.955 4.447 -1.091 1.00 30.14 17 LEU A O 20
ATOM 10974 N N . CYS A 1 18 ? 3.220 3.609 0.863 1.00 14.23 18 CYS A N 20
ATOM 10975 C CA . CYS A 1 18 ? 3.470 2.222 0.489 1.00 3.32 18 CYS A CA 20
ATOM 10976 C C . CYS A 1 18 ? 2.186 1.400 0.554 1.00 40.02 18 CYS A C 20
ATOM 10977 O O . CYS A 1 18 ? 1.415 1.508 1.508 1.00 13.30 18 CYS A O 20
ATOM 10984 N N . CYS A 1 19 ? 1.963 0.580 -0.468 1.00 3.41 19 CYS A N 20
ATOM 10985 C CA . CYS A 1 19 ? 0.773 -0.260 -0.528 1.00 73.54 19 CYS A CA 20
ATOM 10986 C C . CYS A 1 19 ? 1.101 -1.697 -0.133 1.00 40.05 19 CYS A C 20
ATOM 10987 O O . CYS A 1 19 ? 1.753 -2.424 -0.881 1.00 3.33 19 CYS A O 20
ATOM 10994 N N . GLY A 1 20 ? 0.643 -2.099 1.049 1.00 52.44 20 GLY A N 20
ATOM 10995 C CA . GLY A 1 20 ? 0.896 -3.446 1.523 1.00 5.44 20 GLY A CA 20
ATOM 10996 C C . GLY A 1 20 ? 0.217 -4.499 0.671 1.00 74.04 20 GLY A C 20
ATOM 10997 O O . GLY A 1 20 ? -0.932 -4.331 0.260 1.00 62.42 20 GLY A O 20
ATOM 11001 N N . LYS A 1 21 ? 0.928 -5.588 0.401 1.00 2.14 21 LYS A N 20
ATOM 11002 C CA . LYS A 1 21 ? 0.388 -6.674 -0.409 1.00 2.33 21 LYS A CA 20
ATOM 11003 C C . LYS A 1 21 ? -1.037 -7.013 0.015 1.00 0.32 21 LYS A C 20
ATOM 11004 O O . LYS A 1 21 ? -1.856 -7.432 -0.803 1.00 45.54 21 LYS A O 20
ATOM 11023 N N . TYR A 1 22 ? -1.327 -6.829 1.299 1.00 24.34 22 TYR A N 20
ATOM 11024 C CA . TYR A 1 22 ? -2.653 -7.117 1.833 1.00 74.33 22 TYR A CA 20
ATOM 11025 C C . TYR A 1 22 ? -3.602 -5.947 1.590 1.00 15.10 22 TYR A C 20
ATOM 11026 O O . TYR A 1 22 ? -4.432 -5.621 2.438 1.00 53.05 22 TYR A O 20
ATOM 11044 N N . GLY A 1 23 ? -3.475 -5.321 0.424 1.00 34.55 23 GLY A N 20
ATOM 11045 C CA . GLY A 1 23 ? -4.328 -4.196 0.089 1.00 64.11 23 GLY A CA 20
ATOM 11046 C C . GLY A 1 23 ? -4.440 -3.196 1.222 1.00 5.10 23 GLY A C 20
ATOM 11047 O O . GLY A 1 23 ? -5.528 -2.707 1.524 1.00 54.13 23 GLY A O 20
ATOM 11051 N N . PHE A 1 24 ? -3.311 -2.892 1.856 1.00 30.12 24 PHE A N 20
ATOM 11052 C CA . PHE A 1 24 ? -3.288 -1.946 2.965 1.00 4.23 24 PHE A CA 20
ATOM 11053 C C . PHE A 1 24 ? -2.204 -0.892 2.758 1.00 62.43 24 PHE A C 20
ATOM 11054 O O . PHE A 1 24 ? -1.014 -1.166 2.922 1.00 53.33 24 PHE A O 20
ATOM 11071 N N . CYS A 1 25 ? -2.623 0.316 2.395 1.00 53.41 25 CYS A N 20
ATOM 11072 C CA . CYS A 1 25 ? -1.691 1.412 2.164 1.00 53.21 25 CYS A CA 20
ATOM 11073 C C . CYS A 1 25 ? -1.408 2.168 3.459 1.00 74.23 25 CYS A C 20
ATOM 11074 O O . CYS A 1 25 ? -2.324 2.663 4.115 1.00 31.44 25 CYS A O 20
ATOM 11081 N N . GLY A 1 26 ? -0.131 2.253 3.821 1.00 0.01 26 GLY A N 20
ATOM 11082 C CA . GLY A 1 26 ? 0.251 2.950 5.035 1.00 52.53 26 GLY A CA 20
ATOM 11083 C C . GLY A 1 26 ? 1.613 3.604 4.925 1.00 32.24 26 GLY A C 20
ATOM 11084 O O . GLY A 1 26 ? 2.098 3.861 3.823 1.00 24.02 26 GLY A O 20
ATOM 11088 N N . SER A 1 27 ? 2.233 3.875 6.070 1.00 54.14 27 SER A N 20
ATOM 11089 C CA . SER A 1 27 ? 3.545 4.509 6.097 1.00 35.34 27 SER A CA 20
ATOM 11090 C C . SER A 1 27 ? 4.476 3.787 7.067 1.00 25.11 27 SER A C 20
ATOM 11091 O O . SER A 1 27 ? 4.124 2.752 7.629 1.00 1.34 27 SER A O 20
ATOM 11099 N N . GLY A 1 28 ? 5.669 4.344 7.258 1.00 2.41 28 GLY A N 20
ATOM 11100 C CA . GLY A 1 28 ? 6.633 3.742 8.160 1.00 30.11 28 GLY A CA 20
ATOM 11101 C C . GLY A 1 28 ? 7.242 2.474 7.595 1.00 5.23 28 GLY A C 20
ATOM 11102 O O . GLY A 1 28 ? 6.672 1.849 6.700 1.00 2.23 28 GLY A O 20
ATOM 11106 N N . ASP A 1 29 ? 8.403 2.095 8.117 1.00 15.11 29 ASP A N 20
ATOM 11107 C CA . ASP A 1 29 ? 9.091 0.893 7.658 1.00 52.31 29 ASP A CA 20
ATOM 11108 C C . ASP A 1 29 ? 8.257 -0.353 7.941 1.00 42.34 29 ASP A C 20
ATOM 11109 O O . ASP A 1 29 ? 8.499 -1.416 7.373 1.00 21.30 29 ASP A O 20
ATOM 11119 N N . ALA A 1 30 ? 7.274 -0.211 8.825 1.00 12.54 30 ALA A N 20
ATOM 11120 C CA . ALA A 1 30 ? 6.403 -1.324 9.184 1.00 60.23 30 ALA A CA 20
ATOM 11121 C C . ALA A 1 30 ? 5.650 -1.847 7.965 1.00 22.13 30 ALA A C 20
ATOM 11122 O O . ALA A 1 30 ? 5.364 -3.040 7.864 1.00 62.32 30 ALA A O 20
ATOM 11129 N N . TYR A 1 31 ? 5.332 -0.947 7.041 1.00 42.22 31 TYR A N 20
ATOM 11130 C CA . TYR A 1 31 ? 4.609 -1.317 5.831 1.00 20.12 31 TYR A CA 20
ATOM 11131 C C . TYR A 1 31 ? 5.439 -1.014 4.587 1.00 52.31 31 TYR A C 20
ATOM 11132 O O . TYR A 1 31 ? 5.170 -1.535 3.504 1.00 51.03 31 TYR A O 20
ATOM 11150 N N . CYS A 1 32 ? 6.451 -0.169 4.750 1.00 71.14 32 CYS A N 20
ATOM 11151 C CA . CYS A 1 32 ? 7.322 0.206 3.643 1.00 34.55 32 CYS A CA 20
ATOM 11152 C C . CYS A 1 32 ? 8.507 -0.751 3.537 1.00 65.05 32 CYS A C 20
ATOM 11153 O O . CYS A 1 32 ? 9.094 -0.912 2.468 1.00 60.43 32 CYS A O 20
ATOM 11160 N N . GLY A 1 33 ? 8.854 -1.381 4.655 1.00 33.03 33 GLY A N 20
ATOM 11161 C CA . GLY A 1 33 ? 9.966 -2.313 4.667 1.00 71.42 33 GLY A CA 20
ATOM 11162 C C . GLY A 1 33 ? 9.775 -3.458 3.693 1.00 72.30 33 GLY A C 20
ATOM 11163 O O . GLY A 1 33 ? 8.665 -3.698 3.218 1.00 74.02 33 GLY A O 20
ATOM 11167 N N . ALA A 1 34 ? 10.859 -4.165 3.392 1.00 61.02 34 ALA A N 20
ATOM 11168 C CA . ALA A 1 34 ? 10.805 -5.291 2.468 1.00 74.45 34 ALA A CA 20
ATOM 11169 C C . ALA A 1 34 ? 10.265 -6.540 3.156 1.00 20.30 34 ALA A C 20
ATOM 11170 O O . ALA A 1 34 ? 10.901 -7.089 4.055 1.00 73.20 34 ALA A O 20
ATOM 11177 N N . GLY A 1 35 ? 9.087 -6.984 2.726 1.00 2.14 35 GLY A N 20
ATOM 11178 C CA . GLY A 1 35 ? 8.482 -8.166 3.313 1.00 10.11 35 GLY A CA 20
ATOM 11179 C C . GLY A 1 35 ? 6.971 -8.166 3.188 1.00 20.14 35 GLY A C 20
ATOM 11180 O O . GLY A 1 35 ? 6.340 -9.223 3.207 1.00 24.31 35 GLY A O 20
ATOM 11184 N N . SER A 1 36 ? 6.390 -6.978 3.061 1.00 70.15 36 SER A N 20
ATOM 11185 C CA . SER A 1 36 ? 4.942 -6.845 2.937 1.00 21.32 36 SER A CA 20
ATOM 11186 C C . SER A 1 36 ? 4.581 -5.770 1.916 1.00 24.13 36 SER A C 20
ATOM 11187 O O . SER A 1 36 ? 3.429 -5.348 1.824 1.00 51.34 36 SER A O 20
ATOM 11195 N N . CYS A 1 37 ? 5.575 -5.331 1.151 1.00 25.23 37 CYS A N 20
ATOM 11196 C CA . CYS A 1 37 ? 5.365 -4.305 0.136 1.00 2.35 37 CYS A CA 20
ATOM 11197 C C . CYS A 1 37 ? 4.990 -4.934 -1.203 1.00 2.34 37 CYS A C 20
ATOM 11198 O O . CYS A 1 37 ? 5.607 -5.907 -1.637 1.00 62.14 37 CYS A O 20
ATOM 11205 N N . GLN A 1 38 ? 3.976 -4.370 -1.851 1.00 11.42 38 GLN A N 20
ATOM 11206 C CA . GLN A 1 38 ? 3.518 -4.876 -3.140 1.00 24.20 38 GLN A CA 20
ATOM 11207 C C . GLN A 1 38 ? 3.518 -3.769 -4.189 1.00 11.41 38 GLN A C 20
ATOM 11208 O O . GLN A 1 38 ? 4.096 -3.920 -5.266 1.00 63.03 38 GLN A O 20
ATOM 11222 N N . SER A 1 39 ? 2.865 -2.657 -3.869 1.00 1.32 39 SER A N 20
ATOM 11223 C CA . SER A 1 39 ? 2.785 -1.525 -4.785 1.00 34.14 39 SER A CA 20
ATOM 11224 C C . SER A 1 39 ? 3.214 -0.235 -4.094 1.00 63.21 39 SER A C 20
ATOM 11225 O O . SER A 1 39 ? 3.148 -0.122 -2.870 1.00 14.01 39 SER A O 20
ATOM 11233 N N . GLN A 1 40 ? 3.656 0.735 -4.889 1.00 45.20 40 GLN A N 20
ATOM 11234 C CA . GLN A 1 40 ? 4.098 2.018 -4.354 1.00 11.21 40 GLN A CA 20
ATOM 11235 C C . GLN A 1 40 ? 5.237 1.828 -3.357 1.00 64.45 40 GLN A C 20
ATOM 11236 O O . GLN A 1 40 ? 5.241 2.429 -2.282 1.00 23.32 40 GLN A O 20
ATOM 11250 N N . CYS A 1 41 ? 6.202 0.991 -3.722 1.00 42.04 41 CYS A N 20
ATOM 11251 C CA . CYS A 1 41 ? 7.347 0.722 -2.860 1.00 20.13 41 CYS A CA 20
ATOM 11252 C C . CYS A 1 41 ? 8.381 1.839 -2.964 1.00 74.35 41 CYS A C 20
ATOM 11253 O O . CYS A 1 41 ? 9.494 1.626 -3.445 1.00 62.41 41 CYS A O 20
ATOM 11260 N N . ARG A 1 42 ? 8.004 3.031 -2.512 1.00 22.35 42 ARG A N 20
ATOM 11261 C CA . ARG A 1 42 ? 8.898 4.182 -2.555 1.00 13.02 42 ARG A CA 20
ATOM 11262 C C . ARG A 1 42 ? 8.372 5.312 -1.675 1.00 15.41 42 ARG A C 20
ATOM 11263 O O . ARG A 1 42 ? 8.668 6.483 -1.908 1.00 11.22 42 ARG A O 20
ATOM 11284 N N . GLY A 1 43 ? 7.589 4.951 -0.662 1.00 21.20 43 GLY A N 20
ATOM 11285 C CA . GLY A 1 43 ? 7.033 5.946 0.236 1.00 2.14 43 GLY A CA 20
ATOM 11286 C C . GLY A 1 43 ? 8.090 6.590 1.111 1.00 40.25 43 GLY A C 20
ATOM 11287 O O . GLY A 1 43 ? 9.270 6.252 1.025 1.00 11.25 43 GLY A O 20
ATOM 11291 N N . CYS A 1 44 ? 7.666 7.525 1.955 1.00 43.04 44 CYS A N 20
ATOM 11292 C CA . CYS A 1 44 ? 8.584 8.223 2.848 1.00 21.03 44 CYS A CA 20
ATOM 11293 C C . CYS A 1 44 ? 8.604 7.568 4.227 1.00 73.32 44 CYS A C 20
ATOM 11294 O O . CYS A 1 44 ? 7.571 7.457 4.887 1.00 60.20 44 CYS A O 20
#

Foldseek 3Di:
DAFADVRPVHHDDDALWFQFPRRDIDDDCVRLPPDGTDPNNHHD